Protein AF-C6SG41-F1 (afdb_monomer_lite)

Sequence (989 aa):
MRFTHTTPFCSVLSTLGLFAVSPAYSSIVRNDVDYQYFRDFAENKGAFTVGASNISIQDKQGKILGRVLNGIPMPDFRVSNRQTAIATLVHPQYVNSVKHNVGYGSIQFGNDTQNPEEQAYTYRLVSRNPHPDYDYHLPRLNKLVTEISPAALSSVPLLGNGQPKANAYLDTDRFPYFVRLGSGTQQVRKADGTRTRTAPAYQYLTGGTPLKVLGFQNHGLLVGGSLTDQPLNTYAIAGDSGSPLFAFDKHENRWVLAGVLSTYAGFDNFFNKYIVTQPEFIRSTIRQYETRLDVGLTTNELIWRDNGNGDSTLQGLNERITLPIANPSLAPQNDSRHMPSEDAGKTLILSSRFDNNTLMLADNINQGAGALQFDSNFTVVGKNHTWQGAGVIVADGKRVFWQVSNPKGDRLSKLGAGTLIANGQGINQGDISIGEGTVVLAQKAASDGSKQAFNQVGITSGRGTAVLADSQQIKPENLYFGFRGGRLDLNGNNLAFTHIRHADGGAQIVNHNPDQAATLTLTGNPVLSPEHVEWVQWGNRPQGNAAVYEYINPHRNRRTDYFILKPGGNPREFFPLNMENSTSWQFIGNNRQQAAEQVAQAENARPDLITFGGYLGENAQTGKAAPSYSKTNIEWVNSPNTPHKPSPYTNTPTRTGAGVPTITASKKAATPAPTSHGMPTAPKTGNFSDITGEAAIEKTRHIANAAVYGRPEYRYNGALNLHYRPKRTDSTLLLNGGMNLNGEVLIEGGNMIVSGRPVPHAYDHQAKREPVLENEWTDGSFKAARFTLRNHARLTAGRNTAHLDGDITAYDLSGIDLGFIQGKTPECYRSYHSGSTHCTPNAVLKAENYRALPATQVRGDITLNDRSELRLGKAHLYGSIRAGKDTAVRMEADSNWTLSQSSHTGALTLDGAQITLNPDFANNTHNNRFNTLTVNGTLDGFGTFRFLTGIVRKQNAPPSNWKGTAAAHSKSTSKTPDKNLKQPNRLHL

pLDDT: mean 84.1, std 22.3, range [21.75, 98.88]

Organism: NCBI:txid663926

InterPro domains:
  IPR000710 Peptidase S6, IgA endopeptidase [PR00921] (34-54)
  IPR000710 Peptidase S6, IgA endopeptidase [PR00921] (135-155)
  IPR000710 Peptidase S6, IgA endopeptidase [PR00921] (239-257)
  IPR009003 Peptidase S1, PA clan [SSF50494] (80-269)
  IPR011050 Pectin lyase fold/virulence factor [SSF51126] (386-949)
  IPR012332 Autotransporter, pectate lyase C-like domain superfamily [G3DSA:2.160.20.20] (297-985)
  IPR030396 Peptidase family S6 domain [PF02395] (27-279)
  IPR030396 Peptidase family S6 domain [PS51691] (27-284)
  IPR050909 Bacterial Autotransporter Virulence Factors [PTHR12338] (33-908)
  IPR057393 PIC/HAP1/IgA0-like, second beta-solenoid repeat region [PF24078] (718-891)

Secondary structure (DSSP, 8-state):
---------------------PPP---EEESSB-HHHHHHHHHT-GGG-TT---EEEEBTTS-EEEEESTTSPPP-GGGB-TTT-SSEEEETTEEEB-TT--S--EE--S-----GGG----EEEEE--B-SSSS-B-PEESS---SSPPPPBP-PPBPTTSPBGGGGGG-TTT---EEEEE-SS-EEE-TTS-EEE---TTS--EEEEESPEEEEETTEEEEE--TTSSTTEEB--TT-TT-EEEEEETTTTEEEEEEEEEEE--SSS-EEEEEEP-HHHHHHHHHHTEEEEETTSS-SEEEEEEEETTEEEEE-SS-EEEEE---TTSPPPSSTT--HHHHTPPEEEEE-SSS-EEEEESS-EE-TT--EEESS-EEEEEEEEEEESS-EEE-TT-EEEEEEE--TT-EEEEESSSEEEE--BSB--SEEEE-SEEEEE-PBP-TTS--BS-S-EEE-TTTEEEEESSTTSS-GGGEEE-TT-EEEE-TT--EEESS--BSSTTEEEE---SSS-EEEEE--SPPPPGGGSEEE-TTSPPSSSSEEEEEEETTTTTEEEEEEEPTT--TTSPPPSSS---SSEEEEES-HHHHHHHHHHHHHTS--EEEE-SEES--S--SSPPPPGGGSSS--------PPPP----------------------------------------------SHHHHHHHHHHHHHHHHTSGGG-----EEEEE--SSTT-EEEE-SEEE-SSEEEEESSEEEE--EEPP---BTTTTB----TT-EEPEEEEEEEEEEETT-EEEE-TTEEEEEEEEEE-TT-EEEESB-TTTS-EEEE-TTT--EEEETT----HHHHHHSPPEEEES-EEE-TT-EEEE-BEEEES-EEE-TT-EEEE-TT-EEE-SS-EEESEEEEEEEEEES-THHHHT---S----EEESS-EEEEEEEEEEEEE--SSS---EEEEEEEEEEE-----S--S---S---EE-

Foldseek 3Di:
DDDDDDDDDDDPPPDPPPPCPDAWAWKEAAPQFPQLVQQCLLQCFDQNPFQHAQQFTAGPVRHTLGTPRHVHTRHDNLQAFQQFLQWGFAAQFKIKFFQVPLPDFWGWGFHAFQAPLQVIDIWGFQDFAHDPPGRMTITTTQAGHQFADGFAADPFDADPLLFRPPQVCVPCVFFVFKKWKGFAFDWYAYPVGDIDTDGHGRRGMGMDGEADFDTDDDQWTKHFDDSSPDSRYIAGTGSQGSTWMWTQGPVVRGIHTQFTWHHDPDSVGGMTTGRGDDQVSNQVVLVVQEDEDAQEDAFLEWEWADPAQQWIWTDGPPDIDIFGAFGPVDDDDPDSRHNNRLSRAGAYEYHYPDERHEYEYAAAGHRRQYEYEYPAEYEYYYPAHAYHYNAYEYEPPYEYEYAHAHDAPGEHEYAYQAEYEQAHEADRNAHYEFRAHEYEQHYHYDPVRHEESYAAYEFHNQHYEYEYLEARHYDQVRYGQHRLRHEYACQQYEYEDCAHSYLAASHEYAHLNAPHEYEYEHAFDAQDDLVNAAEDEQQDDDPDQRYKYWDQQPVPVRQIWIWDFDVVAGSNDDDDRPQCADPGIDTDDRDSSSSSVVSSVVVLVDQREHEDAYEYFDDPDDPDRDDGSNRGHPPPDDDDDDDDDDDDDDDDDDDDDDDDDDDDDDDDDDDDDDDDDDDDDDDDDDDPDDDDDPVVVVSVVSSVVSSVCSRPVSPDRHAYEYEYHYNRLSYEYEHAHEYDHAYEYEFAHHEYEYEWAFGFTRQDPSVRGTDGDLQGTAAYEYEYQEYEYYDQYEYAYAFRPQEDEHAYEYADQHEYHAWHAAQAGWDWYADSRHRDIDIDGRHHGDPVSVVVTAAYEYEHEYEEYHQYEYEYHLHEAEEEYEYDQNYEYEYAQNYHYEYPAAYEYHEYEYHNYEYEQHPCQVVVDPPVDGYKYKYNHHYAAKYKYKGKDFDDPPDDDDTDIDIDMDIDHDDPDDDDDDPDDPDHDMDMD

Structure (mmCIF, N/CA/C/O backbone):
data_AF-C6SG41-F1
#
_entry.id   AF-C6SG41-F1
#
loop_
_atom_site.group_PDB
_atom_site.id
_atom_site.type_symbol
_atom_site.label_atom_id
_atom_site.label_alt_id
_atom_site.label_comp_id
_atom_site.label_asym_id
_atom_site.label_entity_id
_atom_site.label_seq_id
_atom_site.pdbx_PDB_ins_code
_atom_site.Cartn_x
_atom_site.Cartn_y
_atom_site.Cartn_z
_atom_site.occupancy
_atom_site.B_iso_or_equiv
_atom_site.auth_seq_id
_atom_site.auth_comp_id
_atom_site.auth_asym_id
_atom_site.auth_atom_id
_atom_site.pdbx_PDB_model_num
ATOM 1 N N . MET A 1 1 ? 29.160 64.951 -24.733 1.00 26.80 1 MET A N 1
ATOM 2 C CA . MET A 1 1 ? 30.357 65.137 -25.585 1.00 26.80 1 MET A CA 1
ATOM 3 C C . MET A 1 1 ? 31.003 63.779 -25.846 1.00 26.80 1 MET A C 1
ATOM 5 O O . MET A 1 1 ? 31.225 63.067 -24.882 1.00 26.80 1 MET A O 1
ATOM 9 N N . ARG A 1 2 ? 31.296 63.500 -27.129 1.00 21.92 2 ARG A N 1
ATOM 10 C CA . ARG A 1 2 ? 32.198 62.484 -27.736 1.00 21.92 2 ARG A CA 1
ATOM 11 C C . ARG A 1 2 ? 31.920 60.965 -27.572 1.00 21.92 2 ARG A C 1
ATOM 13 O O . ARG A 1 2 ? 32.256 60.361 -26.567 1.00 21.92 2 ARG A O 1
ATOM 20 N N . PHE A 1 3 ? 31.365 60.414 -28.666 1.00 22.98 3 PHE A N 1
ATOM 21 C CA . PHE A 1 3 ? 31.619 59.147 -29.399 1.00 22.98 3 PHE A CA 1
ATOM 22 C C . PHE A 1 3 ? 32.636 58.131 -28.817 1.00 22.98 3 PHE A C 1
ATOM 24 O O . PHE A 1 3 ? 33.733 58.513 -28.429 1.00 22.98 3 PHE A O 1
ATOM 31 N N . THR A 1 4 ? 32.388 56.810 -28.877 1.00 25.52 4 THR A N 1
ATOM 32 C CA . THR A 1 4 ? 32.601 55.996 -30.103 1.00 25.52 4 THR A CA 1
ATOM 33 C C . THR A 1 4 ? 31.986 54.574 -30.057 1.00 25.52 4 THR A C 1
ATOM 35 O O . THR A 1 4 ? 31.809 53.978 -29.001 1.00 25.52 4 THR A O 1
ATOM 38 N N . HIS A 1 5 ? 31.658 54.090 -31.264 1.00 26.03 5 HIS A N 1
ATOM 39 C CA . HIS A 1 5 ? 30.950 52.877 -31.727 1.00 26.03 5 HIS A CA 1
ATOM 40 C C . HIS A 1 5 ? 31.657 51.524 -31.435 1.00 26.03 5 HIS A C 1
ATOM 42 O O . HIS A 1 5 ? 32.870 51.489 -31.290 1.00 26.03 5 HIS A O 1
ATOM 48 N N . THR A 1 6 ? 30.998 50.352 -31.406 1.00 24.02 6 THR A N 1
ATOM 49 C CA . THR A 1 6 ? 30.421 49.648 -32.579 1.00 24.02 6 THR A CA 1
ATOM 50 C C . THR A 1 6 ? 29.603 48.400 -32.179 1.00 24.02 6 THR A C 1
ATOM 52 O O . THR A 1 6 ? 30.094 47.528 -31.476 1.00 24.02 6 THR A O 1
ATOM 55 N N . THR A 1 7 ? 28.381 48.266 -32.703 1.00 24.53 7 THR A N 1
ATOM 56 C CA . THR A 1 7 ? 27.742 46.984 -33.079 1.00 24.53 7 THR A CA 1
ATOM 57 C C . THR A 1 7 ? 26.806 47.269 -34.261 1.00 24.53 7 THR A C 1
ATOM 59 O O . THR A 1 7 ? 26.054 48.245 -34.199 1.00 24.53 7 THR A O 1
ATOM 62 N N . PRO A 1 8 ? 26.857 46.500 -35.365 1.00 26.78 8 PRO A N 1
ATOM 63 C CA . PRO A 1 8 ? 25.919 46.655 -36.462 1.00 26.78 8 PRO A CA 1
ATOM 64 C C . PRO A 1 8 ? 24.674 45.784 -36.266 1.00 26.78 8 PRO A C 1
ATOM 66 O O . PRO A 1 8 ? 24.712 44.686 -35.713 1.00 26.78 8 PRO A O 1
ATOM 69 N N . PHE A 1 9 ? 23.577 46.329 -36.777 1.00 24.27 9 PHE A N 1
ATOM 70 C CA . PHE A 1 9 ? 22.287 45.709 -37.034 1.00 24.27 9 PHE A CA 1
ATOM 71 C C . PHE A 1 9 ? 22.387 44.296 -37.634 1.00 24.27 9 PHE A C 1
ATOM 73 O O . PHE A 1 9 ? 23.039 44.089 -38.656 1.00 24.27 9 PHE A O 1
ATOM 80 N N . CYS A 1 10 ? 21.587 43.374 -37.097 1.00 22.61 10 CYS A N 1
ATOM 81 C CA . CYS A 1 10 ? 20.930 42.355 -37.906 1.00 22.61 10 CYS A CA 1
ATOM 82 C C . CYS A 1 10 ? 19.433 42.379 -37.592 1.00 22.61 10 CYS A C 1
ATOM 84 O O . CYS A 1 10 ? 18.990 42.115 -36.477 1.00 22.61 10 CYS A O 1
ATOM 86 N N . SER A 1 11 ? 18.692 42.781 -38.616 1.00 23.05 11 SER A N 1
ATOM 87 C CA . SER A 1 11 ? 17.259 42.643 -38.840 1.00 23.05 11 SER A CA 1
ATOM 88 C C . SER A 1 11 ? 16.601 41.493 -38.074 1.00 23.05 11 SER A C 1
ATOM 90 O O . SER A 1 11 ? 16.872 40.320 -38.327 1.00 23.05 11 SER A O 1
ATOM 92 N N . VAL A 1 12 ? 15.656 41.850 -37.201 1.00 26.86 12 VAL A N 1
ATOM 93 C CA . VAL A 1 12 ? 14.631 40.943 -36.679 1.00 26.86 12 VAL A CA 1
ATOM 94 C C . VAL A 1 12 ? 13.721 40.570 -37.850 1.00 26.86 12 VAL A C 1
ATOM 96 O O . VAL A 1 12 ? 12.734 41.246 -38.130 1.00 26.86 12 VAL A O 1
ATOM 99 N N . LEU A 1 13 ? 14.083 39.511 -38.576 1.00 24.27 13 LEU A N 1
ATOM 100 C CA . LEU A 1 13 ? 13.117 38.755 -39.360 1.00 24.27 13 LEU A CA 1
ATOM 101 C C . LEU A 1 13 ? 12.320 37.906 -38.371 1.00 24.27 13 LEU A C 1
ATOM 103 O O . LEU A 1 13 ? 12.816 36.923 -37.818 1.00 24.27 13 LEU A O 1
ATOM 107 N N . SER A 1 14 ? 11.073 38.305 -38.159 1.00 30.70 14 SER A N 1
ATOM 108 C CA . SER A 1 14 ? 10.005 37.491 -37.596 1.00 30.70 14 SER A CA 1
ATOM 109 C C . SER A 1 14 ? 9.805 36.231 -38.447 1.00 30.70 14 SER A C 1
ATOM 111 O O . SER A 1 14 ? 8.928 36.156 -39.303 1.00 30.70 14 SER A O 1
ATOM 113 N N . THR A 1 15 ? 10.625 35.209 -38.209 1.00 28.48 15 THR A N 1
ATOM 114 C CA . THR A 1 15 ? 10.320 33.847 -38.638 1.00 28.48 15 THR A CA 1
ATOM 115 C C . THR A 1 15 ? 9.354 33.257 -37.622 1.00 28.48 15 THR A C 1
ATOM 117 O O . THR A 1 15 ? 9.721 32.819 -36.534 1.00 28.48 15 THR A O 1
ATOM 120 N N . LEU A 1 16 ? 8.075 33.289 -37.997 1.00 31.02 16 LEU A N 1
ATOM 121 C CA . LEU A 1 16 ? 7.033 32.413 -37.480 1.00 31.02 16 LEU A CA 1
ATOM 122 C C . LEU A 1 16 ? 7.477 30.955 -37.724 1.00 31.02 16 LEU A C 1
ATOM 124 O O . LEU A 1 16 ? 7.111 30.319 -38.709 1.00 31.02 16 LEU A O 1
ATOM 128 N N . GLY A 1 17 ? 8.323 30.423 -36.846 1.00 26.61 17 GLY A N 1
ATOM 129 C CA . GLY A 1 17 ? 8.539 28.991 -36.736 1.00 26.61 17 GLY A CA 1
ATOM 130 C C . GLY A 1 17 ? 7.286 28.391 -36.119 1.00 26.61 17 GLY A C 1
ATOM 131 O O . GLY A 1 17 ? 7.127 28.422 -34.900 1.00 26.61 17 GLY A O 1
ATOM 132 N N . LEU A 1 18 ? 6.378 27.883 -36.956 1.00 27.62 18 LEU A N 1
ATOM 133 C CA . LEU A 1 18 ? 5.325 26.971 -36.522 1.00 27.62 18 LEU A CA 1
ATOM 134 C C . LEU A 1 18 ? 5.994 25.757 -35.855 1.00 27.62 18 LEU A C 1
ATOM 136 O O . LEU A 1 18 ? 6.291 24.753 -36.500 1.00 27.62 18 LEU A O 1
ATOM 140 N N . PHE A 1 19 ? 6.196 25.819 -34.541 1.00 26.61 19 PHE A N 1
ATOM 141 C CA . PHE A 1 19 ? 6.221 24.621 -33.720 1.00 26.61 19 PHE A CA 1
ATOM 142 C C . PHE A 1 19 ? 4.796 24.072 -33.741 1.00 26.61 19 PHE A C 1
ATOM 144 O O . PHE A 1 19 ? 3.953 24.445 -32.927 1.00 26.61 19 PHE A O 1
ATOM 151 N N . ALA A 1 20 ? 4.504 23.222 -34.724 1.00 24.17 20 ALA A N 1
ATOM 152 C CA . ALA A 1 20 ? 3.299 22.413 -34.735 1.00 24.17 20 ALA A CA 1
ATOM 153 C C . ALA A 1 20 ? 3.403 21.390 -33.594 1.00 24.17 20 ALA A C 1
ATOM 155 O O . ALA A 1 20 ? 3.760 20.229 -33.791 1.00 24.17 20 ALA A O 1
ATOM 156 N N . VAL A 1 21 ? 3.117 21.837 -32.370 1.00 27.34 21 VAL A N 1
ATOM 157 C CA . VAL A 1 21 ? 2.789 20.948 -31.261 1.00 27.34 21 VAL A CA 1
ATOM 158 C C . VAL A 1 21 ? 1.477 20.292 -31.665 1.00 27.34 21 VAL A C 1
ATOM 160 O O . VAL A 1 21 ? 0.405 20.888 -31.568 1.00 27.34 21 VAL A O 1
ATOM 163 N N . SER A 1 22 ? 1.580 19.096 -32.240 1.00 25.45 22 SER A N 1
ATOM 164 C CA . SER A 1 22 ? 0.414 18.320 -32.642 1.00 25.45 22 SER A CA 1
ATOM 165 C C . SER A 1 22 ? -0.486 18.153 -31.415 1.00 25.45 22 SER A C 1
ATOM 167 O O . SER A 1 22 ? 0.020 17.749 -30.362 1.00 25.45 22 SER A O 1
ATOM 169 N N . PRO A 1 23 ? -1.790 18.473 -31.493 1.00 25.42 23 PRO A N 1
ATOM 170 C CA . PRO A 1 23 ? -2.693 18.199 -30.391 1.00 25.42 23 PRO A CA 1
ATOM 171 C C . PRO A 1 23 ? -2.629 16.697 -30.090 1.00 25.42 23 PRO A C 1
ATOM 173 O O . PRO A 1 23 ? -2.858 15.859 -30.958 1.00 25.42 23 PRO A O 1
ATOM 176 N N . ALA A 1 24 ? -2.216 16.354 -28.872 1.00 24.06 24 ALA A N 1
ATOM 177 C CA . ALA A 1 24 ? -2.192 14.977 -28.393 1.00 24.06 24 ALA A CA 1
ATOM 178 C C . ALA A 1 24 ? -3.644 14.524 -28.140 1.00 24.06 24 ALA A C 1
ATOM 180 O O . ALA A 1 24 ? -4.438 15.336 -27.662 1.00 24.06 24 ALA A O 1
ATOM 181 N N . TYR A 1 25 ? -3.998 13.269 -28.452 1.00 31.12 25 TYR A N 1
ATOM 182 C CA . TYR A 1 25 ? -5.345 12.640 -28.446 1.00 31.12 25 TYR A CA 1
ATOM 183 C C . TYR A 1 25 ? -5.251 11.154 -27.945 1.00 31.12 25 TYR A C 1
ATOM 185 O O . TYR A 1 25 ? -4.573 10.422 -28.609 1.00 31.12 25 TYR A O 1
ATOM 193 N N . SER A 1 26 ? -5.898 10.669 -26.864 1.00 44.44 26 SER A N 1
ATOM 194 C CA . SER A 1 26 ? -6.057 9.286 -26.258 1.00 44.44 26 SER A CA 1
ATOM 195 C C . SER A 1 26 ? -7.369 8.633 -26.606 1.00 44.44 26 SER A C 1
ATOM 197 O O . SER A 1 26 ? -8.401 9.302 -26.602 1.00 44.44 26 SER A O 1
ATOM 199 N N . SER A 1 27 ? -7.280 7.297 -26.649 1.00 76.31 27 SER A N 1
ATOM 200 C CA . SER A 1 27 ? -8.314 6.344 -26.261 1.00 76.31 27 SER A CA 1
ATOM 201 C C . SER A 1 27 ? -9.723 6.872 -26.517 1.00 76.31 27 SER A C 1
ATOM 203 O O . SER A 1 27 ? -10.338 7.550 -25.690 1.00 76.31 27 SER A O 1
ATOM 205 N N . ILE A 1 28 ? -10.209 6.585 -27.723 1.00 90.50 28 ILE A N 1
ATOM 206 C CA . ILE A 1 28 ? -11.615 6.775 -28.050 1.00 90.50 28 ILE A CA 1
ATOM 207 C C . ILE A 1 28 ? -12.370 5.556 -27.525 1.00 90.50 28 ILE A C 1
ATOM 209 O O . ILE A 1 28 ? -12.065 4.426 -27.917 1.00 90.50 28 ILE A O 1
ATOM 213 N N . VAL A 1 29 ? -13.369 5.794 -26.678 1.00 94.12 29 VAL A N 1
ATOM 214 C CA . VAL A 1 29 ? -14.305 4.769 -26.194 1.00 94.12 29 VAL A CA 1
ATOM 215 C C . VAL A 1 29 ? -15.742 5.116 -26.580 1.00 94.12 29 VAL A C 1
ATOM 217 O O . VAL A 1 29 ? -16.052 6.260 -26.918 1.00 94.12 29 VAL A O 1
ATOM 220 N N . ARG A 1 30 ? -16.640 4.131 -26.552 1.00 93.12 30 ARG A N 1
ATOM 221 C CA . ARG A 1 30 ? -18.075 4.338 -26.809 1.00 93.12 30 ARG A CA 1
ATOM 222 C C . ARG A 1 30 ? -18.735 5.157 -25.690 1.00 93.12 30 ARG A C 1
ATOM 224 O O . ARG A 1 30 ? -18.337 5.067 -24.532 1.00 93.12 30 ARG A O 1
ATOM 231 N N . ASN A 1 31 ? -19.724 5.984 -26.025 1.00 93.31 31 ASN A N 1
ATOM 232 C CA . ASN A 1 31 ? -20.335 6.935 -25.082 1.00 93.31 31 ASN A CA 1
ATOM 233 C C . ASN A 1 31 ? -21.551 6.389 -24.305 1.00 93.31 31 ASN A C 1
ATOM 235 O O . ASN A 1 31 ? -22.039 7.062 -23.393 1.00 93.31 31 ASN A O 1
ATOM 239 N N . ASP A 1 32 ? -22.080 5.242 -24.711 1.00 94.69 32 ASP A N 1
ATOM 240 C CA . ASP A 1 32 ? -23.267 4.577 -24.166 1.00 94.69 32 ASP A CA 1
ATOM 241 C C . ASP A 1 32 ? -22.951 3.654 -22.979 1.00 94.69 32 ASP A C 1
ATOM 243 O O . ASP A 1 32 ? -23.860 3.291 -22.244 1.00 94.69 32 ASP A O 1
ATOM 247 N N . VAL A 1 33 ? -21.676 3.345 -22.731 1.00 95.62 33 VAL A N 1
ATOM 248 C CA . VAL A 1 33 ? -21.193 2.639 -21.530 1.00 95.62 33 VAL A CA 1
ATOM 249 C C . VAL A 1 33 ? -20.720 3.650 -20.485 1.00 95.62 33 VAL A C 1
ATOM 251 O O . VAL A 1 33 ? -20.229 4.729 -20.836 1.00 95.62 33 VAL A O 1
ATOM 254 N N . ASP A 1 34 ? -20.889 3.336 -19.196 1.00 94.12 34 ASP A N 1
ATOM 255 C CA . ASP A 1 34 ? -20.324 4.161 -18.124 1.00 94.12 34 ASP A CA 1
ATOM 256 C C . ASP A 1 34 ? -18.799 4.252 -18.278 1.00 94.12 34 ASP A C 1
ATOM 258 O O . ASP A 1 34 ? -18.090 3.251 -18.402 1.00 94.12 34 ASP A O 1
ATOM 262 N N . TYR A 1 35 ? -18.295 5.482 -18.272 1.00 95.06 35 TYR A N 1
ATOM 263 C CA . TYR A 1 35 ? -16.878 5.762 -18.414 1.00 95.06 35 TYR A CA 1
ATOM 264 C C . TYR A 1 35 ? -16.052 5.154 -17.271 1.00 95.06 35 TYR A C 1
ATOM 266 O O . TYR A 1 35 ? -14.890 4.790 -17.471 1.00 95.06 35 TYR A O 1
ATOM 274 N N . GLN A 1 36 ? -16.671 4.981 -16.098 1.00 94.81 36 GLN A N 1
ATOM 275 C CA . GLN A 1 36 ? -16.048 4.367 -14.935 1.00 94.81 36 GLN A CA 1
ATOM 276 C C . GLN A 1 36 ? -15.596 2.925 -15.210 1.00 94.81 36 GLN A C 1
ATOM 278 O O . GLN A 1 36 ? -14.544 2.535 -14.713 1.00 94.81 36 GLN A O 1
ATOM 283 N N . TYR A 1 37 ? -16.277 2.160 -16.077 1.00 96.69 37 TYR A N 1
ATOM 284 C CA . TYR A 1 37 ? -15.827 0.805 -16.429 1.00 96.69 37 TYR A CA 1
ATOM 285 C C . TYR A 1 37 ? -14.438 0.802 -17.082 1.00 96.69 37 TYR A C 1
ATOM 287 O O . TYR A 1 37 ? -13.598 -0.020 -16.728 1.00 96.69 37 TYR A O 1
ATOM 295 N N . PHE A 1 38 ? -14.160 1.735 -17.999 1.00 97.50 38 PHE A N 1
ATOM 296 C CA . PHE A 1 38 ? -12.856 1.831 -18.672 1.00 97.50 38 PHE A CA 1
ATOM 297 C C . PHE A 1 38 ? -11.742 2.281 -17.723 1.00 97.50 38 PHE A C 1
ATOM 299 O O . PHE A 1 38 ? -10.580 1.902 -17.894 1.00 97.50 38 PHE A O 1
ATOM 306 N N . ARG A 1 39 ? -12.096 3.101 -16.727 1.00 96.69 39 ARG A N 1
ATOM 307 C CA . ARG A 1 39 ? -11.194 3.575 -15.674 1.00 96.69 39 ARG A CA 1
ATOM 308 C C . ARG A 1 39 ? -10.865 2.471 -14.677 1.00 96.69 39 ARG A C 1
ATOM 310 O O . ARG A 1 39 ? -9.692 2.185 -14.448 1.00 96.69 39 ARG A O 1
ATOM 317 N N . ASP A 1 40 ? -11.890 1.815 -14.146 1.00 97.50 40 ASP A N 1
ATOM 318 C CA . ASP A 1 40 ? -11.756 0.711 -13.201 1.00 97.50 40 ASP A CA 1
ATOM 319 C C . ASP A 1 40 ? -11.016 -0.473 -13.831 1.00 97.50 40 ASP A C 1
ATOM 321 O O . ASP A 1 40 ? -10.133 -1.051 -13.196 1.00 97.50 40 ASP A O 1
ATOM 325 N N . PHE A 1 41 ? -11.290 -0.776 -15.106 1.00 98.12 41 PHE A N 1
ATOM 326 C CA . PHE A 1 41 ? -10.559 -1.788 -15.865 1.00 98.12 41 PHE A CA 1
ATOM 327 C C . PHE A 1 41 ? -9.060 -1.470 -15.928 1.00 98.12 41 PHE A C 1
ATOM 329 O O . PHE A 1 41 ? -8.237 -2.323 -15.607 1.00 98.12 41 PHE A O 1
ATOM 336 N N . ALA A 1 42 ? -8.685 -0.241 -16.297 1.00 97.62 42 ALA A N 1
ATOM 337 C CA . ALA A 1 42 ? -7.280 0.159 -16.421 1.00 97.62 42 ALA A CA 1
ATOM 338 C C . ALA A 1 42 ? -6.526 0.175 -15.083 1.00 97.62 42 ALA A C 1
ATOM 340 O O . ALA A 1 42 ? -5.307 0.014 -15.048 1.00 97.62 42 ALA A O 1
ATOM 341 N N . GLU A 1 43 ? -7.250 0.385 -13.985 1.00 96.62 43 GLU A N 1
ATOM 342 C CA . GLU A 1 43 ? -6.698 0.515 -12.641 1.00 96.62 43 GLU A CA 1
ATOM 343 C C . GLU A 1 43 ? -6.864 -0.744 -11.770 1.00 96.62 43 GLU A C 1
ATOM 345 O O . GLU A 1 43 ? -6.497 -0.729 -10.594 1.00 96.62 43 GLU A O 1
ATOM 350 N N . ASN A 1 44 ? -7.378 -1.845 -12.320 1.00 97.19 44 ASN A N 1
ATOM 351 C CA . ASN A 1 44 ? -7.709 -3.057 -11.562 1.00 97.19 44 ASN A CA 1
ATOM 352 C C . ASN A 1 44 ? -8.599 -2.793 -10.328 1.00 97.19 44 ASN A C 1
ATOM 354 O O . ASN A 1 44 ? -8.359 -3.327 -9.241 1.00 97.19 44 ASN A O 1
ATOM 358 N N . LYS A 1 45 ? -9.598 -1.927 -10.497 1.00 96.06 45 LYS A N 1
ATOM 359 C CA . LYS A 1 45 ? -10.522 -1.450 -9.461 1.00 96.06 45 LYS A CA 1
ATOM 360 C C . LYS A 1 45 ? -11.962 -1.870 -9.775 1.00 96.06 45 LYS A C 1
ATOM 362 O O . LYS A 1 45 ? -12.212 -2.495 -10.807 1.00 96.06 45 LYS A O 1
ATOM 367 N N . GLY A 1 46 ? -12.900 -1.572 -8.877 1.00 95.75 46 GLY A N 1
ATOM 368 C CA . GLY A 1 46 ? -14.297 -1.986 -8.998 1.00 95.75 46 GLY A CA 1
ATOM 369 C C . GLY A 1 46 ? -14.411 -3.501 -9.188 1.00 95.75 46 GLY A C 1
ATOM 370 O O . GLY A 1 46 ? -13.734 -4.284 -8.522 1.00 95.75 46 GLY A O 1
ATOM 371 N N . ALA A 1 47 ? -15.199 -3.921 -10.176 1.00 95.94 47 ALA A N 1
ATOM 372 C CA . ALA A 1 47 ? -15.346 -5.330 -10.543 1.00 95.94 47 ALA A CA 1
ATOM 373 C C . ALA A 1 47 ? -14.092 -5.960 -11.196 1.00 95.94 47 ALA A C 1
ATOM 375 O O . ALA A 1 47 ? -14.049 -7.176 -11.382 1.00 95.94 47 ALA A O 1
ATOM 376 N N . PHE A 1 48 ? -13.073 -5.169 -11.557 1.00 97.50 48 PHE A N 1
ATOM 377 C CA . PHE A 1 48 ? -11.898 -5.606 -12.323 1.00 97.50 48 PHE A CA 1
ATOM 378 C C . PHE A 1 48 ? -10.655 -5.836 -11.456 1.00 97.50 48 PHE A C 1
ATOM 380 O O . PHE A 1 48 ? -9.522 -5.612 -11.894 1.00 97.50 48 PHE A O 1
ATOM 387 N N . THR A 1 49 ? -10.834 -6.296 -10.220 1.00 95.56 49 THR A N 1
ATOM 388 C CA . THR A 1 49 ? -9.706 -6.740 -9.393 1.00 95.56 49 THR A CA 1
ATOM 389 C C . THR A 1 49 ? -8.930 -7.856 -10.096 1.00 95.56 49 THR A C 1
ATOM 391 O O . THR A 1 49 ? -9.523 -8.691 -10.782 1.00 95.56 49 THR A O 1
ATOM 394 N N . VAL A 1 50 ? -7.609 -7.905 -9.909 1.00 95.12 50 VAL A N 1
ATOM 395 C CA . VAL A 1 50 ? -6.746 -8.947 -10.496 1.00 95.12 50 VAL A CA 1
ATOM 396 C C . VAL A 1 50 ? -7.322 -10.343 -10.222 1.00 95.12 50 VAL A C 1
ATOM 398 O O . VAL A 1 50 ? -7.667 -10.666 -9.088 1.00 95.12 50 VAL A O 1
ATOM 401 N N . GLY A 1 51 ? -7.437 -11.171 -11.264 1.00 95.69 51 GLY A N 1
ATOM 402 C CA . GLY A 1 51 ? -8.017 -12.515 -11.180 1.00 95.69 51 GLY A CA 1
ATOM 403 C C . GLY A 1 51 ? -9.536 -12.607 -11.385 1.00 95.69 51 GLY A C 1
ATOM 404 O O . GLY A 1 51 ? -10.025 -13.709 -11.634 1.00 95.69 51 GLY A O 1
ATOM 405 N N . ALA A 1 52 ? -10.284 -11.498 -11.343 1.00 96.38 52 ALA A N 1
ATOM 406 C CA . ALA A 1 52 ? -11.723 -11.500 -11.628 1.00 96.38 52 ALA A CA 1
ATOM 407 C C . ALA A 1 52 ? -12.016 -11.979 -13.062 1.00 96.38 52 ALA A C 1
ATOM 409 O O . ALA A 1 52 ? -11.212 -11.780 -13.967 1.00 96.38 52 ALA A O 1
ATOM 410 N N . SER A 1 53 ? -13.163 -12.616 -13.289 1.00 96.69 53 SER A N 1
ATOM 411 C CA . SER A 1 53 ? -13.559 -13.131 -14.609 1.00 96.69 53 SER A CA 1
ATOM 412 C C . SER A 1 53 ? -15.072 -13.049 -14.790 1.00 96.69 53 SER A C 1
ATOM 414 O O . SER A 1 53 ? -15.806 -12.851 -13.822 1.00 96.69 53 SER A O 1
ATOM 416 N N . ASN A 1 54 ? -15.548 -13.222 -16.027 1.00 96.31 54 ASN A N 1
ATOM 417 C CA . ASN A 1 54 ? -16.978 -13.263 -16.366 1.00 96.31 54 ASN A CA 1
ATOM 418 C C . ASN A 1 54 ? -17.754 -11.985 -15.989 1.00 96.31 54 ASN A C 1
ATOM 420 O O . ASN A 1 54 ? -18.916 -12.046 -15.578 1.00 96.31 54 ASN A O 1
ATOM 424 N N . ILE A 1 55 ? -17.121 -10.823 -16.139 1.00 96.62 55 ILE A N 1
ATOM 425 C CA . ILE A 1 55 ? -17.665 -9.541 -15.683 1.00 96.62 55 ILE A CA 1
ATOM 426 C C . ILE A 1 55 ? -18.691 -9.045 -16.703 1.00 96.62 55 ILE A C 1
ATOM 428 O O . ILE A 1 55 ? -18.372 -8.862 -17.878 1.00 96.62 55 ILE A O 1
ATOM 432 N N . SER A 1 56 ? -19.933 -8.843 -16.263 1.00 96.56 56 SER A N 1
ATOM 433 C CA . SER A 1 56 ? -21.013 -8.350 -17.125 1.00 96.56 56 SER A CA 1
ATOM 434 C C . SER A 1 56 ? -20.947 -6.830 -17.243 1.00 96.56 56 SER A C 1
ATOM 436 O O . SER A 1 56 ? -20.854 -6.141 -16.232 1.00 96.56 56 SER A O 1
ATOM 438 N N . ILE A 1 57 ? -21.018 -6.321 -18.472 1.00 97.31 57 ILE A N 1
ATOM 439 C CA . ILE A 1 57 ? -20.989 -4.887 -18.771 1.00 97.31 57 ILE A CA 1
ATOM 440 C C . ILE A 1 57 ? -22.368 -4.451 -19.242 1.00 97.31 57 ILE A C 1
ATOM 442 O O . ILE A 1 57 ? -22.970 -5.092 -20.110 1.00 97.31 57 ILE A O 1
ATOM 446 N N . GLN A 1 58 ? -22.851 -3.358 -18.664 1.00 96.19 58 GLN A N 1
ATOM 447 C CA . GLN A 1 58 ? -24.141 -2.761 -18.985 1.00 96.19 58 GLN A CA 1
ATOM 448 C C . GLN A 1 58 ? -23.942 -1.400 -19.652 1.00 96.19 58 GLN A C 1
ATOM 450 O O . GLN A 1 58 ? -22.956 -0.705 -19.389 1.00 96.19 58 GLN A O 1
ATOM 455 N N . ASP A 1 59 ? -24.872 -1.030 -20.527 1.00 94.81 59 ASP A N 1
ATOM 456 C CA . ASP A 1 59 ? -24.988 0.352 -20.981 1.00 94.81 59 ASP A CA 1
ATOM 457 C C . ASP A 1 59 ? -25.603 1.245 -19.890 1.00 94.81 59 ASP A C 1
ATOM 459 O O . ASP A 1 59 ? -26.058 0.785 -18.840 1.00 94.81 59 ASP A O 1
ATOM 463 N N . LYS A 1 60 ? -25.626 2.554 -20.144 1.00 94.06 60 LYS A N 1
ATOM 464 C CA . LYS A 1 60 ? -26.196 3.564 -19.239 1.00 94.06 60 LYS A CA 1
ATOM 465 C C . LYS A 1 60 ? -27.706 3.412 -19.013 1.00 94.06 60 LYS A C 1
ATOM 467 O O . LYS A 1 60 ? -28.248 4.093 -18.148 1.00 94.06 60 LYS A O 1
ATOM 472 N N . GLN A 1 61 ? -28.386 2.562 -19.782 1.00 95.69 61 GLN A N 1
ATOM 473 C CA . GLN A 1 61 ? -29.804 2.234 -19.638 1.00 95.69 61 GLN A CA 1
ATOM 474 C C . GLN A 1 61 ? -30.019 0.914 -18.874 1.00 95.69 61 GLN A C 1
ATOM 476 O O . GLN A 1 61 ? -31.164 0.516 -18.663 1.00 95.69 61 GLN A O 1
ATOM 481 N N . GLY A 1 62 ? -28.945 0.244 -18.439 1.00 93.50 62 GLY A N 1
ATOM 482 C CA . GLY A 1 62 ? -28.990 -1.014 -17.692 1.00 93.50 62 GLY A CA 1
ATOM 483 C C . GLY A 1 62 ? -29.103 -2.267 -18.567 1.00 93.50 62 GLY A C 1
ATOM 484 O O . GLY A 1 62 ? -29.265 -3.373 -18.047 1.00 93.50 62 GLY A O 1
ATOM 485 N N . LYS A 1 63 ? -29.013 -2.150 -19.899 1.00 95.75 63 LYS A N 1
ATOM 486 C CA . LYS A 1 63 ? -29.015 -3.312 -20.794 1.00 95.75 63 LYS A CA 1
ATOM 487 C C . LYS A 1 63 ? -27.630 -3.954 -20.802 1.00 95.75 63 LYS A C 1
ATOM 489 O O . LYS A 1 63 ? -26.620 -3.300 -21.050 1.00 95.75 63 LYS A O 1
ATOM 494 N N . ILE A 1 64 ? -27.581 -5.269 -20.591 1.00 95.75 64 ILE A N 1
ATOM 495 C CA . ILE A 1 64 ? -26.339 -6.048 -20.674 1.00 95.75 64 ILE A CA 1
ATOM 496 C C . ILE A 1 64 ? -25.855 -6.078 -22.130 1.00 95.75 64 ILE A C 1
ATOM 498 O O . ILE A 1 64 ? -26.536 -6.609 -23.008 1.00 95.75 64 ILE A O 1
ATOM 502 N N . LEU A 1 65 ? -24.663 -5.533 -22.376 1.00 94.44 65 LEU A N 1
ATOM 503 C CA . LEU A 1 65 ? -24.013 -5.527 -23.690 1.00 94.44 65 LEU A CA 1
ATOM 504 C C . LEU A 1 65 ? -23.191 -6.796 -23.945 1.00 94.44 65 LEU A C 1
ATOM 506 O O . LEU A 1 65 ? -22.969 -7.170 -25.092 1.00 94.44 65 LEU A O 1
ATOM 510 N N . GLY A 1 66 ? -22.721 -7.449 -22.881 1.00 94.00 66 GLY A N 1
ATOM 511 C CA . GLY A 1 66 ? -21.933 -8.675 -22.957 1.00 94.00 66 GLY A CA 1
ATOM 512 C C . GLY A 1 66 ? -21.115 -8.920 -21.693 1.00 94.00 66 GLY A C 1
ATOM 513 O O . GLY A 1 66 ? -21.194 -8.162 -20.724 1.00 94.00 66 GLY A O 1
ATOM 514 N N . ARG A 1 67 ? -20.312 -9.988 -21.709 1.00 93.19 67 ARG A N 1
ATOM 515 C CA . ARG A 1 67 ? -19.343 -10.300 -20.652 1.00 93.19 67 ARG A CA 1
ATOM 516 C C . ARG A 1 67 ? -17.925 -10.140 -21.172 1.00 93.19 67 ARG A C 1
ATOM 518 O O . ARG A 1 67 ? -17.597 -10.686 -22.221 1.00 93.19 67 ARG A O 1
ATOM 525 N N . VAL A 1 68 ? -17.088 -9.445 -20.414 1.00 94.06 68 VAL A N 1
ATOM 526 C CA . VAL A 1 68 ? -15.644 -9.394 -20.657 1.00 94.06 68 VAL A CA 1
ATOM 527 C C . VAL A 1 68 ? -14.945 -10.484 -19.848 1.00 94.06 68 VAL A C 1
ATOM 529 O O . VAL A 1 68 ? -15.444 -10.900 -18.798 1.00 94.06 68 VAL A O 1
ATOM 532 N N . LEU A 1 69 ? -13.785 -10.943 -20.333 1.00 93.88 69 LEU A N 1
ATOM 533 C CA . LEU A 1 69 ? -12.943 -11.920 -19.628 1.00 93.88 69 LEU A CA 1
ATOM 534 C C . LEU A 1 69 ? -13.681 -13.241 -19.321 1.00 93.88 69 LEU A C 1
ATOM 536 O O . LEU A 1 69 ? -13.652 -13.758 -18.203 1.00 93.88 69 LEU A O 1
ATOM 540 N N . ASN A 1 70 ? -14.394 -13.780 -20.315 1.00 91.75 70 ASN A N 1
ATOM 541 C CA . ASN A 1 70 ? -15.178 -15.009 -20.172 1.00 91.75 70 ASN A CA 1
ATOM 542 C C . ASN A 1 70 ? -14.257 -16.228 -19.975 1.00 91.75 70 ASN A C 1
ATOM 544 O O . ASN A 1 70 ? -13.565 -16.639 -20.904 1.00 91.75 70 ASN A O 1
ATOM 548 N N . GLY A 1 71 ? -14.223 -16.779 -18.759 1.00 91.81 71 GLY A N 1
ATOM 549 C CA . GLY A 1 71 ? -13.321 -17.871 -18.374 1.00 91.81 71 GLY A CA 1
ATOM 550 C C . GLY A 1 71 ? -11.831 -17.502 -18.329 1.00 91.81 71 GLY A C 1
ATOM 551 O O . GLY A 1 71 ? -10.994 -18.395 -18.224 1.00 91.81 71 GLY A O 1
ATOM 552 N N . ILE A 1 72 ? -11.489 -16.212 -18.408 1.00 95.75 72 ILE A N 1
ATOM 553 C CA . ILE A 1 72 ? -10.109 -15.708 -18.411 1.00 95.75 72 ILE A CA 1
ATOM 554 C C . ILE A 1 72 ? -9.948 -14.760 -17.218 1.00 95.75 72 ILE A C 1
ATOM 556 O O . ILE A 1 72 ? -10.803 -13.902 -17.025 1.00 95.75 72 ILE A O 1
ATOM 560 N N . PRO A 1 73 ? -8.898 -14.882 -16.392 1.00 96.75 73 PRO A N 1
ATOM 561 C CA . PRO A 1 73 ? -8.704 -13.983 -15.256 1.00 96.75 73 PRO A CA 1
ATOM 562 C C . PRO A 1 73 ? -8.289 -12.580 -15.715 1.00 96.75 73 PRO A C 1
ATOM 564 O O . PRO A 1 73 ? -7.531 -12.442 -16.666 1.00 96.75 73 PRO A O 1
ATOM 567 N N . MET A 1 74 ? -8.705 -11.533 -15.009 1.00 97.81 74 MET A N 1
ATOM 568 C CA . MET A 1 74 ? -8.224 -10.162 -15.194 1.00 97.81 74 MET A CA 1
ATOM 569 C C . MET A 1 74 ? -6.706 -10.091 -14.931 1.00 97.81 74 MET A C 1
ATOM 571 O O . MET A 1 74 ? -6.265 -10.583 -13.885 1.00 97.81 74 MET A O 1
ATOM 575 N N . PRO A 1 75 ? -5.893 -9.500 -15.830 1.00 96.44 75 PRO A N 1
ATOM 576 C CA . PRO A 1 75 ? -4.457 -9.338 -15.610 1.00 96.44 75 PRO A CA 1
ATOM 577 C C . PRO A 1 75 ? -4.154 -8.306 -14.525 1.00 96.44 75 PRO A C 1
ATOM 579 O O . PRO A 1 75 ? -5.000 -7.499 -14.143 1.00 96.44 75 PRO A O 1
ATOM 582 N N . ASP A 1 76 ? -2.899 -8.286 -14.095 1.00 96.06 76 ASP A N 1
ATOM 583 C CA . ASP A 1 76 ? -2.344 -7.212 -13.282 1.00 96.06 76 ASP A CA 1
ATOM 584 C C . ASP A 1 76 ? -1.697 -6.140 -14.168 1.00 96.06 76 ASP A C 1
ATOM 586 O O . ASP A 1 76 ? -0.646 -6.372 -14.765 1.00 96.06 76 ASP A O 1
ATOM 590 N N . PHE A 1 77 ? -2.310 -4.960 -14.250 1.00 96.81 77 PHE A N 1
ATOM 591 C CA . PHE A 1 77 ? -1.812 -3.845 -15.058 1.00 96.81 77 PHE A CA 1
ATOM 592 C C . PHE A 1 77 ? -0.812 -2.953 -14.338 1.00 96.81 77 PHE A C 1
ATOM 594 O O . PHE A 1 77 ? -0.208 -2.075 -14.957 1.00 96.81 77 PHE A O 1
ATOM 601 N N . ARG A 1 78 ? -0.576 -3.179 -13.043 1.00 94.75 78 ARG A N 1
ATOM 602 C CA . ARG A 1 78 ? 0.357 -2.354 -12.263 1.00 94.75 78 ARG A CA 1
ATOM 603 C C . ARG A 1 78 ? 1.817 -2.568 -12.658 1.00 94.75 78 ARG A C 1
ATOM 605 O O . ARG A 1 78 ? 2.673 -1.821 -12.204 1.00 94.75 78 ARG A O 1
ATOM 612 N N . VAL A 1 79 ? 2.069 -3.511 -13.572 1.00 95.38 79 VAL A N 1
ATOM 613 C CA . VAL A 1 79 ? 3.327 -3.692 -14.312 1.00 95.38 79 VAL A CA 1
ATOM 614 C C . VAL A 1 79 ? 3.690 -2.513 -15.220 1.00 95.38 79 VAL A C 1
ATOM 616 O O . VAL A 1 79 ? 4.842 -2.391 -15.633 1.00 95.38 79 VAL A O 1
ATOM 619 N N . SER A 1 80 ? 2.734 -1.644 -15.543 1.00 96.62 80 SER A N 1
ATOM 620 C CA . SER A 1 80 ? 2.948 -0.450 -16.361 1.00 96.62 80 SER A CA 1
ATOM 621 C C . SER A 1 80 ? 3.143 0.799 -15.505 1.00 96.62 80 SER A C 1
ATOM 623 O O . SER A 1 80 ? 2.704 0.854 -14.357 1.00 96.62 80 SER A O 1
ATOM 625 N N . ASN A 1 81 ? 3.800 1.821 -16.066 1.00 96.25 81 ASN A N 1
ATOM 626 C CA . ASN A 1 81 ? 3.970 3.117 -15.408 1.00 96.25 81 ASN A CA 1
ATOM 627 C C . ASN A 1 81 ? 2.620 3.628 -14.873 1.00 96.25 81 ASN A C 1
ATOM 629 O O . ASN A 1 81 ? 1.672 3.769 -15.649 1.00 96.25 81 ASN A O 1
ATOM 633 N N . ARG A 1 82 ? 2.555 3.934 -13.571 1.00 94.00 82 ARG A N 1
ATOM 634 C CA . ARG A 1 82 ? 1.285 4.151 -12.855 1.00 94.00 82 ARG A CA 1
ATOM 635 C C . ARG A 1 82 ? 0.425 5.296 -13.404 1.00 94.00 82 ARG A C 1
ATOM 637 O O . ARG A 1 82 ? -0.792 5.219 -13.301 1.00 94.00 82 ARG A O 1
ATOM 644 N N . GLN A 1 83 ? 1.038 6.325 -13.995 1.00 89.88 83 GLN A N 1
ATOM 645 C CA . GLN A 1 83 ? 0.339 7.523 -14.494 1.00 89.88 83 GLN A CA 1
ATOM 646 C C . GLN A 1 83 ? 0.065 7.443 -15.998 1.00 89.88 83 GLN A C 1
ATOM 648 O O . GLN A 1 83 ? -1.000 7.811 -16.498 1.00 89.88 83 GLN A O 1
ATOM 653 N N . THR A 1 84 ? 1.069 6.980 -16.742 1.00 94.12 84 THR A N 1
ATOM 654 C CA . THR A 1 84 ? 1.114 7.153 -18.196 1.00 94.12 84 THR A CA 1
ATOM 655 C C . THR A 1 84 ? 0.908 5.854 -18.978 1.00 94.12 84 THR A C 1
ATOM 657 O O . THR A 1 84 ? 0.543 5.876 -20.150 1.00 94.12 84 THR A O 1
ATOM 660 N N . ALA A 1 85 ? 1.200 4.710 -18.351 1.00 96.50 85 ALA A N 1
ATOM 661 C CA . ALA A 1 85 ? 1.308 3.395 -18.982 1.00 96.50 85 ALA A CA 1
ATOM 662 C C . ALA A 1 85 ? 2.175 3.340 -20.259 1.00 96.50 85 ALA A C 1
ATOM 664 O O . ALA A 1 85 ? 2.166 2.326 -20.946 1.00 96.50 85 ALA A O 1
ATOM 665 N N . ILE A 1 86 ? 2.979 4.369 -20.563 1.00 96.00 86 ILE A N 1
ATOM 666 C CA . ILE A 1 86 ? 3.829 4.413 -21.767 1.00 96.00 86 ILE A CA 1
ATOM 667 C C . ILE A 1 86 ? 5.001 3.437 -21.697 1.00 96.00 86 ILE A C 1
ATOM 669 O O . ILE A 1 86 ? 5.686 3.256 -22.693 1.00 96.00 86 ILE A O 1
ATOM 673 N N . ALA A 1 87 ? 5.279 2.862 -20.528 1.00 97.00 87 ALA A N 1
ATOM 674 C CA . ALA A 1 87 ? 6.361 1.918 -20.311 1.00 97.00 87 ALA A CA 1
ATOM 675 C C . ALA A 1 87 ? 5.891 0.782 -19.399 1.00 97.00 87 ALA A C 1
ATOM 677 O O . ALA A 1 87 ? 5.146 1.028 -18.447 1.00 97.00 87 ALA A O 1
ATOM 678 N N . THR A 1 88 ? 6.334 -0.443 -19.679 1.00 98.25 88 THR A N 1
ATOM 679 C CA . THR A 1 88 ? 5.948 -1.649 -18.930 1.00 98.25 88 THR A CA 1
ATOM 680 C C . THR A 1 88 ? 7.177 -2.394 -18.429 1.00 98.25 88 THR A C 1
ATOM 682 O O . THR A 1 88 ? 8.136 -2.585 -19.171 1.00 98.25 88 THR A O 1
ATOM 685 N N . LEU A 1 89 ? 7.176 -2.799 -17.159 1.00 98.31 89 LEU A N 1
ATOM 686 C CA . LEU A 1 89 ? 8.266 -3.550 -16.543 1.00 98.31 89 LEU A CA 1
ATOM 687 C C . LEU A 1 89 ? 8.335 -4.958 -17.130 1.00 98.31 89 LEU A C 1
ATOM 689 O O . LEU A 1 89 ? 7.379 -5.719 -17.023 1.00 98.31 89 LEU A O 1
ATOM 693 N N . VAL A 1 90 ? 9.479 -5.311 -17.713 1.00 96.56 90 VAL A N 1
ATOM 694 C CA . VAL A 1 90 ? 9.726 -6.620 -18.355 1.00 96.56 90 VAL A CA 1
ATOM 695 C C . VAL A 1 90 ? 10.881 -7.393 -17.716 1.00 96.56 90 VAL A C 1
ATOM 697 O O . VAL A 1 90 ? 11.011 -8.599 -17.893 1.00 96.56 90 VAL A O 1
ATOM 700 N N . HIS A 1 91 ? 11.690 -6.700 -16.921 1.00 96.31 91 HIS A N 1
ATOM 701 C CA . HIS A 1 91 ? 12.721 -7.231 -16.036 1.00 96.31 91 HIS A CA 1
ATOM 702 C C . HIS A 1 91 ? 12.754 -6.332 -14.794 1.00 96.31 91 HIS A C 1
ATOM 704 O O . HIS A 1 91 ? 12.416 -5.157 -14.938 1.00 96.31 91 HIS A O 1
ATOM 710 N N . PRO A 1 92 ? 13.198 -6.767 -13.599 1.00 96.06 92 PRO A N 1
ATOM 711 C CA . PRO A 1 92 ? 13.173 -5.912 -12.408 1.00 96.06 92 PRO A CA 1
ATOM 712 C C . PRO A 1 92 ? 13.930 -4.591 -12.527 1.00 96.06 92 PRO A C 1
ATOM 714 O O . PRO A 1 92 ? 13.774 -3.727 -11.678 1.00 96.06 92 PRO A O 1
ATOM 717 N N . GLN A 1 93 ? 14.752 -4.428 -13.560 1.00 98.00 93 GLN A N 1
ATOM 718 C CA . GLN A 1 93 ? 15.504 -3.206 -13.821 1.00 98.00 93 GLN A CA 1
ATOM 719 C C . GLN A 1 93 ? 15.257 -2.605 -15.212 1.00 98.00 93 GLN A C 1
ATOM 721 O O . GLN A 1 93 ? 15.881 -1.607 -15.563 1.00 98.00 93 GLN A O 1
ATOM 726 N N . TYR A 1 94 ? 14.388 -3.204 -16.029 1.00 98.12 94 TYR A N 1
ATOM 727 C CA . TYR A 1 94 ? 14.179 -2.745 -17.401 1.00 98.12 94 TYR A CA 1
ATOM 728 C C . TYR A 1 94 ? 12.700 -2.673 -17.730 1.00 98.12 94 TYR A C 1
ATOM 730 O O . TYR A 1 94 ? 11.929 -3.605 -17.478 1.00 98.12 94 TYR A O 1
ATOM 738 N N . VAL A 1 95 ? 12.329 -1.560 -18.348 1.00 97.94 95 VAL A N 1
ATOM 739 C CA . VAL A 1 95 ? 11.014 -1.383 -18.952 1.00 97.94 95 VAL A CA 1
ATOM 740 C C . VAL A 1 95 ? 11.123 -1.449 -20.459 1.00 97.94 95 VAL A C 1
ATOM 742 O O . VAL A 1 95 ? 12.157 -1.097 -21.014 1.00 97.94 95 VAL A O 1
ATOM 745 N N . ASN A 1 96 ? 10.054 -1.853 -21.129 1.00 96.06 96 ASN A N 1
ATOM 746 C CA . ASN A 1 96 ? 9.922 -1.661 -22.561 1.00 96.06 96 ASN A CA 1
ATOM 747 C C . ASN A 1 96 ? 8.976 -0.505 -22.888 1.00 96.06 96 ASN A C 1
ATOM 749 O O . ASN A 1 96 ? 8.088 -0.165 -22.106 1.00 96.06 96 ASN A O 1
ATOM 753 N N . SER A 1 97 ? 9.202 0.107 -24.048 1.00 97.31 97 SER A N 1
ATOM 754 C CA . SER A 1 97 ? 8.370 1.155 -24.647 1.00 97.31 97 SER A CA 1
ATOM 755 C C . SER A 1 97 ? 8.819 1.357 -26.109 1.00 97.31 97 SER A C 1
ATOM 757 O O . SER A 1 97 ? 9.532 0.516 -26.668 1.00 97.31 97 SER A O 1
ATOM 759 N N . VAL A 1 98 ? 8.403 2.447 -26.746 1.00 96.31 98 VAL A N 1
ATOM 760 C CA . VAL A 1 98 ? 8.755 2.820 -28.124 1.00 96.31 98 VAL A CA 1
ATOM 761 C C . VAL A 1 98 ? 9.819 3.914 -28.151 1.00 96.31 98 VAL A C 1
ATOM 763 O O . VAL A 1 98 ? 9.807 4.834 -27.332 1.00 96.31 98 VAL A O 1
ATOM 766 N N . LYS A 1 99 ? 10.754 3.842 -29.105 1.00 94.88 99 LYS A N 1
ATOM 767 C CA . LYS A 1 99 ? 11.947 4.707 -29.097 1.00 94.88 99 LYS A CA 1
ATOM 768 C C . LYS A 1 99 ? 11.635 6.174 -29.376 1.00 94.88 99 LYS A C 1
ATOM 770 O O . LYS A 1 99 ? 12.375 7.036 -28.905 1.00 94.88 99 LYS A O 1
ATOM 775 N N . HIS A 1 100 ? 10.540 6.469 -30.080 1.00 94.19 100 HIS A N 1
ATOM 776 C CA . HIS A 1 100 ? 10.121 7.853 -30.311 1.00 94.19 100 HIS A CA 1
ATOM 777 C C . HIS A 1 100 ? 9.641 8.574 -29.034 1.00 94.19 100 HIS A C 1
ATOM 779 O O . HIS A 1 100 ? 9.570 9.804 -29.018 1.00 94.19 100 HIS A O 1
ATOM 785 N N . ASN A 1 101 ? 9.389 7.853 -27.932 1.00 92.81 101 ASN A N 1
ATOM 786 C CA . ASN A 1 101 ? 9.105 8.449 -26.625 1.00 92.81 101 ASN A CA 1
ATOM 787 C C . ASN A 1 101 ? 10.400 8.936 -25.940 1.00 92.81 101 ASN A C 1
ATOM 789 O O . ASN A 1 101 ? 10.911 8.350 -24.980 1.00 92.81 101 ASN A O 1
ATOM 793 N N . VAL A 1 102 ? 10.942 10.056 -26.417 1.00 88.38 102 VAL A N 1
ATOM 794 C CA . VAL A 1 102 ? 12.192 10.646 -25.895 1.00 88.38 102 VAL A CA 1
ATOM 795 C C . VAL A 1 102 ? 11.994 11.560 -24.677 1.00 88.38 102 VAL A C 1
ATOM 797 O O . VAL A 1 102 ? 12.960 11.929 -24.014 1.00 88.38 102 VAL A O 1
ATOM 800 N N . GLY A 1 103 ? 10.748 11.929 -24.359 1.00 87.19 103 GLY A N 1
ATOM 801 C CA . GLY A 1 103 ? 10.443 12.949 -23.349 1.00 87.19 103 GLY A CA 1
ATOM 802 C C . GLY A 1 103 ? 10.653 12.517 -21.894 1.00 87.19 103 GLY A C 1
ATOM 803 O O . GLY A 1 103 ? 11.163 13.300 -21.098 1.00 87.19 103 GLY A O 1
ATOM 804 N N . TYR A 1 104 ? 10.280 11.287 -21.531 1.00 91.50 104 TYR A N 1
ATOM 805 C CA . TYR A 1 104 ? 10.294 10.842 -20.133 1.00 91.50 104 TYR A CA 1
ATOM 806 C C . TYR A 1 104 ? 11.709 10.464 -19.658 1.00 91.50 104 TYR A C 1
ATOM 808 O O . TYR A 1 104 ? 12.472 9.831 -20.390 1.00 91.50 104 TYR A O 1
ATOM 816 N N . GLY A 1 105 ? 12.074 10.864 -18.439 1.00 91.75 105 GLY A N 1
ATOM 817 C CA . GLY A 1 105 ? 13.364 10.536 -17.804 1.00 91.75 105 GLY A CA 1
ATOM 818 C C . GLY A 1 105 ? 13.233 9.645 -16.566 1.00 91.75 105 GLY A C 1
ATOM 819 O O . GLY A 1 105 ? 14.228 9.157 -16.035 1.00 91.75 105 GLY A O 1
ATOM 820 N N . SER A 1 106 ? 12.008 9.412 -16.104 1.00 94.06 106 SER A N 1
ATOM 821 C CA . SER A 1 106 ? 11.717 8.605 -14.928 1.00 94.06 106 SER A CA 1
ATOM 822 C C . SER A 1 106 ? 10.348 7.946 -15.029 1.00 94.06 106 SER A C 1
ATOM 824 O O . SER A 1 106 ? 9.519 8.316 -15.863 1.00 94.06 106 SER A O 1
ATOM 826 N N . ILE A 1 107 ? 10.131 6.943 -14.183 1.00 95.50 107 ILE A N 1
ATOM 827 C CA . ILE A 1 107 ? 8.884 6.196 -14.076 1.00 95.50 107 ILE A CA 1
ATOM 828 C C . ILE A 1 107 ? 8.585 5.833 -12.618 1.00 95.50 107 ILE A C 1
ATOM 830 O O . ILE A 1 107 ? 9.484 5.762 -11.782 1.00 95.50 107 ILE A O 1
ATOM 834 N N . GLN A 1 108 ? 7.314 5.565 -12.333 1.00 97.06 108 GLN A N 1
ATOM 835 C CA . GLN A 1 108 ? 6.835 5.074 -11.042 1.00 97.06 108 GLN A CA 1
ATOM 836 C C . GLN A 1 108 ? 5.849 3.923 -11.266 1.00 97.06 108 GLN A C 1
ATOM 838 O O . GLN A 1 108 ? 5.207 3.845 -12.319 1.00 97.06 108 GLN A O 1
ATOM 843 N N . PHE A 1 109 ? 5.699 3.067 -10.258 1.00 97.19 109 PHE A N 1
ATOM 844 C CA . PHE A 1 109 ? 4.778 1.926 -10.247 1.00 97.19 109 PHE A CA 1
ATOM 845 C C . PHE A 1 109 ? 3.832 2.003 -9.041 1.00 97.19 109 PHE A C 1
ATOM 847 O O . PHE A 1 109 ? 4.029 2.828 -8.149 1.00 97.19 109 PHE A O 1
ATOM 854 N N . GLY A 1 110 ? 2.795 1.163 -9.033 1.00 94.56 110 GLY A N 1
ATOM 855 C CA . GLY A 1 110 ? 1.744 1.165 -8.009 1.00 94.56 110 GLY A CA 1
ATOM 856 C C . GLY A 1 110 ? 0.446 1.827 -8.473 1.00 94.56 110 GLY A C 1
ATOM 857 O O . GLY A 1 110 ? 0.146 1.840 -9.669 1.00 94.56 110 GLY A O 1
ATOM 858 N N . ASN A 1 111 ? -0.352 2.341 -7.537 1.00 91.00 111 ASN A N 1
ATOM 859 C CA . ASN A 1 111 ? -1.589 3.055 -7.862 1.00 91.00 111 ASN A CA 1
ATOM 860 C C . ASN A 1 111 ? -1.270 4.508 -8.192 1.00 91.00 111 ASN A C 1
ATOM 862 O O . ASN A 1 111 ? -0.244 4.986 -7.754 1.00 91.00 111 ASN A O 1
ATOM 866 N N . ASP A 1 112 ? -2.125 5.232 -8.922 1.00 90.44 112 ASP A N 1
ATOM 867 C CA . ASP A 1 112 ? -1.972 6.685 -9.052 1.00 90.44 112 ASP A CA 1
ATOM 868 C C . ASP A 1 112 ? -2.886 7.432 -8.076 1.00 90.44 112 ASP A C 1
ATOM 870 O O . ASP A 1 112 ? -4.072 7.641 -8.332 1.00 90.44 112 ASP A O 1
ATOM 874 N N . THR A 1 113 ? -2.345 7.757 -6.904 1.00 90.88 113 THR A N 1
ATOM 875 C CA . THR A 1 113 ? -3.079 8.379 -5.797 1.00 90.88 113 THR A CA 1
ATOM 876 C C . THR A 1 113 ? -2.366 9.620 -5.261 1.00 90.88 113 THR A C 1
ATOM 878 O O . THR A 1 113 ? -1.172 9.819 -5.494 1.00 90.88 113 THR A O 1
ATOM 881 N N . GLN A 1 114 ? -3.109 10.447 -4.527 1.00 91.25 114 GLN A N 1
ATOM 882 C CA . GLN A 1 114 ? -2.591 11.546 -3.711 1.00 91.25 114 GLN A CA 1
ATOM 883 C C . GLN A 1 114 ? -2.271 11.100 -2.273 1.00 91.25 114 GLN A C 1
ATOM 885 O O . GLN A 1 114 ? -2.054 11.949 -1.412 1.00 91.25 114 GLN A O 1
ATOM 890 N N . ASN A 1 115 ? -2.247 9.792 -1.992 1.00 92.44 115 ASN A N 1
ATOM 891 C CA . ASN A 1 115 ? -1.952 9.272 -0.668 1.00 92.44 115 ASN A CA 1
ATOM 892 C C . ASN A 1 115 ? -0.457 9.473 -0.356 1.00 92.44 115 ASN A C 1
ATOM 894 O O . ASN A 1 115 ? 0.386 8.812 -0.974 1.00 92.44 115 ASN A O 1
ATOM 898 N N . PRO A 1 116 ? -0.091 10.330 0.616 1.00 89.25 116 PRO A N 1
ATOM 899 C CA . PRO A 1 116 ? 1.311 10.571 0.949 1.00 89.25 116 PRO A CA 1
ATOM 900 C C . PRO A 1 116 ? 2.000 9.327 1.534 1.00 89.25 116 PRO A C 1
ATOM 902 O O . PRO A 1 116 ? 3.224 9.202 1.459 1.00 89.25 116 PRO A O 1
ATOM 905 N N . GLU A 1 117 ? 1.240 8.376 2.083 1.00 90.56 117 GLU A N 1
ATOM 906 C CA . GLU A 1 117 ? 1.772 7.120 2.621 1.00 90.56 117 GLU A CA 1
ATOM 907 C C . GLU A 1 117 ? 2.078 6.074 1.541 1.00 90.56 117 GLU A C 1
ATOM 909 O O . GLU A 1 117 ? 2.692 5.055 1.849 1.00 90.56 117 GLU A O 1
ATOM 914 N N . GLU A 1 118 ? 1.718 6.317 0.272 1.00 88.06 118 GLU A N 1
ATOM 915 C CA . GLU A 1 118 ? 2.079 5.409 -0.823 1.00 88.06 118 GLU A CA 1
ATOM 916 C C . GLU A 1 118 ? 3.599 5.350 -1.043 1.00 88.06 118 GLU A C 1
ATOM 918 O O . GLU A 1 118 ? 4.119 4.310 -1.450 1.00 88.06 118 GLU A O 1
ATOM 923 N N . GLN A 1 119 ? 4.309 6.445 -0.727 1.00 89.62 119 GLN A N 1
ATOM 924 C CA . GLN A 1 119 ? 5.775 6.541 -0.786 1.00 89.62 119 GLN A CA 1
ATOM 925 C C . GLN A 1 119 ? 6.343 6.058 -2.135 1.00 89.62 119 GLN A C 1
ATOM 927 O O . GLN A 1 119 ? 7.363 5.369 -2.200 1.00 89.62 119 GLN A O 1
ATOM 932 N N . ALA A 1 120 ? 5.658 6.407 -3.229 1.00 91.62 120 ALA A N 1
ATOM 933 C CA . ALA A 1 120 ? 5.970 5.913 -4.563 1.00 91.62 120 ALA A CA 1
ATOM 934 C C . ALA A 1 120 ? 7.378 6.319 -5.014 1.00 91.62 120 ALA A C 1
ATOM 936 O O . ALA A 1 120 ? 7.695 7.502 -5.177 1.00 91.62 120 ALA A O 1
ATOM 937 N N . TYR A 1 121 ? 8.224 5.323 -5.268 1.00 95.75 121 TYR A N 1
ATOM 938 C CA . TYR A 1 121 ? 9.606 5.564 -5.650 1.00 95.75 121 TYR A CA 1
ATOM 939 C C . TYR A 1 121 ? 9.733 5.946 -7.124 1.00 95.75 121 TYR A C 1
ATOM 941 O O . TYR A 1 121 ? 9.174 5.297 -8.008 1.00 95.75 121 TYR A O 1
ATOM 949 N N . THR A 1 122 ? 10.505 7.001 -7.387 1.00 96.38 122 THR A N 1
ATOM 950 C CA . THR A 1 122 ? 10.796 7.465 -8.747 1.00 96.38 122 THR A CA 1
ATOM 951 C C . THR A 1 122 ? 12.048 6.779 -9.276 1.00 96.38 122 THR A C 1
ATOM 953 O O . THR A 1 122 ? 13.168 7.113 -8.892 1.00 96.38 122 THR A O 1
ATOM 956 N N . TYR A 1 123 ? 11.854 5.842 -10.197 1.00 97.56 123 TYR A N 1
ATOM 957 C CA . TYR A 1 123 ? 12.929 5.163 -10.909 1.00 97.56 123 TYR A CA 1
ATOM 958 C C . TYR A 1 123 ? 13.402 6.029 -12.066 1.00 97.56 123 TYR A C 1
ATOM 960 O O . TYR A 1 123 ? 12.619 6.381 -12.947 1.00 97.56 123 TYR A O 1
ATOM 968 N N . ARG A 1 124 ? 14.686 6.375 -12.079 1.00 95.31 124 ARG A N 1
ATOM 969 C CA . ARG A 1 124 ? 15.287 7.172 -13.154 1.00 95.31 124 ARG A CA 1
ATOM 970 C C . ARG A 1 124 ? 15.809 6.250 -14.241 1.00 95.31 124 ARG A C 1
ATOM 972 O O . ARG A 1 124 ? 16.349 5.183 -13.944 1.00 95.31 124 ARG A O 1
ATOM 979 N N . LEU A 1 125 ? 15.674 6.678 -15.489 1.00 94.94 125 LEU A N 1
ATOM 980 C CA . LEU A 1 125 ? 16.315 6.012 -16.612 1.00 94.94 125 LEU A CA 1
ATOM 981 C C . LEU A 1 125 ? 17.804 6.362 -16.602 1.00 94.94 125 LEU A C 1
ATOM 983 O O . LEU A 1 125 ? 18.165 7.537 -16.581 1.00 94.94 125 LEU A O 1
ATOM 987 N N . VAL A 1 126 ? 18.660 5.343 -16.647 1.00 94.81 126 VAL A N 1
ATOM 988 C CA . VAL A 1 126 ? 20.108 5.530 -16.820 1.00 94.81 126 VAL A CA 1
ATOM 989 C C . VAL A 1 126 ? 20.516 5.370 -18.278 1.00 94.81 126 VAL A C 1
ATOM 991 O O . VAL A 1 126 ? 21.377 6.105 -18.743 1.00 94.81 126 VAL A O 1
ATOM 994 N N . SER A 1 127 ? 19.826 4.511 -19.033 1.00 93.81 127 SER A N 1
ATOM 995 C CA . SER A 1 127 ? 19.981 4.327 -20.481 1.00 93.81 127 SER A CA 1
ATOM 996 C C . SER A 1 127 ? 18.634 4.002 -21.124 1.00 93.81 127 SER A C 1
ATOM 998 O O . SER A 1 127 ? 17.745 3.465 -20.464 1.00 93.81 127 SER A O 1
ATOM 1000 N N . ARG A 1 128 ? 18.468 4.331 -22.412 1.00 93.75 128 ARG A N 1
ATOM 1001 C CA . ARG A 1 128 ? 17.256 4.022 -23.193 1.00 93.75 128 ARG A CA 1
ATOM 1002 C C . ARG A 1 128 ? 17.332 2.697 -23.943 1.00 93.75 128 ARG A C 1
ATOM 1004 O O . ARG A 1 128 ? 16.282 2.122 -24.197 1.00 93.75 128 ARG A O 1
ATOM 1011 N N . ASN A 1 129 ? 18.529 2.247 -24.322 1.00 95.75 129 ASN A N 1
ATOM 1012 C CA . ASN A 1 129 ? 18.763 1.073 -25.175 1.00 95.75 129 ASN A CA 1
ATOM 1013 C C . ASN A 1 129 ? 17.783 0.990 -26.367 1.00 95.75 129 ASN A C 1
ATOM 1015 O O . ASN A 1 129 ? 16.882 0.143 -26.371 1.00 95.75 129 ASN A O 1
ATOM 1019 N N . PRO A 1 130 ? 17.881 1.905 -27.351 1.00 95.94 130 PRO A N 1
ATOM 1020 C CA . PRO A 1 130 ? 17.021 1.872 -28.527 1.00 95.94 130 PRO A CA 1
ATOM 1021 C C . PRO A 1 130 ? 17.292 0.630 -29.376 1.00 95.94 130 PRO A C 1
ATOM 1023 O O . PRO A 1 130 ? 18.441 0.260 -29.606 1.00 95.94 130 PRO A O 1
ATOM 1026 N N . HIS A 1 131 ? 16.229 0.007 -29.878 1.00 94.88 131 HIS A N 1
ATOM 1027 C CA . HIS A 1 131 ? 16.348 -1.034 -30.887 1.00 94.88 131 HIS A CA 1
ATOM 1028 C C . HIS A 1 131 ? 16.861 -0.408 -32.199 1.00 94.88 131 HIS A C 1
ATOM 1030 O O . HIS A 1 131 ? 16.346 0.648 -32.598 1.00 94.88 131 HIS A O 1
ATOM 1036 N N . PRO A 1 132 ? 17.821 -1.044 -32.900 1.00 92.69 132 PRO A N 1
ATOM 1037 C CA . PRO A 1 132 ? 18.370 -0.514 -34.150 1.00 92.69 132 PRO A CA 1
ATOM 1038 C C . PRO A 1 132 ? 17.280 -0.326 -35.215 1.00 92.69 132 PRO A C 1
ATOM 1040 O O . PRO A 1 132 ? 17.052 0.788 -35.683 1.00 92.69 132 PRO A O 1
ATOM 1043 N N . ASP A 1 133 ? 16.519 -1.384 -35.501 1.00 90.44 133 ASP A N 1
ATOM 1044 C CA . ASP A 1 133 ? 15.585 -1.386 -36.637 1.00 90.44 133 ASP A CA 1
ATOM 1045 C C . ASP A 1 133 ? 14.169 -0.905 -36.286 1.00 90.44 133 ASP A C 1
ATOM 1047 O O . ASP A 1 133 ? 13.587 -0.075 -36.983 1.00 90.44 133 ASP A O 1
ATOM 1051 N N . TYR A 1 134 ? 13.598 -1.378 -35.177 1.00 91.00 134 TYR A N 1
ATOM 1052 C CA . TYR A 1 134 ? 12.196 -1.125 -34.840 1.00 91.00 134 TYR A CA 1
ATOM 1053 C C . TYR A 1 134 ? 12.001 0.095 -33.942 1.00 91.00 134 TYR A C 1
ATOM 1055 O O . TYR A 1 134 ? 12.914 0.536 -33.244 1.00 91.00 134 TYR A O 1
ATOM 1063 N N . ASP A 1 135 ? 10.788 0.651 -33.951 1.00 93.44 135 ASP A N 1
ATOM 1064 C CA . ASP A 1 135 ? 10.353 1.677 -33.001 1.00 93.44 135 ASP A CA 1
ATOM 1065 C C . ASP A 1 135 ? 10.101 1.056 -31.622 1.00 93.44 135 ASP A C 1
ATOM 1067 O O . ASP A 1 135 ? 8.974 0.844 -31.191 1.00 93.44 135 ASP A O 1
ATOM 1071 N N . TYR A 1 136 ? 11.190 0.677 -30.965 1.00 94.81 136 TYR A N 1
ATOM 1072 C CA . TYR A 1 136 ? 11.200 -0.081 -29.724 1.00 94.81 136 TYR A CA 1
ATOM 1073 C C . TYR A 1 136 ? 12.449 0.289 -28.935 1.00 94.81 136 TYR A C 1
ATOM 1075 O O . TYR A 1 136 ? 13.492 0.569 -29.526 1.00 94.81 136 TYR A O 1
ATOM 1083 N N . HIS A 1 137 ? 12.377 0.284 -27.611 1.00 96.88 137 HIS A N 1
ATOM 1084 C CA . HIS A 1 137 ? 13.564 0.423 -26.773 1.00 96.88 137 HIS A CA 1
ATOM 1085 C C . HIS A 1 137 ? 13.407 -0.311 -25.437 1.00 96.88 137 HIS A C 1
ATOM 1087 O O . HIS A 1 137 ? 12.298 -0.704 -25.059 1.00 96.88 137 HIS A O 1
ATOM 1093 N N . LEU A 1 138 ? 14.522 -0.506 -24.733 1.00 97.56 138 LEU A N 1
ATOM 1094 C CA . LEU A 1 138 ? 14.573 -1.191 -23.441 1.00 97.56 138 LEU A CA 1
ATOM 1095 C C . LEU A 1 138 ? 15.264 -0.339 -22.361 1.00 97.56 138 LEU A C 1
ATOM 1097 O O . LEU A 1 138 ? 16.399 -0.636 -21.967 1.00 97.56 138 LEU A O 1
ATOM 1101 N N . PRO A 1 139 ? 14.621 0.737 -21.879 1.00 97.38 139 PRO A N 1
ATOM 1102 C CA . PRO A 1 139 ? 15.234 1.577 -20.873 1.00 97.38 139 PRO A CA 1
ATOM 1103 C C . PRO A 1 139 ? 15.648 0.822 -19.608 1.00 97.38 139 PRO A C 1
ATOM 1105 O O . PRO A 1 139 ? 14.865 0.064 -19.031 1.00 97.38 139 PRO A O 1
ATOM 1108 N N . ARG A 1 140 ? 16.880 1.084 -19.165 1.00 97.88 140 ARG A N 1
ATOM 1109 C CA . ARG A 1 140 ? 17.462 0.588 -17.916 1.00 97.88 140 ARG A CA 1
ATOM 1110 C C . ARG A 1 140 ? 17.205 1.583 -16.793 1.00 97.88 140 ARG A C 1
ATOM 1112 O O . ARG A 1 140 ? 17.393 2.787 -16.972 1.00 97.88 140 ARG A O 1
ATOM 1119 N N . LEU A 1 141 ? 16.812 1.076 -15.632 1.00 98.06 141 LEU A N 1
ATOM 1120 C CA . LEU A 1 141 ? 16.521 1.863 -14.437 1.00 98.06 141 LEU A CA 1
ATOM 1121 C C . LEU A 1 141 ? 17.719 1.905 -13.483 1.00 98.06 141 LEU A C 1
ATOM 1123 O O . LEU A 1 141 ? 18.504 0.962 -13.409 1.00 98.06 141 LEU A O 1
ATOM 1127 N N . ASN A 1 142 ? 17.829 2.973 -12.698 1.00 97.25 142 ASN A N 1
ATOM 1128 C CA . ASN A 1 142 ? 18.887 3.128 -11.696 1.00 97.25 142 ASN A CA 1
ATOM 1129 C C . ASN A 1 142 ? 18.772 2.152 -10.507 1.00 97.25 142 ASN A C 1
ATOM 1131 O O . ASN A 1 142 ? 19.762 1.889 -9.833 1.00 97.25 142 ASN A O 1
ATOM 1135 N N . LYS A 1 143 ? 17.571 1.632 -10.229 1.00 98.56 143 LYS A N 1
ATOM 1136 C CA . LYS A 1 143 ? 17.272 0.728 -9.108 1.00 98.56 143 LYS A CA 1
ATOM 1137 C C . LYS A 1 143 ? 16.401 -0.443 -9.552 1.00 98.56 143 LYS A C 1
ATOM 1139 O O . LYS A 1 143 ? 15.666 -0.334 -10.533 1.00 98.56 143 LYS A O 1
ATOM 1144 N N . LEU A 1 144 ? 16.454 -1.535 -8.791 1.00 98.75 144 LEU A N 1
ATOM 1145 C CA . LEU A 1 144 ? 15.521 -2.651 -8.928 1.00 98.75 144 LEU A CA 1
ATOM 1146 C C . LEU A 1 144 ? 14.117 -2.239 -8.458 1.00 98.75 144 LEU A C 1
ATOM 1148 O O . LEU A 1 144 ? 13.952 -1.621 -7.403 1.00 98.75 144 LEU A O 1
ATOM 1152 N N . VAL A 1 145 ? 13.101 -2.597 -9.237 1.00 98.69 145 VAL A N 1
ATOM 1153 C CA . VAL A 1 145 ? 11.694 -2.318 -8.942 1.00 98.69 145 VAL A CA 1
ATOM 1154 C C . VAL A 1 145 ? 11.172 -3.275 -7.882 1.00 98.69 145 VAL A C 1
ATOM 1156 O O . VAL A 1 145 ? 11.238 -4.488 -8.069 1.00 98.69 145 VAL A O 1
ATOM 1159 N N . THR A 1 146 ? 10.663 -2.747 -6.768 1.00 98.06 146 THR A N 1
ATOM 1160 C CA . THR A 1 146 ? 10.273 -3.555 -5.600 1.00 98.06 146 THR A CA 1
ATOM 1161 C C . THR A 1 146 ? 8.765 -3.725 -5.475 1.00 98.06 146 THR A C 1
ATOM 1163 O O . THR A 1 146 ? 8.310 -4.753 -4.979 1.00 98.06 146 THR A O 1
ATOM 1166 N N . GLU A 1 147 ? 7.986 -2.781 -6.001 1.00 97.25 147 GLU A N 1
ATOM 1167 C CA . GLU A 1 147 ? 6.539 -2.688 -5.817 1.00 97.25 147 GLU A CA 1
ATOM 1168 C C . GLU A 1 147 ? 5.747 -3.735 -6.619 1.00 97.25 147 GLU A C 1
ATOM 1170 O O . GLU A 1 147 ? 4.609 -4.053 -6.272 1.00 97.25 147 GLU A O 1
ATOM 1175 N N . ILE A 1 148 ? 6.334 -4.304 -7.675 1.00 95.06 148 ILE A N 1
ATOM 1176 C CA . ILE A 1 148 ? 5.648 -5.179 -8.639 1.00 95.06 148 ILE A CA 1
ATOM 1177 C C . ILE A 1 148 ? 6.552 -6.307 -9.155 1.00 95.06 148 ILE A C 1
ATOM 1179 O O . ILE A 1 148 ? 7.773 -6.277 -8.997 1.00 95.06 148 ILE A O 1
ATOM 1183 N N . SER A 1 149 ? 5.946 -7.323 -9.778 1.00 91.94 149 SER A N 1
ATOM 1184 C CA . SER A 1 149 ? 6.671 -8.325 -10.571 1.00 91.94 149 SER A CA 1
ATOM 1185 C C . SER A 1 149 ? 6.644 -7.938 -12.055 1.00 91.94 149 SER A C 1
ATOM 1187 O O . SER A 1 149 ? 5.618 -7.423 -12.499 1.00 91.94 149 SER A O 1
ATOM 1189 N N . PRO A 1 150 ? 7.712 -8.169 -12.839 1.00 94.75 150 PRO A N 1
ATOM 1190 C CA . PRO A 1 150 ? 7.701 -7.875 -14.268 1.00 94.75 150 PRO A CA 1
ATOM 1191 C C . PRO A 1 150 ? 6.629 -8.652 -15.043 1.00 94.75 150 PRO A C 1
ATOM 1193 O O . PRO A 1 150 ? 6.311 -9.801 -14.725 1.00 94.75 150 PRO A O 1
ATOM 1196 N N . ALA A 1 151 ? 6.120 -8.043 -16.112 1.00 93.56 151 ALA A N 1
ATOM 1197 C CA . ALA A 1 151 ? 5.227 -8.691 -17.058 1.00 93.56 151 ALA A CA 1
ATOM 1198 C C . ALA A 1 151 ? 5.909 -9.891 -17.729 1.00 93.56 151 ALA A C 1
ATOM 1200 O O . ALA A 1 151 ? 7.083 -9.840 -18.102 1.00 93.56 151 ALA A O 1
ATOM 1201 N N . ALA A 1 152 ? 5.147 -10.966 -17.933 1.00 91.44 152 ALA A N 1
ATOM 1202 C CA . ALA A 1 152 ? 5.596 -12.083 -18.748 1.00 91.44 152 ALA A CA 1
ATOM 1203 C C . ALA A 1 152 ? 5.746 -11.673 -20.209 1.00 91.44 152 ALA A C 1
ATOM 1205 O O . ALA A 1 152 ? 4.892 -10.981 -20.756 1.00 91.44 152 ALA A O 1
ATOM 1206 N N . LEU A 1 153 ? 6.820 -12.124 -20.850 1.00 91.25 153 LEU A N 1
ATOM 1207 C CA . LEU A 1 153 ? 7.027 -11.939 -22.281 1.00 91.25 153 LEU A CA 1
ATOM 1208 C C . LEU A 1 153 ? 6.350 -13.072 -23.047 1.00 91.25 153 LEU A C 1
ATOM 1210 O O . LEU A 1 153 ? 6.366 -14.218 -22.601 1.00 91.25 153 LEU A O 1
ATOM 1214 N N . SER A 1 154 ? 5.792 -12.753 -24.211 1.00 88.88 154 SER A N 1
ATOM 1215 C CA . SER A 1 154 ? 5.290 -13.773 -25.129 1.00 88.88 154 SER A CA 1
ATOM 1216 C C . SER A 1 154 ? 6.428 -14.683 -25.600 1.00 88.88 154 SER A C 1
ATOM 1218 O O . SER A 1 154 ? 7.481 -14.195 -26.016 1.00 88.88 154 SER A O 1
ATOM 1220 N N . SER A 1 155 ? 6.212 -16.001 -25.563 1.00 84.50 155 SER A N 1
ATOM 1221 C CA . SER A 1 155 ? 7.165 -17.008 -26.059 1.00 84.50 155 SER A CA 1
ATOM 1222 C C . SER A 1 155 ? 7.118 -17.212 -27.573 1.00 84.50 155 SER A C 1
ATOM 1224 O O . SER A 1 155 ? 7.841 -18.055 -28.103 1.00 84.50 155 SER A O 1
ATOM 1226 N N . VAL A 1 156 ? 6.253 -16.483 -28.288 1.00 87.00 156 VAL A N 1
ATOM 1227 C CA . VAL A 1 156 ? 6.094 -16.623 -29.739 1.00 87.00 156 VAL A CA 1
ATOM 1228 C C . VAL A 1 156 ? 7.421 -16.313 -30.445 1.00 87.00 156 VAL A C 1
ATOM 1230 O O . VAL A 1 156 ? 7.893 -15.176 -30.370 1.00 87.00 156 VAL A O 1
ATOM 1233 N N . PRO A 1 157 ? 8.018 -17.282 -31.168 1.00 85.31 157 PRO A N 1
ATOM 1234 C CA . PRO A 1 157 ? 9.245 -17.038 -31.910 1.00 85.31 157 PRO A CA 1
ATOM 1235 C C . PRO A 1 157 ? 9.024 -16.005 -33.014 1.00 85.31 157 PRO A C 1
ATOM 1237 O O . PRO A 1 157 ? 7.996 -16.030 -33.699 1.00 85.31 157 PRO A O 1
ATOM 1240 N N . LEU A 1 158 ? 10.015 -15.141 -33.223 1.00 85.69 158 LEU A N 1
ATOM 1241 C CA . LEU A 1 158 ? 10.027 -14.187 -34.326 1.00 85.69 158 LEU A CA 1
ATOM 1242 C C . LEU A 1 158 ? 10.885 -14.715 -35.482 1.00 85.69 158 LEU A C 1
ATOM 1244 O O . LEU A 1 158 ? 11.918 -15.348 -35.272 1.00 85.69 158 LEU A O 1
ATOM 1248 N N . LEU A 1 159 ? 10.447 -14.458 -36.711 1.00 83.12 159 LEU A N 1
ATOM 1249 C CA . LEU A 1 159 ? 11.240 -14.619 -37.926 1.00 83.12 159 LEU A CA 1
ATOM 1250 C C . LEU A 1 159 ? 12.294 -13.500 -38.013 1.00 83.12 159 LEU A C 1
ATOM 1252 O O . LEU A 1 159 ? 12.174 -12.476 -37.342 1.00 83.12 159 LEU A O 1
ATOM 1256 N N . GLY A 1 160 ? 13.302 -13.647 -38.882 1.00 75.12 160 GLY A N 1
ATOM 1257 C CA . GLY A 1 160 ? 14.372 -12.645 -39.044 1.00 75.12 160 GLY A CA 1
ATOM 1258 C C . GLY A 1 160 ? 13.889 -11.244 -39.457 1.00 75.12 160 GLY A C 1
ATOM 1259 O O . GLY A 1 160 ? 14.579 -10.262 -39.225 1.00 75.12 160 GLY A O 1
ATOM 1260 N N . ASN A 1 161 ? 12.677 -11.135 -40.008 1.00 73.44 161 ASN A N 1
ATOM 1261 C CA . ASN A 1 161 ? 12.007 -9.873 -40.340 1.00 73.44 161 ASN A CA 1
ATOM 1262 C C . ASN A 1 161 ? 11.108 -9.333 -39.198 1.00 73.44 161 ASN A C 1
ATOM 1264 O O . ASN A 1 161 ? 10.278 -8.455 -39.434 1.00 73.44 161 ASN A O 1
ATOM 1268 N N . GLY A 1 162 ? 11.197 -9.896 -37.988 1.00 76.25 162 GLY A N 1
ATOM 1269 C CA . GLY A 1 162 ? 10.408 -9.500 -36.816 1.00 76.25 162 GLY A CA 1
ATOM 1270 C C . GLY A 1 162 ? 8.963 -10.017 -36.791 1.00 76.25 162 GLY A C 1
ATOM 1271 O O . GLY A 1 162 ? 8.219 -9.682 -35.871 1.00 76.25 162 GLY A O 1
ATOM 1272 N N . GLN A 1 163 ? 8.539 -10.823 -37.773 1.00 81.75 163 GLN A N 1
ATOM 1273 C CA . GLN A 1 163 ? 7.193 -11.406 -37.807 1.00 81.75 163 GLN A CA 1
ATOM 1274 C C . GLN A 1 163 ? 7.012 -12.536 -36.790 1.00 81.75 163 GLN A C 1
ATOM 1276 O O . GLN A 1 163 ? 7.860 -13.424 -36.733 1.00 81.75 163 GLN A O 1
ATOM 1281 N N . PRO A 1 164 ? 5.880 -12.595 -36.064 1.00 84.12 164 PRO A N 1
ATOM 1282 C CA . PRO A 1 164 ? 5.466 -13.784 -35.331 1.00 84.12 164 PRO A CA 1
ATOM 1283 C C . PRO A 1 164 ? 5.418 -15.002 -36.254 1.00 84.12 164 PRO A C 1
ATOM 1285 O O . PRO A 1 164 ? 4.732 -14.991 -37.280 1.00 84.12 164 PRO A O 1
ATOM 1288 N N . LYS A 1 165 ? 6.122 -16.074 -35.887 1.00 83.44 165 LYS A N 1
ATOM 1289 C CA . LYS A 1 165 ? 6.110 -17.321 -36.654 1.00 83.44 165 LYS A CA 1
ATOM 1290 C C . LYS A 1 165 ? 4.677 -17.858 -36.764 1.00 83.44 165 LYS A C 1
ATOM 1292 O O . LYS A 1 165 ? 3.942 -17.876 -35.779 1.00 83.44 165 LYS A O 1
ATOM 1297 N N . ALA A 1 166 ? 4.301 -18.298 -37.966 1.00 80.88 166 ALA A N 1
ATOM 1298 C CA . ALA A 1 166 ? 2.993 -18.888 -38.274 1.00 80.88 166 ALA A CA 1
ATOM 1299 C C . ALA A 1 166 ? 1.776 -18.008 -37.916 1.00 80.88 166 ALA A C 1
ATOM 1301 O O . ALA A 1 166 ? 0.697 -18.536 -37.675 1.00 80.88 166 ALA A O 1
ATOM 1302 N N . ASN A 1 167 ? 1.932 -16.677 -37.872 1.00 83.38 167 ASN A N 1
ATOM 1303 C CA . ASN A 1 167 ? 0.866 -15.752 -37.470 1.00 83.38 167 ASN A CA 1
ATOM 1304 C C . ASN A 1 167 ? 0.243 -16.101 -36.105 1.00 83.38 167 ASN A C 1
ATOM 1306 O O . ASN A 1 167 ? -0.960 -15.947 -35.931 1.00 83.38 167 AS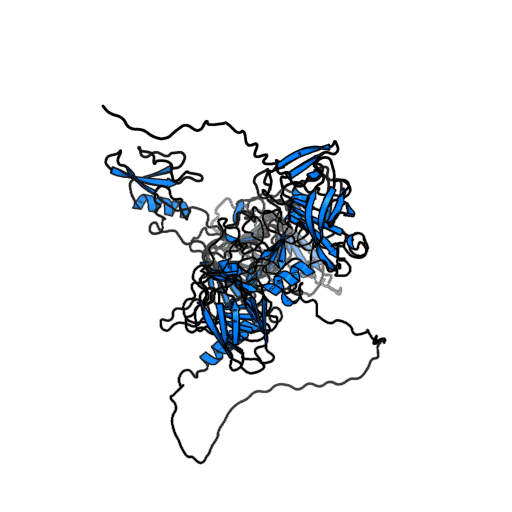N A O 1
ATOM 1310 N N . ALA A 1 168 ? 1.051 -16.552 -35.137 1.00 88.38 168 ALA A N 1
ATOM 1311 C CA . ALA A 1 168 ? 0.557 -17.133 -33.885 1.00 88.38 168 ALA A CA 1
ATOM 1312 C C . ALA A 1 168 ? -0.518 -16.297 -33.161 1.00 88.38 168 ALA A C 1
ATOM 1314 O O . ALA A 1 168 ? -1.443 -16.871 -32.616 1.00 88.38 168 ALA A O 1
ATOM 1315 N N . TYR A 1 169 ? -0.467 -14.959 -33.191 1.00 92.00 169 TYR A N 1
ATOM 1316 C CA . TYR A 1 169 ? -1.486 -14.103 -32.554 1.00 92.00 169 TYR A CA 1
ATOM 1317 C C . TYR A 1 169 ? -2.862 -14.080 -33.252 1.00 92.00 169 TYR A C 1
ATOM 1319 O O . TYR A 1 169 ? -3.781 -13.453 -32.732 1.00 92.00 169 TYR A O 1
ATOM 1327 N N . LEU A 1 170 ? -3.009 -14.713 -34.421 1.00 93.25 170 LEU A N 1
ATOM 1328 C CA . LEU A 1 170 ? -4.301 -14.951 -35.079 1.00 93.25 170 LEU A CA 1
ATOM 1329 C C . LEU A 1 170 ? -4.937 -16.286 -34.674 1.00 93.25 170 LEU A C 1
ATOM 1331 O O . LEU A 1 170 ? -6.116 -16.499 -34.948 1.00 93.25 170 LEU A O 1
ATOM 1335 N N . ASP A 1 171 ? -4.173 -17.176 -34.043 1.00 93.81 171 ASP A N 1
ATOM 1336 C CA . ASP A 1 171 ? -4.678 -18.440 -33.525 1.00 93.81 171 ASP A CA 1
ATOM 1337 C C . ASP A 1 171 ? -5.508 -18.176 -32.262 1.00 93.81 171 ASP A C 1
ATOM 1339 O O . ASP A 1 171 ? -4.968 -17.923 -31.183 1.00 93.81 171 ASP A O 1
ATOM 1343 N N . THR A 1 172 ? -6.833 -18.222 -32.398 1.00 93.06 172 THR A N 1
ATOM 1344 C CA . THR A 1 172 ? -7.771 -18.001 -31.290 1.00 93.06 172 THR A CA 1
ATOM 1345 C C . THR A 1 172 ? -7.811 -19.157 -30.291 1.00 93.06 172 THR A C 1
ATOM 1347 O O . THR A 1 172 ? -8.282 -18.961 -29.167 1.00 93.06 172 THR A O 1
ATOM 1350 N N . ASP A 1 173 ? -7.317 -20.343 -30.661 1.00 93.75 173 ASP A N 1
ATOM 1351 C CA . ASP A 1 173 ? -7.212 -21.472 -29.735 1.00 93.75 173 ASP A CA 1
ATOM 1352 C C . ASP A 1 173 ? -6.058 -21.262 -28.757 1.00 93.75 173 ASP A C 1
ATOM 1354 O O . ASP A 1 173 ? -6.188 -21.598 -27.576 1.00 93.75 173 ASP A O 1
ATOM 1358 N N . ARG A 1 174 ? -4.974 -20.617 -29.205 1.00 94.75 174 ARG A N 1
ATOM 1359 C CA . ARG A 1 174 ? -3.867 -20.201 -28.336 1.00 94.75 174 ARG A CA 1
ATOM 1360 C C . ARG A 1 174 ? -4.086 -18.836 -27.682 1.00 94.75 174 ARG A C 1
ATOM 1362 O O . ARG A 1 174 ? -3.918 -18.723 -26.470 1.00 94.75 174 ARG A O 1
ATOM 1369 N N . PHE A 1 175 ? -4.455 -17.808 -28.444 1.00 95.88 175 PHE A N 1
ATOM 1370 C CA . PHE A 1 175 ? -4.637 -16.430 -27.970 1.00 95.88 175 PHE A CA 1
ATOM 1371 C C . PHE A 1 175 ? -6.097 -15.976 -28.113 1.00 95.88 175 PHE A C 1
ATOM 1373 O O . PHE A 1 175 ? -6.429 -15.183 -28.996 1.00 95.88 175 PHE A O 1
ATOM 1380 N N . PRO A 1 176 ? -7.000 -16.444 -27.235 1.00 94.88 176 PRO A N 1
ATOM 1381 C CA . PRO A 1 176 ? -8.429 -16.151 -27.336 1.00 94.88 176 PRO A CA 1
ATOM 1382 C C . PRO A 1 176 ? -8.792 -14.705 -26.981 1.00 94.88 176 PRO A C 1
ATOM 1384 O O . PRO A 1 176 ? -9.923 -14.286 -27.224 1.00 94.88 176 PRO A O 1
ATOM 1387 N N . TYR A 1 177 ? -7.898 -13.956 -26.326 1.00 95.88 177 TYR A N 1
ATOM 1388 C CA . TYR A 1 177 ? -8.255 -12.666 -25.744 1.00 95.88 177 TYR A CA 1
ATOM 1389 C C . TYR A 1 177 ? -7.060 -11.728 -25.608 1.00 95.88 177 TYR A C 1
ATOM 1391 O O . TYR A 1 177 ? -5.962 -12.140 -25.225 1.00 95.88 177 TYR A O 1
ATOM 1399 N N . PHE A 1 178 ? -7.312 -10.447 -25.873 1.00 97.38 178 PHE A N 1
ATOM 1400 C CA . PHE A 1 178 ? -6.335 -9.370 -25.794 1.00 97.38 178 PHE A CA 1
ATOM 1401 C C . PHE A 1 178 ? -6.899 -8.210 -24.986 1.00 97.38 178 PHE A C 1
ATOM 1403 O O . PHE A 1 178 ? -8.100 -7.940 -25.019 1.00 97.38 178 PHE A O 1
ATOM 1410 N N . VAL A 1 179 ? -6.026 -7.502 -24.283 1.00 97.81 179 VAL A N 1
ATOM 1411 C CA . VAL A 1 179 ? -6.385 -6.333 -23.476 1.00 97.81 179 VAL A CA 1
ATOM 1412 C C . VAL A 1 179 ? -5.282 -5.293 -23.533 1.00 97.81 179 VAL A C 1
ATOM 1414 O O . VAL A 1 179 ? -4.114 -5.607 -23.772 1.00 97.81 179 VAL A O 1
ATOM 1417 N N . ARG A 1 180 ? -5.657 -4.040 -23.305 1.00 96.94 180 ARG A N 1
ATOM 1418 C CA . ARG A 1 180 ? -4.727 -2.920 -23.268 1.00 96.94 180 ARG A CA 1
ATOM 1419 C C . ARG A 1 180 ? -5.160 -1.859 -22.265 1.00 96.94 180 ARG A C 1
ATOM 1421 O O . ARG A 1 180 ? -6.316 -1.811 -21.846 1.00 96.94 180 ARG A O 1
ATOM 1428 N N . LEU A 1 181 ? -4.229 -0.967 -21.968 1.00 97.19 181 LEU A N 1
ATOM 1429 C CA . LEU A 1 181 ? -4.446 0.282 -21.247 1.00 97.19 181 LEU A CA 1
ATOM 1430 C C . LEU A 1 181 ? -3.537 1.367 -21.825 1.00 97.19 181 LEU A C 1
ATOM 1432 O O . LEU A 1 181 ? -2.584 1.036 -22.522 1.00 97.19 181 LEU A O 1
ATOM 1436 N N . GLY A 1 182 ? -3.818 2.635 -21.543 1.00 96.50 182 GLY A N 1
ATOM 1437 C CA . GLY A 1 182 ? -2.983 3.770 -21.936 1.00 96.50 182 GLY A CA 1
ATOM 1438 C C . GLY A 1 182 ? -3.535 5.097 -21.418 1.00 96.50 182 GLY A C 1
ATOM 1439 O O . GLY A 1 182 ? -4.618 5.139 -20.830 1.00 96.50 182 GLY A O 1
ATOM 1440 N N . SER A 1 183 ? -2.787 6.185 -21.610 1.00 95.56 183 SER A N 1
ATOM 1441 C CA . SER A 1 183 ? -3.242 7.527 -21.233 1.00 95.56 183 SER A CA 1
ATOM 1442 C C . SER A 1 183 ? -2.757 8.650 -22.145 1.00 95.56 183 SER A C 1
ATOM 1444 O O . SER A 1 183 ? -2.265 9.675 -21.689 1.00 95.56 183 SER A O 1
ATOM 1446 N N . GLY A 1 184 ? -2.969 8.554 -23.452 1.00 92.50 184 GLY A N 1
ATOM 1447 C CA . GLY A 1 184 ? -3.091 9.785 -24.253 1.00 92.50 184 GLY A CA 1
ATOM 1448 C C . GLY A 1 184 ? -4.229 10.734 -23.779 1.00 92.50 184 GLY A C 1
ATOM 1449 O O . GLY A 1 184 ? -4.777 10.614 -22.680 1.00 92.50 184 GLY A O 1
ATOM 1450 N N . THR A 1 185 ? -4.681 11.665 -24.634 1.00 92.31 185 THR A N 1
ATOM 1451 C CA . THR A 1 185 ? -5.880 12.575 -24.483 1.00 92.31 185 THR A CA 1
ATOM 1452 C C . THR A 1 185 ? -7.315 12.000 -24.662 1.00 92.31 185 THR A C 1
ATOM 1454 O O . THR A 1 185 ? -7.878 11.834 -25.735 1.00 92.31 185 THR A O 1
ATOM 1457 N N . GLN A 1 186 ? -7.994 11.756 -23.583 1.00 93.44 186 GLN A N 1
ATOM 1458 C CA . GLN A 1 186 ? -9.188 10.932 -23.508 1.00 93.44 186 GLN A CA 1
ATOM 1459 C C . GLN A 1 186 ? -10.382 11.442 -24.351 1.00 93.44 186 GLN A C 1
ATOM 1461 O O . GLN A 1 186 ? -10.657 12.650 -24.372 1.00 93.44 186 GLN A O 1
ATOM 1466 N N . GLN A 1 187 ? -11.093 10.544 -25.053 1.00 93.00 187 GLN A N 1
ATOM 1467 C CA . GLN A 1 187 ? -12.277 10.877 -25.862 1.00 93.00 187 GLN A CA 1
ATOM 1468 C C . GLN A 1 187 ? -13.408 9.848 -25.730 1.00 93.00 187 GLN A C 1
ATOM 1470 O O . GLN A 1 187 ? -13.182 8.647 -25.627 1.00 93.00 187 GLN A O 1
ATOM 1475 N N . VAL A 1 188 ? -14.648 10.321 -25.850 1.00 92.94 188 VAL A N 1
ATOM 1476 C CA . VAL A 1 188 ? -15.821 9.470 -26.089 1.00 92.94 188 VAL A CA 1
ATOM 1477 C C . VAL A 1 188 ? -16.358 9.690 -27.500 1.00 92.94 188 VAL A C 1
ATOM 1479 O O . VAL A 1 188 ? -16.317 10.810 -28.017 1.00 92.94 188 VAL A O 1
ATOM 1482 N N . ARG A 1 189 ? -16.880 8.634 -28.126 1.00 90.44 189 ARG A N 1
ATOM 1483 C CA . ARG A 1 189 ? -17.500 8.676 -29.455 1.00 90.44 189 ARG A CA 1
ATOM 1484 C C . ARG A 1 189 ? -18.922 8.134 -29.414 1.00 90.44 189 ARG A C 1
ATOM 1486 O O . ARG A 1 189 ? -19.173 7.062 -28.867 1.00 90.44 189 ARG A O 1
ATOM 1493 N N . LYS A 1 190 ? -19.838 8.899 -30.003 1.00 89.38 190 LYS A N 1
ATOM 1494 C CA . LYS A 1 190 ? -21.238 8.524 -30.208 1.00 89.38 190 LYS A CA 1
ATOM 1495 C C . LYS A 1 190 ? -21.396 7.573 -31.392 1.00 89.38 190 LYS A C 1
ATOM 1497 O O . LYS A 1 190 ? -20.544 7.537 -32.281 1.00 89.38 190 LYS A O 1
ATOM 1502 N N . ALA A 1 191 ? -22.520 6.855 -31.432 1.00 85.19 191 ALA A N 1
ATOM 1503 C CA . ALA A 1 191 ? -22.881 5.985 -32.555 1.00 85.19 191 ALA A CA 1
ATOM 1504 C C . ALA A 1 191 ? -22.952 6.739 -33.899 1.00 85.19 191 ALA A C 1
ATOM 1506 O O . ALA A 1 191 ? -22.579 6.186 -34.926 1.00 85.19 191 ALA A O 1
ATOM 1507 N N . ASP A 1 192 ? -23.344 8.018 -33.880 1.00 87.06 192 ASP A N 1
ATOM 1508 C CA . ASP A 1 192 ? -23.362 8.906 -35.055 1.00 87.06 192 ASP A CA 1
ATOM 1509 C C . ASP A 1 192 ? -21.962 9.370 -35.519 1.00 87.06 192 ASP A C 1
ATOM 1511 O O . ASP A 1 192 ? -21.834 10.080 -36.513 1.00 87.06 192 ASP A O 1
ATOM 1515 N N . GLY A 1 193 ? -20.896 8.981 -34.810 1.00 84.06 193 GLY A N 1
ATOM 1516 C CA . GLY A 1 193 ? -19.517 9.362 -35.109 1.00 84.06 193 GLY A CA 1
ATOM 1517 C C . GLY A 1 193 ? -19.007 10.603 -34.373 1.00 84.06 193 GLY A C 1
ATOM 1518 O O . GLY A 1 193 ? -17.798 10.845 -34.388 1.00 84.06 193 GLY A O 1
ATOM 1519 N N . THR A 1 194 ? -19.869 11.348 -33.679 1.00 89.75 194 THR A N 1
ATOM 1520 C CA . THR A 1 194 ? -19.492 12.558 -32.933 1.00 89.75 194 THR A CA 1
ATOM 1521 C C . THR A 1 194 ? -18.490 12.232 -31.832 1.00 89.75 194 THR A C 1
ATOM 1523 O O . THR A 1 194 ? -18.720 11.339 -31.014 1.00 89.75 194 THR A O 1
ATOM 1526 N N . ARG A 1 195 ? -17.394 12.995 -31.775 1.00 89.31 195 ARG A N 1
ATOM 1527 C CA . ARG A 1 195 ? -16.318 12.847 -30.787 1.00 89.31 195 ARG A CA 1
ATOM 1528 C C . ARG A 1 195 ? -16.363 13.969 -29.755 1.00 89.31 195 ARG A C 1
ATOM 1530 O O . ARG A 1 195 ? -16.546 15.134 -30.098 1.00 89.31 195 ARG A O 1
ATOM 1537 N N . THR A 1 196 ? -16.141 13.634 -28.490 1.00 91.81 196 THR A N 1
ATOM 1538 C CA . THR A 1 196 ? -16.023 14.609 -27.400 1.00 91.81 196 THR A CA 1
ATOM 1539 C C . THR A 1 196 ? -14.770 14.313 -26.590 1.00 91.81 196 THR A C 1
ATOM 1541 O O . THR A 1 196 ? -14.615 13.217 -26.057 1.00 91.81 196 THR A O 1
ATOM 1544 N N . ARG A 1 197 ? -13.870 15.297 -26.492 1.00 92.06 197 ARG A N 1
ATOM 1545 C CA . ARG A 1 197 ? -12.665 15.199 -25.661 1.00 92.06 197 ARG A CA 1
ATOM 1546 C C . ARG A 1 197 ? -13.029 15.353 -24.188 1.00 92.06 197 ARG A C 1
ATOM 1548 O O . ARG A 1 197 ? -13.658 16.341 -23.822 1.00 92.06 197 ARG A O 1
ATOM 1555 N N . THR A 1 198 ? -12.590 14.415 -23.357 1.00 91.31 198 THR A N 1
ATOM 1556 C CA . THR A 1 198 ? -12.851 14.390 -21.912 1.00 91.31 198 THR A CA 1
ATOM 1557 C C . THR A 1 198 ? -11.646 14.832 -21.082 1.00 91.31 198 THR A C 1
ATOM 1559 O O . THR A 1 198 ? -11.848 15.378 -20.002 1.00 91.31 198 THR A O 1
ATOM 1562 N N . ALA A 1 199 ? -10.410 14.647 -21.564 1.00 92.69 199 ALA A N 1
ATOM 1563 C CA . ALA A 1 199 ? -9.190 15.127 -20.900 1.00 92.69 199 ALA A CA 1
ATOM 1564 C C . ALA A 1 199 ? -7.999 15.204 -21.874 1.00 92.69 199 ALA A C 1
ATOM 1566 O O . ALA A 1 199 ? -8.013 14.497 -22.877 1.00 92.69 199 ALA A O 1
ATOM 1567 N N . PRO A 1 200 ? -6.966 16.032 -21.617 1.00 92.88 200 PRO A N 1
ATOM 1568 C CA . PRO A 1 200 ? -5.697 15.962 -22.342 1.00 92.88 200 PRO A CA 1
ATOM 1569 C C . PRO A 1 200 ? -4.899 14.699 -21.970 1.00 92.88 200 PRO A C 1
ATOM 1571 O O . PRO A 1 200 ? -5.351 13.871 -21.177 1.00 92.88 200 PRO A O 1
ATOM 1574 N N . ALA A 1 201 ? -3.723 14.535 -22.574 1.00 92.25 201 ALA A N 1
ATOM 1575 C CA . ALA A 1 201 ? -2.875 13.376 -22.370 1.00 92.25 201 ALA A CA 1
ATOM 1576 C C . ALA A 1 201 ? -2.249 13.330 -20.980 1.00 92.25 201 ALA A C 1
ATOM 1578 O O . ALA A 1 201 ? -2.079 14.355 -20.317 1.00 92.25 201 ALA A O 1
ATOM 1579 N N . TYR A 1 202 ? -1.920 12.111 -20.563 1.00 92.75 202 TYR A N 1
ATOM 1580 C CA . TYR A 1 202 ? -1.203 11.759 -19.342 1.00 92.75 202 TYR A CA 1
ATOM 1581 C C . TYR A 1 202 ? -1.907 12.187 -18.053 1.00 92.75 202 TYR A C 1
ATOM 1583 O O . TYR A 1 202 ? -1.270 12.335 -17.018 1.00 92.75 202 TYR A O 1
ATOM 1591 N N . GLN A 1 203 ? -3.224 12.401 -18.116 1.00 92.56 203 GLN A N 1
ATOM 1592 C CA . GLN A 1 203 ? -4.023 12.770 -16.947 1.00 92.56 203 GLN A CA 1
ATOM 1593 C C . GLN A 1 203 ? -4.483 11.557 -16.149 1.00 92.56 203 GLN A C 1
ATOM 1595 O O . GLN A 1 203 ? -4.638 11.657 -14.937 1.00 92.56 203 GLN A O 1
ATOM 1600 N N . TYR A 1 204 ? -4.773 10.450 -16.840 1.00 94.25 204 TYR A N 1
ATOM 1601 C CA . TYR A 1 204 ? -5.248 9.213 -16.238 1.00 94.25 204 TYR A CA 1
ATOM 1602 C C . TYR A 1 204 ? -5.342 8.060 -17.237 1.00 94.25 204 TYR A C 1
ATOM 1604 O O . TYR A 1 204 ? -5.460 8.288 -18.440 1.00 94.25 204 TYR A O 1
ATOM 1612 N N . LEU A 1 205 ? -5.373 6.829 -16.725 1.00 96.50 205 LEU A N 1
ATOM 1613 C CA . LEU A 1 205 ? -5.454 5.601 -17.515 1.00 96.50 205 LEU A CA 1
ATOM 1614 C C . LEU A 1 205 ? -6.888 5.267 -17.952 1.00 96.50 205 LEU A C 1
ATOM 1616 O O . LEU A 1 205 ? -7.814 5.325 -17.147 1.00 96.50 205 LEU A O 1
ATOM 1620 N N . THR A 1 206 ? -7.056 4.833 -19.201 1.00 96.69 206 THR A N 1
ATOM 1621 C CA . THR A 1 206 ? -8.233 4.084 -19.677 1.00 96.69 206 THR A CA 1
ATOM 1622 C C . THR A 1 206 ? -7.797 2.776 -20.323 1.00 96.69 206 THR A C 1
ATOM 1624 O O . THR A 1 206 ? -6.677 2.649 -20.821 1.00 96.69 206 THR A O 1
ATOM 1627 N N . GLY A 1 207 ? -8.667 1.770 -20.283 1.00 96.38 207 GLY A N 1
ATOM 1628 C CA . GLY A 1 207 ? -8.329 0.430 -20.736 1.00 96.38 207 GLY A CA 1
ATOM 1629 C C . GLY A 1 207 ? -9.552 -0.400 -21.077 1.00 96.38 207 GLY A C 1
ATOM 1630 O O . GLY A 1 207 ? -10.685 -0.035 -20.769 1.00 96.38 207 GLY A O 1
ATOM 1631 N N . GLY A 1 208 ? -9.295 -1.515 -21.746 1.00 96.25 208 GLY A N 1
ATOM 1632 C CA . GLY A 1 208 ? -10.315 -2.442 -22.207 1.00 96.25 208 GLY A CA 1
ATOM 1633 C C . GLY A 1 208 ? -9.738 -3.446 -23.197 1.00 96.25 208 GLY A C 1
ATOM 1634 O O . GLY A 1 208 ? -8.541 -3.752 -23.181 1.00 96.25 208 GLY A O 1
ATOM 1635 N N . THR A 1 209 ? -10.583 -3.951 -24.086 1.00 95.38 209 THR A N 1
ATOM 1636 C CA . THR A 1 209 ? -10.144 -4.758 -25.226 1.00 95.38 209 THR A CA 1
ATOM 1637 C C . THR A 1 209 ? -9.607 -3.844 -26.336 1.00 95.38 209 THR A C 1
ATOM 1639 O O . THR A 1 209 ? -10.095 -2.719 -26.511 1.00 95.38 209 THR A O 1
ATOM 1642 N N . PRO A 1 210 ? -8.571 -4.256 -27.085 1.00 94.38 210 PRO A N 1
ATOM 1643 C CA . PRO A 1 210 ? -8.218 -3.570 -28.319 1.00 94.38 210 PRO A CA 1
ATOM 1644 C C . PRO A 1 210 ? -9.301 -3.834 -29.374 1.00 94.38 210 PRO A C 1
ATOM 1646 O O . PRO A 1 210 ? -10.151 -4.709 -29.214 1.00 94.38 210 PRO A O 1
ATOM 1649 N N . LEU A 1 211 ? -9.224 -3.129 -30.500 1.00 92.75 211 LEU A N 1
ATOM 1650 C CA . LEU A 1 211 ? -9.946 -3.535 -31.706 1.00 92.75 211 LEU A CA 1
ATOM 1651 C C . LEU A 1 211 ? -9.479 -4.925 -32.193 1.00 92.75 211 LEU A C 1
ATOM 1653 O O . LEU A 1 211 ? -8.468 -5.456 -31.725 1.00 92.75 211 LEU A O 1
ATOM 1657 N N . LYS A 1 212 ? -10.207 -5.529 -33.141 1.00 92.12 212 LYS A N 1
ATOM 1658 C CA . LYS A 1 212 ? -9.940 -6.894 -33.623 1.00 92.12 212 LYS A CA 1
ATOM 1659 C C . LYS A 1 212 ? -8.519 -7.021 -34.184 1.00 92.12 212 LYS A C 1
ATOM 1661 O O . LYS A 1 212 ? -8.078 -6.190 -34.970 1.00 92.12 212 LYS A O 1
ATOM 1666 N N . VAL A 1 213 ? -7.811 -8.090 -33.822 1.00 92.12 213 VAL A N 1
ATOM 1667 C CA . VAL A 1 213 ? -6.499 -8.414 -34.401 1.00 92.12 213 VAL A CA 1
ATOM 1668 C C . VAL A 1 213 ? -6.683 -8.870 -35.850 1.00 92.12 213 VAL A C 1
ATOM 1670 O O . VAL A 1 213 ? -7.437 -9.804 -36.115 1.00 92.12 213 VAL A O 1
ATOM 1673 N N . LEU A 1 214 ? -6.024 -8.192 -36.794 1.00 91.00 214 LEU A N 1
ATOM 1674 C CA . LEU A 1 214 ? -6.185 -8.426 -38.237 1.00 91.00 214 LEU A CA 1
ATOM 1675 C C . LEU A 1 214 ? -5.016 -9.194 -38.855 1.00 91.00 214 LEU A C 1
ATOM 1677 O O . LEU A 1 214 ? -5.159 -9.783 -39.921 1.00 91.00 214 LEU A O 1
ATOM 1681 N N . GLY A 1 215 ? -3.864 -9.192 -38.189 1.00 87.31 215 GLY A N 1
ATOM 1682 C CA . GLY A 1 215 ? -2.671 -9.904 -38.625 1.00 87.31 215 GLY A CA 1
ATOM 1683 C C . GLY A 1 215 ? -1.437 -9.034 -38.497 1.00 87.31 215 GLY A C 1
ATOM 1684 O O . GLY A 1 215 ? -1.381 -8.129 -37.665 1.00 87.31 215 GLY A O 1
ATOM 1685 N N . PHE A 1 216 ? -0.431 -9.319 -39.314 1.00 84.44 216 PHE A N 1
ATOM 1686 C CA . PHE A 1 216 ? 0.849 -8.632 -39.250 1.00 84.44 216 PHE A CA 1
ATOM 1687 C C . PHE A 1 216 ? 1.118 -7.821 -40.515 1.00 84.44 216 PHE A C 1
ATOM 1689 O O . PHE A 1 216 ? 1.005 -8.332 -41.626 1.00 84.44 216 PHE A O 1
ATOM 1696 N N . GLN A 1 217 ? 1.541 -6.569 -40.344 1.00 80.88 217 GLN A N 1
ATOM 1697 C CA . GLN A 1 217 ? 1.879 -5.667 -41.441 1.00 80.88 217 GLN A CA 1
ATOM 1698 C C . GLN A 1 217 ? 3.066 -4.772 -41.060 1.00 80.88 217 GLN A C 1
ATOM 1700 O O . GLN A 1 217 ? 3.098 -4.195 -39.972 1.00 80.88 217 GLN A O 1
ATOM 1705 N N . ASN A 1 218 ? 4.036 -4.611 -41.968 1.00 72.12 218 ASN A N 1
ATOM 1706 C CA . ASN A 1 218 ? 5.173 -3.687 -41.827 1.00 72.12 218 ASN A CA 1
ATOM 1707 C C . ASN A 1 218 ? 5.888 -3.785 -40.464 1.00 72.12 218 ASN A C 1
ATOM 1709 O O . ASN A 1 218 ? 6.104 -2.768 -39.809 1.00 72.12 218 ASN A O 1
ATOM 1713 N N . HIS A 1 219 ? 6.231 -4.989 -40.010 1.00 73.44 219 HIS A N 1
ATOM 1714 C CA . HIS A 1 219 ? 6.925 -5.231 -38.732 1.00 73.44 219 HIS A CA 1
ATOM 1715 C C . HIS A 1 219 ? 6.086 -5.020 -37.448 1.00 73.44 219 HIS A C 1
ATOM 1717 O O . HIS A 1 219 ? 6.643 -4.975 -36.354 1.00 73.44 219 HIS A O 1
ATOM 1723 N N . GLY A 1 220 ? 4.753 -4.910 -37.544 1.00 84.00 220 GLY A N 1
ATOM 1724 C CA . GLY A 1 220 ? 3.874 -4.799 -36.375 1.00 84.00 220 GLY A CA 1
ATOM 1725 C C . GLY A 1 220 ? 2.563 -5.576 -36.492 1.00 84.00 220 GLY A C 1
ATOM 1726 O O . GLY A 1 220 ? 2.103 -5.899 -37.587 1.00 84.00 220 GLY A O 1
ATOM 1727 N N . LEU A 1 221 ? 1.955 -5.854 -35.340 1.00 90.25 221 LEU A N 1
ATOM 1728 C CA . LEU A 1 221 ? 0.616 -6.416 -35.227 1.00 90.25 221 LEU A CA 1
ATOM 1729 C C . LEU A 1 221 ? -0.413 -5.317 -35.515 1.00 90.25 221 LEU A C 1
ATOM 1731 O O . LEU A 1 221 ? -0.455 -4.300 -34.816 1.00 90.25 221 LEU A O 1
ATOM 1735 N N . LEU A 1 222 ? -1.218 -5.523 -36.552 1.00 92.00 222 LEU A N 1
ATOM 1736 C CA . LEU A 1 222 ? -2.292 -4.625 -36.946 1.00 92.00 222 LEU A CA 1
ATOM 1737 C C . LEU A 1 222 ? -3.580 -5.034 -36.233 1.00 92.00 222 LEU A C 1
ATOM 1739 O O . LEU A 1 222 ? -4.010 -6.188 -36.317 1.00 92.00 222 LEU A O 1
ATOM 1743 N N . VAL A 1 223 ? -4.219 -4.073 -35.575 1.00 92.19 223 VAL A N 1
ATOM 1744 C CA . VAL A 1 223 ? -5.558 -4.236 -35.007 1.00 92.19 223 VAL A CA 1
ATOM 1745 C C . VAL A 1 223 ? -6.494 -3.184 -35.587 1.00 92.19 223 VAL A C 1
ATOM 1747 O O . VAL A 1 223 ? -6.078 -2.044 -35.788 1.00 92.19 223 VAL A O 1
ATOM 1750 N N . GLY A 1 224 ? -7.747 -3.546 -35.850 1.00 91.25 224 GLY A N 1
ATOM 1751 C CA . GLY A 1 224 ? -8.772 -2.621 -36.316 1.00 91.25 224 GLY A CA 1
ATOM 1752 C C . GLY A 1 224 ? -10.183 -3.198 -36.301 1.00 91.25 224 GLY A C 1
ATOM 1753 O O . GLY A 1 224 ? -10.362 -4.378 -36.029 1.00 91.25 224 GLY A O 1
ATOM 1754 N N . GLY A 1 225 ? -11.201 -2.366 -36.518 1.00 88.62 225 GLY A N 1
ATOM 1755 C CA . GLY A 1 225 ? -12.612 -2.764 -36.390 1.00 88.62 225 GLY A CA 1
ATOM 1756 C C . GLY A 1 225 ? -13.476 -1.675 -35.753 1.00 88.62 225 GLY A C 1
ATOM 1757 O O . GLY A 1 225 ? -13.163 -0.494 -35.889 1.00 88.62 225 GLY A O 1
ATOM 1758 N N . SER A 1 226 ? -14.549 -2.056 -35.054 1.00 88.50 226 SER A N 1
ATOM 1759 C CA . SER A 1 226 ? -15.487 -1.116 -34.424 1.00 88.50 226 SER A CA 1
ATOM 1760 C C . SER A 1 226 ? -15.337 -1.043 -32.899 1.00 88.50 226 SER A C 1
ATOM 1762 O O . SER A 1 226 ? -15.038 -2.031 -32.225 1.00 88.50 226 SER A O 1
ATOM 1764 N N . LEU A 1 227 ? -15.652 0.123 -32.321 1.00 88.88 227 LEU A N 1
ATOM 1765 C CA . LEU A 1 227 ? -15.793 0.303 -30.866 1.00 88.88 227 LEU A CA 1
ATOM 1766 C C . LEU A 1 227 ? -16.971 -0.484 -30.271 1.00 88.88 227 LEU A C 1
ATOM 1768 O O . LEU A 1 227 ? -17.049 -0.640 -29.056 1.00 88.88 227 LEU A O 1
ATOM 1772 N N . THR A 1 228 ? -17.894 -0.967 -31.104 1.00 90.06 228 THR A N 1
ATOM 1773 C CA . THR A 1 228 ? -19.084 -1.699 -30.653 1.00 90.06 228 THR A CA 1
ATOM 1774 C C . THR A 1 228 ? -18.950 -3.218 -30.734 1.00 90.06 228 THR A C 1
ATOM 1776 O O . THR A 1 228 ? -19.851 -3.900 -30.255 1.00 90.06 228 THR A O 1
ATOM 1779 N N . ASP A 1 229 ? -17.856 -3.749 -31.297 1.00 90.00 229 ASP A N 1
ATOM 1780 C CA . ASP A 1 229 ? -17.658 -5.201 -31.473 1.00 90.00 229 ASP A CA 1
ATOM 1781 C C . ASP A 1 229 ? -17.500 -5.950 -30.138 1.00 90.00 229 ASP A C 1
ATOM 1783 O O . ASP A 1 229 ? -17.797 -7.139 -30.051 1.00 90.00 229 ASP A O 1
ATOM 1787 N N . GLN A 1 230 ? -17.030 -5.265 -29.091 1.00 91.38 230 GLN A N 1
ATOM 1788 C CA . GLN A 1 230 ? -16.987 -5.762 -27.713 1.00 91.38 230 GLN A CA 1
ATOM 1789 C C . GLN A 1 230 ? -17.441 -4.664 -26.741 1.00 91.38 230 GLN A C 1
ATOM 1791 O O . GLN A 1 230 ? -17.333 -3.477 -27.070 1.00 91.38 230 GLN A O 1
ATOM 1796 N N . PRO A 1 231 ? -17.909 -5.019 -25.526 1.00 94.31 231 PRO A N 1
ATOM 1797 C CA . PRO A 1 231 ? -18.427 -4.036 -24.575 1.00 94.31 231 PRO A CA 1
ATOM 1798 C C . PRO A 1 231 ? -17.422 -2.943 -24.192 1.00 94.31 231 PRO A C 1
ATOM 1800 O O . PRO A 1 231 ? -17.813 -1.788 -24.055 1.00 94.31 231 PRO A O 1
ATOM 1803 N N . LEU A 1 232 ? -16.136 -3.295 -24.061 1.00 96.06 232 LEU A N 1
ATOM 1804 C CA . LEU A 1 232 ? -15.064 -2.386 -23.635 1.00 96.06 232 LEU A CA 1
ATOM 1805 C C . LEU A 1 232 ? -13.977 -2.206 -24.705 1.00 96.06 232 LEU A C 1
ATOM 1807 O O . LEU A 1 232 ? -12.798 -2.106 -24.371 1.00 96.06 232 LEU A O 1
ATOM 1811 N N . ASN A 1 233 ? -14.343 -2.169 -25.989 1.00 94.12 233 ASN A N 1
ATOM 1812 C CA . ASN A 1 233 ? -13.366 -1.858 -27.032 1.00 94.12 233 ASN A CA 1
ATOM 1813 C C . ASN A 1 233 ? -12.818 -0.433 -26.884 1.00 94.12 233 ASN A C 1
ATOM 1815 O O . ASN A 1 233 ? -13.553 0.523 -26.635 1.00 94.12 233 ASN A O 1
ATOM 1819 N N . THR A 1 234 ? -11.512 -0.305 -27.099 1.00 94.00 234 THR A N 1
ATOM 1820 C CA . THR A 1 234 ? -10.774 0.959 -27.036 1.00 94.00 234 THR A CA 1
ATOM 1821 C C . THR A 1 234 ? -9.986 1.174 -28.325 1.00 94.00 234 THR A C 1
ATOM 1823 O O . THR A 1 234 ? -9.402 0.234 -28.870 1.00 94.00 234 THR A O 1
ATOM 1826 N N . TYR A 1 235 ? -9.936 2.419 -28.807 1.00 93.56 235 TYR A N 1
ATOM 1827 C CA . TYR A 1 235 ? -9.098 2.809 -29.944 1.00 93.56 235 TYR A CA 1
ATOM 1828 C C . TYR A 1 235 ? -7.983 3.759 -29.504 1.00 93.56 235 TYR A C 1
ATOM 1830 O O . TYR A 1 235 ? -8.257 4.873 -29.064 1.00 93.56 235 TYR A O 1
ATOM 1838 N N . ALA A 1 236 ? -6.729 3.319 -29.613 1.00 92.56 236 ALA A N 1
ATOM 1839 C CA . ALA A 1 236 ? -5.557 4.089 -29.201 1.00 92.56 236 ALA A CA 1
ATOM 1840 C C . ALA A 1 236 ? -5.268 5.254 -30.150 1.00 92.56 236 ALA A C 1
ATOM 1842 O O . ALA A 1 236 ? -5.389 5.102 -31.364 1.00 92.56 236 ALA A O 1
ATOM 1843 N N . ILE A 1 237 ? -4.808 6.384 -29.619 1.00 90.75 237 ILE A N 1
ATOM 1844 C CA . ILE A 1 237 ? -4.444 7.569 -30.413 1.00 90.75 237 ILE A CA 1
ATOM 1845 C C . ILE A 1 237 ? -3.240 8.295 -29.753 1.00 90.75 237 ILE A C 1
ATOM 1847 O O . ILE A 1 237 ? -2.694 7.832 -28.753 1.00 90.75 237 ILE A O 1
ATOM 1851 N N . ALA A 1 238 ? -2.755 9.399 -30.335 1.00 89.62 238 ALA A N 1
ATOM 1852 C CA . ALA A 1 238 ? -1.635 10.220 -29.833 1.00 89.62 238 ALA A CA 1
ATOM 1853 C C . ALA A 1 238 ? -1.491 10.386 -28.286 1.00 89.62 238 ALA A C 1
ATOM 1855 O O . ALA A 1 238 ? -2.240 11.087 -27.602 1.00 89.62 238 ALA A O 1
ATOM 1856 N N . GLY A 1 239 ? -0.402 9.836 -27.746 1.00 91.06 239 GLY A N 1
ATOM 1857 C CA . GLY A 1 239 ? -0.108 9.782 -26.307 1.00 91.06 239 GLY A CA 1
ATOM 1858 C C . GLY A 1 239 ? -0.314 8.389 -25.704 1.00 91.06 239 GLY A C 1
ATOM 1859 O O . GLY A 1 239 ? 0.227 8.097 -24.649 1.00 91.06 239 GLY A O 1
ATOM 1860 N N . ASP A 1 240 ? -0.997 7.483 -26.410 1.00 94.88 240 ASP A N 1
ATOM 1861 C CA . ASP A 1 240 ? -0.991 6.050 -26.097 1.00 94.88 240 ASP A CA 1
ATOM 1862 C C . ASP A 1 240 ? 0.302 5.342 -26.568 1.00 94.88 240 ASP A C 1
ATOM 1864 O O . ASP A 1 240 ? 0.476 4.147 -26.325 1.00 94.88 240 ASP A O 1
ATOM 1868 N N . SER A 1 241 ? 1.204 6.029 -27.277 1.00 96.25 241 SER A N 1
ATOM 1869 C CA . SER A 1 241 ? 2.472 5.464 -27.759 1.00 96.25 241 SER A CA 1
ATOM 1870 C C . SER A 1 241 ? 3.290 4.849 -26.621 1.00 96.25 241 SER A C 1
ATOM 1872 O O . SER A 1 241 ? 3.487 5.470 -25.579 1.00 96.25 241 SER A O 1
ATOM 1874 N N . GLY A 1 242 ? 3.790 3.630 -26.818 1.00 96.50 242 GLY A N 1
ATOM 1875 C CA . GLY A 1 242 ? 4.495 2.842 -25.805 1.00 96.50 242 GLY A CA 1
ATOM 1876 C C . GLY A 1 242 ? 3.581 2.007 -24.909 1.00 96.50 242 GLY A C 1
ATOM 1877 O O . GLY A 1 242 ? 4.066 1.103 -24.231 1.00 96.50 242 GLY A O 1
ATOM 1878 N N . SER A 1 243 ? 2.267 2.253 -24.937 1.00 97.88 243 SER A N 1
ATOM 1879 C CA . SER A 1 243 ? 1.321 1.525 -24.095 1.00 97.88 243 SER A CA 1
ATOM 1880 C C . SER A 1 243 ? 1.217 0.038 -24.453 1.00 97.88 243 SER A C 1
ATOM 1882 O O . SER A 1 243 ? 1.338 -0.327 -25.630 1.00 97.88 243 SER A O 1
ATOM 1884 N N . PRO A 1 244 ? 1.026 -0.845 -23.460 1.00 97.62 244 PRO A N 1
ATOM 1885 C CA . PRO A 1 244 ? 1.132 -2.280 -23.669 1.00 97.62 244 PRO A CA 1
ATOM 1886 C C . PRO A 1 244 ? -0.126 -2.886 -24.295 1.00 97.62 244 PRO A C 1
ATOM 1888 O O . PRO A 1 244 ? -1.259 -2.464 -24.046 1.00 97.62 244 PRO A O 1
ATOM 1891 N N . LEU A 1 245 ? 0.097 -3.956 -25.050 1.00 97.81 245 LEU A N 1
ATOM 1892 C CA . LEU A 1 245 ? -0.906 -4.922 -25.473 1.00 97.81 245 LEU A CA 1
ATOM 1893 C C . LEU A 1 245 ? -0.590 -6.268 -24.823 1.00 97.81 245 LEU A C 1
ATOM 1895 O O . LEU A 1 245 ? 0.459 -6.858 -25.090 1.00 97.81 245 LEU A O 1
ATOM 1899 N N . PHE A 1 246 ? -1.510 -6.767 -24.006 1.00 98.06 246 PHE A N 1
ATOM 1900 C CA . PHE A 1 246 ? -1.416 -8.086 -23.392 1.00 98.06 246 PHE A CA 1
ATOM 1901 C C . PHE A 1 246 ? -2.302 -9.085 -24.132 1.00 98.06 246 PHE A C 1
ATOM 1903 O O . PHE A 1 246 ? -3.398 -8.743 -24.576 1.00 98.06 246 PHE A O 1
ATOM 1910 N N . ALA A 1 247 ? -1.837 -10.325 -24.221 1.00 97.38 247 ALA A N 1
ATOM 1911 C CA . ALA A 1 247 ? -2.585 -11.463 -24.737 1.00 97.38 247 ALA A CA 1
ATOM 1912 C C . ALA A 1 247 ? -2.635 -12.558 -23.672 1.00 97.38 247 ALA A C 1
ATOM 1914 O O . ALA A 1 247 ? -1.649 -12.776 -22.965 1.00 97.38 247 ALA A O 1
ATOM 1915 N N . PHE A 1 248 ? -3.765 -13.244 -23.541 1.00 97.62 248 PHE A N 1
ATOM 1916 C CA . PHE A 1 248 ? -3.827 -14.444 -22.715 1.00 97.62 248 PHE A CA 1
ATOM 1917 C C . PHE A 1 248 ? -3.340 -15.629 -23.548 1.00 97.62 248 PHE A C 1
ATOM 1919 O O . PHE A 1 248 ? -3.971 -15.962 -24.547 1.00 97.62 248 PHE A O 1
ATOM 1926 N N . ASP A 1 249 ? -2.219 -16.240 -23.169 1.00 96.06 249 ASP A N 1
ATOM 1927 C CA . ASP A 1 249 ? -1.706 -17.440 -23.830 1.00 96.06 249 ASP A CA 1
ATOM 1928 C C . ASP A 1 249 ? -2.296 -18.675 -23.140 1.00 96.06 249 ASP A C 1
ATOM 1930 O O . ASP A 1 249 ? -1.954 -18.976 -21.995 1.00 96.06 249 ASP A O 1
ATOM 1934 N N . LYS A 1 250 ? -3.189 -19.398 -23.822 1.00 95.12 250 LYS A N 1
ATOM 1935 C CA . LYS A 1 250 ? -3.798 -20.631 -23.304 1.00 95.12 250 LYS A CA 1
ATOM 1936 C C . LYS A 1 250 ? -2.798 -21.768 -23.141 1.00 95.12 250 LYS A C 1
ATOM 1938 O O . LYS A 1 250 ? -3.001 -22.602 -22.263 1.00 95.12 250 LYS A O 1
ATOM 1943 N N . HIS A 1 251 ? -1.737 -21.813 -23.946 1.00 92.88 251 HIS A N 1
ATOM 1944 C CA . HIS A 1 251 ? -0.724 -22.861 -23.816 1.00 92.88 251 HIS A CA 1
ATOM 1945 C C . HIS A 1 251 ? 0.079 -22.673 -22.526 1.00 92.88 251 HIS A C 1
ATOM 1947 O O . HIS A 1 251 ? 0.418 -23.645 -21.859 1.00 92.88 251 HIS A O 1
ATOM 1953 N N . GLU A 1 252 ? 0.348 -21.420 -22.154 1.00 90.06 252 GLU A N 1
ATOM 1954 C CA . GLU A 1 252 ? 1.056 -21.079 -20.914 1.00 90.06 252 GLU A CA 1
ATOM 1955 C C . GLU A 1 252 ? 0.117 -20.810 -19.728 1.00 90.06 252 GLU A C 1
ATOM 1957 O O . GLU A 1 252 ? 0.577 -20.646 -18.597 1.00 90.06 252 GLU A O 1
ATOM 1962 N N . ASN A 1 253 ? -1.192 -20.748 -19.985 1.00 92.31 253 ASN A N 1
ATOM 1963 C CA . ASN A 1 253 ? -2.250 -20.412 -19.036 1.00 92.31 253 ASN A CA 1
ATOM 1964 C C . ASN A 1 253 ? -1.963 -19.126 -18.232 1.00 92.31 253 ASN A C 1
ATOM 1966 O O . ASN A 1 253 ? -2.138 -19.077 -17.011 1.00 92.31 253 ASN A O 1
ATOM 1970 N N . ARG A 1 254 ? -1.476 -18.080 -18.912 1.00 93.94 254 ARG A N 1
ATOM 1971 C CA . ARG A 1 254 ? -1.122 -16.793 -18.294 1.00 93.94 254 ARG A CA 1
ATOM 1972 C C . ARG A 1 254 ? -1.185 -15.634 -19.285 1.00 93.94 254 ARG A C 1
ATOM 1974 O O . ARG A 1 254 ? -1.127 -15.819 -20.497 1.00 93.94 254 ARG A O 1
ATOM 1981 N N . TRP A 1 255 ? -1.249 -14.420 -18.749 1.00 96.88 255 TRP A N 1
ATOM 1982 C CA . TRP A 1 255 ? -1.084 -13.200 -19.536 1.00 96.88 255 TRP A CA 1
ATOM 1983 C C . TRP A 1 255 ? 0.368 -12.993 -19.939 1.00 96.88 255 TRP A C 1
ATOM 1985 O O . TRP A 1 255 ? 1.257 -13.100 -19.098 1.00 96.88 255 TRP A O 1
ATOM 1995 N N . VAL A 1 256 ? 0.584 -12.631 -21.201 1.00 96.19 256 VAL A N 1
ATOM 1996 C CA . VAL A 1 256 ? 1.885 -12.269 -21.766 1.00 96.19 256 VAL A CA 1
ATOM 1997 C C . VAL A 1 256 ? 1.805 -10.923 -22.482 1.00 96.19 256 VAL A C 1
ATOM 1999 O O . VAL A 1 256 ? 0.775 -10.552 -23.044 1.00 96.19 256 VAL A O 1
ATOM 2002 N N . LEU A 1 257 ? 2.903 -10.177 -22.477 1.00 95.69 257 LEU A N 1
ATOM 2003 C CA . LEU A 1 257 ? 3.055 -8.939 -23.226 1.00 95.69 257 LEU A CA 1
ATOM 2004 C C . LEU A 1 257 ? 3.276 -9.276 -24.703 1.00 95.69 257 LEU A C 1
ATOM 2006 O O . LEU A 1 257 ? 4.330 -9.796 -25.084 1.00 95.69 257 LEU A O 1
ATOM 2010 N N . ALA A 1 258 ? 2.278 -8.981 -25.531 1.00 94.75 258 ALA A N 1
ATOM 2011 C CA . ALA A 1 258 ? 2.298 -9.252 -26.964 1.00 94.75 258 ALA A CA 1
ATOM 2012 C C . ALA A 1 258 ? 2.994 -8.137 -27.755 1.00 94.75 258 ALA A C 1
ATOM 2014 O O . ALA A 1 258 ? 3.671 -8.418 -28.744 1.00 94.75 258 ALA A O 1
ATOM 2015 N N . GLY A 1 259 ? 2.872 -6.881 -27.318 1.00 94.06 259 GLY A N 1
ATOM 2016 C CA . GLY A 1 259 ? 3.550 -5.760 -27.960 1.00 94.06 259 GLY A CA 1
ATOM 2017 C C . GLY A 1 259 ? 3.325 -4.418 -27.275 1.00 94.06 259 GLY A C 1
ATOM 2018 O O . GLY A 1 259 ? 2.654 -4.329 -26.248 1.00 94.06 259 GLY A O 1
ATOM 2019 N N . VAL A 1 260 ? 3.886 -3.371 -27.874 1.00 95.62 260 VAL A N 1
ATOM 2020 C CA . VAL A 1 260 ? 3.750 -1.971 -27.445 1.00 95.62 260 VAL A CA 1
ATOM 2021 C C . VAL A 1 260 ? 3.230 -1.122 -28.599 1.00 95.62 260 VAL A C 1
ATOM 2023 O O . VAL A 1 260 ? 3.601 -1.342 -29.754 1.00 95.62 260 VAL A O 1
ATOM 2026 N N . LEU A 1 261 ? 2.334 -0.179 -28.316 1.00 96.12 261 LEU A N 1
ATOM 2027 C CA . LEU A 1 261 ? 1.731 0.656 -29.352 1.00 96.12 261 LEU A CA 1
ATOM 2028 C C . LEU A 1 261 ? 2.786 1.575 -29.977 1.00 96.12 261 LEU A C 1
ATOM 2030 O O . LEU A 1 261 ? 3.410 2.351 -29.261 1.00 96.12 261 LEU A O 1
ATOM 2034 N N . SER A 1 262 ? 2.932 1.549 -31.301 1.00 93.06 262 SER A N 1
ATOM 2035 C CA . SER A 1 262 ? 3.841 2.454 -32.023 1.00 93.06 262 SER A CA 1
ATOM 2036 C C . SER A 1 262 ? 3.104 3.544 -32.787 1.00 93.06 262 SER A C 1
ATOM 2038 O O . SER A 1 262 ? 3.491 4.706 -32.712 1.00 93.06 262 SER A O 1
ATOM 2040 N N . THR A 1 263 ? 2.020 3.213 -33.495 1.00 89.38 263 THR A N 1
ATOM 2041 C CA . THR A 1 263 ? 1.297 4.210 -34.296 1.00 89.38 263 THR A CA 1
ATOM 2042 C C . THR A 1 263 ? -0.188 3.883 -34.462 1.00 89.38 263 THR A C 1
ATOM 2044 O O . THR A 1 263 ? -0.651 2.785 -34.138 1.00 89.38 263 THR A O 1
ATOM 2047 N N . TYR A 1 264 ? -0.938 4.857 -34.973 1.00 84.38 264 TYR A N 1
ATOM 2048 C CA . TYR A 1 264 ? -2.363 4.791 -35.279 1.00 84.38 264 TYR A CA 1
ATOM 2049 C C . TYR A 1 264 ? -2.634 5.413 -36.658 1.00 84.38 264 TYR A C 1
ATOM 2051 O O . TYR A 1 264 ? -1.861 6.246 -37.129 1.00 84.38 264 TYR A O 1
ATOM 2059 N N . ALA A 1 265 ? -3.728 5.028 -37.317 1.00 80.00 265 ALA A N 1
ATOM 2060 C CA . ALA A 1 265 ? -4.027 5.451 -38.691 1.00 80.00 265 ALA A CA 1
ATOM 2061 C C . ALA A 1 265 ? -4.818 6.774 -38.809 1.00 80.00 265 ALA A C 1
ATOM 2063 O O . ALA A 1 265 ? -5.410 7.040 -39.854 1.00 80.00 265 ALA A O 1
ATOM 2064 N N . GLY A 1 266 ? -4.850 7.608 -37.764 1.00 72.50 266 GLY A N 1
ATOM 2065 C CA . GLY A 1 266 ? -5.645 8.847 -37.719 1.00 72.50 266 GLY A CA 1
ATOM 2066 C C . GLY A 1 266 ? -6.982 8.696 -36.981 1.00 72.50 266 GLY A C 1
ATOM 2067 O O . GLY A 1 266 ? -7.316 7.621 -36.494 1.00 72.50 266 GLY A O 1
ATOM 2068 N N . PHE A 1 267 ? -7.750 9.780 -36.852 1.00 67.25 267 PHE A N 1
ATOM 2069 C CA . PHE A 1 267 ? -8.980 9.799 -36.036 1.00 67.25 267 PHE A CA 1
ATOM 2070 C C . PHE A 1 267 ? -10.203 9.154 -36.680 1.00 67.25 267 PHE A C 1
ATOM 2072 O O . PHE A 1 267 ? -11.098 8.692 -35.972 1.00 67.25 267 PHE A O 1
ATOM 2079 N N . ASP A 1 268 ? -10.250 9.177 -38.008 1.00 66.75 268 ASP A N 1
ATOM 2080 C CA . ASP A 1 268 ? -11.388 8.686 -38.786 1.00 66.75 268 ASP A CA 1
ATOM 2081 C C . ASP A 1 268 ? -11.155 7.256 -39.297 1.00 66.75 268 ASP A C 1
ATOM 2083 O O . ASP A 1 268 ? -12.075 6.611 -39.791 1.00 66.75 268 ASP A O 1
ATOM 2087 N N . ASN A 1 269 ? -9.943 6.733 -39.083 1.00 68.38 269 ASN A N 1
ATOM 2088 C CA . ASN A 1 269 ? -9.584 5.337 -39.281 1.00 68.38 269 ASN A CA 1
ATOM 2089 C C . ASN A 1 269 ? -9.530 4.616 -37.931 1.00 68.38 269 ASN A C 1
ATOM 2091 O O . ASN A 1 269 ? -9.256 5.225 -36.902 1.00 68.38 269 ASN A O 1
ATOM 2095 N N . PHE A 1 270 ? -9.742 3.304 -37.940 1.00 72.44 270 PHE A N 1
ATOM 2096 C CA . PHE A 1 270 ? -9.744 2.469 -36.740 1.00 72.44 270 PHE A CA 1
ATOM 2097 C C . PHE A 1 270 ? -8.624 1.438 -36.795 1.00 72.44 270 PHE A C 1
ATOM 2099 O O . PHE A 1 270 ? -8.884 0.247 -36.679 1.00 72.44 270 PHE A O 1
ATOM 2106 N N . PHE A 1 271 ? -7.384 1.874 -37.019 1.00 87.88 271 PHE A N 1
ATOM 2107 C CA . PHE A 1 271 ? -6.242 0.962 -37.015 1.00 87.88 271 PHE A CA 1
ATOM 2108 C C . PHE A 1 271 ? -5.187 1.397 -36.008 1.00 87.88 271 PHE A C 1
ATOM 2110 O O . PHE A 1 271 ? -4.716 2.537 -36.032 1.00 87.88 271 PHE A O 1
ATOM 2117 N N . ASN A 1 272 ? -4.785 0.469 -35.145 1.00 92.50 272 ASN A N 1
ATOM 2118 C CA . ASN A 1 272 ? -3.609 0.604 -34.301 1.00 92.50 272 ASN A CA 1
ATOM 2119 C C . ASN A 1 272 ? -2.556 -0.412 -34.724 1.00 92.50 272 ASN A C 1
ATOM 2121 O O . ASN A 1 272 ? -2.872 -1.530 -35.134 1.00 92.50 272 ASN A O 1
ATOM 2125 N N . LYS A 1 273 ? -1.291 -0.015 -34.609 1.00 93.19 273 LYS A N 1
ATOM 2126 C CA . LYS A 1 273 ? -0.156 -0.878 -34.901 1.00 93.19 273 LYS A CA 1
ATOM 2127 C C . LYS A 1 273 ? 0.728 -1.004 -33.671 1.00 93.19 273 LYS A C 1
ATOM 2129 O O . LYS A 1 273 ? 1.243 -0.009 -33.155 1.00 93.19 273 LYS A O 1
ATOM 2134 N N . TYR A 1 274 ? 0.930 -2.245 -33.251 1.00 94.44 274 TYR A N 1
ATOM 2135 C CA . TYR A 1 274 ? 1.788 -2.603 -32.131 1.00 94.44 274 TYR A CA 1
ATOM 2136 C C . TYR A 1 274 ? 3.083 -3.211 -32.648 1.00 94.44 274 TYR A C 1
ATOM 2138 O O . TYR A 1 274 ? 3.054 -4.117 -33.479 1.00 94.44 274 TYR A O 1
ATOM 2146 N N . ILE A 1 275 ? 4.225 -2.748 -32.150 1.00 93.31 275 ILE A N 1
ATOM 2147 C CA . ILE A 1 275 ? 5.477 -3.479 -32.338 1.00 93.31 275 ILE A CA 1
ATOM 2148 C C . ILE A 1 275 ? 5.431 -4.670 -31.394 1.00 93.31 275 ILE A C 1
ATOM 2150 O O . ILE A 1 275 ? 5.241 -4.509 -30.187 1.00 93.31 275 ILE A O 1
ATOM 2154 N N . VAL A 1 276 ? 5.550 -5.867 -31.962 1.00 92.31 276 VAL A N 1
ATOM 2155 C CA . VAL A 1 276 ? 5.545 -7.109 -31.189 1.00 92.31 276 VAL A CA 1
ATOM 2156 C C . VAL A 1 276 ? 6.733 -7.093 -30.232 1.00 92.31 276 VAL A C 1
ATOM 2158 O O . VAL A 1 276 ? 7.809 -6.604 -30.581 1.00 92.31 276 VAL A O 1
ATOM 2161 N N . THR A 1 277 ? 6.535 -7.613 -29.024 1.00 90.56 277 THR A N 1
ATOM 2162 C CA . THR A 1 277 ? 7.597 -7.784 -28.026 1.00 90.56 277 THR A CA 1
ATOM 2163 C C . THR A 1 277 ? 8.828 -8.444 -28.653 1.00 90.56 277 THR A C 1
ATOM 2165 O O . THR A 1 277 ? 8.684 -9.362 -29.455 1.00 90.56 277 THR A O 1
ATOM 2168 N N . GLN A 1 278 ? 10.033 -7.999 -28.279 1.00 90.75 278 GLN A N 1
ATOM 2169 C CA . GLN A 1 278 ? 11.307 -8.457 -28.857 1.00 90.75 278 GLN A CA 1
ATOM 2170 C C . GLN A 1 278 ? 12.155 -9.255 -27.834 1.00 90.75 278 GLN A C 1
ATOM 2172 O O . GLN A 1 278 ? 13.122 -8.706 -27.303 1.00 90.75 278 GLN A O 1
ATOM 2177 N N . PRO A 1 279 ? 11.834 -10.530 -27.507 1.00 88.62 279 PRO A N 1
ATOM 2178 C CA . PRO A 1 279 ? 12.524 -11.284 -26.451 1.00 88.62 279 PRO A CA 1
ATOM 2179 C C . PRO A 1 279 ? 14.042 -11.417 -26.633 1.00 88.62 279 PRO A C 1
ATOM 2181 O O . PRO A 1 279 ? 14.782 -11.303 -25.658 1.00 88.62 279 PRO A O 1
ATOM 2184 N N . GLU A 1 280 ? 14.520 -11.628 -27.866 1.00 87.62 280 GLU A N 1
ATOM 2185 C CA . GLU A 1 280 ? 15.955 -11.792 -28.143 1.00 87.62 280 GLU A CA 1
ATOM 2186 C C . GLU A 1 280 ? 16.741 -10.500 -27.901 1.00 87.62 280 GLU A C 1
ATOM 2188 O O . GLU A 1 280 ? 17.788 -10.508 -27.252 1.00 87.62 280 GLU A O 1
ATOM 2193 N N . PHE A 1 281 ? 16.200 -9.374 -28.373 1.00 92.06 281 PHE A N 1
ATOM 2194 C CA . PHE A 1 281 ? 16.747 -8.049 -28.102 1.00 92.06 281 PHE A CA 1
ATOM 2195 C C . PHE A 1 281 ? 16.773 -7.775 -26.595 1.00 92.06 281 PHE A C 1
ATOM 2197 O O . PHE A 1 281 ? 17.821 -7.448 -26.052 1.00 92.06 281 PHE A O 1
ATOM 2204 N N . ILE A 1 282 ? 15.653 -8.012 -25.897 1.00 93.50 282 ILE A N 1
ATOM 2205 C CA . ILE A 1 282 ? 15.567 -7.835 -24.440 1.00 93.50 282 ILE A CA 1
ATOM 2206 C C . ILE A 1 282 ? 16.671 -8.626 -23.730 1.00 93.50 282 ILE A C 1
ATOM 2208 O O . ILE A 1 282 ? 17.431 -8.074 -22.936 1.00 93.50 282 ILE A O 1
ATOM 2212 N N . ARG A 1 283 ? 16.788 -9.919 -24.044 1.00 91.56 283 ARG A N 1
ATOM 2213 C CA . ARG A 1 283 ? 17.754 -10.821 -23.415 1.00 91.56 283 ARG A CA 1
ATOM 2214 C C . ARG A 1 283 ? 19.199 -10.415 -23.698 1.00 91.56 283 ARG A C 1
ATOM 2216 O O . ARG A 1 283 ? 20.010 -10.387 -22.776 1.00 91.56 283 ARG A O 1
ATOM 2223 N N . SER A 1 284 ? 19.531 -10.143 -24.959 1.00 93.69 284 SER A N 1
ATOM 2224 C CA . SER A 1 284 ? 20.895 -9.787 -25.365 1.00 93.69 284 SER A CA 1
ATOM 2225 C C . SER A 1 284 ? 21.332 -8.447 -24.771 1.00 93.69 284 SER A C 1
ATOM 2227 O O . SER A 1 284 ? 22.439 -8.370 -24.242 1.00 93.69 284 SER A O 1
ATOM 2229 N N . THR A 1 285 ? 20.457 -7.435 -24.750 1.00 96.00 285 THR A N 1
ATOM 2230 C CA . THR A 1 285 ? 20.735 -6.148 -24.098 1.00 96.00 285 THR A CA 1
ATOM 2231 C C . THR A 1 285 ? 20.978 -6.313 -22.602 1.00 96.00 285 THR A C 1
ATOM 2233 O O . THR A 1 285 ? 21.968 -5.798 -22.096 1.00 96.00 285 THR A O 1
ATOM 2236 N N . ILE A 1 286 ? 20.133 -7.059 -21.882 1.00 95.81 286 ILE A N 1
ATOM 2237 C CA . ILE A 1 286 ? 20.324 -7.276 -20.437 1.00 95.81 286 ILE A CA 1
ATOM 2238 C C . ILE A 1 286 ? 21.660 -7.982 -20.167 1.00 95.81 286 ILE A C 1
ATOM 2240 O O . ILE A 1 286 ? 22.439 -7.520 -19.336 1.00 95.81 286 ILE A O 1
ATOM 2244 N N . ARG A 1 287 ? 21.986 -9.038 -20.927 1.00 95.06 287 ARG A N 1
ATOM 2245 C CA . ARG A 1 287 ? 23.241 -9.796 -20.762 1.00 95.06 287 ARG A CA 1
ATOM 2246 C C . ARG A 1 287 ? 24.505 -8.954 -20.937 1.00 95.06 287 ARG A C 1
ATOM 2248 O O . ARG A 1 287 ? 25.518 -9.276 -20.327 1.00 95.06 287 ARG A O 1
ATOM 2255 N N . GLN A 1 288 ? 24.474 -7.882 -21.731 1.00 95.25 288 GLN A N 1
ATOM 2256 C CA . GLN A 1 288 ? 25.627 -6.982 -21.891 1.00 95.25 288 GLN A CA 1
ATOM 2257 C C . GLN A 1 288 ? 25.998 -6.258 -20.586 1.00 95.25 288 GLN A C 1
ATOM 2259 O O . GLN A 1 288 ? 27.170 -5.921 -20.375 1.00 95.25 288 GLN A O 1
ATOM 2264 N N . TYR A 1 289 ? 25.020 -6.067 -19.699 1.00 96.25 289 TYR A N 1
ATOM 2265 C CA . TYR A 1 289 ? 25.176 -5.428 -18.395 1.00 96.25 289 TYR A CA 1
ATOM 2266 C C . TYR A 1 289 ? 25.472 -6.413 -17.259 1.00 96.25 289 TYR A C 1
ATOM 2268 O O . TYR A 1 289 ? 25.558 -5.991 -16.110 1.00 96.25 289 TYR A O 1
ATOM 2276 N N . GLU A 1 290 ? 25.640 -7.704 -17.545 1.00 95.75 290 GLU A N 1
ATOM 2277 C CA . GLU A 1 290 ? 25.861 -8.738 -16.534 1.00 95.75 290 GLU A CA 1
ATOM 2278 C C . GLU A 1 290 ? 27.288 -9.293 -16.587 1.00 95.75 290 GLU A C 1
ATOM 2280 O O . GLU A 1 290 ? 27.843 -9.549 -17.655 1.00 95.75 290 GLU A O 1
ATOM 2285 N N . THR A 1 291 ? 27.843 -9.564 -15.410 1.00 95.12 291 THR A N 1
ATOM 2286 C CA . THR A 1 291 ? 29.071 -10.330 -15.198 1.00 95.12 291 THR A CA 1
ATOM 2287 C C . THR A 1 291 ? 28.733 -11.501 -14.282 1.00 95.12 291 THR A C 1
ATOM 2289 O O . THR A 1 291 ? 28.193 -11.303 -13.195 1.00 95.12 291 THR A O 1
ATOM 2292 N N . ARG A 1 292 ? 29.022 -12.731 -14.717 1.00 92.81 292 ARG A N 1
ATOM 2293 C CA . ARG A 1 292 ? 28.783 -13.958 -13.939 1.00 92.81 292 ARG A CA 1
ATOM 2294 C C . ARG A 1 292 ? 30.097 -14.503 -13.403 1.00 92.81 292 ARG A C 1
ATOM 2296 O O . ARG A 1 292 ? 31.075 -14.549 -14.145 1.00 92.81 292 ARG A O 1
ATOM 2303 N N . LEU A 1 293 ? 30.086 -14.941 -12.150 1.00 89.50 293 LEU A N 1
ATOM 2304 C CA . LEU A 1 293 ? 31.238 -15.527 -11.479 1.00 89.50 293 LEU A CA 1
ATOM 2305 C C . LEU A 1 293 ? 30.813 -16.740 -10.635 1.00 89.50 293 LEU A C 1
ATOM 2307 O O . LEU A 1 293 ? 29.874 -16.655 -9.842 1.00 89.50 293 LEU A O 1
ATOM 2311 N N . ASP A 1 294 ? 31.498 -17.869 -10.826 1.00 87.06 294 ASP A N 1
ATOM 2312 C CA . ASP A 1 294 ? 31.370 -19.079 -10.001 1.00 87.06 294 ASP A CA 1
ATOM 2313 C C . ASP A 1 294 ? 32.524 -19.121 -8.991 1.00 87.06 294 ASP A C 1
ATOM 2315 O O . ASP A 1 294 ? 33.655 -19.472 -9.318 1.00 87.06 294 ASP A O 1
ATOM 2319 N N . VAL A 1 295 ? 32.232 -18.711 -7.760 1.00 78.06 295 VAL A N 1
ATOM 2320 C CA . VAL A 1 295 ? 33.176 -18.600 -6.647 1.00 78.06 295 VAL A CA 1
ATOM 2321 C C . VAL A 1 295 ? 33.312 -19.966 -5.997 1.00 78.06 295 VAL A C 1
ATOM 2323 O O . VAL A 1 295 ? 32.650 -20.256 -5.008 1.00 78.06 295 VAL A O 1
ATOM 2326 N N . GLY A 1 296 ? 34.095 -20.869 -6.576 1.00 64.06 296 GLY A N 1
ATOM 2327 C CA . GLY A 1 296 ? 34.148 -22.227 -6.028 1.00 64.06 296 GLY A CA 1
ATOM 2328 C C . GLY A 1 296 ? 35.320 -23.090 -6.448 1.00 64.06 296 GLY A C 1
ATOM 2329 O O . GLY A 1 296 ? 35.540 -24.126 -5.838 1.00 64.06 296 GLY A O 1
ATOM 2330 N N . LEU A 1 297 ? 36.106 -22.707 -7.450 1.00 57.38 297 LEU A N 1
ATOM 2331 C CA . LEU A 1 297 ? 37.151 -23.606 -7.943 1.00 57.38 297 LEU A CA 1
ATOM 2332 C C . LEU A 1 297 ? 38.474 -23.480 -7.170 1.00 57.38 297 LEU A C 1
ATOM 2334 O O . LEU A 1 297 ? 39.279 -24.407 -7.218 1.00 57.38 297 LEU A O 1
ATOM 2338 N N . THR A 1 298 ? 38.708 -22.374 -6.444 1.00 57.94 298 THR A N 1
ATOM 2339 C CA . THR A 1 298 ? 40.006 -22.113 -5.779 1.00 57.94 298 THR A CA 1
ATOM 2340 C C . THR A 1 298 ? 39.976 -21.258 -4.498 1.00 57.94 298 THR A C 1
ATOM 2342 O O . THR A 1 298 ? 40.963 -21.264 -3.768 1.00 57.94 298 THR A O 1
ATOM 2345 N N . THR A 1 299 ? 38.895 -20.524 -4.198 1.00 68.25 299 THR A N 1
ATOM 2346 C CA . THR A 1 299 ? 38.779 -19.638 -3.020 1.00 68.25 299 THR A CA 1
ATOM 2347 C C . THR A 1 299 ? 37.341 -19.595 -2.500 1.00 68.25 299 THR A C 1
ATOM 2349 O O . THR A 1 299 ? 36.400 -19.757 -3.274 1.00 68.25 299 THR A O 1
ATOM 2352 N N . ASN A 1 300 ? 37.172 -19.341 -1.203 1.00 80.56 300 ASN A N 1
ATOM 2353 C CA . ASN A 1 300 ? 35.896 -18.995 -0.570 1.00 80.56 300 ASN A CA 1
ATOM 2354 C C . ASN A 1 300 ? 35.804 -17.496 -0.224 1.00 80.56 300 ASN A C 1
ATOM 2356 O O . ASN A 1 300 ? 34.805 -17.0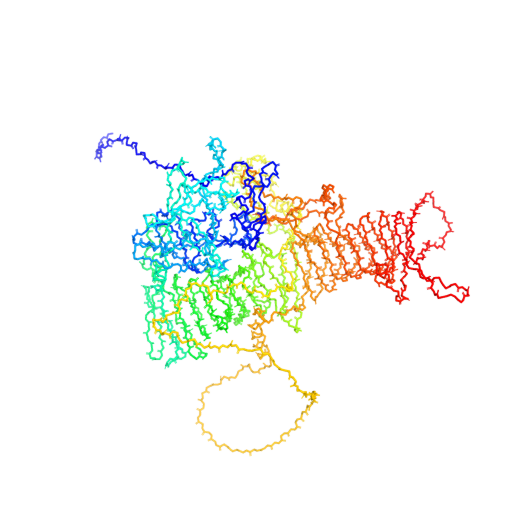62 0.342 1.00 80.56 300 ASN A O 1
ATOM 2360 N N . GLU A 1 301 ? 36.824 -16.702 -0.549 1.00 88.06 301 GLU A N 1
ATOM 2361 C CA . GLU A 1 301 ? 36.882 -15.263 -0.296 1.00 88.06 301 GLU A CA 1
ATOM 2362 C C . GLU A 1 301 ? 37.198 -14.491 -1.585 1.00 88.06 301 GLU A C 1
ATOM 2364 O O . GLU A 1 301 ? 38.114 -14.846 -2.334 1.00 88.06 301 GLU A O 1
ATOM 2369 N N . LEU A 1 302 ? 36.434 -13.423 -1.823 1.00 91.38 302 LEU A N 1
ATOM 2370 C CA . LEU A 1 302 ? 36.659 -12.428 -2.866 1.00 91.38 302 LEU A CA 1
ATOM 2371 C C . LEU A 1 302 ? 36.829 -11.048 -2.240 1.00 91.38 302 LEU A C 1
ATOM 2373 O O . LEU A 1 302 ? 35.951 -10.578 -1.520 1.00 91.38 302 LEU A O 1
ATOM 2377 N N . ILE A 1 303 ? 37.919 -10.370 -2.575 1.00 94.31 303 ILE A N 1
ATOM 2378 C CA . ILE A 1 303 ? 38.190 -8.991 -2.170 1.00 94.31 303 ILE A CA 1
ATOM 2379 C C . ILE A 1 303 ? 37.795 -8.059 -3.312 1.00 94.31 303 ILE A C 1
ATOM 2381 O O . ILE A 1 303 ? 38.308 -8.186 -4.422 1.00 94.31 303 ILE A O 1
ATOM 2385 N N . TRP A 1 304 ? 36.910 -7.106 -3.039 1.00 97.00 304 TRP A N 1
ATOM 2386 C CA . TRP A 1 304 ? 36.440 -6.114 -3.996 1.00 97.00 304 TRP A CA 1
ATOM 2387 C C . TRP A 1 304 ? 37.059 -4.747 -3.709 1.00 97.00 304 TRP A C 1
ATOM 2389 O O . TRP A 1 304 ? 36.852 -4.182 -2.634 1.00 97.00 304 TRP A O 1
ATOM 2399 N N . ARG A 1 305 ? 37.829 -4.236 -4.673 1.00 97.50 305 ARG A N 1
ATOM 2400 C CA . ARG A 1 305 ? 38.520 -2.940 -4.622 1.00 97.50 305 ARG A CA 1
ATOM 2401 C C . ARG A 1 305 ? 38.001 -1.999 -5.694 1.00 97.50 305 ARG A C 1
ATOM 2403 O O . ARG A 1 305 ? 37.840 -2.429 -6.837 1.00 97.50 305 ARG A O 1
ATOM 2410 N N . ASP A 1 306 ? 37.796 -0.739 -5.338 1.00 96.62 306 ASP A N 1
ATOM 2411 C CA . ASP A 1 306 ? 37.549 0.337 -6.303 1.00 96.62 306 ASP A CA 1
ATOM 2412 C C . ASP A 1 306 ? 38.902 0.815 -6.860 1.00 96.62 306 ASP A C 1
ATOM 2414 O O . ASP A 1 306 ? 39.802 1.160 -6.096 1.00 96.62 306 ASP A O 1
ATOM 2418 N N . ASN A 1 307 ? 39.076 0.800 -8.185 1.00 95.12 307 ASN A N 1
ATOM 2419 C CA . ASN A 1 307 ? 40.304 1.277 -8.832 1.00 95.12 307 ASN A CA 1
ATOM 2420 C C . ASN A 1 307 ? 40.184 2.743 -9.305 1.00 95.12 307 ASN A C 1
ATOM 2422 O O . ASN A 1 307 ? 41.149 3.291 -9.842 1.00 95.12 307 ASN A O 1
ATOM 2426 N N . GLY A 1 308 ? 39.020 3.375 -9.132 1.00 91.38 308 GLY A N 1
ATOM 2427 C CA . GLY A 1 308 ? 38.687 4.700 -9.641 1.00 91.38 308 GLY A CA 1
ATOM 2428 C C . GLY A 1 308 ? 38.236 4.704 -11.108 1.00 91.38 308 GLY A C 1
ATOM 2429 O O . GLY A 1 308 ? 38.384 3.732 -11.844 1.00 91.38 308 GLY A O 1
ATOM 2430 N N . ASN A 1 309 ? 37.673 5.838 -11.545 1.00 88.06 309 ASN A N 1
ATOM 2431 C CA . ASN A 1 309 ? 37.279 6.116 -12.938 1.00 88.06 309 ASN A CA 1
ATOM 2432 C C . ASN A 1 309 ? 36.379 5.051 -13.600 1.00 88.06 309 ASN A C 1
ATOM 2434 O O . ASN A 1 309 ? 36.441 4.851 -14.812 1.00 88.06 309 ASN A O 1
ATOM 2438 N N . GLY A 1 310 ? 35.508 4.400 -12.822 1.00 92.81 310 GLY A N 1
ATOM 2439 C CA . GLY A 1 310 ? 34.542 3.421 -13.328 1.00 92.81 310 GLY A CA 1
ATOM 2440 C C . GLY A 1 310 ? 35.017 1.971 -13.338 1.00 92.81 310 GLY A C 1
ATOM 2441 O O . GLY A 1 310 ? 34.238 1.108 -13.738 1.00 92.81 310 GLY A O 1
ATOM 2442 N N . ASP A 1 311 ? 36.230 1.682 -12.867 1.00 94.81 311 ASP A N 1
ATOM 2443 C CA . ASP A 1 311 ? 36.772 0.326 -12.817 1.00 94.81 311 ASP A CA 1
ATOM 2444 C C . ASP A 1 311 ? 36.931 -0.180 -11.381 1.00 94.81 311 ASP A C 1
ATOM 2446 O O . ASP A 1 311 ? 37.345 0.539 -10.477 1.00 94.81 311 ASP A O 1
ATOM 2450 N N . SER A 1 312 ? 36.661 -1.468 -11.173 1.00 97.50 312 SER A N 1
ATOM 2451 C CA . SER A 1 312 ? 36.893 -2.157 -9.901 1.00 97.50 312 SER A CA 1
ATOM 2452 C C . SER A 1 312 ? 37.484 -3.545 -10.129 1.00 97.50 312 SER A C 1
ATOM 2454 O O . SER A 1 312 ? 37.358 -4.111 -11.216 1.00 97.50 312 SER A O 1
ATOM 2456 N N . THR A 1 313 ? 38.130 -4.108 -9.110 1.00 96.69 313 THR A N 1
ATOM 2457 C CA . THR A 1 313 ? 38.714 -5.455 -9.158 1.00 96.69 313 THR A CA 1
ATOM 2458 C C . THR A 1 313 ? 38.054 -6.360 -8.125 1.00 96.69 313 THR A C 1
ATOM 2460 O O . THR A 1 313 ? 38.033 -6.022 -6.945 1.00 96.69 313 THR A O 1
ATOM 2463 N N . LEU A 1 314 ? 37.600 -7.539 -8.550 1.00 93.81 314 LEU A N 1
ATOM 2464 C CA . LEU A 1 314 ? 37.276 -8.678 -7.689 1.00 93.81 314 LEU A CA 1
ATOM 2465 C C . LEU A 1 314 ? 38.458 -9.648 -7.710 1.00 93.81 314 LEU A C 1
ATOM 2467 O O . LEU A 1 314 ? 38.811 -10.170 -8.769 1.00 93.81 314 LEU A O 1
ATOM 2471 N N . GLN A 1 315 ? 39.085 -9.862 -6.558 1.00 91.12 315 GLN A N 1
ATOM 2472 C CA . GLN A 1 315 ? 40.283 -10.684 -6.418 1.00 91.12 315 GLN A CA 1
ATOM 2473 C C . GLN A 1 315 ? 40.045 -11.840 -5.443 1.00 91.12 315 GLN A C 1
ATOM 2475 O O . GLN A 1 315 ? 39.803 -11.624 -4.258 1.00 91.12 315 GLN A O 1
ATOM 2480 N N . GLY A 1 316 ? 40.146 -13.060 -5.956 1.00 84.88 316 GLY A N 1
ATOM 2481 C CA . GLY A 1 316 ? 40.282 -14.299 -5.200 1.00 84.88 316 GLY A CA 1
ATOM 2482 C C . GLY A 1 316 ? 41.735 -14.784 -5.153 1.00 84.88 316 GLY A C 1
ATOM 2483 O O . GLY A 1 316 ? 42.643 -14.085 -5.601 1.00 84.88 316 GLY A O 1
ATOM 2484 N N . LEU A 1 317 ? 41.963 -16.006 -4.654 1.00 77.88 317 LEU A N 1
ATOM 2485 C CA . LEU A 1 317 ? 43.308 -16.605 -4.603 1.00 77.88 317 LEU A CA 1
ATOM 2486 C C . LEU A 1 317 ? 43.931 -16.785 -5.998 1.00 77.88 317 LEU A C 1
ATOM 2488 O O . LEU A 1 317 ? 45.075 -16.394 -6.202 1.00 77.88 317 LEU A O 1
ATOM 2492 N N . ASN A 1 318 ? 43.170 -17.327 -6.958 1.00 74.62 318 ASN A N 1
ATOM 2493 C CA . ASN A 1 318 ? 43.628 -17.572 -8.336 1.00 74.62 318 ASN A CA 1
ATOM 2494 C C . ASN A 1 318 ? 42.771 -16.863 -9.399 1.00 74.62 318 ASN A C 1
ATOM 2496 O O . ASN A 1 318 ? 42.971 -17.059 -10.596 1.00 74.62 318 ASN A O 1
ATOM 2500 N N . GLU A 1 319 ? 41.808 -16.046 -8.977 1.00 74.44 319 GLU A N 1
ATOM 2501 C CA . GLU A 1 319 ? 40.872 -15.351 -9.859 1.00 74.44 319 GLU A CA 1
ATOM 2502 C C . GLU A 1 319 ? 41.033 -13.843 -9.687 1.00 74.44 319 GLU A C 1
ATOM 2504 O O . GLU A 1 319 ? 41.059 -13.330 -8.569 1.00 74.44 319 GLU A O 1
ATOM 2509 N N . ARG A 1 320 ? 41.132 -13.114 -10.798 1.00 88.00 320 ARG A N 1
ATOM 2510 C CA . ARG A 1 320 ? 41.099 -11.652 -10.799 1.00 88.00 320 ARG A CA 1
ATOM 2511 C C . ARG A 1 320 ? 40.233 -11.187 -11.954 1.00 88.00 320 ARG A C 1
ATOM 2513 O O . ARG A 1 320 ? 40.557 -11.444 -13.109 1.00 88.00 320 ARG A O 1
ATOM 2520 N N . ILE A 1 321 ? 39.142 -10.506 -11.633 1.00 90.44 321 ILE A N 1
ATOM 2521 C CA . ILE A 1 321 ? 38.166 -10.036 -12.614 1.00 90.44 321 ILE A CA 1
ATOM 2522 C C . ILE A 1 321 ? 37.988 -8.537 -12.442 1.00 90.44 321 ILE A C 1
ATOM 2524 O O . ILE A 1 321 ? 37.788 -8.049 -11.330 1.00 90.44 321 ILE A O 1
ATOM 2528 N N . THR A 1 322 ? 38.041 -7.810 -13.552 1.00 94.19 322 THR A N 1
ATOM 2529 C CA . THR A 1 322 ? 37.638 -6.405 -13.581 1.00 94.19 322 THR A CA 1
ATOM 2530 C C . THR A 1 322 ? 36.125 -6.326 -13.724 1.00 94.19 322 THR A C 1
ATOM 2532 O O . THR A 1 322 ? 35.541 -6.972 -14.597 1.00 94.19 322 THR A O 1
ATOM 2535 N N . LEU A 1 323 ? 35.488 -5.522 -12.881 1.00 96.62 323 LEU A N 1
ATOM 2536 C CA . LEU A 1 323 ? 34.061 -5.246 -12.942 1.00 96.62 323 LEU A CA 1
ATOM 2537 C C . LEU A 1 323 ? 33.850 -3.735 -13.102 1.00 96.62 323 LEU A C 1
ATOM 2539 O O . LEU A 1 323 ? 34.247 -2.981 -12.212 1.00 96.62 323 LEU A O 1
ATOM 2543 N N . PRO A 1 324 ? 33.206 -3.282 -14.189 1.00 97.50 324 PRO A N 1
ATOM 2544 C CA . PRO A 1 324 ? 32.810 -1.887 -14.314 1.00 97.50 324 PRO A CA 1
ATOM 2545 C C . PRO A 1 324 ? 31.795 -1.490 -13.237 1.00 97.50 324 PRO A C 1
ATOM 2547 O O . PRO A 1 324 ? 30.812 -2.202 -12.994 1.00 97.50 324 PRO A O 1
ATOM 2550 N N . ILE A 1 325 ? 32.032 -0.341 -12.615 1.00 97.94 325 ILE A N 1
ATOM 2551 C CA . ILE A 1 325 ? 31.190 0.292 -11.591 1.00 97.94 325 ILE A CA 1
ATOM 2552 C C . ILE A 1 325 ? 30.824 1.720 -12.031 1.00 97.94 325 ILE A C 1
ATOM 2554 O O . ILE A 1 325 ? 31.021 2.075 -13.195 1.00 97.94 325 ILE A O 1
ATOM 2558 N N . ALA A 1 326 ? 30.235 2.539 -11.153 1.00 96.69 326 ALA A N 1
ATOM 2559 C CA . ALA A 1 326 ? 29.885 3.908 -11.522 1.00 96.69 326 ALA A CA 1
ATOM 2560 C C . ALA A 1 326 ? 31.131 4.696 -11.946 1.00 96.69 326 ALA A C 1
ATOM 2562 O O . ALA A 1 326 ? 32.140 4.695 -11.242 1.00 96.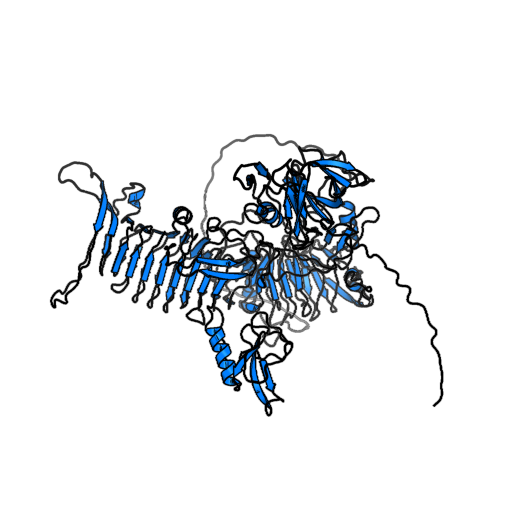69 326 ALA A O 1
ATOM 2563 N N . ASN A 1 327 ? 31.049 5.403 -13.074 1.00 95.69 327 ASN A N 1
ATOM 2564 C CA . ASN A 1 327 ? 32.157 6.204 -13.581 1.00 95.69 327 ASN A CA 1
ATOM 2565 C C . ASN A 1 327 ? 31.905 7.701 -13.331 1.00 95.69 327 ASN A C 1
ATOM 2567 O O . ASN A 1 327 ? 31.197 8.335 -14.119 1.00 95.69 327 ASN A O 1
ATOM 2571 N N . PRO A 1 328 ? 32.445 8.302 -12.256 1.00 91.19 328 PRO A N 1
ATOM 2572 C CA . PRO A 1 328 ? 32.200 9.709 -11.933 1.00 91.19 328 PRO A CA 1
ATOM 2573 C C . PRO A 1 328 ? 32.811 10.685 -12.951 1.00 91.19 328 PRO A C 1
ATOM 2575 O O . PRO A 1 328 ? 32.416 11.848 -12.982 1.00 91.19 328 PRO A O 1
ATOM 2578 N N . SER A 1 329 ? 33.739 10.236 -13.804 1.00 90.62 329 SER A N 1
ATOM 2579 C CA . SER A 1 329 ? 34.340 11.060 -14.860 1.00 90.62 329 SER A CA 1
ATOM 2580 C C . SER A 1 329 ? 33.405 11.278 -16.054 1.00 90.62 329 SER A C 1
ATOM 2582 O O . SER A 1 329 ? 33.647 12.173 -16.863 1.00 90.62 329 SER A O 1
ATOM 2584 N N . LEU A 1 330 ? 32.337 10.482 -16.186 1.00 89.62 330 LEU A N 1
ATOM 2585 C CA . LEU A 1 330 ? 31.345 10.653 -17.244 1.00 89.62 330 LEU A CA 1
ATOM 2586 C C . LEU A 1 330 ? 30.278 11.665 -16.811 1.00 89.62 330 LEU A C 1
ATOM 2588 O O . LEU A 1 330 ? 29.404 11.358 -15.998 1.00 89.62 330 LEU A O 1
ATOM 2592 N N . ALA A 1 331 ? 30.331 12.869 -17.382 1.00 80.81 331 ALA A N 1
ATOM 2593 C CA . ALA A 1 331 ? 29.324 13.893 -17.137 1.00 80.81 331 ALA A CA 1
ATOM 2594 C C . ALA A 1 331 ? 27.929 13.436 -17.620 1.00 80.81 331 ALA A C 1
ATOM 2596 O O . ALA A 1 331 ? 27.823 12.771 -18.660 1.00 80.81 331 ALA A O 1
ATOM 2597 N N . PRO A 1 332 ? 26.844 13.821 -16.920 1.00 73.56 332 PRO A N 1
ATOM 2598 C CA . PRO A 1 332 ? 25.504 13.750 -17.488 1.00 73.56 332 PRO A CA 1
ATOM 2599 C C . PRO A 1 332 ? 25.491 14.491 -18.827 1.00 73.56 332 PRO A C 1
ATOM 2601 O O . PRO A 1 332 ? 26.059 15.579 -18.942 1.00 73.56 332 PRO A O 1
ATOM 2604 N N . GLN A 1 333 ? 24.851 13.920 -19.846 1.00 67.75 333 GLN A N 1
ATOM 2605 C CA . GLN A 1 333 ? 24.598 14.683 -21.069 1.00 67.75 333 GLN A CA 1
ATOM 2606 C C . GLN A 1 333 ? 23.648 15.849 -20.734 1.00 67.75 333 GLN A C 1
ATOM 2608 O O . GLN A 1 333 ? 22.960 15.811 -19.716 1.00 67.75 333 GLN A O 1
ATOM 2613 N N . ASN A 1 334 ? 23.597 16.895 -21.568 1.00 57.41 334 ASN A N 1
ATOM 2614 C CA . ASN A 1 334 ? 22.801 18.120 -21.339 1.00 57.41 334 ASN A CA 1
ATOM 2615 C C . ASN A 1 334 ? 21.270 17.905 -21.236 1.00 57.41 334 ASN A C 1
ATOM 2617 O O . ASN A 1 334 ? 20.500 18.864 -21.269 1.00 57.41 334 ASN A O 1
ATOM 2621 N N . ASP A 1 335 ? 20.807 16.664 -21.099 1.00 60.12 335 ASP A N 1
ATOM 2622 C CA . ASP A 1 335 ? 19.481 16.344 -20.619 1.00 60.12 335 ASP A CA 1
ATOM 2623 C C . ASP A 1 335 ? 19.553 15.337 -19.461 1.00 60.12 335 ASP A C 1
ATOM 2625 O O . ASP A 1 335 ? 20.341 14.397 -19.448 1.00 60.12 335 ASP A O 1
ATOM 2629 N N . SER A 1 336 ? 18.715 15.517 -18.443 1.00 58.47 336 SER A N 1
ATOM 2630 C CA . SER A 1 336 ? 18.651 14.619 -17.282 1.00 58.47 336 SER A CA 1
ATOM 2631 C C . SER A 1 336 ? 18.034 13.244 -17.611 1.00 58.47 336 SER A C 1
ATOM 2633 O O . SER A 1 336 ? 17.444 12.615 -16.733 1.00 58.47 336 SER A O 1
ATOM 2635 N N . ARG A 1 337 ? 18.084 12.800 -18.877 1.00 69.56 337 ARG A N 1
ATOM 2636 C CA . ARG A 1 337 ? 17.376 11.622 -19.407 1.00 69.56 337 ARG A CA 1
ATOM 2637 C C . ARG A 1 337 ? 18.322 10.482 -19.800 1.00 69.56 337 ARG A C 1
ATOM 2639 O O . ARG A 1 337 ? 17.846 9.432 -20.240 1.00 69.56 337 ARG A O 1
ATOM 2646 N N . HIS A 1 338 ? 19.626 10.676 -19.619 1.00 82.56 338 HIS A N 1
ATOM 2647 C CA . HIS A 1 338 ? 20.668 9.658 -19.703 1.00 82.56 338 HIS A CA 1
ATOM 2648 C C . HIS A 1 338 ? 21.710 9.919 -18.606 1.00 82.56 338 HIS A C 1
ATOM 2650 O O . HIS A 1 338 ? 22.144 11.056 -18.424 1.00 82.56 338 HIS A O 1
ATOM 2656 N N . MET A 1 339 ? 22.111 8.875 -17.873 1.00 89.75 339 MET A N 1
ATOM 2657 C CA . MET A 1 339 ? 23.063 8.970 -16.757 1.00 89.75 339 MET A CA 1
ATOM 2658 C C . MET A 1 339 ? 24.264 8.049 -17.020 1.00 89.75 339 MET A C 1
ATOM 2660 O O . MET A 1 339 ? 24.321 6.957 -16.448 1.00 89.75 339 MET A O 1
ATOM 2664 N N . PRO A 1 340 ? 25.229 8.458 -17.872 1.00 91.69 340 PRO A N 1
ATOM 2665 C CA . PRO A 1 340 ? 26.345 7.602 -18.287 1.00 91.69 340 PRO A CA 1
ATOM 2666 C C . PRO A 1 340 ? 27.186 7.082 -17.116 1.00 91.69 340 PRO A C 1
ATOM 2668 O O . PRO A 1 340 ? 27.622 5.935 -17.128 1.00 91.69 340 PRO A O 1
ATOM 2671 N N . SER A 1 341 ? 27.371 7.915 -16.085 1.00 93.94 341 SER A N 1
ATOM 2672 C CA . SER A 1 341 ? 28.094 7.549 -14.865 1.00 93.94 341 SER A CA 1
ATOM 2673 C C . SER A 1 341 ? 27.485 6.327 -14.176 1.00 93.94 341 SER A C 1
ATOM 2675 O O . SER A 1 341 ? 28.199 5.379 -13.863 1.00 93.94 341 SER A O 1
ATOM 2677 N N . GLU A 1 342 ? 26.162 6.319 -13.985 1.00 94.88 342 GLU A N 1
ATOM 2678 C CA . GLU A 1 342 ? 25.449 5.206 -13.352 1.00 94.88 342 GLU A CA 1
ATOM 2679 C C . GLU A 1 342 ? 25.314 4.009 -14.309 1.00 94.88 342 GLU A C 1
ATOM 2681 O O . GLU A 1 342 ? 25.437 2.866 -13.870 1.00 94.88 342 GLU A O 1
ATOM 2686 N N . ASP A 1 343 ? 25.092 4.245 -15.609 1.00 95.62 343 ASP A N 1
ATOM 2687 C CA . ASP A 1 343 ? 24.910 3.176 -16.603 1.00 95.62 343 ASP A CA 1
ATOM 2688 C C . ASP A 1 343 ? 26.175 2.333 -16.839 1.00 95.62 343 ASP A C 1
ATOM 2690 O O . ASP A 1 343 ? 26.067 1.149 -17.157 1.00 95.62 343 ASP A O 1
ATOM 2694 N N . ALA A 1 344 ? 27.367 2.901 -16.631 1.00 95.62 344 ALA A N 1
ATOM 2695 C CA . ALA A 1 344 ? 28.634 2.178 -16.772 1.00 95.62 344 ALA A CA 1
ATOM 2696 C C . ALA A 1 344 ? 28.720 0.925 -15.878 1.00 95.62 344 ALA A C 1
ATOM 2698 O O . ALA A 1 344 ? 29.332 -0.075 -16.260 1.00 95.62 344 ALA A O 1
ATOM 2699 N N . GLY A 1 345 ? 28.073 0.958 -14.709 1.00 97.31 345 GLY A N 1
ATOM 2700 C CA . GLY A 1 345 ? 28.114 -0.132 -13.744 1.00 97.31 345 GLY A CA 1
ATOM 2701 C C . GLY A 1 345 ? 27.414 -1.401 -14.230 1.00 97.31 345 GLY A C 1
ATOM 2702 O O . GLY A 1 345 ? 26.301 -1.347 -14.765 1.00 97.31 345 GLY A O 1
ATOM 2703 N N . LYS A 1 346 ? 28.034 -2.564 -14.005 1.00 98.00 346 LYS A N 1
ATOM 2704 C CA . LYS A 1 346 ? 27.484 -3.881 -14.371 1.00 98.00 346 LYS A CA 1
ATOM 2705 C C . LYS A 1 346 ? 26.935 -4.644 -13.175 1.00 98.00 346 LYS A C 1
ATOM 2707 O O . LYS A 1 346 ? 27.451 -4.536 -12.067 1.00 98.00 346 LYS A O 1
ATOM 2712 N N . THR A 1 347 ? 25.902 -5.445 -13.409 1.00 98.25 347 THR A N 1
ATOM 2713 C CA . THR A 1 347 ? 25.357 -6.399 -12.440 1.00 98.25 347 THR A CA 1
ATOM 2714 C C . THR A 1 347 ? 26.303 -7.580 -12.275 1.00 98.25 347 THR A C 1
ATOM 2716 O O . THR A 1 347 ? 26.724 -8.177 -13.262 1.00 98.25 347 THR A O 1
ATOM 2719 N N . LEU A 1 348 ? 26.613 -7.937 -11.032 1.00 97.56 348 LEU A N 1
ATOM 2720 C CA . LEU A 1 348 ? 27.445 -9.084 -10.687 1.00 97.56 348 LEU A CA 1
ATOM 2721 C C . LEU A 1 348 ? 26.560 -10.214 -10.155 1.00 97.56 348 LEU A C 1
ATOM 2723 O O . LEU A 1 348 ? 25.837 -10.038 -9.174 1.00 97.56 348 LEU A O 1
ATOM 2727 N N . ILE A 1 349 ? 26.634 -11.369 -10.808 1.00 95.75 349 ILE A N 1
ATOM 2728 C CA . ILE A 1 349 ? 25.913 -12.588 -10.442 1.00 95.75 349 ILE A CA 1
ATOM 2729 C C . ILE A 1 349 ? 26.929 -13.577 -9.875 1.00 95.75 349 ILE A C 1
ATOM 2731 O O . ILE A 1 349 ? 27.841 -14.013 -10.582 1.00 95.75 349 ILE A O 1
ATOM 2735 N N . LEU A 1 350 ? 26.760 -13.913 -8.601 1.00 92.81 350 LEU A N 1
ATOM 2736 C CA . LEU A 1 350 ? 27.640 -14.781 -7.834 1.00 92.81 350 LEU A CA 1
ATOM 2737 C C . LEU A 1 350 ? 26.963 -16.128 -7.611 1.00 92.81 350 LEU A C 1
ATOM 2739 O O . LEU A 1 350 ? 25.890 -16.212 -7.014 1.00 92.81 350 LEU A O 1
ATOM 2743 N N . SER A 1 351 ? 27.628 -17.180 -8.060 1.00 90.44 351 SER A N 1
ATOM 2744 C CA . SER A 1 351 ? 27.247 -18.570 -7.821 1.00 90.44 351 SER A CA 1
ATOM 2745 C C . SER A 1 351 ? 28.406 -19.305 -7.156 1.00 90.44 351 SER A C 1
ATOM 2747 O O . SER A 1 351 ? 29.529 -18.812 -7.152 1.00 90.44 351 SER A O 1
ATOM 2749 N N . SER A 1 352 ? 28.129 -20.438 -6.521 1.00 86.38 352 SER A N 1
ATOM 2750 C CA . SER A 1 352 ? 29.155 -21.324 -5.970 1.00 86.38 352 SER A CA 1
ATOM 2751 C C . SER A 1 352 ? 28.568 -22.709 -5.752 1.00 86.38 352 SER A C 1
ATOM 2753 O O . SER A 1 352 ? 27.397 -22.840 -5.381 1.00 86.38 352 SER A O 1
ATOM 2755 N N . ARG A 1 353 ? 29.396 -23.740 -5.929 1.00 79.31 353 ARG A N 1
ATOM 2756 C CA . ARG A 1 353 ? 29.079 -25.113 -5.503 1.00 79.31 353 ARG A CA 1
ATOM 2757 C C . ARG A 1 353 ? 29.269 -25.340 -4.002 1.00 79.31 353 ARG A C 1
ATOM 2759 O O . ARG A 1 353 ? 28.801 -26.357 -3.497 1.00 79.31 353 ARG A O 1
ATOM 2766 N N . PHE A 1 354 ? 29.945 -24.428 -3.309 1.00 76.62 354 PHE A N 1
ATOM 2767 C CA . PHE A 1 354 ? 30.270 -24.530 -1.892 1.00 76.62 354 PHE A CA 1
ATOM 2768 C C . PHE A 1 354 ? 29.481 -23.505 -1.073 1.00 76.62 354 PHE A C 1
ATOM 2770 O O . PHE A 1 354 ? 29.096 -22.441 -1.563 1.00 76.62 354 PHE A O 1
ATOM 2777 N N . ASP A 1 355 ? 29.245 -23.833 0.193 1.00 72.19 355 ASP A N 1
ATOM 2778 C CA . ASP A 1 355 ? 28.702 -22.902 1.179 1.00 72.19 355 ASP A CA 1
ATOM 2779 C C . ASP A 1 355 ? 29.839 -22.127 1.875 1.00 72.19 355 ASP A C 1
ATOM 2781 O O . ASP A 1 355 ? 30.996 -22.541 1.842 1.00 72.19 355 ASP A O 1
ATOM 2785 N N . ASN A 1 356 ? 29.504 -21.016 2.543 1.00 74.19 356 ASN A N 1
ATOM 2786 C CA . ASN A 1 356 ? 30.432 -20.130 3.276 1.00 74.19 356 ASN A CA 1
ATOM 2787 C C . ASN A 1 356 ? 31.351 -19.247 2.410 1.00 74.19 356 ASN A C 1
ATOM 2789 O O . ASN A 1 356 ? 32.496 -18.985 2.779 1.00 74.19 356 ASN A O 1
ATOM 2793 N N . ASN A 1 357 ? 30.840 -18.734 1.290 1.00 89.25 357 ASN A N 1
ATOM 2794 C CA . ASN A 1 357 ? 31.557 -17.749 0.479 1.00 89.25 357 ASN A CA 1
ATOM 2795 C C . ASN A 1 357 ? 31.514 -16.354 1.120 1.00 89.25 357 ASN A C 1
ATOM 2797 O O . ASN A 1 357 ? 30.502 -15.965 1.709 1.00 89.25 357 ASN A O 1
ATOM 2801 N N . THR A 1 358 ? 32.584 -15.579 0.970 1.00 92.44 358 THR A N 1
ATOM 2802 C CA . THR A 1 358 ? 32.710 -14.218 1.496 1.00 92.44 358 THR A CA 1
ATOM 2803 C C . THR A 1 358 ? 33.055 -13.233 0.384 1.00 92.44 358 THR A C 1
ATOM 2805 O O . THR A 1 358 ? 33.981 -13.459 -0.387 1.00 92.44 358 THR A O 1
ATOM 2808 N N . LEU A 1 359 ? 32.328 -12.118 0.324 1.00 94.88 359 LEU A N 1
ATOM 2809 C CA . LEU A 1 359 ? 32.662 -10.943 -0.475 1.00 94.88 359 LEU A CA 1
ATOM 2810 C C . LEU A 1 359 ? 33.090 -9.821 0.477 1.00 94.88 359 LEU A C 1
ATOM 2812 O O . LEU A 1 359 ? 32.265 -9.279 1.213 1.00 94.88 359 LEU A O 1
ATOM 2816 N N . MET A 1 360 ? 34.374 -9.480 0.480 1.00 96.06 360 MET A N 1
ATOM 2817 C CA . MET A 1 360 ? 34.937 -8.410 1.295 1.00 96.06 360 MET A CA 1
ATOM 2818 C C . MET A 1 360 ? 35.109 -7.136 0.474 1.00 96.06 360 MET A C 1
ATOM 2820 O O . MET A 1 360 ? 35.875 -7.107 -0.481 1.00 96.06 360 MET A O 1
ATOM 2824 N N . LEU A 1 361 ? 34.459 -6.058 0.892 1.00 97.88 361 LEU A N 1
ATOM 2825 C CA . LEU A 1 361 ? 34.702 -4.716 0.382 1.00 97.88 361 LEU A CA 1
ATOM 2826 C C . LEU A 1 361 ? 35.965 -4.168 1.043 1.00 97.88 361 LEU A C 1
ATOM 2828 O O . LEU A 1 361 ? 36.034 -4.063 2.269 1.00 97.88 361 LEU A O 1
ATOM 2832 N N . ALA A 1 362 ? 36.960 -3.843 0.226 1.00 97.00 362 ALA A N 1
ATOM 2833 C CA . ALA A 1 362 ? 38.181 -3.172 0.658 1.00 97.00 362 ALA A CA 1
ATOM 2834 C C . ALA A 1 362 ? 38.103 -1.643 0.516 1.00 97.00 362 ALA A C 1
ATOM 2836 O O . ALA A 1 362 ? 38.955 -0.955 1.067 1.00 97.00 362 ALA A O 1
ATOM 2837 N N . ASP A 1 363 ? 37.086 -1.144 -0.191 1.00 97.19 363 ASP A N 1
ATOM 2838 C CA . ASP A 1 363 ? 36.800 0.270 -0.425 1.00 97.19 363 ASP A CA 1
ATOM 2839 C C . ASP A 1 363 ? 35.278 0.503 -0.395 1.00 97.19 363 ASP A C 1
ATOM 2841 O O . ASP A 1 363 ? 34.488 -0.446 -0.408 1.00 97.19 363 ASP A O 1
ATOM 2845 N N . ASN A 1 364 ? 34.846 1.769 -0.379 1.00 97.62 364 ASN A N 1
ATOM 2846 C CA . ASN A 1 364 ? 33.447 2.095 -0.670 1.00 97.62 364 ASN A CA 1
ATOM 2847 C C . ASN A 1 364 ? 33.148 1.752 -2.131 1.00 97.62 364 ASN A C 1
ATOM 2849 O O . ASN A 1 364 ? 33.870 2.195 -3.016 1.00 97.62 364 ASN A O 1
ATOM 2853 N N . ILE A 1 365 ? 32.064 1.024 -2.386 1.00 98.38 365 ILE A N 1
ATOM 2854 C CA . ILE A 1 365 ? 31.697 0.606 -3.740 1.00 98.38 365 ILE A CA 1
ATOM 2855 C C . ILE A 1 365 ? 30.416 1.314 -4.168 1.00 98.38 365 ILE A C 1
ATOM 2857 O O . ILE A 1 365 ? 29.340 1.044 -3.633 1.00 98.38 365 ILE A O 1
ATOM 2861 N N . ASN A 1 366 ? 30.518 2.176 -5.181 1.00 98.00 366 ASN A N 1
ATOM 2862 C CA . ASN A 1 366 ? 29.364 2.671 -5.926 1.00 98.00 366 ASN A CA 1
ATOM 2863 C C . ASN A 1 366 ? 29.273 1.943 -7.270 1.00 98.00 366 ASN A C 1
ATOM 2865 O O . ASN A 1 366 ? 29.925 2.305 -8.244 1.00 98.00 366 ASN A O 1
ATOM 2869 N N . GLN A 1 367 ? 28.432 0.918 -7.329 1.00 98.38 367 GLN A N 1
ATOM 2870 C CA . GLN A 1 367 ? 28.204 0.091 -8.509 1.00 98.38 367 GLN A CA 1
ATOM 2871 C C . GLN A 1 367 ? 27.290 0.765 -9.551 1.00 98.38 367 GLN A C 1
ATOM 2873 O O . GLN A 1 367 ? 26.974 0.153 -10.570 1.00 98.38 367 GLN A O 1
ATOM 2878 N N . GLY A 1 368 ? 26.831 2.000 -9.320 1.00 97.50 368 GLY A N 1
ATOM 2879 C CA . GLY A 1 368 ? 25.918 2.705 -10.221 1.00 97.50 368 GLY A CA 1
ATOM 2880 C C . GLY A 1 368 ? 24.601 1.947 -10.385 1.00 97.50 368 GLY A C 1
ATOM 2881 O O . GLY A 1 368 ? 23.960 1.565 -9.408 1.00 97.50 368 GLY A O 1
ATOM 2882 N N . ALA A 1 369 ? 24.210 1.683 -11.630 1.00 97.81 369 ALA A N 1
ATOM 2883 C CA . ALA A 1 369 ? 23.060 0.851 -11.960 1.00 97.81 369 ALA A CA 1
ATOM 2884 C C . ALA A 1 369 ? 23.386 -0.659 -11.972 1.00 97.81 369 ALA A C 1
ATOM 2886 O O . ALA A 1 369 ? 22.557 -1.463 -12.391 1.00 97.81 369 ALA A O 1
ATOM 2887 N N . GLY A 1 370 ? 24.569 -1.102 -11.547 1.00 98.50 370 GLY A N 1
ATOM 2888 C CA . GLY A 1 370 ? 24.844 -2.527 -11.347 1.00 98.50 370 GLY A CA 1
ATOM 2889 C C . GLY A 1 370 ? 24.167 -3.072 -10.085 1.00 98.50 370 GLY A C 1
ATOM 2890 O O . GLY A 1 370 ? 24.140 -2.402 -9.053 1.00 98.50 370 GLY A O 1
ATOM 2891 N N . ALA A 1 371 ? 23.600 -4.278 -10.160 1.00 98.50 371 ALA A N 1
ATOM 2892 C CA . ALA A 1 371 ? 23.050 -5.006 -9.011 1.00 98.50 371 ALA A CA 1
ATOM 2893 C C . ALA A 1 371 ? 24.001 -6.112 -8.510 1.00 98.50 371 ALA A C 1
ATOM 2895 O O . ALA A 1 371 ? 24.950 -6.499 -9.196 1.00 98.50 371 ALA A O 1
ATOM 2896 N N . LEU A 1 372 ? 23.705 -6.663 -7.332 1.00 98.69 372 LEU A N 1
ATOM 2897 C CA . LEU A 1 372 ? 24.274 -7.924 -6.853 1.00 98.69 372 LEU A CA 1
ATOM 2898 C C . LEU A 1 372 ? 23.201 -9.010 -6.873 1.00 98.69 372 LEU A C 1
ATOM 2900 O O . LEU A 1 372 ? 22.133 -8.832 -6.289 1.00 98.69 372 LEU A O 1
ATOM 2904 N N . GLN A 1 373 ? 23.492 -10.146 -7.498 1.00 97.88 373 GLN A N 1
ATOM 2905 C CA . GLN A 1 373 ? 22.660 -11.342 -7.424 1.00 97.88 373 GLN A CA 1
ATOM 2906 C C . GLN A 1 373 ? 23.454 -12.489 -6.806 1.00 97.88 373 GLN A C 1
ATOM 2908 O O . GLN A 1 373 ? 24.569 -12.779 -7.231 1.00 97.88 373 GLN A O 1
ATOM 2913 N N . PHE A 1 374 ? 22.857 -13.145 -5.816 1.00 95.44 374 PHE A N 1
ATOM 2914 C CA . PHE A 1 374 ? 23.437 -14.277 -5.108 1.00 95.44 374 PHE A CA 1
ATOM 2915 C C . PHE A 1 374 ? 22.623 -15.543 -5.384 1.00 95.44 374 PHE A C 1
ATOM 2917 O O . PHE A 1 374 ? 21.511 -15.700 -4.870 1.00 95.44 374 PHE A O 1
ATOM 2924 N N . ASP A 1 375 ? 23.212 -16.453 -6.157 1.00 92.94 375 ASP A N 1
ATOM 2925 C CA . ASP A 1 375 ? 22.671 -17.779 -6.480 1.00 92.94 375 ASP A CA 1
ATOM 2926 C C . ASP A 1 375 ? 23.229 -18.877 -5.545 1.00 92.94 375 ASP A C 1
ATOM 2928 O O . ASP A 1 375 ? 22.926 -20.064 -5.681 1.00 92.94 375 ASP A O 1
ATOM 2932 N N . SER A 1 376 ? 24.014 -18.487 -4.538 1.00 89.62 376 SER A N 1
ATOM 2933 C CA . SER A 1 376 ? 24.520 -19.334 -3.453 1.00 89.62 376 SER A CA 1
ATOM 2934 C C . SER A 1 376 ? 24.567 -18.564 -2.124 1.00 89.62 376 SER A C 1
ATOM 2936 O O . SER A 1 376 ? 24.236 -17.378 -2.060 1.00 89.62 376 SER A O 1
ATOM 2938 N N . ASN A 1 377 ? 24.917 -19.250 -1.032 1.00 90.38 377 ASN A N 1
ATOM 2939 C CA . ASN A 1 377 ? 25.037 -18.621 0.281 1.00 90.38 377 ASN A CA 1
ATOM 2940 C C . ASN A 1 377 ? 26.310 -17.767 0.365 1.00 90.38 377 ASN A C 1
ATOM 2942 O O . ASN A 1 377 ? 27.389 -18.223 -0.024 1.00 90.38 377 ASN A O 1
ATOM 2946 N N . PHE A 1 378 ? 26.183 -16.555 0.911 1.00 92.69 378 PHE A N 1
ATOM 2947 C CA . PHE A 1 378 ? 27.279 -15.586 0.993 1.00 92.69 378 PHE A CA 1
ATOM 2948 C C . PHE A 1 378 ? 27.289 -14.794 2.304 1.00 92.69 378 PHE A C 1
ATOM 2950 O O . PHE A 1 378 ? 26.256 -14.562 2.931 1.00 92.69 378 PHE A O 1
ATOM 2957 N N . THR A 1 379 ? 28.468 -14.307 2.674 1.00 95.12 379 THR A N 1
ATOM 2958 C CA . THR A 1 379 ? 28.653 -13.233 3.651 1.00 95.12 379 THR A CA 1
ATOM 2959 C C . THR A 1 379 ? 29.298 -12.042 2.955 1.00 95.12 379 THR A C 1
ATOM 2961 O O . THR A 1 379 ? 30.330 -12.184 2.313 1.00 95.12 379 THR A O 1
ATOM 2964 N N . VAL A 1 380 ? 28.711 -10.858 3.082 1.00 97.06 380 VAL A N 1
ATOM 2965 C CA . VAL A 1 380 ? 29.269 -9.606 2.568 1.00 97.06 380 VAL A CA 1
ATOM 2966 C C . VAL A 1 380 ? 29.782 -8.791 3.745 1.00 97.06 380 VAL A C 1
ATOM 2968 O O . VAL A 1 380 ? 29.009 -8.462 4.646 1.00 97.06 380 VAL A O 1
ATOM 2971 N N . VAL A 1 381 ? 31.075 -8.475 3.751 1.00 96.25 381 VAL A N 1
ATOM 2972 C CA . VAL A 1 381 ? 31.756 -7.739 4.829 1.00 96.25 381 VAL A CA 1
ATOM 2973 C C . VAL A 1 381 ? 32.448 -6.504 4.272 1.00 96.25 381 VAL A C 1
ATOM 2975 O O . VAL A 1 381 ? 32.849 -6.501 3.117 1.00 96.25 381 VAL A O 1
ATOM 2978 N N . GLY A 1 382 ? 32.616 -5.455 5.078 1.00 87.50 382 GLY A N 1
ATOM 2979 C CA . GLY A 1 382 ? 33.229 -4.222 4.573 1.00 87.50 382 GLY A CA 1
ATOM 2980 C C . GLY A 1 382 ? 33.974 -3.362 5.578 1.00 87.50 382 GLY A C 1
ATOM 2981 O O . GLY A 1 382 ? 34.344 -2.271 5.206 1.00 87.50 382 GLY A O 1
ATOM 2982 N N . LYS A 1 383 ? 34.206 -3.775 6.833 1.00 81.62 383 LYS A N 1
ATOM 2983 C CA . LYS A 1 383 ? 35.024 -3.009 7.812 1.00 81.62 383 LYS A CA 1
ATOM 2984 C C . LYS A 1 383 ? 34.783 -1.471 7.800 1.00 81.62 383 LYS A C 1
ATOM 2986 O O . LYS A 1 383 ? 35.738 -0.705 7.794 1.00 81.62 383 LYS A O 1
ATOM 2991 N N . ASN A 1 384 ? 33.516 -1.033 7.823 1.00 84.12 384 ASN A N 1
ATOM 2992 C CA . ASN A 1 384 ? 33.030 0.366 7.718 1.00 84.12 384 ASN A CA 1
ATOM 2993 C C . ASN A 1 384 ? 32.879 0.959 6.302 1.00 84.12 384 ASN A C 1
ATOM 2995 O O . ASN A 1 384 ? 32.459 2.107 6.168 1.00 84.12 384 ASN A O 1
ATOM 2999 N N . HIS A 1 385 ? 33.152 0.195 5.251 1.00 95.94 385 HIS A N 1
ATOM 3000 C CA . HIS A 1 385 ? 32.838 0.563 3.876 1.00 95.94 385 HIS A CA 1
ATOM 3001 C C . HIS A 1 385 ? 31.351 0.390 3.560 1.00 95.94 385 HIS A C 1
ATOM 3003 O O . HIS A 1 385 ? 30.640 -0.436 4.148 1.00 95.94 385 HIS A O 1
ATOM 3009 N N . THR A 1 386 ? 30.892 1.190 2.604 1.00 97.69 386 THR A N 1
ATOM 3010 C CA . THR A 1 386 ? 29.516 1.198 2.114 1.00 97.69 386 THR A CA 1
ATOM 3011 C C . THR A 1 386 ? 29.409 0.569 0.734 1.00 97.69 386 THR A C 1
ATOM 3013 O O . THR A 1 386 ? 30.345 0.623 -0.064 1.00 97.69 386 THR A O 1
ATOM 3016 N N . TRP A 1 387 ? 28.241 -0.002 0.450 1.00 98.69 387 TRP A N 1
ATOM 3017 C CA . TRP A 1 387 ? 27.865 -0.432 -0.891 1.00 98.69 387 TRP A CA 1
ATOM 3018 C C . TRP A 1 387 ? 26.639 0.346 -1.369 1.00 98.69 387 TRP A C 1
ATOM 3020 O O . TRP A 1 387 ? 25.655 0.488 -0.641 1.00 98.69 387 TRP A O 1
ATOM 3030 N N . GLN A 1 388 ? 26.691 0.810 -2.613 1.00 98.50 388 GLN A N 1
ATOM 3031 C CA . GLN A 1 388 ? 25.586 1.426 -3.332 1.00 98.50 388 GLN A CA 1
ATOM 3032 C C . GLN A 1 388 ? 25.473 0.788 -4.718 1.00 98.50 388 GLN A C 1
ATOM 3034 O O . GLN A 1 388 ? 26.467 0.638 -5.419 1.00 98.50 388 GLN A O 1
ATOM 3039 N N . GLY A 1 389 ? 24.257 0.457 -5.137 1.00 98.50 389 GLY A N 1
ATOM 3040 C CA . GLY A 1 389 ? 23.985 -0.084 -6.467 1.00 98.50 389 GLY A CA 1
ATOM 3041 C C . GLY A 1 389 ? 22.490 -0.173 -6.750 1.00 98.50 389 GLY A C 1
ATOM 3042 O O . GLY A 1 389 ? 21.667 0.307 -5.959 1.00 98.50 389 GLY A O 1
ATOM 3043 N N . ALA A 1 390 ? 22.111 -0.828 -7.846 1.00 98.69 390 ALA A N 1
ATOM 3044 C CA . ALA A 1 390 ? 20.711 -0.973 -8.238 1.00 98.69 390 ALA A CA 1
ATOM 3045 C C . ALA A 1 390 ? 19.880 -1.765 -7.214 1.00 98.69 390 ALA A C 1
ATOM 3047 O O . ALA A 1 390 ? 18.707 -1.456 -6.985 1.00 98.69 390 ALA A O 1
ATOM 3048 N N . GLY A 1 391 ? 20.484 -2.762 -6.570 1.00 98.62 391 GLY A N 1
ATOM 3049 C CA . GLY A 1 391 ? 19.866 -3.555 -5.512 1.00 98.62 391 GLY A CA 1
ATOM 3050 C C . GLY A 1 391 ? 20.510 -4.928 -5.342 1.00 98.62 391 GLY A C 1
ATOM 3051 O O . GLY A 1 391 ? 21.489 -5.253 -6.012 1.00 98.62 391 GLY A O 1
ATOM 3052 N N . VAL A 1 392 ? 19.942 -5.720 -4.437 1.00 98.81 392 VAL A N 1
ATOM 3053 C CA . VAL A 1 392 ? 20.388 -7.070 -4.085 1.00 98.81 392 VAL A CA 1
ATOM 3054 C C . VAL A 1 392 ? 19.274 -8.074 -4.379 1.00 98.81 392 VAL A C 1
ATOM 3056 O O . VAL A 1 392 ? 18.136 -7.913 -3.931 1.00 98.81 392 VAL A O 1
ATOM 3059 N N . ILE A 1 393 ? 19.614 -9.137 -5.099 1.00 98.62 393 ILE A N 1
ATOM 3060 C CA . ILE A 1 393 ? 18.742 -10.272 -5.397 1.00 98.62 393 ILE A CA 1
ATOM 3061 C C . ILE A 1 393 ? 19.309 -11.499 -4.687 1.00 98.62 393 ILE A C 1
ATOM 3063 O O . ILE A 1 393 ? 20.469 -11.849 -4.887 1.00 98.62 393 ILE A O 1
ATOM 3067 N N . VAL A 1 394 ? 18.499 -12.159 -3.860 1.00 96.12 394 VAL A N 1
ATOM 3068 C CA . VAL A 1 394 ? 18.889 -13.420 -3.207 1.00 96.12 394 VAL A CA 1
ATOM 3069 C C . VAL A 1 394 ? 17.993 -14.532 -3.728 1.00 96.12 394 VAL A C 1
ATOM 3071 O O . VAL A 1 394 ? 16.772 -14.472 -3.557 1.00 96.12 394 VAL A O 1
ATOM 3074 N N . ALA A 1 395 ? 18.594 -15.525 -4.381 1.00 91.44 395 ALA A N 1
ATOM 3075 C CA . ALA A 1 395 ? 17.868 -16.633 -4.983 1.00 91.44 395 ALA A CA 1
ATOM 3076 C C . ALA A 1 395 ? 17.117 -17.477 -3.942 1.00 91.44 395 ALA A C 1
ATOM 3078 O O . ALA A 1 395 ? 17.428 -17.472 -2.748 1.00 91.44 395 ALA A O 1
ATOM 3079 N N . ASP A 1 396 ? 16.111 -18.214 -4.411 1.00 87.00 396 ASP A N 1
ATOM 3080 C CA . ASP A 1 396 ? 15.277 -19.066 -3.566 1.00 87.00 396 ASP A CA 1
ATOM 3081 C C . ASP A 1 396 ? 16.116 -20.072 -2.757 1.00 87.00 396 ASP A C 1
ATOM 3083 O O . ASP A 1 396 ? 17.120 -20.617 -3.222 1.00 87.00 396 ASP A O 1
ATOM 3087 N N . GLY A 1 397 ? 15.734 -20.276 -1.499 1.00 83.75 397 GLY A N 1
ATOM 3088 C CA . GLY A 1 397 ? 16.456 -21.113 -0.545 1.00 83.75 397 GLY A CA 1
ATOM 3089 C C . GLY A 1 397 ? 17.796 -20.552 -0.045 1.00 83.75 397 GLY A C 1
ATOM 3090 O O . GLY A 1 397 ? 18.273 -21.032 0.987 1.00 83.75 397 GLY A O 1
ATOM 3091 N N . LYS A 1 398 ? 18.379 -19.532 -0.692 1.00 88.94 398 LYS A N 1
ATOM 3092 C CA . LYS A 1 398 ? 19.697 -18.975 -0.343 1.00 88.94 398 LYS A CA 1
ATOM 3093 C C . LYS A 1 398 ? 19.627 -17.924 0.762 1.00 88.94 398 LYS A C 1
ATOM 3095 O O . LYS A 1 398 ? 18.570 -17.354 1.054 1.00 88.94 398 LYS A O 1
ATOM 3100 N N . ARG A 1 399 ? 20.774 -17.692 1.403 1.00 91.62 399 ARG A N 1
ATOM 3101 C CA . ARG A 1 399 ? 20.954 -16.746 2.508 1.00 91.62 399 ARG A CA 1
ATOM 3102 C C . ARG A 1 399 ? 22.195 -15.890 2.295 1.00 91.62 399 ARG A C 1
ATOM 3104 O O . ARG A 1 399 ? 23.266 -16.410 1.989 1.00 91.62 399 ARG A O 1
ATOM 3111 N N . VAL A 1 400 ? 22.048 -14.589 2.522 1.00 94.56 400 VAL A N 1
ATOM 3112 C CA . VAL A 1 400 ? 23.157 -13.633 2.481 1.00 94.56 400 VAL A CA 1
ATOM 3113 C C . VAL A 1 400 ? 23.245 -12.896 3.806 1.00 94.56 400 VAL A C 1
ATOM 3115 O O . VAL A 1 400 ? 22.309 -12.191 4.179 1.00 94.56 400 VAL A O 1
ATOM 3118 N N . PHE A 1 401 ? 24.368 -13.034 4.506 1.00 95.62 401 PHE A N 1
ATOM 3119 C CA . PHE A 1 401 ? 24.702 -12.184 5.648 1.00 95.62 401 PHE A CA 1
ATOM 3120 C C . PHE A 1 401 ? 25.280 -10.871 5.132 1.00 95.62 401 PHE A C 1
ATOM 3122 O O . PHE A 1 401 ? 26.314 -10.862 4.473 1.00 95.62 401 PHE A O 1
ATOM 3129 N N . TRP A 1 402 ? 24.605 -9.766 5.410 1.00 97.44 402 TRP A N 1
ATOM 3130 C CA . TRP A 1 402 ? 24.917 -8.448 4.880 1.00 97.44 402 TRP A CA 1
ATOM 3131 C C . TRP A 1 402 ? 25.433 -7.551 6.003 1.00 97.44 402 TRP A C 1
ATOM 3133 O O . TRP A 1 402 ? 24.659 -7.049 6.820 1.00 97.44 402 TRP A O 1
ATOM 3143 N N . GLN A 1 403 ? 26.755 -7.376 6.055 1.00 96.44 403 GLN A N 1
ATOM 3144 C CA . GLN A 1 403 ? 27.459 -6.659 7.124 1.00 96.44 403 GLN A CA 1
ATOM 3145 C C . GLN A 1 403 ? 28.021 -5.307 6.669 1.00 96.44 403 GLN A C 1
ATOM 3147 O O . GLN A 1 403 ? 28.954 -4.785 7.280 1.00 96.44 403 GLN A O 1
ATOM 3152 N N . VAL A 1 404 ? 27.469 -4.744 5.595 1.00 97.19 404 VAL A N 1
ATOM 3153 C CA . VAL A 1 404 ? 27.848 -3.431 5.062 1.00 97.19 404 VAL A CA 1
ATOM 3154 C C . VAL A 1 404 ? 26.661 -2.475 5.112 1.00 97.19 404 VAL A C 1
ATOM 3156 O O . VAL A 1 404 ? 25.506 -2.890 5.000 1.00 97.19 404 VAL A O 1
ATOM 3159 N N . SER A 1 405 ? 26.948 -1.190 5.286 1.00 96.75 405 SER A N 1
ATOM 3160 C CA . SER A 1 405 ? 25.940 -0.127 5.240 1.00 96.75 405 SER A CA 1
ATOM 3161 C C . SER A 1 405 ? 25.771 0.389 3.808 1.00 96.75 405 SER A C 1
ATOM 3163 O O . SER A 1 405 ? 26.614 0.137 2.944 1.00 96.75 405 SER A O 1
ATOM 3165 N N . ASN A 1 406 ? 24.708 1.146 3.554 1.00 98.19 406 ASN A N 1
ATOM 3166 C CA . ASN A 1 406 ? 24.555 1.922 2.325 1.00 98.19 406 ASN A CA 1
ATOM 3167 C C . ASN A 1 406 ? 24.537 3.431 2.645 1.00 98.19 406 ASN A C 1
ATOM 3169 O O . ASN A 1 406 ? 24.234 3.807 3.781 1.00 98.19 406 ASN A O 1
ATOM 3173 N N . PRO A 1 407 ? 24.915 4.312 1.697 1.00 97.94 407 PRO A N 1
ATOM 3174 C CA . PRO A 1 407 ? 25.012 5.748 1.960 1.00 97.94 407 PRO A CA 1
ATOM 3175 C C . PRO A 1 407 ? 23.688 6.384 2.405 1.00 97.94 407 PRO A C 1
ATOM 3177 O O . PRO A 1 407 ? 22.602 5.943 2.030 1.00 97.94 407 PRO A O 1
ATOM 3180 N N . LYS A 1 408 ? 23.765 7.484 3.163 1.00 97.69 408 LYS A N 1
ATOM 3181 C CA . LYS A 1 408 ? 22.587 8.288 3.518 1.00 97.69 408 LYS A CA 1
ATOM 3182 C C . LYS A 1 408 ? 21.878 8.791 2.254 1.00 97.69 408 LYS A C 1
ATOM 3184 O O . LYS A 1 408 ? 22.516 9.372 1.380 1.00 97.69 408 LYS A O 1
ATOM 3189 N N . GLY A 1 409 ? 20.559 8.612 2.191 1.00 96.19 409 GLY A N 1
ATOM 3190 C CA . GLY A 1 409 ? 19.740 8.975 1.027 1.00 96.19 409 GLY A CA 1
ATOM 3191 C C . GLY A 1 409 ? 19.742 7.933 -0.098 1.00 96.19 409 GLY A C 1
ATOM 3192 O O . GLY A 1 409 ? 19.007 8.093 -1.072 1.00 96.19 409 GLY A O 1
ATOM 3193 N N . ASP A 1 410 ? 20.524 6.856 0.028 1.00 98.38 410 ASP A N 1
ATOM 3194 C CA . ASP A 1 410 ? 20.401 5.687 -0.835 1.00 98.38 410 ASP A CA 1
ATOM 3195 C C . ASP A 1 410 ? 19.310 4.735 -0.323 1.00 98.38 410 ASP A C 1
ATOM 3197 O O . ASP A 1 410 ? 19.183 4.506 0.879 1.00 98.38 410 ASP A O 1
ATOM 3201 N N . ARG A 1 411 ? 18.561 4.122 -1.248 1.00 98.31 411 ARG A N 1
ATOM 3202 C CA . ARG A 1 411 ? 17.578 3.069 -0.954 1.00 98.31 411 ARG A CA 1
ATOM 3203 C C . ARG A 1 411 ? 18.051 1.727 -1.511 1.00 98.31 411 ARG A C 1
ATOM 3205 O O . ARG A 1 411 ? 18.002 1.505 -2.728 1.00 98.31 411 ARG A O 1
ATOM 3212 N N . LEU A 1 412 ? 18.452 0.806 -0.640 1.00 98.81 412 LEU A N 1
ATOM 3213 C CA . LEU A 1 412 ? 18.761 -0.578 -0.992 1.00 98.81 412 LEU A CA 1
ATOM 3214 C C . LEU A 1 412 ? 17.480 -1.283 -1.459 1.00 98.81 412 LEU A C 1
ATOM 3216 O O . LEU A 1 412 ? 16.509 -1.371 -0.717 1.00 98.81 412 LEU A O 1
ATOM 3220 N N . SER A 1 413 ? 17.451 -1.788 -2.691 1.00 98.81 413 SER A N 1
ATOM 3221 C CA . SER A 1 413 ? 16.300 -2.546 -3.205 1.00 98.81 413 SER A CA 1
ATOM 3222 C C . SER A 1 413 ? 16.568 -4.042 -3.045 1.00 98.81 413 SER A C 1
ATOM 3224 O O . SER A 1 413 ? 17.574 -4.521 -3.563 1.00 98.81 413 SER A O 1
ATOM 3226 N N . LYS A 1 414 ? 15.706 -4.777 -2.333 1.00 98.56 414 LYS A N 1
ATOM 3227 C CA . LYS A 1 414 ? 15.845 -6.226 -2.100 1.00 98.56 414 LYS A CA 1
ATOM 3228 C C . LYS A 1 414 ? 14.760 -7.021 -2.830 1.00 98.56 414 LYS A C 1
ATOM 3230 O O . LYS A 1 414 ? 13.571 -6.827 -2.572 1.00 98.56 414 LYS A O 1
ATOM 3235 N N . LEU A 1 415 ? 15.189 -7.961 -3.677 1.00 98.00 415 LEU A N 1
ATOM 3236 C CA . LEU A 1 415 ? 14.347 -8.905 -4.429 1.00 98.00 415 LEU A CA 1
ATOM 3237 C C . LEU A 1 415 ? 14.815 -10.367 -4.288 1.00 98.00 415 LEU A C 1
ATOM 3239 O O . LEU A 1 415 ? 15.824 -10.651 -3.633 1.00 98.00 415 LEU A O 1
ATOM 3243 N N . GLY A 1 416 ? 14.078 -11.298 -4.902 1.00 93.75 416 GLY A N 1
ATOM 3244 C CA . GLY A 1 416 ? 14.323 -12.739 -4.848 1.00 93.75 416 GLY A CA 1
ATOM 3245 C C . GLY A 1 416 ? 13.790 -13.385 -3.567 1.00 93.75 416 GLY A C 1
ATOM 3246 O O . GLY A 1 416 ? 13.817 -12.777 -2.495 1.00 93.75 416 GLY A O 1
ATOM 3247 N N . ALA A 1 417 ? 13.298 -14.622 -3.679 1.00 88.94 417 ALA A N 1
ATOM 3248 C CA . ALA A 1 417 ? 12.640 -15.345 -2.587 1.00 88.94 417 ALA A CA 1
ATOM 3249 C C . ALA A 1 417 ? 13.559 -15.687 -1.398 1.00 88.94 417 ALA A C 1
ATOM 3251 O O . ALA A 1 417 ? 13.065 -15.998 -0.315 1.00 88.94 417 ALA A O 1
ATOM 3252 N N . GLY A 1 418 ? 14.881 -15.608 -1.570 1.00 89.06 418 GLY A N 1
ATOM 3253 C CA . GLY A 1 418 ? 15.845 -15.886 -0.513 1.00 89.06 418 GLY A CA 1
ATOM 3254 C C . GLY A 1 418 ? 15.918 -14.820 0.580 1.00 89.06 418 GLY A C 1
ATOM 3255 O O . GLY A 1 418 ? 15.255 -13.773 0.551 1.00 89.06 418 GLY A O 1
ATOM 3256 N N . THR A 1 419 ? 16.772 -15.093 1.563 1.00 94.88 419 THR A N 1
ATOM 3257 C CA . THR A 1 419 ? 16.878 -14.314 2.801 1.00 94.88 419 THR A CA 1
ATOM 3258 C C . THR A 1 419 ? 18.107 -13.404 2.795 1.00 94.88 419 THR A C 1
ATOM 3260 O O . THR A 1 419 ? 19.229 -13.878 2.631 1.00 94.88 419 THR A O 1
ATOM 3263 N N . LEU A 1 420 ? 17.913 -12.110 3.053 1.00 97.44 420 LEU A N 1
ATOM 3264 C CA . LEU A 1 420 ? 18.987 -11.173 3.393 1.00 97.44 420 LEU A CA 1
ATOM 3265 C C . LEU A 1 420 ? 18.994 -10.958 4.912 1.00 97.44 420 LEU A C 1
ATOM 3267 O O . LEU A 1 420 ? 17.973 -10.604 5.492 1.00 97.44 420 LEU A O 1
ATOM 3271 N N . ILE A 1 421 ? 20.125 -11.166 5.570 1.00 97.38 421 ILE A N 1
ATOM 3272 C CA . ILE A 1 421 ? 20.282 -10.983 7.014 1.00 97.38 421 ILE A CA 1
ATOM 3273 C C . ILE A 1 421 ? 21.138 -9.735 7.210 1.00 97.38 421 ILE A C 1
ATOM 3275 O O . ILE A 1 421 ? 22.352 -9.797 7.057 1.00 97.38 421 ILE A O 1
ATOM 3279 N N . ALA A 1 422 ? 20.511 -8.598 7.508 1.00 97.31 422 ALA A N 1
ATOM 3280 C CA . ALA A 1 422 ? 21.206 -7.336 7.744 1.00 97.31 422 ALA A CA 1
ATOM 3281 C C . ALA A 1 422 ? 21.810 -7.348 9.154 1.00 97.31 422 ALA A C 1
ATOM 3283 O O . ALA A 1 422 ? 21.116 -7.080 10.133 1.00 97.31 422 ALA A O 1
ATOM 3284 N N . ASN A 1 423 ? 23.087 -7.718 9.258 1.00 94.69 423 ASN A N 1
ATOM 3285 C CA . ASN A 1 423 ? 23.797 -7.926 10.520 1.00 94.69 423 ASN A CA 1
ATOM 3286 C C . ASN A 1 423 ? 25.134 -7.173 10.576 1.00 94.69 423 ASN A C 1
ATOM 3288 O O . ASN A 1 423 ? 26.137 -7.693 11.076 1.00 94.69 423 ASN A O 1
ATOM 3292 N N . GLY A 1 424 ? 25.146 -5.940 10.067 1.00 94.56 424 GLY A N 1
ATOM 3293 C CA . GLY A 1 424 ? 26.248 -4.995 10.231 1.00 94.56 424 GLY A CA 1
ATOM 3294 C C . GLY A 1 424 ? 26.393 -4.512 11.677 1.00 94.56 424 GLY A C 1
ATOM 3295 O O . GLY A 1 424 ? 25.901 -5.139 12.620 1.00 94.56 424 GLY A O 1
ATOM 3296 N N . GLN A 1 425 ? 27.095 -3.396 11.865 1.00 94.25 425 GLN A N 1
ATOM 3297 C CA . GLN A 1 425 ? 27.343 -2.807 13.180 1.00 94.25 425 GLN A CA 1
ATOM 3298 C C . GLN A 1 425 ? 27.011 -1.311 13.193 1.00 94.25 425 GLN A C 1
ATOM 3300 O O . GLN A 1 425 ? 27.271 -0.609 12.219 1.00 94.25 425 GLN A O 1
ATOM 3305 N N . GLY A 1 426 ? 26.464 -0.822 14.308 1.00 95.12 426 GLY A N 1
ATOM 3306 C CA . GLY A 1 426 ? 26.175 0.596 14.514 1.00 95.12 426 GLY A CA 1
ATOM 3307 C C . GLY A 1 426 ? 24.953 1.085 13.736 1.00 95.12 426 GLY A C 1
ATOM 3308 O O . GLY A 1 426 ? 24.027 0.321 13.447 1.00 95.12 426 GLY A O 1
ATOM 3309 N N . ILE A 1 427 ? 24.934 2.379 13.418 1.00 96.44 427 ILE A N 1
ATOM 3310 C CA . ILE A 1 427 ? 23.827 3.039 12.718 1.00 96.44 427 ILE A CA 1
ATOM 3311 C C . ILE A 1 427 ? 24.074 3.015 11.207 1.00 96.44 427 ILE A C 1
ATOM 3313 O O . ILE A 1 427 ? 24.973 3.692 10.710 1.00 96.44 427 ILE A O 1
ATOM 3317 N N . ASN A 1 428 ? 23.225 2.308 10.462 1.00 97.44 428 ASN A N 1
ATOM 3318 C CA . ASN A 1 428 ? 23.121 2.497 9.019 1.00 97.44 428 ASN A CA 1
ATOM 3319 C C . ASN A 1 428 ? 22.190 3.684 8.712 1.00 97.44 428 ASN A C 1
ATOM 3321 O O . ASN A 1 428 ? 21.039 3.719 9.159 1.00 97.44 428 ASN A O 1
ATOM 3325 N N . GLN A 1 429 ? 22.697 4.659 7.955 1.00 96.75 429 GLN A N 1
ATOM 3326 C CA . GLN A 1 429 ? 21.954 5.859 7.554 1.00 96.75 429 GLN A CA 1
ATOM 3327 C C . GLN A 1 429 ? 21.211 5.703 6.220 1.00 96.75 429 GLN A C 1
ATOM 3329 O O . GLN A 1 429 ? 20.450 6.599 5.857 1.00 96.75 429 GLN A O 1
ATOM 3334 N N . GLY A 1 430 ? 21.443 4.613 5.489 1.00 98.19 430 GLY A N 1
ATOM 3335 C CA . GLY A 1 430 ? 20.721 4.299 4.265 1.00 98.19 430 GLY A CA 1
ATOM 3336 C C . GLY A 1 430 ? 19.355 3.660 4.520 1.00 98.19 430 GLY A C 1
ATOM 3337 O O . GLY A 1 430 ? 19.070 3.148 5.607 1.00 98.19 430 GLY A O 1
ATOM 3338 N N . ASP A 1 431 ? 18.511 3.683 3.496 1.00 98.69 431 ASP A N 1
ATOM 3339 C CA . ASP A 1 431 ? 17.155 3.136 3.506 1.00 98.69 431 ASP A CA 1
ATOM 3340 C C . ASP A 1 431 ? 17.107 1.762 2.822 1.00 98.69 431 ASP A C 1
ATOM 3342 O O . ASP A 1 431 ? 18.015 1.395 2.070 1.00 98.69 431 ASP A O 1
ATOM 3346 N N . ILE A 1 432 ? 16.017 1.015 3.016 1.00 98.88 432 ILE A N 1
ATOM 3347 C CA . ILE A 1 432 ? 15.736 -0.239 2.302 1.00 98.88 432 ILE A CA 1
ATOM 3348 C C . ILE A 1 432 ? 14.290 -0.288 1.790 1.00 98.88 432 ILE A C 1
ATOM 3350 O O . ILE A 1 432 ? 13.357 0.161 2.455 1.00 98.88 432 ILE A O 1
ATOM 3354 N N . SER A 1 433 ? 14.094 -0.879 0.610 1.00 98.69 433 SER A N 1
ATOM 3355 C CA . SER A 1 433 ? 12.795 -1.333 0.108 1.00 98.69 433 SER A CA 1
ATOM 3356 C C . SER A 1 433 ? 12.824 -2.840 -0.132 1.00 98.69 433 SER A C 1
ATOM 3358 O O . SER A 1 433 ? 13.663 -3.357 -0.874 1.00 98.69 433 SER A O 1
ATOM 3360 N N . ILE A 1 434 ? 11.905 -3.546 0.520 1.00 98.69 434 ILE A N 1
ATOM 3361 C CA . ILE A 1 434 ? 11.781 -5.000 0.507 1.00 98.69 434 ILE A CA 1
ATOM 3362 C C . ILE A 1 434 ? 10.632 -5.351 -0.434 1.00 98.69 434 ILE A C 1
ATOM 3364 O O . ILE A 1 434 ? 9.459 -5.182 -0.091 1.00 98.69 434 ILE A O 1
ATOM 3368 N N . GLY A 1 435 ? 10.977 -5.803 -1.639 1.00 97.44 435 GLY A N 1
ATOM 3369 C CA . GLY A 1 435 ? 10.004 -6.207 -2.652 1.00 97.44 435 GLY A CA 1
ATOM 3370 C C . GLY A 1 435 ? 9.717 -7.704 -2.651 1.00 97.44 435 GLY A C 1
ATOM 3371 O O . GLY A 1 435 ? 8.624 -8.109 -3.013 1.00 97.44 435 GLY A O 1
ATOM 3372 N N . GLU A 1 436 ? 10.663 -8.554 -2.249 1.00 95.12 436 GLU A N 1
ATOM 3373 C CA . GLU A 1 436 ? 10.476 -10.010 -2.273 1.00 95.12 436 GLU A CA 1
ATOM 3374 C C . GLU A 1 436 ? 11.402 -10.731 -1.284 1.00 95.12 436 GLU A C 1
ATOM 3376 O O . GLU A 1 436 ? 12.518 -10.278 -0.989 1.00 95.12 436 GLU A O 1
ATOM 3381 N N . GLY A 1 437 ? 10.929 -11.882 -0.801 1.00 93.31 437 GLY A N 1
ATOM 3382 C CA . GLY A 1 437 ? 11.659 -12.749 0.113 1.00 93.31 437 GLY A CA 1
ATOM 3383 C C . GLY A 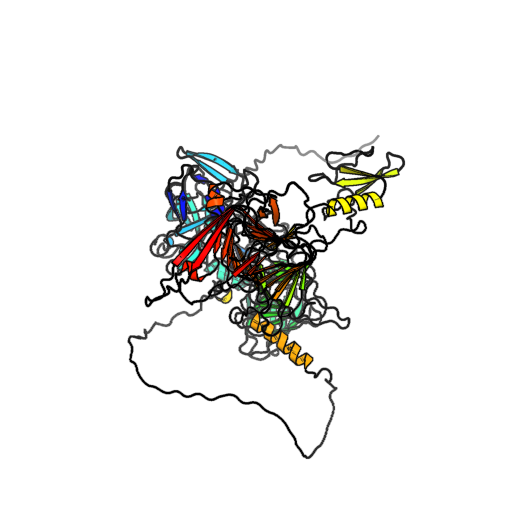1 437 ? 11.692 -12.181 1.524 1.00 93.31 437 GLY A C 1
ATOM 3384 O O . GLY A 1 437 ? 10.820 -11.409 1.928 1.00 93.31 437 GLY A O 1
ATOM 3385 N N . THR A 1 438 ? 12.711 -12.567 2.282 1.00 95.62 438 THR A N 1
ATOM 3386 C CA . THR A 1 438 ? 12.825 -12.209 3.700 1.00 95.62 438 THR A CA 1
ATOM 3387 C C . THR A 1 438 ? 14.018 -11.290 3.931 1.00 95.62 438 THR A C 1
ATOM 3389 O O . THR A 1 438 ? 15.112 -11.552 3.427 1.00 95.62 438 THR A O 1
ATOM 3392 N N . VAL A 1 439 ? 13.831 -10.250 4.743 1.00 98.31 439 VAL A N 1
ATOM 3393 C CA . VAL A 1 439 ? 14.927 -9.484 5.344 1.00 98.31 439 VAL A CA 1
ATOM 3394 C C . VAL A 1 439 ? 14.861 -9.610 6.855 1.00 98.31 439 VAL A C 1
ATOM 3396 O O . VAL A 1 439 ? 13.888 -9.184 7.469 1.00 98.31 439 VAL A O 1
ATOM 3399 N N . VAL A 1 440 ? 15.907 -10.171 7.454 1.00 97.88 440 VAL A N 1
ATOM 3400 C CA . VAL A 1 440 ? 16.068 -10.198 8.910 1.00 97.88 440 VAL A CA 1
ATOM 3401 C C . VAL A 1 440 ? 16.881 -8.975 9.318 1.00 97.88 440 VAL A C 1
ATOM 3403 O O . VAL A 1 440 ? 18.038 -8.838 8.919 1.00 97.88 440 VAL A O 1
ATOM 3406 N N . LEU A 1 441 ? 16.275 -8.079 10.094 1.00 98.25 441 LEU A N 1
ATOM 3407 C CA . LEU A 1 441 ? 16.915 -6.881 10.631 1.00 98.25 441 LEU A CA 1
ATOM 3408 C C . LEU A 1 441 ? 17.599 -7.261 11.949 1.00 98.25 441 LEU A C 1
ATOM 3410 O O . LEU A 1 441 ? 16.928 -7.446 12.962 1.00 98.25 441 LEU A O 1
ATOM 3414 N N . ALA A 1 442 ? 18.918 -7.457 11.909 1.00 96.31 442 ALA A N 1
ATOM 3415 C CA . ALA A 1 442 ? 19.727 -8.024 12.991 1.00 96.31 442 ALA A CA 1
ATOM 3416 C C . ALA A 1 442 ? 21.036 -7.245 13.220 1.00 96.31 442 ALA A C 1
ATOM 3418 O O . ALA A 1 442 ? 22.087 -7.828 13.504 1.00 96.31 442 ALA A O 1
ATOM 3419 N N . GLN A 1 443 ? 20.981 -5.921 13.087 1.00 96.06 443 GLN A N 1
ATOM 3420 C CA . GLN A 1 443 ? 22.112 -5.022 13.265 1.00 96.06 443 GLN A CA 1
ATOM 3421 C C . GLN A 1 443 ? 22.695 -5.157 14.675 1.00 96.06 443 GLN A C 1
ATOM 3423 O O . GLN A 1 443 ? 21.973 -5.137 15.680 1.00 96.06 443 GLN A O 1
ATOM 3428 N N . LYS A 1 444 ? 24.020 -5.284 14.753 1.00 94.38 444 LYS A N 1
ATOM 3429 C CA . LYS A 1 444 ? 24.767 -5.325 16.013 1.00 94.38 444 LYS A CA 1
ATOM 3430 C C . LYS A 1 444 ? 24.995 -3.907 16.532 1.00 94.38 444 LYS A C 1
ATOM 3432 O O . LYS A 1 444 ? 25.189 -2.975 15.755 1.00 94.38 444 LYS A O 1
ATOM 3437 N N . ALA A 1 445 ? 25.027 -3.757 17.852 1.00 94.62 445 ALA A N 1
ATOM 3438 C CA . ALA A 1 445 ? 25.402 -2.493 18.472 1.00 94.62 445 ALA A CA 1
ATOM 3439 C C . ALA A 1 445 ? 26.871 -2.140 18.215 1.00 94.62 445 ALA A C 1
ATOM 3441 O O . ALA A 1 445 ? 27.745 -3.013 18.187 1.00 94.62 445 ALA A O 1
ATOM 3442 N N . ALA A 1 446 ? 27.127 -0.849 18.018 1.00 92.38 446 ALA A N 1
ATOM 3443 C CA . ALA A 1 446 ? 28.456 -0.279 18.166 1.00 92.38 446 ALA A CA 1
ATOM 3444 C C . ALA A 1 446 ? 28.875 -0.280 19.650 1.00 92.38 446 ALA A C 1
ATOM 3446 O O . ALA A 1 446 ? 28.100 -0.647 20.537 1.00 92.38 446 ALA A O 1
ATOM 3447 N N . SER A 1 447 ? 30.117 0.115 19.925 1.00 92.06 447 SER A N 1
ATOM 3448 C CA . SER A 1 447 ? 30.668 0.161 21.287 1.00 92.06 447 SER A CA 1
ATOM 3449 C C . SER A 1 447 ? 29.924 1.122 22.222 1.00 92.06 447 SER A C 1
ATOM 3451 O O . SER A 1 447 ? 29.942 0.919 23.429 1.00 92.06 447 SER A O 1
ATOM 3453 N N . ASP A 1 448 ? 29.257 2.143 21.677 1.00 92.44 448 ASP A N 1
ATOM 3454 C CA . ASP A 1 448 ? 28.428 3.109 22.413 1.00 92.44 448 ASP A CA 1
ATOM 3455 C C . ASP A 1 448 ? 26.976 2.633 22.632 1.00 92.44 448 ASP A C 1
ATOM 3457 O O . ASP A 1 448 ? 26.148 3.367 23.167 1.00 92.44 448 ASP A O 1
ATOM 3461 N N . GLY A 1 449 ? 26.647 1.408 22.206 1.00 91.81 449 GLY A N 1
ATOM 3462 C CA . GLY A 1 449 ? 25.300 0.843 22.285 1.00 91.81 449 GLY A CA 1
ATOM 3463 C C . GLY A 1 449 ? 24.371 1.251 21.139 1.00 91.81 449 GLY A C 1
ATOM 3464 O O . GLY A 1 449 ? 23.278 0.692 21.024 1.00 91.81 449 GLY A O 1
ATOM 3465 N N . SER A 1 450 ? 24.784 2.168 20.257 1.00 92.56 450 SER A N 1
ATOM 3466 C CA . SER A 1 450 ? 23.962 2.598 19.128 1.00 92.56 450 SER A CA 1
ATOM 3467 C C . SER A 1 450 ? 23.799 1.478 18.095 1.00 92.56 450 SER A C 1
ATOM 3469 O O . SER A 1 450 ? 24.750 0.772 17.742 1.00 92.56 450 SER A O 1
ATOM 3471 N N . LYS A 1 451 ? 22.573 1.291 17.595 1.00 95.25 451 LYS A N 1
ATOM 3472 C CA . LYS A 1 451 ? 22.277 0.384 16.479 1.00 95.25 451 LYS A CA 1
ATOM 3473 C C . LYS A 1 451 ? 21.044 0.834 15.715 1.00 95.25 451 LYS A C 1
ATOM 3475 O O . LYS A 1 451 ? 20.092 1.329 16.308 1.00 95.25 451 LYS A O 1
ATOM 3480 N N . GLN A 1 452 ? 21.080 0.643 14.403 1.00 97.06 452 GLN A N 1
ATOM 3481 C CA . GLN A 1 452 ? 19.944 0.826 13.504 1.00 97.06 452 GLN A CA 1
ATOM 3482 C C . GLN A 1 452 ? 20.245 0.079 12.203 1.00 97.06 452 GLN A C 1
ATOM 3484 O O . GLN A 1 452 ? 21.276 0.342 11.581 1.00 97.06 452 GLN A O 1
ATOM 3489 N N . ALA A 1 453 ? 19.368 -0.836 11.787 1.00 97.88 453 ALA A N 1
ATOM 3490 C CA . ALA A 1 453 ? 19.577 -1.631 10.575 1.00 97.88 453 ALA A CA 1
ATOM 3491 C C . ALA A 1 453 ? 19.456 -0.787 9.300 1.00 97.88 453 ALA A C 1
ATOM 3493 O O . ALA A 1 453 ? 20.272 -0.928 8.391 1.00 97.88 453 ALA A O 1
ATOM 3494 N N . PHE A 1 454 ? 18.461 0.103 9.257 1.00 98.56 454 PHE A N 1
ATOM 3495 C CA . PHE A 1 454 ? 18.222 1.067 8.180 1.00 98.56 454 PHE A CA 1
ATOM 3496 C C . PHE A 1 454 ? 17.514 2.304 8.730 1.00 98.56 454 PHE A C 1
ATOM 3498 O O . PHE A 1 454 ? 16.783 2.222 9.720 1.00 98.56 454 PHE A O 1
ATOM 3505 N N . ASN A 1 455 ? 17.708 3.444 8.073 1.00 98.19 455 ASN A N 1
ATOM 3506 C CA . ASN A 1 455 ? 17.037 4.693 8.410 1.00 98.19 455 ASN A CA 1
ATOM 3507 C C . ASN A 1 455 ? 15.535 4.650 8.094 1.00 98.19 455 ASN A C 1
ATOM 3509 O O . ASN A 1 455 ? 14.739 5.016 8.958 1.00 98.19 455 ASN A O 1
ATOM 3513 N N . GLN A 1 456 ? 15.155 4.156 6.913 1.00 98.25 456 GLN A N 1
ATOM 3514 C CA . GLN A 1 456 ? 13.770 3.912 6.502 1.00 98.25 456 GLN A CA 1
ATOM 3515 C C . GLN A 1 456 ? 13.598 2.476 5.994 1.00 98.25 456 GLN A C 1
ATOM 3517 O O . GLN A 1 456 ? 14.452 1.955 5.274 1.00 98.25 456 GLN A O 1
ATOM 3522 N N . VAL A 1 457 ? 12.474 1.839 6.342 1.00 98.69 457 VAL A N 1
ATOM 3523 C CA . VAL A 1 457 ? 12.133 0.475 5.899 1.00 98.69 457 VAL A CA 1
ATOM 3524 C C . VAL A 1 457 ? 10.800 0.491 5.160 1.00 98.69 457 VAL A C 1
ATOM 3526 O O . VAL A 1 457 ? 9.747 0.686 5.766 1.00 98.69 457 VAL A O 1
ATOM 3529 N N . GLY A 1 458 ? 10.853 0.277 3.846 1.00 98.56 458 GLY A N 1
ATOM 3530 C CA . GLY A 1 458 ? 9.680 0.095 2.995 1.00 98.56 458 GLY A CA 1
ATOM 3531 C C . GLY A 1 458 ? 9.399 -1.376 2.722 1.00 98.56 458 GLY A C 1
ATOM 3532 O O . GLY A 1 458 ? 10.295 -2.101 2.295 1.00 98.56 458 GLY A O 1
ATOM 3533 N N . ILE A 1 459 ? 8.156 -1.814 2.907 1.00 98.62 459 ILE A N 1
ATOM 3534 C CA . ILE A 1 459 ? 7.704 -3.175 2.577 1.00 98.62 459 ILE A CA 1
ATOM 3535 C C . ILE A 1 459 ? 6.670 -3.074 1.455 1.00 98.62 459 ILE A C 1
ATOM 3537 O O . ILE A 1 459 ? 5.692 -2.338 1.589 1.00 98.62 459 ILE A O 1
ATOM 3541 N N . THR A 1 460 ? 6.909 -3.756 0.332 1.00 96.81 460 THR A N 1
ATOM 3542 C CA . THR A 1 460 ? 6.148 -3.542 -0.913 1.00 96.81 460 THR A CA 1
ATOM 3543 C C . THR A 1 460 ? 5.820 -4.841 -1.658 1.00 96.81 460 THR A C 1
ATOM 3545 O O . THR A 1 460 ? 6.416 -5.897 -1.422 1.00 96.81 460 THR A O 1
ATOM 3548 N N . SER A 1 461 ? 4.869 -4.744 -2.592 1.00 95.44 461 SER A N 1
ATOM 3549 C CA . SER A 1 461 ? 4.345 -5.787 -3.491 1.00 95.44 461 SER A CA 1
ATOM 3550 C C . SER A 1 461 ? 3.534 -6.921 -2.860 1.00 95.44 461 SER A C 1
ATOM 3552 O O . SER A 1 461 ? 2.962 -7.733 -3.589 1.00 95.44 461 SER A O 1
ATOM 3554 N N . GLY A 1 462 ? 3.490 -7.013 -1.532 1.00 94.12 462 GLY A N 1
ATOM 3555 C CA . GLY A 1 462 ? 2.852 -8.111 -0.803 1.00 94.12 462 GLY A CA 1
ATOM 3556 C C . GLY A 1 462 ? 3.705 -9.382 -0.700 1.00 94.12 462 GLY A C 1
ATOM 3557 O O . GLY A 1 462 ? 3.316 -10.321 -0.004 1.00 94.12 462 GLY A O 1
ATOM 3558 N N . ARG A 1 463 ? 4.870 -9.435 -1.366 1.00 92.56 463 ARG A N 1
ATOM 3559 C CA . ARG A 1 463 ? 5.759 -10.615 -1.399 1.00 92.56 463 ARG A CA 1
ATOM 3560 C C . ARG A 1 463 ? 6.887 -10.568 -0.365 1.00 92.56 463 ARG A C 1
ATOM 3562 O O . ARG A 1 463 ? 7.472 -11.608 -0.072 1.00 92.56 463 ARG A O 1
ATOM 3569 N N . GLY A 1 464 ? 7.219 -9.383 0.146 1.00 92.81 464 GLY A N 1
ATOM 3570 C CA . GLY A 1 464 ? 8.296 -9.181 1.114 1.00 92.81 464 GLY A CA 1
ATOM 3571 C C . GLY A 1 464 ? 7.878 -9.423 2.569 1.00 92.81 464 GLY A C 1
ATOM 3572 O O . GLY A 1 464 ? 6.759 -9.087 2.966 1.00 92.81 464 GLY A O 1
ATOM 3573 N N . THR A 1 465 ? 8.814 -9.937 3.370 1.00 96.44 465 THR A N 1
ATOM 3574 C CA . THR A 1 465 ? 8.720 -10.018 4.836 1.00 96.44 465 THR A CA 1
ATOM 3575 C C . THR A 1 465 ? 9.934 -9.339 5.476 1.00 96.44 465 THR A C 1
ATOM 3577 O O . THR A 1 465 ? 11.070 -9.718 5.191 1.00 96.44 465 THR A O 1
ATOM 3580 N N . ALA A 1 466 ? 9.710 -8.380 6.373 1.00 98.00 466 ALA A N 1
ATOM 3581 C CA . ALA A 1 466 ? 10.722 -7.866 7.295 1.00 98.00 466 ALA A CA 1
ATOM 3582 C C . ALA A 1 466 ? 10.573 -8.562 8.653 1.00 98.00 466 ALA A C 1
ATOM 3584 O O . ALA A 1 466 ? 9.465 -8.611 9.178 1.00 98.00 466 ALA A O 1
ATOM 3585 N N . VAL A 1 467 ? 11.662 -9.073 9.227 1.00 97.31 467 VAL A N 1
ATOM 3586 C CA . VAL A 1 467 ? 11.659 -9.759 10.529 1.00 97.31 467 VAL A CA 1
ATOM 3587 C C . VAL A 1 467 ? 12.560 -9.014 11.504 1.00 97.31 467 VAL A C 1
ATOM 3589 O O . VAL A 1 467 ? 13.726 -8.754 11.194 1.00 97.31 467 VAL A O 1
ATOM 3592 N N . LEU A 1 468 ? 12.039 -8.681 12.684 1.00 96.50 468 LEU A N 1
ATOM 3593 C CA . LEU A 1 468 ? 12.808 -8.011 13.732 1.00 96.50 468 LEU A CA 1
ATOM 3594 C C . LEU A 1 468 ? 13.583 -9.031 14.569 1.00 96.50 468 LEU A C 1
ATOM 3596 O O . LEU A 1 468 ? 13.003 -9.924 15.188 1.00 96.50 468 LEU A O 1
ATOM 3600 N N . ALA A 1 469 ? 14.910 -8.900 14.617 1.00 92.88 469 ALA A N 1
ATOM 3601 C CA . ALA A 1 469 ? 15.701 -9.675 15.570 1.00 92.88 469 ALA A CA 1
ATOM 3602 C C . ALA A 1 469 ? 15.532 -9.151 17.004 1.00 92.88 469 ALA A C 1
ATOM 3604 O O . ALA A 1 469 ? 15.589 -9.944 17.938 1.00 92.88 469 ALA A O 1
ATOM 3605 N N . ASP A 1 470 ? 15.325 -7.840 17.165 1.00 92.38 470 ASP A N 1
ATOM 3606 C CA . ASP A 1 470 ? 14.971 -7.183 18.424 1.00 92.38 470 ASP A CA 1
ATOM 3607 C C . ASP A 1 470 ? 14.201 -5.862 18.174 1.00 92.38 470 ASP A C 1
ATOM 3609 O O . ASP A 1 470 ? 14.072 -5.413 17.032 1.00 92.38 470 ASP A O 1
ATOM 3613 N N . SER A 1 471 ? 13.685 -5.222 19.229 1.00 92.25 471 SER A N 1
ATOM 3614 C CA . SER A 1 471 ? 12.841 -4.013 19.142 1.00 92.25 471 SER A CA 1
ATOM 3615 C C . SER A 1 471 ? 13.571 -2.709 18.781 1.00 92.25 471 SER A C 1
ATOM 3617 O O . SER A 1 471 ? 12.924 -1.685 18.583 1.00 92.25 471 SER A O 1
ATOM 3619 N N . GLN A 1 472 ? 14.903 -2.716 18.686 1.00 93.94 472 GLN A N 1
ATOM 3620 C CA . GLN A 1 472 ? 15.732 -1.518 18.475 1.00 93.94 472 GLN A CA 1
ATOM 3621 C C . GLN A 1 472 ? 16.331 -1.453 17.057 1.00 93.94 472 GLN A C 1
ATOM 3623 O O . GLN A 1 472 ? 17.245 -0.678 16.790 1.00 93.94 472 GLN A O 1
ATOM 3628 N N . GLN A 1 473 ? 15.855 -2.294 16.140 1.00 96.31 473 GLN A N 1
ATOM 3629 C CA . GLN A 1 473 ? 16.402 -2.405 14.784 1.00 96.31 473 GLN A CA 1
ATOM 3630 C C . GLN A 1 473 ? 15.991 -1.250 13.866 1.00 96.31 473 GLN A C 1
ATOM 3632 O O . GLN A 1 473 ? 16.716 -0.921 12.924 1.00 96.31 473 GLN A O 1
ATOM 3637 N N . ILE A 1 474 ? 14.831 -0.651 14.132 1.00 96.38 474 ILE A N 1
ATOM 3638 C CA . ILE A 1 474 ? 14.207 0.380 13.304 1.00 96.38 474 ILE A CA 1
ATOM 3639 C C . ILE A 1 474 ? 13.613 1.481 14.172 1.00 96.38 474 ILE A C 1
ATOM 3641 O O . ILE A 1 474 ? 13.291 1.270 15.340 1.00 96.38 474 ILE A O 1
ATOM 3645 N N . LYS A 1 475 ? 13.384 2.631 13.545 1.00 96.19 475 LYS A N 1
ATOM 3646 C CA . LYS A 1 475 ? 12.476 3.659 14.046 1.00 96.19 475 LYS A CA 1
ATOM 3647 C C . LYS A 1 475 ? 11.065 3.380 13.510 1.00 96.19 475 LYS A C 1
ATOM 3649 O O . LYS A 1 475 ? 10.909 3.376 12.284 1.00 96.19 475 LYS A O 1
ATOM 3654 N N . PRO A 1 476 ? 10.054 3.107 14.358 1.00 95.19 476 PRO A N 1
ATOM 3655 C CA . PRO A 1 476 ? 8.698 2.774 13.910 1.00 95.19 476 PRO A CA 1
ATOM 3656 C C . PRO A 1 476 ? 8.087 3.811 12.956 1.00 95.19 476 PRO A C 1
ATOM 3658 O O . PRO A 1 476 ? 7.486 3.448 11.947 1.00 95.19 476 PRO A O 1
ATOM 3661 N N . GLU A 1 477 ? 8.314 5.100 13.210 1.00 92.75 477 GLU A N 1
ATOM 3662 C CA . GLU A 1 477 ? 7.862 6.221 12.381 1.00 92.75 477 GLU A CA 1
ATOM 3663 C C . GLU A 1 477 ? 8.492 6.246 10.982 1.00 92.75 477 GLU A C 1
ATOM 3665 O O . GLU A 1 477 ? 7.940 6.857 10.069 1.00 92.75 477 GLU A O 1
ATOM 3670 N N . ASN A 1 478 ? 9.612 5.545 10.790 1.00 96.06 478 ASN A N 1
ATOM 3671 C CA . ASN A 1 478 ? 10.292 5.413 9.507 1.00 96.06 478 ASN A CA 1
ATOM 3672 C C . ASN A 1 478 ? 9.970 4.090 8.790 1.00 96.06 478 ASN A C 1
ATOM 3674 O O . ASN A 1 478 ? 10.451 3.857 7.680 1.00 96.06 478 ASN A O 1
ATOM 3678 N N . LEU A 1 479 ? 9.100 3.245 9.341 1.00 98.00 479 LEU A N 1
ATOM 3679 C CA . LEU A 1 479 ? 8.563 2.090 8.624 1.00 98.00 479 LEU A CA 1
ATOM 3680 C C . LEU A 1 479 ? 7.336 2.494 7.797 1.00 98.00 479 LEU A C 1
ATOM 3682 O O . LEU A 1 479 ? 6.556 3.355 8.208 1.00 98.00 479 LEU A O 1
ATOM 3686 N N . TYR A 1 480 ? 7.180 1.931 6.602 1.00 97.88 480 TYR A N 1
ATOM 3687 C CA . TYR A 1 480 ? 5.960 2.078 5.810 1.00 97.88 480 TYR A CA 1
ATOM 3688 C C . TYR A 1 480 ? 5.666 0.819 4.993 1.00 97.88 480 TYR A C 1
ATOM 3690 O O . TYR A 1 480 ? 6.570 0.132 4.511 1.00 97.88 480 TYR A O 1
ATOM 3698 N N . PHE A 1 481 ? 4.380 0.548 4.799 1.00 98.44 481 PHE A N 1
ATOM 3699 C CA . PHE A 1 481 ? 3.904 -0.430 3.829 1.00 98.44 481 PHE A CA 1
ATOM 3700 C C . PHE A 1 481 ? 3.507 0.310 2.553 1.00 98.44 481 PHE A C 1
ATOM 3702 O O . PHE A 1 481 ? 2.508 1.022 2.543 1.00 98.44 481 PHE A O 1
ATOM 3709 N N . GLY A 1 482 ? 4.300 0.178 1.490 1.00 96.94 482 GLY A N 1
ATOM 3710 C CA . GLY A 1 482 ? 3.997 0.801 0.200 1.00 96.94 482 GLY A CA 1
ATOM 3711 C C . GLY A 1 482 ? 2.924 0.028 -0.569 1.00 96.94 482 GLY A C 1
ATOM 3712 O O . GLY A 1 482 ? 2.154 -0.737 0.012 1.00 96.94 482 GLY A O 1
ATOM 3713 N N . PHE A 1 483 ? 2.890 0.198 -1.891 1.00 96.62 483 PHE A N 1
ATOM 3714 C CA . PHE A 1 483 ? 1.936 -0.490 -2.765 1.00 96.62 483 PHE A CA 1
ATOM 3715 C C . PHE A 1 483 ? 1.908 -2.011 -2.513 1.00 96.62 483 PHE A C 1
ATOM 3717 O O . PHE A 1 483 ? 2.948 -2.675 -2.573 1.00 96.62 483 PHE A O 1
ATOM 3724 N N . ARG A 1 484 ? 0.717 -2.549 -2.216 1.00 95.94 484 ARG A N 1
ATOM 3725 C CA . ARG A 1 484 ? 0.419 -3.936 -1.803 1.00 95.94 484 ARG A CA 1
ATOM 3726 C C . ARG A 1 484 ? 1.111 -4.425 -0.531 1.00 95.94 484 ARG A C 1
ATOM 3728 O O . ARG A 1 484 ? 0.990 -5.601 -0.196 1.00 95.94 484 ARG A O 1
ATOM 3735 N N . GLY A 1 485 ? 1.822 -3.555 0.180 1.00 96.31 485 GLY A N 1
ATOM 3736 C CA . GLY A 1 485 ? 2.447 -3.842 1.465 1.00 96.31 485 GLY A CA 1
ATOM 3737 C C . GLY A 1 485 ? 3.291 -5.118 1.481 1.00 96.31 485 GLY A C 1
ATOM 3738 O O . GLY A 1 485 ? 4.194 -5.300 0.672 1.00 96.31 485 GLY A O 1
ATOM 3739 N N . GLY A 1 486 ? 3.010 -5.996 2.438 1.00 96.19 486 GLY A N 1
ATOM 3740 C CA . GLY A 1 486 ? 3.793 -7.175 2.799 1.00 96.19 486 GLY A CA 1
ATOM 3741 C C . GLY A 1 486 ? 3.734 -7.380 4.309 1.00 96.19 486 GLY A C 1
ATOM 3742 O O . GLY A 1 486 ? 2.834 -6.858 4.965 1.00 96.19 486 GLY A O 1
ATOM 3743 N N . ARG A 1 487 ? 4.676 -8.136 4.875 1.00 97.38 487 ARG A N 1
ATOM 3744 C CA . ARG A 1 487 ? 4.654 -8.507 6.299 1.00 97.38 487 ARG A CA 1
ATOM 3745 C C . ARG A 1 487 ? 5.766 -7.840 7.097 1.00 97.38 487 ARG A C 1
ATOM 3747 O O . ARG A 1 487 ? 6.929 -7.919 6.710 1.00 97.38 487 ARG A O 1
ATOM 3754 N N . LEU A 1 488 ? 5.412 -7.273 8.243 1.00 98.25 488 LEU A N 1
ATOM 3755 C CA . LEU A 1 488 ? 6.326 -7.031 9.355 1.00 98.25 488 LEU A CA 1
ATOM 3756 C C . LEU A 1 488 ? 6.096 -8.120 10.406 1.00 98.25 488 LEU A C 1
ATOM 3758 O O . LEU A 1 488 ? 5.047 -8.148 11.047 1.00 98.25 488 LEU A O 1
ATOM 3762 N N . ASP A 1 489 ? 7.072 -9.000 10.578 1.00 97.44 489 ASP A N 1
ATOM 3763 C CA . ASP A 1 489 ? 7.093 -9.985 11.651 1.00 97.44 489 ASP A CA 1
ATOM 3764 C C . ASP A 1 489 ? 7.804 -9.405 12.878 1.00 97.44 489 ASP A C 1
ATOM 3766 O O . ASP A 1 489 ? 9.003 -9.097 12.851 1.00 97.44 489 ASP A O 1
ATOM 3770 N N . LEU A 1 490 ? 7.039 -9.247 13.959 1.00 97.06 490 LEU A N 1
ATOM 3771 C CA . LEU A 1 490 ? 7.545 -8.769 15.239 1.00 97.06 490 LEU A CA 1
ATOM 3772 C C . LEU A 1 490 ? 8.416 -9.814 15.933 1.00 97.06 490 LEU A C 1
ATOM 3774 O O . LEU A 1 490 ? 9.257 -9.435 16.746 1.00 97.06 490 LEU A O 1
ATOM 3778 N N . ASN A 1 491 ? 8.244 -11.101 15.614 1.00 94.06 491 ASN A N 1
ATOM 3779 C CA . ASN A 1 491 ? 9.081 -12.194 16.100 1.00 94.06 491 ASN A CA 1
ATOM 3780 C C . ASN A 1 491 ? 9.314 -12.136 17.629 1.00 94.06 491 ASN A C 1
ATOM 3782 O O . ASN A 1 491 ? 10.444 -12.112 18.112 1.00 94.06 491 ASN A O 1
ATOM 3786 N N . GLY A 1 492 ? 8.226 -12.035 18.396 1.00 94.62 492 GLY A N 1
ATOM 3787 C CA . GLY A 1 492 ? 8.235 -11.942 19.862 1.00 94.62 492 GLY A CA 1
ATOM 3788 C C . GLY A 1 492 ? 8.567 -10.559 20.442 1.00 94.62 492 GLY A C 1
ATOM 3789 O O . GLY A 1 492 ? 8.530 -10.384 21.659 1.00 94.62 492 GLY A O 1
ATOM 3790 N N . ASN A 1 493 ? 8.872 -9.556 19.614 1.00 96.31 493 ASN A N 1
ATOM 3791 C CA . ASN A 1 493 ? 9.216 -8.214 20.084 1.00 96.31 493 ASN A CA 1
ATOM 3792 C C . ASN A 1 493 ? 7.990 -7.324 20.287 1.00 96.31 493 ASN A C 1
ATOM 3794 O O . ASN A 1 493 ? 7.019 -7.371 19.535 1.00 96.31 493 ASN A O 1
ATOM 3798 N N . ASN A 1 494 ? 8.078 -6.432 21.272 1.00 97.81 494 ASN A N 1
ATOM 3799 C CA . ASN A 1 494 ? 7.097 -5.370 21.456 1.00 97.81 494 ASN A CA 1
ATOM 3800 C C . ASN A 1 494 ? 7.487 -4.147 20.624 1.00 97.81 494 ASN A C 1
ATOM 3802 O O . ASN A 1 494 ? 8.656 -3.756 20.609 1.00 97.81 494 ASN A O 1
ATOM 3806 N N . LEU A 1 495 ? 6.505 -3.526 19.972 1.00 97.38 495 LEU A N 1
ATOM 3807 C CA . LEU A 1 495 ? 6.716 -2.339 19.148 1.00 97.38 495 LEU A CA 1
ATOM 3808 C C . LEU A 1 495 ? 5.574 -1.342 19.344 1.00 97.38 495 LEU A C 1
ATOM 3810 O O . LEU A 1 495 ? 4.413 -1.734 19.463 1.00 97.38 495 LEU A O 1
ATOM 3814 N N . ALA A 1 496 ? 5.905 -0.053 19.379 1.00 96.94 496 ALA A N 1
ATOM 3815 C CA . ALA A 1 496 ? 4.938 1.025 19.539 1.00 96.94 496 ALA A CA 1
ATOM 3816 C C . ALA A 1 496 ? 4.964 1.964 18.328 1.00 96.94 496 ALA A C 1
ATOM 3818 O O . ALA A 1 496 ? 6.038 2.324 17.853 1.00 96.94 496 ALA A O 1
ATOM 3819 N N . PHE A 1 497 ? 3.788 2.379 17.861 1.00 96.56 497 PHE A N 1
ATOM 3820 C CA . PHE A 1 497 ? 3.606 3.351 16.785 1.00 96.56 497 PHE A CA 1
ATOM 3821 C C . PHE A 1 497 ? 2.641 4.452 17.225 1.00 96.56 497 PHE A C 1
ATOM 3823 O O . PHE A 1 497 ? 1.690 4.199 17.966 1.00 96.56 497 PHE A O 1
ATOM 3830 N N . THR A 1 498 ? 2.826 5.661 16.697 1.00 93.38 498 THR A N 1
ATOM 3831 C CA . THR A 1 498 ? 1.773 6.687 16.718 1.00 93.38 498 THR A CA 1
ATOM 3832 C C . THR A 1 498 ? 0.626 6.267 15.796 1.00 93.38 498 THR A C 1
ATOM 3834 O O . THR A 1 498 ? -0.514 6.133 16.234 1.00 93.38 498 THR A O 1
ATOM 3837 N N . HIS A 1 499 ? 0.962 5.946 14.547 1.00 93.25 499 HIS A N 1
ATOM 3838 C CA . HIS A 1 499 ? 0.121 5.269 13.563 1.00 93.25 499 HIS A CA 1
ATOM 3839 C C . HIS A 1 499 ? 0.998 4.405 12.642 1.00 93.25 499 HIS A C 1
ATOM 3841 O O . HIS A 1 499 ? 2.216 4.579 12.572 1.00 93.25 499 HIS A O 1
ATOM 3847 N N . ILE A 1 500 ? 0.380 3.466 11.927 1.00 96.31 500 ILE A N 1
ATOM 3848 C CA . ILE A 1 500 ? 1.075 2.604 10.967 1.00 96.31 500 ILE A CA 1
ATOM 3849 C C . ILE A 1 500 ? 0.898 3.193 9.568 1.00 96.31 500 ILE A C 1
ATOM 3851 O O . ILE A 1 500 ? -0.211 3.186 9.032 1.00 96.31 500 ILE A O 1
ATOM 3855 N N . ARG A 1 501 ? 1.988 3.658 8.953 1.00 96.44 501 ARG A N 1
ATOM 3856 C CA . ARG A 1 501 ? 1.965 4.178 7.578 1.00 96.44 501 ARG A CA 1
ATOM 3857 C C . ARG A 1 501 ? 1.761 3.045 6.581 1.00 96.44 501 ARG A C 1
ATOM 3859 O O . ARG A 1 501 ? 2.567 2.110 6.527 1.00 96.44 501 ARG A O 1
ATOM 3866 N N . HIS A 1 502 ? 0.700 3.121 5.789 1.00 96.25 502 HIS A N 1
ATOM 3867 C CA . HIS A 1 502 ? 0.348 2.088 4.824 1.00 96.25 502 HIS A CA 1
ATOM 3868 C C . HIS A 1 502 ? -0.377 2.666 3.602 1.00 96.25 502 HIS A C 1
ATOM 3870 O O . HIS A 1 502 ? -1.266 3.509 3.714 1.00 96.25 502 HIS A O 1
ATOM 3876 N N . ALA A 1 503 ? -0.046 2.170 2.414 1.00 94.75 503 ALA A N 1
ATOM 3877 C CA . ALA A 1 503 ? -0.692 2.579 1.172 1.00 94.75 503 ALA A CA 1
ATOM 3878 C C . ALA A 1 503 ? -2.090 1.960 1.019 1.00 94.75 503 ALA A C 1
ATOM 3880 O O . ALA A 1 503 ? -3.032 2.633 0.606 1.00 94.75 503 ALA A O 1
ATOM 3881 N N . ASP A 1 504 ? -2.219 0.672 1.353 1.00 93.31 504 ASP A N 1
ATOM 3882 C CA . ASP A 1 504 ? -3.414 -0.131 1.100 1.00 93.31 504 ASP A CA 1
ATOM 3883 C C . ASP A 1 504 ? -3.528 -1.339 2.054 1.00 93.31 504 ASP A C 1
ATOM 3885 O O . ASP A 1 504 ? -2.775 -1.486 3.021 1.00 93.31 504 ASP A O 1
ATOM 3889 N N . GLY A 1 505 ? -4.510 -2.207 1.789 1.00 93.00 505 GLY A N 1
ATOM 3890 C CA . GLY A 1 505 ? -4.820 -3.372 2.616 1.00 93.00 505 GLY A CA 1
ATOM 3891 C C . GLY A 1 505 ? -3.840 -4.543 2.542 1.00 93.00 505 GLY A C 1
ATOM 3892 O O . GLY A 1 505 ? -4.081 -5.551 3.202 1.00 93.00 505 GLY A O 1
ATOM 3893 N N . GLY A 1 506 ? -2.764 -4.443 1.759 1.00 94.69 506 GLY A N 1
ATOM 3894 C CA . GLY A 1 506 ? -1.706 -5.451 1.710 1.00 94.69 506 GLY A CA 1
ATOM 3895 C C . GLY A 1 506 ? -0.706 -5.368 2.870 1.00 94.69 506 GLY A C 1
ATOM 3896 O O . GLY A 1 506 ? 0.138 -6.251 3.018 1.00 94.69 506 GLY A O 1
ATOM 3897 N N . ALA A 1 507 ? -0.782 -4.331 3.709 1.00 97.50 507 ALA A N 1
ATOM 3898 C CA . ALA A 1 507 ? 0.018 -4.215 4.926 1.00 97.50 507 ALA A CA 1
ATOM 3899 C C . ALA A 1 507 ? -0.360 -5.290 5.956 1.00 97.50 507 ALA A C 1
ATOM 3901 O O . ALA A 1 507 ? -1.539 -5.463 6.263 1.00 97.50 507 ALA A O 1
ATOM 3902 N N . GLN A 1 508 ? 0.622 -5.990 6.522 1.00 97.69 508 GLN A N 1
ATOM 3903 C CA . GLN A 1 508 ? 0.389 -7.021 7.532 1.00 97.69 508 GLN A CA 1
ATOM 3904 C C . GLN A 1 508 ? 1.408 -6.936 8.667 1.00 97.69 508 GLN A C 1
ATOM 3906 O O . GLN A 1 508 ? 2.609 -6.836 8.419 1.00 97.69 508 GLN A O 1
ATOM 3911 N N . ILE A 1 509 ? 0.931 -7.012 9.910 1.00 98.38 509 ILE A N 1
ATOM 3912 C CA . ILE A 1 509 ? 1.783 -7.130 11.100 1.00 98.38 509 ILE A CA 1
ATOM 3913 C C . ILE A 1 509 ? 1.477 -8.459 11.772 1.00 98.38 509 ILE A C 1
ATOM 3915 O O . ILE A 1 509 ? 0.326 -8.745 12.105 1.00 98.38 509 ILE A O 1
ATOM 3919 N N . VAL A 1 510 ? 2.511 -9.270 11.955 1.00 97.06 510 VAL A N 1
ATOM 3920 C CA . VAL A 1 510 ? 2.405 -10.658 12.405 1.00 97.06 510 VAL A CA 1
ATOM 3921 C C . VAL A 1 510 ? 3.387 -10.929 13.537 1.00 97.06 510 VAL A C 1
ATOM 3923 O O . VAL A 1 510 ? 4.291 -10.139 13.808 1.00 97.06 510 VAL A O 1
ATOM 3926 N N . ASN A 1 511 ? 3.198 -12.061 14.203 1.00 95.12 511 ASN A N 1
ATOM 3927 C CA . ASN A 1 511 ? 4.210 -12.649 15.060 1.00 95.12 511 ASN A CA 1
ATOM 3928 C C . ASN A 1 511 ? 4.354 -14.115 14.670 1.00 95.12 511 ASN A C 1
ATOM 3930 O O . ASN A 1 511 ? 3.428 -14.889 14.900 1.00 95.12 511 ASN A O 1
ATOM 3934 N N . HIS A 1 512 ? 5.478 -14.497 14.074 1.00 91.81 512 HIS A N 1
ATOM 3935 C CA . HIS A 1 512 ? 5.741 -15.898 13.737 1.00 91.81 512 HIS A CA 1
ATOM 3936 C C . HIS A 1 512 ? 6.488 -16.654 14.832 1.00 91.81 512 HIS A C 1
ATOM 3938 O O . HIS A 1 512 ? 6.663 -17.864 14.714 1.00 91.81 512 HIS A O 1
ATOM 3944 N N . ASN A 1 513 ? 6.890 -15.980 15.913 1.00 88.56 513 ASN A N 1
ATOM 3945 C CA . ASN A 1 513 ? 7.524 -16.639 17.046 1.00 88.56 513 ASN A CA 1
ATOM 3946 C C . ASN A 1 513 ? 6.488 -17.509 17.794 1.00 88.56 513 ASN A C 1
ATOM 3948 O O . ASN A 1 513 ? 5.489 -16.972 18.288 1.00 88.56 513 ASN A O 1
ATOM 3952 N N . PRO A 1 514 ? 6.687 -18.840 17.875 1.00 85.38 514 PRO A N 1
ATOM 3953 C CA . PRO A 1 514 ? 5.733 -19.732 18.526 1.00 85.38 514 PRO A CA 1
ATOM 3954 C C . PRO A 1 514 ? 5.816 -19.699 20.054 1.00 85.38 514 PRO A C 1
ATOM 3956 O O . PRO A 1 514 ? 4.840 -20.038 20.721 1.00 85.38 514 PRO A O 1
ATOM 3959 N N . ASP A 1 515 ? 6.958 -19.274 20.594 1.00 87.81 515 ASP A N 1
ATOM 3960 C CA . ASP A 1 515 ? 7.298 -19.410 22.009 1.00 87.81 515 ASP A CA 1
ATOM 3961 C C . ASP A 1 515 ? 7.136 -18.093 22.780 1.00 87.81 515 ASP A C 1
ATOM 3963 O O . ASP A 1 515 ? 6.996 -18.095 24.003 1.00 87.81 515 ASP A O 1
ATOM 3967 N N . GLN A 1 516 ? 7.140 -16.958 22.076 1.00 92.25 516 GLN A N 1
ATOM 3968 C CA . GLN A 1 516 ? 7.087 -15.630 22.678 1.00 92.25 516 GLN A CA 1
ATOM 3969 C C . GLN A 1 516 ? 5.987 -14.772 22.057 1.00 92.25 516 GLN A C 1
ATOM 3971 O O . GLN A 1 516 ? 5.946 -14.546 20.846 1.00 92.25 516 GLN A O 1
ATOM 3976 N N . ALA A 1 517 ? 5.115 -14.242 22.915 1.00 95.56 517 ALA A N 1
ATOM 3977 C CA . ALA A 1 517 ? 4.099 -13.282 22.514 1.00 95.56 517 ALA A CA 1
ATOM 3978 C C . ALA A 1 517 ? 4.724 -11.924 22.161 1.00 95.56 517 ALA A C 1
ATOM 3980 O O . ALA A 1 517 ? 5.645 -11.461 22.831 1.00 95.56 517 ALA A O 1
ATOM 3981 N N . ALA A 1 518 ? 4.171 -11.267 21.145 1.00 97.88 518 ALA A N 1
ATOM 3982 C CA . ALA A 1 518 ? 4.511 -9.900 20.765 1.00 97.88 518 ALA A CA 1
ATOM 3983 C C . ALA A 1 518 ? 3.357 -8.950 21.109 1.00 97.88 518 ALA A C 1
ATOM 3985 O O . ALA A 1 518 ? 2.189 -9.337 21.076 1.00 97.88 518 ALA A O 1
ATOM 3986 N N . THR A 1 519 ? 3.670 -7.689 21.403 1.00 98.62 519 THR A N 1
ATOM 3987 C CA . THR A 1 519 ? 2.672 -6.641 21.653 1.00 98.62 519 THR A CA 1
ATOM 3988 C C . THR A 1 519 ? 2.887 -5.461 20.718 1.00 98.62 519 THR A C 1
ATOM 3990 O O . THR A 1 519 ? 3.915 -4.785 20.778 1.00 98.62 519 THR A O 1
ATOM 3993 N N . LEU A 1 520 ? 1.877 -5.173 19.900 1.00 98.62 520 LEU A N 1
ATOM 3994 C CA . LEU A 1 520 ? 1.780 -3.959 19.100 1.00 98.62 520 LEU A CA 1
ATOM 3995 C C . LEU A 1 520 ? 1.032 -2.887 19.898 1.00 98.62 520 LEU A C 1
ATOM 3997 O O . LEU A 1 520 ? -0.122 -3.087 20.262 1.00 98.62 520 LEU A O 1
ATOM 4001 N N . THR A 1 521 ? 1.664 -1.743 20.155 1.00 98.50 521 THR A N 1
ATOM 4002 C CA . THR A 1 521 ? 1.022 -0.603 20.830 1.00 98.50 521 THR A CA 1
ATOM 4003 C C . THR A 1 521 ? 0.771 0.544 19.851 1.00 98.50 521 THR A C 1
ATOM 4005 O O . THR A 1 521 ? 1.698 0.982 19.177 1.00 98.50 521 THR A O 1
ATOM 4008 N N . LEU A 1 522 ? -0.456 1.062 19.797 1.00 98.00 522 LEU A N 1
ATOM 4009 C CA . LEU A 1 522 ? -0.831 2.254 19.032 1.00 98.00 522 LEU A CA 1
ATOM 4010 C C . LEU A 1 522 ? -1.183 3.395 19.989 1.00 98.00 522 LEU A C 1
ATOM 4012 O O . LEU A 1 522 ? -2.024 3.221 20.871 1.00 98.00 522 LEU A O 1
ATOM 4016 N N . THR A 1 523 ? -0.539 4.551 19.828 1.00 95.06 523 THR A N 1
ATOM 4017 C CA . THR A 1 523 ? -0.677 5.683 20.764 1.00 95.06 523 THR A CA 1
ATOM 4018 C C . THR A 1 523 ? -1.461 6.871 20.217 1.00 95.06 523 THR A C 1
ATOM 4020 O O . THR A 1 523 ? -1.660 7.839 20.951 1.00 95.06 523 THR A O 1
ATOM 4023 N N . GLY A 1 524 ? -1.871 6.839 18.947 1.00 91.06 524 GLY A N 1
ATOM 4024 C CA . GLY A 1 524 ? -2.453 8.009 18.290 1.00 91.06 524 GLY A CA 1
ATOM 4025 C C . GLY A 1 524 ? -1.467 9.165 18.161 1.00 91.06 524 GLY A C 1
ATOM 4026 O O . GLY A 1 524 ? -0.273 9.029 18.471 1.00 91.06 524 GLY A O 1
ATOM 4027 N N . ASN A 1 525 ? -1.971 10.301 17.683 1.00 88.31 525 ASN A N 1
ATOM 4028 C CA . ASN A 1 525 ? -1.161 11.506 17.604 1.00 88.31 525 ASN A CA 1
ATOM 4029 C C . ASN A 1 525 ? -0.916 12.071 19.015 1.00 88.31 525 ASN A C 1
ATOM 4031 O O . ASN A 1 525 ? -1.808 12.041 19.871 1.00 88.31 525 ASN A O 1
ATOM 4035 N N . PRO A 1 526 ? 0.301 12.568 19.298 1.00 87.69 526 PRO A N 1
ATOM 4036 C CA . PRO A 1 526 ? 0.585 13.199 20.578 1.00 87.69 526 PRO A CA 1
ATOM 4037 C C . PRO A 1 526 ? -0.230 14.489 20.738 1.00 87.69 526 PRO A C 1
ATOM 4039 O O . PRO A 1 526 ? -0.616 15.128 19.761 1.00 87.69 526 PRO A O 1
ATOM 4042 N N . VAL A 1 527 ? -0.451 14.904 21.987 1.00 89.62 527 VAL A N 1
ATOM 4043 C CA . VAL A 1 527 ? -0.949 16.254 22.278 1.00 89.62 527 VAL A CA 1
ATOM 4044 C C . VAL A 1 527 ? 0.143 17.246 21.887 1.00 89.62 527 VAL A C 1
ATOM 4046 O O . VAL A 1 527 ? 1.252 17.186 22.421 1.00 89.62 527 VAL A O 1
ATOM 4049 N N . LEU A 1 528 ? -0.155 18.147 20.954 1.00 90.56 528 LEU A N 1
ATOM 4050 C CA . LEU A 1 528 ? 0.793 19.164 20.518 1.00 90.56 528 LEU A CA 1
ATOM 4051 C C . LEU A 1 528 ? 0.997 20.193 21.636 1.00 90.56 528 LEU A C 1
ATOM 4053 O O . LEU A 1 528 ? 0.028 20.814 22.074 1.00 90.56 528 LEU A O 1
ATOM 4057 N N . SER A 1 529 ? 2.234 20.395 22.096 1.00 92.19 529 SER A N 1
ATOM 4058 C CA . SER A 1 529 ? 2.544 21.503 23.008 1.00 92.19 529 SER A CA 1
ATOM 4059 C C . SER A 1 529 ? 2.902 22.775 22.221 1.00 92.19 529 SER A C 1
ATOM 4061 O O . SER A 1 529 ? 3.432 22.667 21.111 1.00 92.19 529 SER A O 1
ATOM 4063 N N . PRO A 1 530 ? 2.664 23.982 22.775 1.00 93.69 530 PRO A N 1
ATOM 4064 C CA . PRO A 1 530 ? 3.007 25.254 22.118 1.00 93.69 530 PRO A CA 1
ATOM 4065 C C . PRO A 1 530 ? 4.486 25.357 21.709 1.00 93.69 530 PRO A C 1
ATOM 4067 O O . PRO A 1 530 ? 4.842 26.023 20.743 1.00 93.69 530 PRO A O 1
ATOM 4070 N N . GLU A 1 531 ? 5.351 24.658 22.436 1.00 93.12 531 GLU A N 1
ATOM 4071 C CA . GLU A 1 531 ? 6.806 24.607 22.256 1.00 93.12 531 GLU A CA 1
ATOM 4072 C C . GLU A 1 531 ? 7.214 23.894 20.960 1.00 93.12 531 GLU A C 1
ATOM 4074 O O . GLU A 1 531 ? 8.270 24.175 20.399 1.00 93.12 531 GLU A O 1
ATOM 4079 N N . HIS A 1 532 ? 6.355 22.989 20.483 1.00 91.19 532 HIS A N 1
ATOM 4080 C CA . HIS A 1 532 ? 6.556 22.179 19.283 1.00 91.19 532 HIS A CA 1
ATOM 4081 C C . HIS A 1 532 ? 5.769 22.701 18.070 1.00 91.19 532 HIS A C 1
ATOM 4083 O O . HIS A 1 532 ? 5.717 22.029 17.041 1.00 91.19 532 HIS A O 1
ATOM 4089 N N . VAL A 1 533 ? 5.151 23.884 18.169 1.00 94.38 533 VAL A N 1
ATOM 4090 C CA . VAL A 1 533 ? 4.543 24.562 17.015 1.00 94.38 533 VAL A CA 1
ATOM 4091 C C . VAL A 1 533 ? 5.636 24.981 16.033 1.00 94.38 533 VAL A C 1
ATOM 4093 O O . VAL A 1 533 ? 6.680 25.510 16.423 1.00 94.38 533 VAL A O 1
ATOM 4096 N N . GLU A 1 534 ? 5.391 24.755 14.744 1.00 95.00 534 GLU A N 1
ATOM 4097 C CA . GLU A 1 534 ? 6.340 25.086 13.687 1.00 95.00 534 GLU A CA 1
ATOM 4098 C C . GLU A 1 534 ? 6.424 26.609 13.490 1.00 95.00 534 GLU A C 1
ATOM 4100 O O . GLU A 1 534 ? 5.412 27.281 13.298 1.00 95.00 534 GLU A O 1
ATOM 4105 N N . TRP A 1 535 ? 7.638 27.163 13.492 1.00 95.69 535 TRP A N 1
ATOM 4106 C CA . TRP A 1 535 ? 7.885 28.578 13.201 1.00 95.69 535 TRP A CA 1
ATOM 4107 C C . TRP A 1 535 ? 8.425 28.731 11.784 1.00 95.69 535 TRP A C 1
ATOM 4109 O O . TRP A 1 535 ? 9.549 28.322 11.490 1.00 95.69 535 TRP A O 1
ATOM 4119 N N . VAL A 1 536 ? 7.621 29.320 10.901 1.00 96.56 536 VAL A N 1
ATOM 4120 C CA . VAL A 1 536 ? 7.883 29.333 9.461 1.00 96.56 536 VAL A CA 1
ATOM 4121 C C . VAL A 1 536 ? 8.315 30.716 8.999 1.00 96.56 536 VAL A C 1
ATOM 4123 O O . VAL A 1 536 ? 7.746 31.743 9.368 1.00 96.56 536 VAL A O 1
ATOM 4126 N N . GLN A 1 537 ? 9.340 30.740 8.152 1.00 95.25 537 GLN A N 1
ATOM 4127 C CA . GLN A 1 537 ? 9.800 31.964 7.506 1.00 95.25 537 GLN A CA 1
ATOM 4128 C C . GLN A 1 537 ? 8.875 32.353 6.348 1.00 95.25 537 GLN A C 1
ATOM 4130 O O . GLN A 1 537 ? 8.405 31.498 5.593 1.00 95.25 537 GLN A O 1
ATOM 4135 N N . TRP A 1 538 ? 8.648 33.656 6.172 1.00 95.31 538 TRP A N 1
ATOM 4136 C CA . TRP A 1 538 ? 7.884 34.180 5.039 1.00 95.31 538 TRP A CA 1
ATOM 4137 C C . TRP A 1 538 ? 8.433 33.663 3.700 1.00 95.31 538 TRP A C 1
ATOM 4139 O O . TRP A 1 538 ? 9.642 33.542 3.507 1.00 95.31 538 TRP A O 1
ATOM 4149 N N . GLY A 1 539 ? 7.534 33.336 2.772 1.00 94.12 539 GLY A N 1
ATOM 4150 C CA . GLY A 1 539 ? 7.866 32.726 1.486 1.00 94.12 539 GLY A CA 1
ATOM 4151 C C . GLY A 1 539 ? 7.942 31.195 1.496 1.00 94.12 539 GLY A C 1
ATOM 4152 O O . GLY A 1 539 ? 7.791 30.592 0.428 1.00 94.12 539 GLY A O 1
ATOM 4153 N N . ASN A 1 540 ? 8.084 30.562 2.666 1.00 94.94 540 ASN A N 1
ATOM 4154 C CA . ASN A 1 540 ? 8.081 29.104 2.812 1.00 94.94 540 ASN A CA 1
ATOM 4155 C C . ASN A 1 540 ? 6.683 28.584 3.160 1.00 94.94 540 ASN A C 1
ATOM 4157 O O . ASN A 1 540 ? 5.889 29.287 3.781 1.00 94.94 540 ASN A O 1
ATOM 4161 N N . ARG A 1 541 ? 6.371 27.348 2.757 1.00 93.44 541 ARG A N 1
ATOM 4162 C CA . ARG A 1 541 ? 5.171 26.630 3.218 1.00 93.44 541 ARG A CA 1
ATOM 4163 C C . ARG A 1 541 ? 5.482 25.888 4.522 1.00 93.44 541 ARG A C 1
ATOM 4165 O O . ARG A 1 541 ? 6.624 25.452 4.667 1.00 93.44 541 ARG A O 1
ATOM 4172 N N . PRO A 1 542 ? 4.495 25.723 5.417 1.00 91.06 542 PRO A N 1
ATOM 4173 C CA . PRO A 1 542 ? 4.681 24.912 6.609 1.00 91.06 542 PRO A CA 1
ATOM 4174 C C . PRO A 1 542 ? 4.818 23.431 6.237 1.00 91.06 542 PRO A C 1
ATOM 4176 O O . PRO A 1 542 ? 4.273 22.988 5.219 1.00 91.06 542 PRO A O 1
ATOM 4179 N N . GLN A 1 543 ? 5.545 22.675 7.053 1.00 84.25 543 GLN A N 1
ATOM 4180 C CA . GLN A 1 543 ? 5.643 21.218 6.959 1.00 84.25 543 GLN A CA 1
ATOM 4181 C C . GLN A 1 543 ? 4.456 20.521 7.634 1.00 84.25 543 GLN A C 1
ATOM 4183 O O . GLN A 1 543 ? 4.066 19.433 7.209 1.00 84.25 543 GLN A O 1
ATOM 4188 N N . GLY A 1 544 ? 3.882 21.142 8.666 1.00 82.50 544 GLY A N 1
ATOM 4189 C CA . GLY A 1 544 ? 2.715 20.651 9.390 1.00 82.50 544 GLY A CA 1
ATOM 4190 C C . GLY A 1 544 ? 1.498 21.569 9.292 1.00 82.50 544 GLY A C 1
ATOM 4191 O O . GLY A 1 544 ? 1.520 22.651 8.709 1.00 82.50 544 GLY A O 1
ATOM 4192 N N . ASN A 1 545 ? 0.404 21.131 9.910 1.00 81.19 545 ASN A N 1
ATOM 4193 C CA . ASN A 1 545 ? -0.816 21.930 10.025 1.00 81.19 545 ASN A CA 1
ATOM 4194 C C . ASN A 1 545 ? -0.743 22.993 11.131 1.00 81.19 545 ASN A C 1
ATOM 4196 O O . ASN A 1 545 ? -1.507 23.957 11.110 1.00 81.19 545 ASN A O 1
ATOM 4200 N N . ALA A 1 546 ? 0.161 22.808 12.093 1.00 91.12 546 ALA A N 1
ATOM 4201 C CA . ALA A 1 546 ? 0.335 23.673 13.246 1.00 91.12 546 ALA A CA 1
ATOM 4202 C C . ALA A 1 546 ? 1.586 24.537 13.076 1.00 91.12 546 ALA A C 1
ATOM 4204 O O . ALA A 1 546 ? 2.666 24.205 13.569 1.00 91.12 546 ALA A O 1
ATOM 4205 N N . ALA A 1 547 ? 1.420 25.639 12.350 1.00 95.12 547 ALA A N 1
ATOM 4206 C CA . ALA A 1 547 ? 2.507 26.533 11.996 1.00 95.12 547 ALA A CA 1
ATOM 4207 C C . ALA A 1 547 ? 2.142 28.005 12.193 1.00 95.12 547 ALA A C 1
ATOM 4209 O O . ALA A 1 547 ? 1.013 28.424 11.924 1.00 95.12 547 ALA A O 1
ATOM 4210 N N . VAL A 1 548 ? 3.130 28.790 12.617 1.00 97.31 548 VAL A N 1
ATOM 4211 C CA . VAL A 1 548 ? 3.027 30.231 12.850 1.00 97.31 548 VAL A CA 1
ATOM 4212 C C . VAL A 1 548 ? 4.113 30.959 12.068 1.00 97.31 548 VAL A C 1
ATOM 4214 O O . VAL A 1 548 ? 5.263 30.527 12.002 1.00 97.31 548 VAL A O 1
ATOM 4217 N N . TYR A 1 549 ? 3.740 32.100 11.504 1.00 97.62 549 TYR A N 1
ATOM 4218 C CA . TYR A 1 549 ? 4.634 33.048 10.861 1.00 97.62 549 TYR A CA 1
ATOM 4219 C C . TYR A 1 549 ? 4.787 34.277 11.746 1.00 97.62 549 TYR A C 1
ATOM 4221 O O . TYR A 1 549 ? 3.803 34.808 12.262 1.00 97.62 549 TYR A O 1
ATOM 4229 N N . GLU A 1 550 ? 6.024 34.738 11.896 1.00 97.50 550 GLU A N 1
ATOM 4230 C CA . GLU A 1 550 ? 6.353 35.964 12.615 1.00 97.50 550 GLU A CA 1
ATOM 4231 C C . GLU A 1 550 ? 6.630 37.095 11.622 1.00 97.50 550 GLU A C 1
ATOM 4233 O O . GLU A 1 550 ? 7.443 36.953 10.705 1.00 97.50 550 GLU A O 1
ATOM 4238 N N . TYR A 1 551 ? 5.969 38.234 11.823 1.00 97.00 551 TYR A N 1
ATOM 4239 C CA . TYR A 1 551 ? 6.181 39.440 11.039 1.00 97.00 551 TYR A CA 1
ATOM 4240 C C . TYR A 1 551 ? 6.543 40.619 11.938 1.00 97.00 551 TYR A C 1
ATOM 4242 O O . TYR A 1 551 ? 5.700 41.184 12.631 1.00 97.00 551 TYR A O 1
ATOM 4250 N N . ILE A 1 552 ? 7.805 41.043 11.885 1.00 96.31 552 ILE A N 1
ATOM 4251 C CA . ILE A 1 552 ? 8.233 42.311 12.482 1.00 96.31 552 ILE A CA 1
ATOM 4252 C C . ILE A 1 552 ? 7.835 43.428 11.517 1.00 96.31 552 ILE A C 1
ATOM 4254 O O . ILE A 1 552 ? 8.522 43.656 10.524 1.00 96.31 552 ILE A O 1
ATOM 4258 N N . ASN A 1 553 ? 6.728 44.114 11.796 1.00 95.06 553 ASN A N 1
ATOM 4259 C CA . ASN A 1 553 ? 6.089 45.049 10.875 1.00 95.06 553 ASN A CA 1
ATOM 4260 C C . ASN A 1 553 ? 6.782 46.431 10.882 1.00 95.06 553 ASN A C 1
ATOM 4262 O O . ASN A 1 553 ? 6.552 47.235 11.797 1.00 95.06 553 ASN A O 1
ATOM 4266 N N . PRO A 1 554 ? 7.610 46.776 9.871 1.00 94.19 554 PRO A N 1
ATOM 4267 C CA . PRO A 1 554 ? 8.344 48.042 9.862 1.00 94.19 554 PRO A CA 1
ATOM 4268 C C . PRO A 1 554 ? 7.422 49.251 9.646 1.00 94.19 554 PRO A C 1
ATOM 4270 O O . PRO A 1 554 ? 7.794 50.368 9.994 1.00 94.19 554 PRO A O 1
ATOM 4273 N N . HIS A 1 555 ? 6.206 49.043 9.130 1.00 93.44 555 HIS A N 1
ATOM 4274 C CA . HIS A 1 555 ? 5.234 50.104 8.862 1.00 93.44 555 HIS A CA 1
ATOM 4275 C C . HIS A 1 555 ? 4.401 50.491 10.094 1.00 93.44 555 HIS A C 1
ATOM 4277 O O . HIS A 1 555 ? 3.606 51.431 10.025 1.00 93.44 555 HIS A O 1
ATOM 4283 N N . ARG A 1 556 ? 4.531 49.767 11.212 1.00 92.62 556 ARG A N 1
ATOM 4284 C CA . ARG A 1 556 ? 3.787 50.001 12.462 1.00 92.62 556 ARG A CA 1
ATOM 4285 C C . ARG A 1 556 ? 4.718 49.956 13.670 1.00 92.62 556 ARG A C 1
ATOM 4287 O O . ARG A 1 556 ? 4.575 49.098 14.532 1.00 92.62 556 ARG A O 1
ATOM 4294 N N . ASN A 1 557 ? 5.690 50.868 13.722 1.00 93.25 557 ASN A N 1
ATOM 4295 C CA . ASN A 1 557 ? 6.628 51.015 14.846 1.00 93.25 557 ASN A CA 1
ATOM 4296 C C . ASN A 1 557 ? 7.307 49.696 15.270 1.00 93.25 557 ASN A C 1
ATOM 4298 O O . ASN A 1 557 ? 7.546 49.475 16.453 1.00 93.25 557 ASN A O 1
ATOM 4302 N N . ARG A 1 558 ? 7.599 48.804 14.309 1.00 94.56 558 ARG A N 1
ATOM 4303 C CA . ARG A 1 558 ? 8.181 47.469 14.548 1.00 94.56 558 ARG A CA 1
ATOM 4304 C C . ARG A 1 558 ? 7.354 46.573 15.483 1.00 94.56 558 ARG A C 1
ATOM 4306 O O . ARG A 1 558 ? 7.912 45.678 16.117 1.00 94.56 558 ARG A O 1
ATOM 4313 N N . ARG A 1 559 ? 6.032 46.773 15.558 1.00 95.25 559 ARG A N 1
ATOM 4314 C CA . ARG A 1 559 ? 5.120 45.827 16.216 1.00 95.25 559 ARG A CA 1
ATOM 4315 C C . ARG A 1 559 ? 5.297 44.442 15.588 1.00 95.25 559 ARG A C 1
ATOM 4317 O O . ARG A 1 559 ? 5.389 44.328 14.367 1.00 95.25 559 ARG A O 1
ATOM 4324 N N . THR A 1 560 ? 5.359 43.406 16.416 1.00 97.00 560 THR A N 1
ATOM 4325 C CA . THR A 1 560 ? 5.431 42.024 15.930 1.00 97.00 560 THR A CA 1
ATOM 4326 C C . THR A 1 560 ? 4.018 41.468 15.793 1.00 97.00 560 THR A C 1
ATOM 4328 O O . THR A 1 560 ? 3.228 41.533 16.735 1.00 97.00 560 THR A O 1
ATOM 4331 N N . ASP A 1 561 ? 3.695 40.978 14.604 1.00 97.44 561 ASP A N 1
ATOM 4332 C CA . ASP A 1 561 ? 2.402 40.427 14.215 1.00 97.44 561 ASP A CA 1
ATOM 4333 C C . ASP A 1 561 ? 2.580 38.926 13.914 1.00 97.44 561 ASP A C 1
ATOM 4335 O O . ASP A 1 561 ? 3.537 38.537 13.240 1.00 97.44 561 ASP A O 1
ATOM 4339 N N . TYR A 1 562 ? 1.673 38.079 14.404 1.00 98.12 562 TYR A N 1
ATOM 4340 C CA . TYR A 1 562 ? 1.709 36.630 14.190 1.00 98.12 562 TYR A CA 1
ATOM 4341 C C . TYR A 1 562 ? 0.572 36.179 13.279 1.00 98.12 562 TYR A C 1
ATOM 4343 O O . TYR A 1 562 ? -0.575 36.610 13.439 1.00 98.12 562 TYR A O 1
ATOM 4351 N N . PHE A 1 563 ? 0.889 35.293 12.333 1.00 97.69 563 PHE A N 1
ATOM 4352 C CA . PHE A 1 563 ? -0.058 34.825 11.324 1.00 97.69 563 PHE A CA 1
ATOM 4353 C C . PHE A 1 563 ? -0.027 33.310 11.126 1.00 97.69 563 PHE A C 1
ATOM 4355 O O . PHE A 1 563 ? 1.004 32.665 11.299 1.00 97.69 563 PHE A O 1
ATOM 4362 N N . ILE A 1 564 ? -1.149 32.762 10.666 1.00 97.00 564 ILE A N 1
ATOM 4363 C CA . ILE A 1 564 ? -1.252 31.412 10.101 1.00 97.00 564 ILE A CA 1
ATOM 4364 C C . ILE A 1 564 ? -1.499 31.543 8.598 1.00 97.00 564 ILE A C 1
ATOM 4366 O O . ILE A 1 564 ? -2.269 32.404 8.157 1.00 97.00 564 ILE A O 1
ATOM 4370 N N . LEU A 1 565 ? -0.870 30.677 7.804 1.00 96.31 565 LEU A N 1
ATOM 4371 C CA . LEU A 1 565 ? -1.185 30.551 6.385 1.00 96.31 565 LEU A CA 1
ATOM 4372 C C . LEU A 1 565 ? -2.521 29.813 6.219 1.00 96.31 565 LEU A C 1
ATOM 4374 O O . LEU A 1 565 ? -2.666 28.665 6.638 1.00 96.31 565 LEU A O 1
ATOM 4378 N N . LYS A 1 566 ? -3.500 30.452 5.580 1.00 94.38 566 LYS A N 1
ATOM 4379 C CA . LYS A 1 566 ? -4.799 29.837 5.285 1.00 94.38 566 LYS A CA 1
ATOM 4380 C C . LYS A 1 566 ? -4.647 28.677 4.288 1.00 94.38 566 LYS A C 1
ATOM 4382 O O . LYS A 1 566 ? -3.743 28.710 3.447 1.00 94.38 566 LYS A O 1
ATOM 4387 N N . PRO A 1 567 ? -5.546 27.674 4.307 1.00 88.62 567 PRO A N 1
ATOM 4388 C CA . PRO A 1 567 ? -5.576 26.630 3.283 1.00 88.62 567 PRO A CA 1
ATOM 4389 C C . PRO A 1 567 ? -5.618 27.228 1.869 1.00 88.62 567 PRO A C 1
ATOM 4391 O O . PRO A 1 567 ? -6.445 28.087 1.579 1.00 88.62 567 PRO A O 1
ATOM 4394 N N . GLY A 1 568 ? -4.704 26.799 0.993 1.00 87.69 568 GLY A N 1
ATOM 4395 C CA . GLY A 1 568 ? -4.567 27.347 -0.365 1.00 87.69 568 GLY A CA 1
ATOM 4396 C C . GLY A 1 568 ? -3.880 28.718 -0.455 1.00 87.69 568 GLY A C 1
ATOM 4397 O O . GLY A 1 568 ? -3.635 29.195 -1.561 1.00 87.69 568 GLY A O 1
ATOM 4398 N N . GLY A 1 569 ? -3.508 29.323 0.677 1.00 92.38 569 GLY A N 1
ATOM 4399 C CA . GLY A 1 569 ? -2.812 30.603 0.733 1.00 92.38 569 GLY A CA 1
ATOM 4400 C C . GLY A 1 569 ? -1.453 30.585 0.026 1.00 92.38 569 GLY A C 1
ATOM 4401 O O . GLY A 1 569 ? -0.758 29.556 -0.049 1.00 92.38 569 GLY A O 1
ATOM 4402 N N . ASN A 1 570 ? -1.068 31.750 -0.493 1.00 95.62 570 ASN A N 1
ATOM 4403 C CA . ASN A 1 570 ? 0.236 32.012 -1.077 1.00 95.62 570 ASN A CA 1
ATOM 4404 C C . ASN A 1 570 ? 1.214 32.478 0.020 1.00 95.62 570 ASN A C 1
ATOM 4406 O O . ASN A 1 570 ? 1.094 33.606 0.494 1.00 95.62 570 ASN A O 1
ATOM 4410 N N . PRO A 1 571 ? 2.230 31.676 0.388 1.00 95.56 571 PRO A N 1
ATOM 4411 C CA . PRO A 1 571 ? 3.197 32.055 1.423 1.00 95.56 571 PRO A CA 1
ATOM 4412 C C . PRO A 1 571 ? 4.084 33.248 1.030 1.00 95.56 571 PRO A C 1
ATOM 4414 O O . PRO A 1 571 ? 4.799 33.775 1.877 1.00 95.56 571 PRO A O 1
ATOM 4417 N N . ARG A 1 572 ? 4.071 33.656 -0.248 1.00 96.44 572 ARG A N 1
ATOM 4418 C CA . ARG A 1 572 ? 4.774 34.840 -0.767 1.00 96.44 572 ARG A CA 1
ATOM 4419 C C . ARG A 1 572 ? 3.879 36.080 -0.863 1.00 96.44 572 ARG A C 1
ATOM 4421 O O . ARG A 1 572 ? 4.340 37.112 -1.335 1.00 96.44 572 ARG A O 1
ATOM 4428 N N . GLU A 1 573 ? 2.605 35.998 -0.474 1.00 96.56 573 GLU A N 1
ATOM 4429 C CA . GLU A 1 573 ? 1.764 37.192 -0.337 1.00 96.56 573 GLU A CA 1
ATOM 4430 C C . GLU A 1 573 ? 2.296 38.047 0.821 1.00 96.56 573 GLU A C 1
ATOM 4432 O O . GLU A 1 573 ? 2.703 37.512 1.856 1.00 96.56 573 GLU A O 1
ATOM 4437 N N . PHE A 1 574 ? 2.323 39.371 0.659 1.00 95.69 574 PHE A N 1
ATOM 4438 C CA . PHE A 1 574 ? 2.735 40.268 1.738 1.00 95.69 574 PHE A CA 1
ATOM 4439 C C . PHE A 1 574 ? 1.786 40.155 2.936 1.00 95.69 574 PHE A C 1
ATOM 4441 O O . PHE A 1 574 ? 0.577 39.990 2.770 1.00 95.69 574 PHE A O 1
ATOM 4448 N N . PHE A 1 575 ? 2.335 40.255 4.146 1.00 96.38 575 PHE A N 1
ATOM 4449 C CA . PHE A 1 575 ? 1.516 40.282 5.352 1.00 96.38 575 PHE A CA 1
ATOM 4450 C C . PHE A 1 575 ? 0.651 41.552 5.405 1.00 96.38 575 PHE A C 1
ATOM 4452 O O . PHE A 1 575 ? 1.124 42.632 5.032 1.00 96.38 575 PHE A O 1
ATOM 4459 N N . PRO A 1 576 ? -0.588 41.460 5.916 1.00 95.50 576 PRO A N 1
ATOM 4460 C CA . PRO A 1 576 ? -1.410 42.631 6.200 1.00 95.50 576 PRO A CA 1
ATOM 4461 C C . PRO A 1 576 ? -0.757 43.568 7.222 1.00 95.50 576 PRO A C 1
ATOM 4463 O O . PRO A 1 576 ? -0.058 43.129 8.134 1.00 95.50 576 PRO A O 1
ATOM 4466 N N . LEU A 1 577 ? -1.000 44.877 7.096 1.00 94.06 577 LEU A N 1
ATOM 4467 C CA . LEU A 1 577 ? -0.312 45.884 7.918 1.00 94.06 577 LEU A CA 1
ATOM 4468 C C . LEU A 1 577 ? -1.039 46.210 9.232 1.00 94.06 577 LEU A C 1
ATOM 4470 O O . LEU A 1 577 ? -0.409 46.685 10.181 1.00 94.06 577 LEU A O 1
ATOM 4474 N N . ASN A 1 578 ? -2.356 45.998 9.296 1.00 93.31 578 ASN A N 1
ATOM 4475 C CA . ASN A 1 578 ? -3.223 46.543 10.345 1.00 93.31 578 ASN A CA 1
ATOM 4476 C C . ASN A 1 578 ? -3.916 45.480 11.207 1.00 93.31 578 ASN A C 1
ATOM 4478 O O . ASN A 1 578 ? -5.042 45.704 11.635 1.00 93.31 578 ASN A O 1
ATOM 4482 N N . MET A 1 579 ? -3.240 44.363 11.512 1.00 92.56 579 MET A N 1
ATOM 4483 C CA . MET A 1 579 ? -3.789 43.307 12.390 1.00 92.56 579 MET A CA 1
ATOM 4484 C C . MET A 1 579 ? -5.082 42.690 11.825 1.00 92.56 579 MET A C 1
ATOM 4486 O O . MET A 1 579 ? -6.041 42.428 12.544 1.00 92.56 579 MET A O 1
ATOM 4490 N N . GLU A 1 580 ? -5.109 42.483 10.510 1.00 95.12 580 GLU A N 1
ATOM 4491 C CA . GLU A 1 580 ? -6.268 41.996 9.762 1.00 95.12 580 GLU A CA 1
ATOM 4492 C C . GLU A 1 580 ? -5.945 40.694 9.023 1.00 95.12 580 GLU A C 1
ATOM 4494 O O . GLU A 1 580 ? -4.785 40.329 8.823 1.00 95.12 580 GLU A O 1
ATOM 4499 N N . ASN A 1 581 ? -6.989 39.989 8.599 1.00 96.25 581 ASN A N 1
ATOM 4500 C CA . ASN A 1 581 ? -6.854 38.816 7.744 1.00 96.25 581 ASN A CA 1
ATOM 4501 C C . ASN A 1 581 ? -6.750 39.238 6.270 1.00 96.25 581 ASN A C 1
ATOM 4503 O O . ASN A 1 581 ? -7.374 40.212 5.862 1.00 96.25 581 ASN A O 1
ATOM 4507 N N . SER A 1 582 ? -6.070 38.441 5.445 1.00 95.50 582 SER A N 1
ATOM 4508 C CA . SER A 1 582 ? -6.133 38.532 3.979 1.00 95.50 582 SER A CA 1
ATOM 4509 C C . SER A 1 582 ? -6.622 37.228 3.355 1.00 95.50 582 SER A C 1
ATOM 4511 O O . SER A 1 582 ? -7.097 36.324 4.049 1.00 95.50 582 SER A O 1
ATOM 4513 N N . THR A 1 583 ? -6.514 37.116 2.033 1.00 95.19 583 THR A N 1
ATOM 4514 C CA . THR A 1 583 ? -6.761 35.870 1.304 1.00 95.19 583 THR A CA 1
ATOM 4515 C C . THR A 1 583 ? -5.812 34.760 1.757 1.00 95.19 583 THR A C 1
ATOM 4517 O O . THR A 1 583 ? -6.259 33.635 1.970 1.00 95.19 583 THR A O 1
ATOM 4520 N N . SER A 1 584 ? -4.528 35.074 1.967 1.00 96.62 584 SER A N 1
ATOM 4521 C CA . SER A 1 584 ? -3.523 34.084 2.377 1.00 96.62 584 SER A CA 1
ATOM 4522 C C . SER A 1 584 ? -3.284 34.026 3.881 1.00 96.62 584 SER A C 1
ATOM 4524 O O . SER A 1 584 ? -2.981 32.951 4.393 1.00 96.62 584 SER A O 1
ATOM 4526 N N . TRP A 1 585 ? -3.430 35.137 4.603 1.00 97.19 585 TRP A N 1
ATOM 4527 C CA . TRP A 1 585 ? -2.997 35.230 5.997 1.00 97.19 585 TRP A CA 1
ATOM 4528 C C . TRP A 1 585 ? -4.169 35.358 6.968 1.00 97.19 585 TRP A C 1
ATOM 4530 O O . TRP A 1 585 ? -5.119 36.108 6.737 1.00 97.19 585 TRP A O 1
ATOM 4540 N N . GLN A 1 586 ? -4.104 34.629 8.078 1.00 97.12 586 GLN A N 1
ATOM 4541 C CA . GLN A 1 586 ? -4.964 34.827 9.240 1.00 97.12 586 GLN A CA 1
ATOM 4542 C C . GLN A 1 586 ? -4.135 35.425 10.373 1.00 97.12 586 GLN A C 1
ATOM 4544 O O . GLN A 1 586 ? -3.184 34.791 10.816 1.00 97.12 586 GLN A O 1
ATOM 4549 N N . PHE A 1 587 ? -4.488 36.622 10.835 1.00 97.31 587 PHE A N 1
ATOM 4550 C CA . PHE A 1 587 ? -3.867 37.249 11.996 1.00 97.31 587 PHE A CA 1
ATOM 4551 C C . PHE A 1 587 ? -4.314 36.544 13.280 1.00 97.31 587 PHE A C 1
ATOM 4553 O O . PHE A 1 587 ? -5.504 36.274 13.460 1.00 97.31 587 PHE A O 1
ATOM 4560 N N . ILE A 1 588 ? -3.362 36.253 14.166 1.00 96.88 588 ILE A N 1
ATOM 4561 C CA . ILE A 1 588 ? -3.604 35.534 15.429 1.00 96.88 588 ILE A CA 1
ATOM 4562 C C . ILE A 1 588 ? -3.021 36.245 16.658 1.00 96.88 588 ILE A C 1
ATOM 4564 O O . ILE A 1 588 ? -2.988 35.682 17.745 1.00 96.88 588 ILE A O 1
ATOM 4568 N N . GLY A 1 589 ? -2.586 37.499 16.513 1.00 96.50 589 GLY A N 1
ATOM 4569 C CA . GLY A 1 589 ? -2.203 38.349 17.640 1.00 96.50 589 GLY A CA 1
ATOM 4570 C C . GLY A 1 589 ? -0.779 38.890 17.568 1.00 96.50 589 GLY A C 1
ATOM 4571 O O . GLY A 1 589 ? -0.085 38.792 16.557 1.00 96.50 589 GLY A O 1
ATOM 4572 N N . ASN A 1 590 ? -0.351 39.493 18.677 1.00 96.31 590 ASN A N 1
ATOM 4573 C CA . ASN A 1 590 ? 0.931 40.195 18.811 1.00 96.31 590 ASN A CA 1
ATOM 4574 C C . ASN A 1 590 ? 1.854 39.586 19.873 1.00 96.31 590 ASN A C 1
ATOM 4576 O O . ASN A 1 590 ? 2.903 40.146 20.182 1.00 96.31 590 ASN A O 1
ATOM 4580 N N . ASN A 1 591 ? 1.459 38.455 20.460 1.00 96.94 591 ASN A N 1
ATOM 4581 C CA . ASN A 1 591 ? 2.218 37.765 21.491 1.00 96.94 591 ASN A CA 1
ATOM 4582 C C . ASN A 1 591 ? 2.616 36.371 20.997 1.00 96.94 591 ASN A C 1
ATOM 4584 O O . ASN A 1 591 ? 1.763 35.570 20.619 1.00 96.94 591 ASN A O 1
ATOM 4588 N N . ARG A 1 592 ? 3.921 36.088 21.037 1.00 95.75 592 ARG A N 1
ATOM 4589 C CA . ARG A 1 592 ? 4.512 34.851 20.515 1.00 95.75 592 ARG A CA 1
ATOM 4590 C C . ARG A 1 592 ? 3.961 33.598 21.187 1.00 95.75 592 ARG A C 1
ATOM 4592 O O . ARG A 1 592 ? 3.648 32.619 20.516 1.00 95.75 592 ARG A O 1
ATOM 4599 N N . GLN A 1 593 ? 3.866 33.634 22.514 1.00 96.00 593 GLN A N 1
ATOM 4600 C CA . GLN A 1 593 ? 3.430 32.499 23.316 1.00 96.00 593 GLN A CA 1
ATOM 4601 C C . GLN A 1 593 ? 1.936 32.242 23.113 1.00 96.00 593 GLN A C 1
ATOM 4603 O O . GLN A 1 593 ? 1.555 31.111 22.840 1.00 96.00 593 GLN A O 1
ATOM 4608 N N . GLN A 1 594 ? 1.113 33.293 23.145 1.00 96.44 594 GLN A N 1
ATOM 4609 C CA . GLN A 1 594 ? -0.329 33.169 22.908 1.00 96.44 594 GLN A CA 1
ATOM 4610 C C . GLN A 1 594 ? -0.634 32.672 21.492 1.00 96.44 594 GLN A C 1
ATOM 4612 O O . GLN A 1 594 ? -1.524 31.846 21.317 1.00 96.44 594 GLN A O 1
ATOM 4617 N N . ALA A 1 595 ? 0.130 33.118 20.488 1.00 96.69 595 ALA A N 1
ATOM 4618 C CA . ALA A 1 595 ? 0.007 32.621 19.122 1.00 96.69 595 ALA A CA 1
ATOM 4619 C C . ALA A 1 595 ? 0.283 31.109 19.050 1.00 96.69 595 ALA A C 1
ATOM 4621 O O . ALA A 1 595 ? -0.525 30.357 18.508 1.00 96.69 595 ALA A O 1
ATOM 4622 N N . ALA A 1 596 ? 1.386 30.646 19.647 1.00 96.88 596 ALA A N 1
ATOM 4623 C CA . ALA A 1 596 ? 1.710 29.223 19.701 1.00 96.88 596 ALA A CA 1
ATOM 4624 C C . ALA A 1 596 ? 0.675 28.411 20.501 1.00 96.88 596 ALA A C 1
ATOM 4626 O O . ALA A 1 596 ? 0.271 27.336 20.064 1.00 96.88 596 ALA A O 1
ATOM 4627 N N . GLU A 1 597 ? 0.200 28.929 21.636 1.00 96.12 597 GLU A N 1
ATOM 4628 C CA . GLU A 1 597 ? -0.864 28.310 22.434 1.00 96.12 597 GLU A CA 1
ATOM 4629 C C . GLU A 1 597 ? -2.157 28.170 21.632 1.00 96.12 597 GLU A C 1
ATOM 4631 O O . GLU A 1 597 ? -2.739 27.087 21.602 1.00 96.12 597 GLU A O 1
ATOM 4636 N N . GLN A 1 598 ? -2.569 29.221 20.920 1.00 95.69 598 GLN A N 1
ATOM 4637 C CA . GLN A 1 598 ? -3.767 29.205 20.088 1.00 95.69 598 GLN A CA 1
ATOM 4638 C C . GLN A 1 598 ? -3.658 28.182 18.951 1.00 95.69 598 GLN A C 1
ATOM 4640 O O . GLN A 1 598 ? -4.611 27.443 18.705 1.00 95.69 598 GLN A O 1
ATOM 4645 N N . VAL A 1 599 ? -2.509 28.100 18.272 1.00 95.38 599 VAL A N 1
ATOM 4646 C CA . VAL A 1 599 ? -2.288 27.119 17.196 1.00 95.38 599 VAL A CA 1
ATOM 4647 C C . VAL A 1 599 ? -2.253 25.693 17.737 1.00 95.38 599 VAL A C 1
ATOM 4649 O O . VAL A 1 599 ? -2.908 24.815 17.175 1.00 95.38 599 VAL A O 1
ATOM 4652 N N . ALA A 1 600 ? -1.550 25.459 18.847 1.00 94.44 600 ALA A N 1
ATOM 4653 C CA . ALA A 1 600 ? -1.499 24.148 19.481 1.00 94.44 600 ALA A CA 1
ATOM 4654 C C . ALA A 1 600 ? -2.887 23.692 19.953 1.00 94.44 600 ALA A C 1
ATOM 4656 O O . ALA A 1 600 ? -3.275 22.552 19.708 1.00 94.44 600 ALA A O 1
ATOM 4657 N N . GLN A 1 601 ? -3.665 24.578 20.580 1.00 93.00 601 GLN A N 1
ATOM 4658 C CA . GLN A 1 601 ? -5.041 24.294 20.994 1.00 93.00 601 GLN A CA 1
ATOM 4659 C C . GLN A 1 601 ? -5.958 24.027 19.798 1.00 93.00 601 GLN A C 1
ATOM 4661 O O . GLN A 1 601 ? -6.741 23.083 19.843 1.00 93.00 601 GLN A O 1
ATOM 4666 N N . ALA A 1 602 ? -5.848 24.813 18.723 1.00 91.38 602 ALA A N 1
ATOM 4667 C CA . ALA A 1 602 ? -6.655 24.626 17.520 1.00 91.38 602 ALA A CA 1
ATOM 4668 C C . ALA A 1 602 ? -6.355 23.290 16.822 1.00 91.38 602 ALA A C 1
ATOM 4670 O O . ALA A 1 602 ? -7.288 22.596 16.420 1.00 91.38 602 ALA A O 1
ATOM 4671 N N . GLU A 1 603 ? -5.082 22.896 16.719 1.00 90.62 603 GLU A N 1
ATOM 4672 C CA . GLU A 1 603 ? -4.713 21.582 16.182 1.00 90.62 603 GLU A CA 1
ATOM 4673 C C . GLU A 1 603 ? -5.187 20.464 17.113 1.00 90.62 603 GLU A C 1
ATOM 4675 O O . GLU A 1 603 ? -5.806 19.504 16.663 1.00 90.62 603 GLU A O 1
ATOM 4680 N N . ASN A 1 604 ? -5.006 20.627 18.426 1.00 90.81 604 ASN A N 1
ATOM 4681 C CA . ASN A 1 604 ? -5.494 19.669 19.409 1.00 90.81 604 ASN A CA 1
ATOM 4682 C C . ASN A 1 604 ? -7.027 19.614 19.520 1.00 90.81 604 ASN A C 1
ATOM 4684 O O . ASN A 1 604 ? -7.533 18.707 20.171 1.00 90.81 604 ASN A O 1
ATOM 4688 N N . ALA A 1 605 ? -7.781 20.546 18.943 1.00 90.25 605 ALA A N 1
ATOM 4689 C CA . ALA A 1 605 ? -9.240 20.476 18.890 1.00 90.25 605 ALA A CA 1
ATOM 4690 C C . ALA A 1 605 ? -9.745 19.687 17.670 1.00 90.25 605 ALA A C 1
ATOM 4692 O O . ALA A 1 605 ? -10.935 19.378 17.584 1.00 90.25 605 ALA A O 1
ATOM 4693 N N . ARG A 1 606 ? -8.866 19.367 16.710 1.00 88.00 606 ARG A N 1
ATOM 4694 C CA . ARG A 1 606 ? -9.222 18.542 15.554 1.00 88.00 606 ARG A CA 1
ATOM 4695 C C . ARG A 1 606 ? -9.375 17.077 15.970 1.00 88.00 606 ARG A C 1
ATOM 4697 O O . ARG A 1 606 ? -8.595 16.613 16.800 1.00 88.00 606 ARG A O 1
ATOM 4704 N N . PRO A 1 607 ? -10.325 16.335 15.370 1.00 87.31 607 PRO A N 1
ATOM 4705 C CA . PRO A 1 607 ? -10.459 14.907 15.622 1.00 87.31 607 PRO A CA 1
ATOM 4706 C C . PRO A 1 607 ? -9.159 14.163 15.306 1.00 87.31 607 PRO A C 1
ATOM 4708 O O . PRO A 1 607 ? -8.659 14.229 14.181 1.00 87.31 607 PRO A O 1
ATOM 4711 N N . ASP A 1 608 ? -8.638 13.424 16.283 1.00 91.62 608 ASP A N 1
ATOM 4712 C CA . ASP A 1 608 ? -7.485 12.549 16.076 1.00 91.62 608 ASP A CA 1
ATOM 4713 C C . ASP A 1 608 ? -7.946 11.210 15.487 1.00 91.62 608 ASP A C 1
ATOM 4715 O O . ASP A 1 608 ? -8.346 10.299 16.209 1.00 91.62 608 ASP A O 1
ATOM 4719 N N . LEU A 1 609 ? -7.942 11.117 14.155 1.00 93.19 609 LEU A N 1
ATOM 4720 C CA . LEU A 1 609 ? -8.350 9.922 13.417 1.00 93.19 609 LEU A CA 1
ATOM 4721 C C . LEU A 1 609 ? -7.121 9.168 12.904 1.00 93.19 609 LEU A C 1
ATOM 4723 O O . LEU A 1 609 ? -6.517 9.566 11.905 1.00 93.19 609 LEU A O 1
ATOM 4727 N N . ILE A 1 610 ? -6.798 8.037 13.527 1.00 94.50 610 ILE A N 1
ATOM 4728 C CA . ILE A 1 610 ? -5.788 7.103 13.021 1.00 94.50 610 ILE A CA 1
ATOM 4729 C C . ILE A 1 610 ? -6.471 5.895 12.380 1.00 94.50 610 ILE A C 1
ATOM 4731 O O . ILE A 1 610 ? -7.474 5.393 12.882 1.00 94.50 610 ILE A O 1
ATOM 4735 N N . THR A 1 611 ? -5.922 5.399 11.273 1.00 95.88 611 THR A N 1
ATOM 4736 C CA . THR A 1 611 ? -6.474 4.230 10.576 1.00 95.88 611 THR A CA 1
ATOM 4737 C C . THR A 1 611 ? -5.396 3.198 10.299 1.00 95.88 611 THR A C 1
ATOM 4739 O O . THR A 1 611 ? -4.273 3.551 9.945 1.00 95.88 611 THR A O 1
ATOM 4742 N N . PHE A 1 612 ? -5.759 1.919 10.380 1.00 97.56 612 PHE A N 1
ATOM 4743 C CA . PHE A 1 612 ? -5.005 0.825 9.782 1.00 97.56 612 PHE A CA 1
ATOM 4744 C C . PHE A 1 612 ? -5.923 -0.054 8.921 1.00 97.56 612 PHE A C 1
ATOM 4746 O O . PHE A 1 612 ? -6.805 -0.747 9.428 1.00 97.56 612 PHE A O 1
ATOM 4753 N N . GLY A 1 613 ? -5.702 -0.028 7.605 1.00 95.56 613 GLY A N 1
ATOM 4754 C CA . GLY A 1 613 ? -6.467 -0.802 6.620 1.00 95.56 613 GLY A CA 1
ATOM 4755 C C . GLY A 1 613 ? -5.853 -2.134 6.217 1.00 95.56 613 GLY A C 1
ATOM 4756 O O . GLY A 1 613 ? -6.406 -2.822 5.355 1.00 95.56 613 GLY A O 1
ATOM 4757 N N . GLY A 1 614 ? -4.722 -2.487 6.828 1.00 96.00 614 GLY A N 1
ATOM 4758 C CA . GLY A 1 614 ? -4.059 -3.774 6.669 1.00 96.00 614 GLY A CA 1
ATOM 4759 C C . GLY A 1 614 ? -4.661 -4.884 7.535 1.00 96.00 614 GLY A C 1
ATOM 4760 O O . GLY A 1 614 ? -5.813 -4.823 7.965 1.00 96.00 614 GLY A O 1
ATOM 4761 N N . TYR A 1 615 ? -3.860 -5.915 7.791 1.00 97.19 615 TYR A N 1
ATOM 4762 C CA . TYR A 1 615 ? -4.254 -7.088 8.566 1.00 97.19 615 TYR A CA 1
ATOM 4763 C C . TYR A 1 615 ? -3.341 -7.295 9.782 1.00 97.19 615 TYR A C 1
ATOM 4765 O O . TYR A 1 615 ? -2.118 -7.198 9.671 1.00 97.19 615 TYR A O 1
ATOM 4773 N N . LEU A 1 616 ? -3.926 -7.584 10.946 1.00 98.12 616 LEU A N 1
ATOM 4774 C CA . LEU A 1 616 ? -3.186 -7.912 12.170 1.00 98.12 616 LEU A CA 1
ATOM 4775 C C . LEU A 1 616 ? -3.278 -9.419 12.462 1.00 98.12 616 LEU A C 1
ATOM 4777 O O . LEU A 1 616 ? -4.377 -9.964 12.565 1.00 98.12 616 LEU A O 1
ATOM 4781 N N . GLY A 1 617 ? -2.133 -10.086 12.611 1.00 95.62 617 GLY A N 1
ATOM 4782 C CA . GLY A 1 617 ? -2.022 -11.549 12.678 1.00 95.62 617 GLY A CA 1
ATOM 4783 C C . GLY A 1 617 ? -1.913 -12.207 11.296 1.00 95.62 617 GLY A C 1
ATOM 4784 O O . GLY A 1 617 ? -1.999 -11.541 10.266 1.00 95.62 617 GLY A O 1
ATOM 4785 N N . GLU A 1 618 ? -1.700 -13.522 11.247 1.00 90.88 618 GLU A N 1
ATOM 4786 C CA . GLU A 1 618 ? -1.690 -14.257 9.977 1.00 90.88 618 GLU A CA 1
ATOM 4787 C C . GLU A 1 618 ? -3.109 -14.525 9.466 1.00 90.88 618 GLU A C 1
ATOM 4789 O O . GLU A 1 618 ? -4.036 -14.850 10.220 1.00 90.88 618 GLU A O 1
ATOM 4794 N N . ASN A 1 619 ? -3.279 -14.420 8.149 1.00 79.56 619 ASN A N 1
AT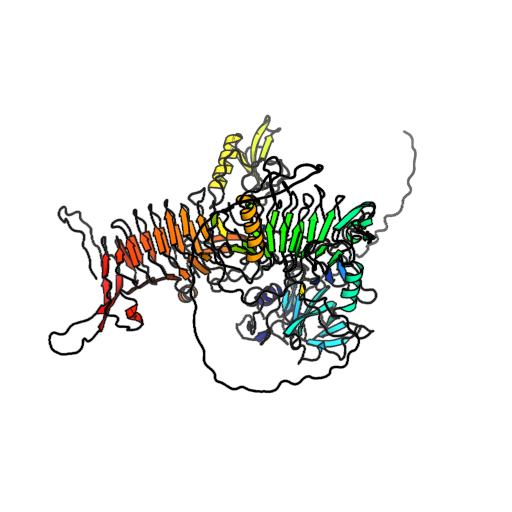OM 4795 C CA . ASN A 1 619 ? -4.517 -14.804 7.488 1.00 79.56 619 ASN A CA 1
ATOM 4796 C C . ASN A 1 619 ? -4.492 -16.312 7.181 1.00 79.56 619 ASN A C 1
ATOM 4798 O O . ASN A 1 619 ? -3.469 -16.866 6.795 1.00 79.56 619 ASN A O 1
ATOM 4802 N N . ALA A 1 620 ? -5.626 -17.007 7.314 1.00 53.38 620 ALA A N 1
ATOM 4803 C CA . ALA A 1 620 ? -5.735 -18.458 7.073 1.00 53.38 620 ALA A CA 1
ATOM 4804 C C . ALA A 1 620 ? -5.500 -18.884 5.599 1.00 53.38 620 ALA A C 1
ATOM 4806 O O . ALA A 1 620 ? -5.765 -20.022 5.221 1.00 53.38 620 ALA A O 1
ATOM 4807 N N . GLN A 1 621 ? -5.048 -17.967 4.741 1.00 43.03 621 GLN A N 1
ATOM 4808 C CA . GLN A 1 621 ? -5.016 -18.081 3.287 1.00 43.03 621 GLN A CA 1
ATOM 4809 C C . GLN A 1 621 ? -3.672 -17.583 2.747 1.00 43.03 621 GLN A C 1
ATOM 4811 O O . GLN A 1 621 ? -3.551 -16.424 2.369 1.00 43.03 621 GLN A O 1
ATOM 4816 N N . THR A 1 622 ? -2.676 -18.464 2.629 1.00 38.44 622 THR A N 1
ATOM 4817 C CA . THR A 1 622 ? -1.620 -18.313 1.607 1.00 38.44 622 THR A CA 1
ATOM 4818 C C . THR A 1 622 ? -1.201 -19.676 1.043 1.00 38.44 622 THR A C 1
ATOM 4820 O O . THR A 1 622 ? -0.070 -20.118 1.176 1.00 38.44 622 THR A O 1
ATOM 4823 N N . GLY A 1 623 ? -2.134 -20.355 0.365 1.00 30.44 623 GLY A N 1
ATOM 4824 C CA . GLY A 1 623 ? -1.854 -21.593 -0.378 1.00 30.44 623 GLY A CA 1
ATOM 4825 C C . GLY A 1 623 ? -1.233 -21.398 -1.770 1.00 30.44 623 GLY A C 1
ATOM 4826 O O . GLY A 1 623 ? -0.905 -22.381 -2.426 1.00 30.44 623 GLY A O 1
ATOM 4827 N N . LYS A 1 624 ? -1.060 -20.163 -2.260 1.00 31.89 624 LYS A N 1
ATOM 4828 C CA . LYS A 1 624 ? -0.326 -19.890 -3.508 1.00 31.89 624 LYS A CA 1
ATOM 4829 C C . LYS A 1 624 ? 0.472 -18.599 -3.374 1.00 31.89 624 LYS A C 1
ATOM 4831 O O . LYS A 1 624 ? -0.090 -17.510 -3.435 1.00 31.89 624 LYS A O 1
ATOM 4836 N N . ALA A 1 625 ? 1.783 -18.729 -3.176 1.00 37.62 625 ALA A N 1
ATOM 4837 C CA . ALA A 1 625 ? 2.704 -17.613 -3.343 1.00 37.62 625 ALA A CA 1
ATOM 4838 C C . ALA A 1 625 ? 2.566 -17.059 -4.772 1.00 37.62 625 ALA A C 1
ATOM 4840 O O . ALA A 1 625 ? 2.465 -17.832 -5.730 1.00 37.62 625 ALA A O 1
ATOM 4841 N N . ALA A 1 626 ? 2.553 -15.731 -4.918 1.00 37.84 626 ALA A N 1
ATOM 4842 C CA . ALA A 1 626 ? 2.727 -15.110 -6.227 1.00 37.84 626 ALA A CA 1
ATOM 4843 C C . ALA A 1 626 ? 4.037 -15.632 -6.858 1.00 37.84 626 ALA A C 1
ATOM 4845 O O . ALA A 1 626 ? 4.980 -15.919 -6.113 1.00 37.84 626 ALA A O 1
ATOM 4846 N N . PRO A 1 627 ? 4.118 -15.783 -8.193 1.00 36.94 627 PRO A N 1
ATOM 4847 C CA . PRO A 1 627 ? 5.320 -16.295 -8.844 1.00 36.94 627 PRO A CA 1
ATOM 4848 C C . PRO A 1 627 ? 6.559 -15.508 -8.397 1.00 36.94 627 PRO A C 1
ATOM 4850 O O . PRO A 1 627 ? 6.575 -14.277 -8.471 1.00 36.94 627 PRO A O 1
ATOM 4853 N N . SER A 1 628 ? 7.568 -16.224 -7.896 1.00 45.22 628 SER A N 1
ATOM 4854 C CA . SER A 1 628 ? 8.850 -15.629 -7.515 1.00 45.22 628 SER A CA 1
ATOM 4855 C C . SER A 1 628 ? 9.597 -15.122 -8.747 1.00 45.22 628 SER A C 1
ATOM 4857 O O . SER A 1 628 ? 9.491 -15.731 -9.815 1.00 45.22 628 SER A O 1
ATOM 4859 N N . TYR A 1 629 ? 10.406 -14.069 -8.581 1.00 41.44 629 TYR A N 1
ATOM 4860 C CA . TYR A 1 629 ? 11.327 -13.580 -9.611 1.00 41.44 629 TYR A CA 1
ATOM 4861 C C . TYR A 1 629 ? 12.173 -14.706 -10.228 1.00 41.44 629 TYR A C 1
ATOM 4863 O O . TYR A 1 629 ? 12.338 -14.735 -11.447 1.00 41.44 629 TYR A O 1
ATOM 4871 N N . SER A 1 630 ? 12.623 -15.681 -9.422 1.00 38.41 630 SER A N 1
ATOM 4872 C CA . SER A 1 630 ? 13.449 -16.802 -9.903 1.00 38.41 630 SER A CA 1
ATOM 4873 C C . SER A 1 630 ? 12.735 -17.720 -10.899 1.00 38.41 630 SER A C 1
ATOM 4875 O O . SER A 1 630 ? 13.385 -18.508 -11.573 1.00 38.41 630 SER A O 1
ATOM 4877 N N . LYS A 1 631 ? 11.403 -17.630 -11.019 1.00 38.53 631 LYS A N 1
ATOM 4878 C CA . LYS A 1 631 ? 10.600 -18.484 -11.907 1.00 38.53 631 LYS A CA 1
ATOM 4879 C C . LYS A 1 631 ? 9.996 -17.750 -13.102 1.00 38.53 631 LYS A C 1
ATOM 4881 O O . LYS A 1 631 ? 9.363 -18.395 -13.934 1.00 38.53 631 LYS A O 1
ATOM 4886 N N . THR A 1 632 ? 10.152 -16.430 -13.221 1.00 39.75 632 THR A N 1
ATOM 4887 C CA . THR A 1 632 ? 9.422 -15.649 -14.233 1.00 39.75 632 THR A CA 1
ATOM 4888 C C . THR A 1 632 ? 10.324 -14.803 -15.125 1.00 39.75 632 THR A C 1
ATOM 4890 O O . THR A 1 632 ? 10.445 -13.605 -14.926 1.00 39.75 632 THR A O 1
ATOM 4893 N N . ASN A 1 633 ? 10.794 -15.398 -16.227 1.00 44.91 633 ASN A N 1
ATOM 4894 C CA . ASN A 1 633 ? 10.818 -14.783 -17.574 1.00 44.91 633 ASN A CA 1
ATOM 4895 C C . ASN A 1 633 ? 12.171 -14.636 -18.298 1.00 44.91 633 ASN A C 1
ATOM 4897 O O . ASN A 1 633 ? 12.127 -14.319 -19.484 1.00 44.91 633 ASN A O 1
ATOM 4901 N N . ILE A 1 634 ? 13.342 -14.918 -17.706 1.00 43.38 634 ILE A N 1
ATOM 4902 C CA . ILE A 1 634 ? 14.619 -14.942 -18.470 1.00 43.38 634 ILE A CA 1
ATOM 4903 C C . ILE A 1 634 ? 15.528 -16.126 -18.082 1.00 43.38 634 ILE A C 1
ATOM 4905 O O . ILE A 1 634 ? 16.749 -16.032 -18.098 1.00 43.38 634 ILE A O 1
ATOM 4909 N N . GLU A 1 635 ? 14.944 -17.288 -17.799 1.00 37.69 635 GLU A N 1
ATOM 4910 C CA . GLU A 1 635 ? 15.663 -18.565 -17.875 1.00 37.69 635 GLU A CA 1
ATOM 4911 C C . GLU A 1 635 ? 15.082 -19.388 -19.024 1.00 37.69 635 GLU A C 1
ATOM 4913 O O . GLU A 1 635 ? 14.238 -20.258 -18.845 1.00 37.69 635 GLU A O 1
ATOM 4918 N N . TRP A 1 636 ? 15.532 -19.098 -20.245 1.00 32.06 636 TRP A N 1
ATOM 4919 C CA . TRP A 1 636 ? 15.499 -20.117 -21.288 1.00 32.06 636 TRP A CA 1
ATOM 4920 C C . TRP A 1 636 ? 16.780 -20.922 -21.129 1.00 32.06 636 TRP A C 1
ATOM 4922 O O . TRP A 1 636 ? 17.861 -20.458 -21.499 1.00 32.06 636 TRP A O 1
ATOM 4932 N N . VAL A 1 637 ? 16.647 -22.089 -20.502 1.00 25.58 637 VAL A N 1
ATOM 4933 C CA . VAL A 1 637 ? 17.685 -23.114 -20.409 1.00 25.58 637 VAL A CA 1
ATOM 4934 C C . VAL A 1 637 ? 18.297 -23.304 -21.797 1.00 25.58 637 VAL A C 1
ATOM 4936 O O . VAL A 1 637 ? 17.621 -23.699 -22.746 1.00 25.58 637 VAL A O 1
ATOM 4939 N N . ASN A 1 638 ? 19.584 -22.993 -21.928 1.00 24.56 638 ASN A N 1
ATOM 4940 C CA . ASN A 1 638 ? 20.366 -23.399 -23.083 1.00 24.56 638 ASN A CA 1
ATOM 4941 C C . ASN A 1 638 ? 20.397 -24.933 -23.134 1.00 24.56 638 ASN A C 1
ATOM 4943 O O . ASN A 1 638 ? 20.943 -25.564 -22.232 1.00 24.56 638 ASN A O 1
ATOM 4947 N N . SER A 1 639 ? 19.892 -25.526 -24.212 1.00 23.97 639 SER A N 1
ATOM 4948 C CA . SER A 1 639 ? 20.493 -26.718 -24.822 1.00 23.97 639 SER A CA 1
ATOM 4949 C C . SER A 1 639 ? 20.047 -26.831 -26.283 1.00 23.97 639 SER A C 1
ATOM 4951 O O . SER A 1 639 ? 18.854 -26.987 -26.539 1.00 23.97 639 SER A O 1
ATOM 4953 N N . PRO A 1 640 ? 20.968 -26.756 -27.261 1.00 29.84 640 PRO A N 1
ATOM 4954 C CA . PRO A 1 640 ? 20.705 -27.234 -28.606 1.00 29.84 640 PRO A CA 1
ATOM 4955 C C . PRO A 1 640 ? 20.807 -28.769 -28.628 1.00 29.84 640 PRO A C 1
ATOM 4957 O O . PRO A 1 640 ? 21.779 -29.333 -28.141 1.00 29.84 640 PRO A O 1
ATOM 4960 N N . ASN A 1 641 ? 19.816 -29.421 -29.239 1.00 29.81 641 ASN A N 1
ATOM 4961 C CA . ASN A 1 641 ? 19.809 -30.822 -29.681 1.00 29.81 641 ASN A CA 1
ATOM 4962 C C . ASN A 1 641 ? 20.029 -31.926 -28.625 1.00 29.81 641 ASN A C 1
ATOM 4964 O O . ASN A 1 641 ? 21.147 -32.350 -28.361 1.00 29.81 641 ASN A O 1
ATOM 4968 N N . THR A 1 642 ? 18.936 -32.558 -28.192 1.00 25.44 642 THR A N 1
ATOM 4969 C CA . THR A 1 642 ? 18.901 -34.016 -27.959 1.00 25.44 642 THR A CA 1
ATOM 4970 C C . THR A 1 642 ? 17.526 -34.563 -28.372 1.00 25.44 642 THR A C 1
ATOM 4972 O O . THR A 1 642 ? 16.513 -33.954 -28.028 1.00 25.44 642 THR A O 1
ATOM 4975 N N . PRO A 1 643 ? 17.433 -35.670 -29.138 1.00 28.19 643 PRO A N 1
ATOM 4976 C CA . PRO A 1 643 ? 16.145 -36.228 -29.542 1.00 28.19 643 PRO A CA 1
ATOM 4977 C C . PRO A 1 643 ? 15.425 -36.852 -28.343 1.00 28.19 643 PRO A C 1
ATOM 4979 O O . PRO A 1 643 ? 15.996 -37.670 -27.620 1.00 28.19 643 PRO A O 1
ATOM 4982 N N . HIS A 1 644 ? 14.153 -36.499 -28.163 1.00 26.28 644 HIS A N 1
ATOM 4983 C CA . HIS A 1 644 ? 13.255 -37.141 -27.209 1.00 26.28 644 HIS A CA 1
ATOM 4984 C C . HIS A 1 644 ? 13.150 -38.652 -27.477 1.00 26.28 644 HIS A C 1
ATOM 4986 O O . HIS A 1 644 ? 12.690 -39.070 -28.538 1.00 26.28 644 HIS A O 1
ATOM 4992 N N . LYS A 1 645 ? 13.490 -39.472 -26.477 1.00 25.34 645 LYS A N 1
ATOM 4993 C CA . LYS A 1 645 ? 12.900 -40.808 -26.311 1.00 25.34 645 LYS A CA 1
ATOM 4994 C C . LYS A 1 645 ? 11.706 -40.696 -25.354 1.00 25.34 645 LYS A C 1
ATOM 4996 O O . LYS A 1 645 ? 11.862 -40.079 -24.299 1.00 25.34 645 LYS A O 1
ATOM 5001 N N . PRO A 1 646 ? 10.540 -41.281 -25.672 1.00 27.75 646 PRO A N 1
ATOM 5002 C CA . PRO A 1 646 ? 9.410 -41.310 -24.754 1.00 27.75 646 PRO A CA 1
ATOM 5003 C C . PRO A 1 646 ? 9.601 -42.432 -23.723 1.00 27.75 646 PRO A C 1
ATOM 5005 O O . PRO A 1 646 ? 9.972 -43.549 -24.083 1.00 27.75 646 PRO A O 1
ATOM 5008 N N . SER A 1 647 ? 9.331 -42.144 -22.448 1.00 24.66 647 SER A N 1
ATOM 5009 C CA . SER A 1 647 ? 9.166 -43.170 -21.412 1.00 24.66 647 SER A CA 1
ATOM 5010 C C . SER A 1 647 ? 7.677 -43.297 -21.064 1.00 24.66 647 SER A C 1
ATOM 5012 O O . SER A 1 647 ? 7.041 -42.264 -20.831 1.00 24.66 647 SER A O 1
ATOM 5014 N N . PRO A 1 648 ? 7.099 -44.513 -21.053 1.00 29.05 648 PRO A N 1
ATOM 5015 C CA . PRO A 1 648 ? 5.687 -44.736 -20.787 1.00 29.05 648 PRO A CA 1
ATOM 5016 C C . PRO A 1 648 ? 5.457 -45.033 -19.301 1.00 29.05 648 PRO A C 1
ATOM 5018 O O . PRO A 1 648 ? 6.171 -45.836 -18.710 1.00 29.05 648 PRO A O 1
ATOM 5021 N N . TYR A 1 649 ? 4.408 -44.463 -18.712 1.00 25.33 649 TYR A N 1
ATOM 5022 C CA . TYR A 1 649 ? 3.829 -45.012 -17.486 1.00 25.33 649 TYR A CA 1
ATOM 5023 C C . TYR A 1 649 ? 2.307 -45.021 -17.585 1.00 25.33 649 TYR A C 1
ATOM 5025 O O . TYR A 1 649 ? 1.626 -44.026 -17.357 1.00 25.33 649 TYR A O 1
ATOM 5033 N N . THR A 1 650 ? 1.794 -46.200 -17.920 1.00 27.64 650 THR A N 1
ATOM 5034 C CA . THR A 1 650 ? 0.459 -46.684 -17.572 1.00 27.64 650 THR A CA 1
ATOM 5035 C C . THR A 1 650 ? 0.622 -47.713 -16.455 1.00 27.64 650 THR A C 1
ATOM 5037 O O . THR A 1 650 ? 1.386 -48.660 -16.640 1.00 27.64 650 THR A O 1
ATOM 5040 N N . ASN A 1 651 ? -0.078 -47.564 -15.327 1.00 27.56 651 ASN A N 1
ATOM 5041 C CA . ASN A 1 651 ? -1.064 -48.547 -14.848 1.00 27.56 651 ASN A CA 1
ATOM 5042 C C . ASN A 1 651 ? -1.534 -48.318 -13.401 1.00 27.56 651 ASN A C 1
ATOM 5044 O O . ASN A 1 651 ? -0.839 -47.791 -12.539 1.00 27.56 651 ASN A O 1
ATOM 5048 N N . THR A 1 652 ? -2.779 -48.744 -13.233 1.00 25.25 652 THR A N 1
ATOM 5049 C CA . THR A 1 652 ? -3.746 -48.743 -12.128 1.00 25.25 652 THR A CA 1
ATOM 5050 C C . THR A 1 652 ? -3.387 -49.723 -10.966 1.00 25.25 652 THR A C 1
ATOM 5052 O O . THR A 1 652 ? -2.325 -50.339 -11.010 1.00 25.25 652 THR A O 1
ATOM 5055 N N . PRO A 1 653 ? -4.215 -49.854 -9.894 1.00 44.50 653 PRO A N 1
ATOM 5056 C CA . PRO A 1 653 ? -3.783 -50.087 -8.509 1.00 44.50 653 PRO A CA 1
ATOM 5057 C C . PRO A 1 653 ? -3.977 -51.528 -7.999 1.00 44.50 653 PRO A C 1
ATOM 5059 O O . PRO A 1 653 ? -4.817 -52.257 -8.515 1.00 44.50 653 PRO A O 1
ATOM 5062 N N . THR A 1 654 ? -3.340 -51.871 -6.869 1.00 26.55 654 THR A N 1
ATOM 5063 C CA . THR A 1 654 ? -3.775 -52.979 -5.991 1.00 26.55 654 THR A CA 1
ATOM 5064 C C . THR A 1 654 ? -3.378 -52.774 -4.523 1.00 26.55 654 THR A C 1
ATOM 5066 O O . THR A 1 654 ? -2.450 -52.045 -4.191 1.00 26.55 654 THR A O 1
ATOM 5069 N N . ARG A 1 655 ? -4.168 -53.415 -3.659 1.00 28.19 655 ARG A N 1
ATOM 5070 C CA . ARG A 1 655 ? -4.387 -53.241 -2.215 1.00 28.19 655 ARG A CA 1
ATOM 5071 C C . ARG A 1 655 ? -3.622 -54.297 -1.387 1.00 28.19 655 ARG A C 1
ATOM 5073 O O . ARG A 1 655 ? -3.307 -55.358 -1.911 1.00 28.19 655 ARG A O 1
ATOM 5080 N N . THR A 1 656 ? -3.549 -54.052 -0.069 1.00 29.73 656 THR A N 1
ATOM 5081 C CA . THR A 1 656 ? -3.399 -54.975 1.095 1.00 29.73 656 THR A CA 1
ATOM 5082 C C . THR A 1 656 ? -2.028 -55.070 1.781 1.00 29.73 656 THR A C 1
ATOM 5084 O O . THR A 1 656 ? -1.001 -55.192 1.130 1.00 29.73 656 THR A O 1
ATOM 5087 N N . GLY A 1 657 ? -2.057 -55.072 3.125 1.00 26.77 657 GLY A N 1
ATOM 5088 C CA . GLY A 1 657 ? -0.970 -55.560 3.987 1.00 26.77 657 GLY A CA 1
ATOM 5089 C C . GLY A 1 657 ? -0.734 -54.724 5.250 1.00 26.77 657 GLY A C 1
ATOM 5090 O O . GLY A 1 657 ? -0.307 -53.587 5.152 1.00 26.77 657 GLY A O 1
ATOM 5091 N N . ALA A 1 658 ? -1.040 -55.280 6.422 1.00 28.88 658 ALA A N 1
ATOM 5092 C CA . ALA A 1 658 ? -1.086 -54.638 7.740 1.00 28.88 658 ALA A CA 1
ATOM 5093 C C . ALA A 1 658 ? 0.280 -54.470 8.450 1.00 28.88 658 ALA A C 1
ATOM 5095 O O . ALA A 1 658 ? 1.230 -55.176 8.131 1.00 28.88 658 ALA A O 1
ATOM 5096 N N . GLY A 1 659 ? 0.325 -53.622 9.493 1.00 25.97 659 GLY A N 1
ATOM 5097 C CA . GLY A 1 659 ? 1.359 -53.674 10.542 1.00 25.97 659 GLY A CA 1
ATOM 5098 C C . GLY A 1 659 ? 1.609 -52.362 11.306 1.00 25.97 659 GLY A C 1
ATOM 5099 O O . GLY A 1 659 ? 2.344 -51.503 10.841 1.00 25.97 659 GLY A O 1
ATOM 5100 N N . VAL A 1 660 ? 1.028 -52.239 12.503 1.00 28.95 660 VAL A N 1
ATOM 5101 C CA . VAL A 1 660 ? 1.331 -51.277 13.598 1.00 28.95 660 VAL A CA 1
ATOM 5102 C C . VAL A 1 660 ? 2.111 -52.101 14.657 1.00 28.95 660 VAL A C 1
ATOM 5104 O O . VAL A 1 660 ? 1.744 -53.275 14.781 1.00 28.95 660 VAL A O 1
ATOM 5107 N N . PRO A 1 661 ? 3.153 -51.616 15.396 1.00 37.44 661 PRO A N 1
ATOM 5108 C CA . PRO A 1 661 ? 2.961 -50.611 16.456 1.00 37.44 661 PRO A CA 1
ATOM 5109 C C . PRO A 1 661 ? 4.099 -49.631 16.858 1.00 37.44 661 PRO A C 1
ATOM 5111 O O . PRO A 1 661 ? 5.291 -49.882 16.737 1.00 37.44 661 PRO A O 1
ATOM 5114 N N . THR A 1 662 ? 3.606 -48.504 17.388 1.00 27.89 662 THR A N 1
ATOM 5115 C CA . THR A 1 662 ? 4.027 -47.576 18.467 1.00 27.89 662 THR A CA 1
ATOM 5116 C C . THR A 1 662 ? 5.299 -47.849 19.285 1.00 27.89 662 THR A C 1
ATOM 5118 O O . THR A 1 662 ? 5.391 -48.933 19.846 1.00 27.89 662 THR A O 1
ATOM 5121 N N . ILE A 1 663 ? 6.127 -46.810 19.554 1.00 26.83 663 ILE A N 1
ATOM 5122 C CA . ILE A 1 663 ? 6.899 -46.633 20.818 1.00 26.83 663 ILE A CA 1
ATOM 5123 C C . ILE A 1 663 ? 7.033 -45.140 21.223 1.00 26.83 663 ILE A C 1
ATOM 5125 O O . ILE A 1 663 ? 7.173 -44.241 20.398 1.00 26.83 663 ILE A O 1
ATOM 5129 N N . THR A 1 664 ? 6.953 -44.956 22.540 1.00 26.20 664 THR A N 1
ATOM 5130 C CA . THR A 1 664 ? 6.786 -43.801 23.436 1.00 26.20 664 THR A CA 1
ATOM 5131 C C . THR A 1 664 ? 8.093 -43.078 23.829 1.00 26.20 664 THR A C 1
ATOM 5133 O O . THR A 1 664 ? 9.186 -43.618 23.697 1.00 26.20 664 THR A O 1
ATOM 5136 N N . ALA A 1 665 ? 7.967 -41.867 24.389 1.00 29.70 665 ALA A N 1
ATOM 5137 C CA . ALA A 1 665 ? 9.038 -41.009 24.920 1.00 29.70 665 ALA A CA 1
ATOM 5138 C C . ALA A 1 665 ? 9.430 -41.292 26.393 1.00 29.70 665 ALA A C 1
ATOM 5140 O O . ALA A 1 665 ? 8.582 -41.706 27.182 1.00 29.70 665 ALA A O 1
ATOM 5141 N N . SER A 1 666 ? 10.660 -40.926 26.804 1.00 25.06 666 SER A N 1
ATOM 5142 C CA . SER A 1 666 ? 11.046 -40.752 28.225 1.00 25.06 666 SER A CA 1
ATOM 5143 C C . SER A 1 666 ? 12.297 -39.868 28.450 1.00 25.06 666 SER A C 1
ATOM 5145 O O . SER A 1 666 ? 13.274 -39.968 27.715 1.00 25.06 666 SER A O 1
ATOM 5147 N N . LYS A 1 667 ? 12.261 -39.031 29.507 1.00 31.47 667 LYS A N 1
ATOM 5148 C CA . LYS A 1 667 ? 13.318 -38.143 30.068 1.00 31.47 667 LYS A CA 1
ATOM 5149 C C . LYS A 1 667 ? 14.116 -38.822 31.210 1.00 31.47 667 LYS A C 1
ATOM 5151 O O . LYS A 1 667 ? 13.462 -39.485 32.006 1.00 31.47 667 LYS A O 1
ATOM 5156 N N . LYS A 1 668 ? 15.418 -38.492 31.405 1.00 28.88 668 LYS A N 1
ATOM 5157 C CA . LYS A 1 668 ? 16.071 -37.894 32.630 1.00 28.88 668 LYS A CA 1
ATOM 5158 C C . LYS A 1 668 ? 17.605 -38.154 32.781 1.00 28.88 668 LYS A C 1
ATOM 5160 O O . LYS A 1 668 ? 18.028 -39.295 32.790 1.00 28.88 668 LYS A O 1
ATOM 5165 N N . ALA A 1 669 ? 18.350 -37.052 32.999 1.00 28.00 669 ALA A N 1
ATOM 5166 C CA . ALA A 1 669 ? 19.380 -36.694 34.020 1.00 28.00 669 ALA A CA 1
ATOM 5167 C C . ALA A 1 669 ? 20.666 -37.520 34.389 1.00 28.00 669 ALA A C 1
ATOM 5169 O O . ALA A 1 669 ? 20.567 -38.609 34.934 1.00 28.00 669 ALA A O 1
ATOM 5170 N N . ALA A 1 670 ? 21.822 -36.813 34.282 1.00 28.42 670 ALA A N 1
ATOM 5171 C CA . ALA A 1 670 ? 22.933 -36.529 35.249 1.00 28.42 670 ALA A CA 1
ATOM 5172 C C . ALA A 1 670 ? 24.076 -37.537 35.648 1.00 28.42 670 ALA A C 1
ATOM 5174 O O . ALA A 1 670 ? 23.825 -38.445 36.424 1.00 28.42 670 ALA A O 1
ATOM 5175 N N . THR A 1 671 ? 25.331 -37.210 35.214 1.00 25.55 671 THR A N 1
ATOM 5176 C CA . THR A 1 671 ? 26.726 -37.190 35.836 1.00 25.55 671 THR A CA 1
ATOM 5177 C C . THR A 1 671 ? 27.262 -38.275 36.818 1.00 25.55 671 THR A C 1
ATOM 5179 O O . THR A 1 671 ? 26.428 -38.919 37.441 1.00 25.55 671 THR A O 1
ATOM 5182 N N . PRO A 1 672 ? 28.605 -38.414 37.118 1.00 42.94 672 PRO A N 1
ATOM 5183 C CA . PRO A 1 672 ? 29.850 -37.697 36.688 1.00 42.94 672 PRO A CA 1
ATOM 5184 C C . PRO A 1 672 ? 31.107 -38.583 36.309 1.00 42.94 672 PRO A C 1
ATOM 5186 O O . PRO A 1 672 ? 31.016 -39.801 36.241 1.00 42.94 672 PRO A O 1
ATOM 5189 N N . ALA A 1 673 ? 32.268 -37.931 36.043 1.00 27.44 673 ALA A N 1
ATOM 5190 C CA . ALA A 1 673 ? 33.619 -38.398 35.581 1.00 27.44 673 ALA A CA 1
ATOM 5191 C C . ALA A 1 673 ? 34.510 -39.100 36.676 1.00 27.44 673 ALA A C 1
ATOM 5193 O O . ALA A 1 673 ? 33.931 -39.276 37.750 1.00 27.44 673 ALA A O 1
ATOM 5194 N N . PRO A 1 674 ? 35.845 -39.468 36.546 1.00 44.50 674 PRO A N 1
ATOM 5195 C CA . PRO A 1 674 ? 36.999 -38.728 35.923 1.00 44.50 674 PRO A CA 1
ATOM 5196 C C . PRO A 1 674 ? 38.270 -39.513 35.377 1.00 44.50 674 PRO A C 1
ATOM 5198 O O . PRO A 1 674 ? 38.324 -40.737 35.395 1.00 44.50 674 PRO A O 1
ATOM 5201 N N . THR A 1 675 ? 39.327 -38.745 34.987 1.00 28.59 675 THR A N 1
ATOM 5202 C CA . THR A 1 675 ? 40.816 -39.008 34.848 1.00 28.59 675 THR A CA 1
ATOM 5203 C C . THR A 1 675 ? 41.400 -39.712 33.596 1.00 28.59 675 THR A C 1
ATOM 5205 O O . THR A 1 675 ? 40.776 -40.627 33.088 1.00 28.59 675 THR A O 1
ATOM 5208 N N . SER A 1 676 ? 42.619 -39.463 33.059 1.00 26.64 676 SER A N 1
ATOM 5209 C CA . SER A 1 676 ? 43.647 -38.378 33.003 1.00 26.64 676 SER A CA 1
ATOM 5210 C C . SER A 1 676 ? 44.879 -38.906 32.209 1.00 26.64 676 SER A C 1
ATOM 5212 O O . SER A 1 676 ? 45.186 -40.076 32.402 1.00 26.64 676 SER A O 1
ATOM 5214 N N . HIS A 1 677 ? 45.606 -38.093 31.407 1.00 29.30 677 HIS A N 1
ATOM 5215 C CA . HIS A 1 677 ? 47.101 -38.009 31.327 1.00 29.30 677 HIS A CA 1
ATOM 5216 C C . HIS A 1 677 ? 47.673 -37.325 30.049 1.00 29.30 677 HIS A C 1
ATOM 5218 O O . HIS A 1 677 ? 47.372 -37.745 28.939 1.00 29.30 677 HIS A O 1
ATOM 5224 N N . GLY A 1 678 ? 48.609 -36.370 30.242 1.00 26.39 678 GLY A N 1
ATOM 5225 C CA . GLY A 1 678 ? 49.937 -36.359 29.573 1.00 26.39 678 GLY A CA 1
ATOM 5226 C C . GLY A 1 678 ? 50.259 -35.358 28.434 1.00 26.39 678 GLY A C 1
ATOM 5227 O O . GLY A 1 678 ? 49.967 -35.639 27.286 1.00 26.39 678 GLY A O 1
ATOM 5228 N N . MET A 1 679 ? 50.953 -34.254 28.764 1.00 21.75 679 MET A N 1
ATOM 5229 C CA . MET A 1 679 ? 51.572 -33.152 27.951 1.00 21.75 679 MET A CA 1
ATOM 5230 C C . MET A 1 679 ? 52.887 -33.548 27.181 1.00 21.75 679 MET A C 1
ATOM 5232 O O . MET A 1 679 ? 53.246 -34.710 27.372 1.00 21.75 679 MET A O 1
ATOM 5236 N N . PRO A 1 680 ? 53.678 -32.695 26.416 1.00 35.31 680 PRO A N 1
ATOM 5237 C CA . PRO A 1 680 ? 53.831 -31.199 26.445 1.00 35.31 680 PRO A CA 1
ATOM 5238 C C . PRO A 1 680 ? 54.223 -30.341 25.165 1.00 35.31 680 PRO A C 1
ATOM 5240 O O . PRO A 1 680 ? 54.981 -30.777 24.310 1.00 35.31 680 PRO A O 1
ATOM 5243 N N . THR A 1 681 ? 53.756 -29.060 25.151 1.00 27.58 681 THR A N 1
ATOM 5244 C CA . THR A 1 681 ? 54.373 -27.706 24.824 1.00 27.58 681 THR A CA 1
ATOM 5245 C C . THR A 1 681 ? 55.187 -27.411 23.530 1.00 27.58 681 THR A C 1
ATOM 5247 O O . THR A 1 681 ? 56.029 -28.223 23.186 1.00 27.58 681 THR A O 1
ATOM 5250 N N . ALA A 1 682 ? 55.193 -26.245 22.826 1.00 25.34 682 ALA A N 1
ATOM 5251 C CA . ALA A 1 682 ? 54.679 -24.832 22.880 1.00 25.34 682 ALA A CA 1
ATOM 5252 C C . ALA A 1 682 ? 55.090 -24.097 21.535 1.00 25.34 682 ALA A C 1
ATOM 5254 O O . ALA A 1 682 ? 55.739 -24.780 20.743 1.00 25.34 682 ALA A O 1
ATOM 5255 N N . PRO A 1 683 ? 54.866 -22.776 21.219 1.00 30.84 683 PRO A N 1
ATOM 5256 C CA . PRO A 1 683 ? 54.184 -21.668 21.922 1.00 30.84 683 PRO A CA 1
ATOM 5257 C C . PRO A 1 683 ? 53.198 -20.765 21.097 1.00 30.84 683 PRO A C 1
ATOM 5259 O O . PRO A 1 683 ? 53.372 -20.493 19.917 1.00 30.84 683 PRO A O 1
ATOM 5262 N N . LYS A 1 684 ? 52.212 -20.212 21.825 1.00 28.91 684 LYS A N 1
ATOM 5263 C CA . LYS A 1 684 ? 51.583 -18.861 21.787 1.00 28.91 684 LYS A CA 1
ATOM 5264 C C . LYS A 1 684 ? 51.331 -18.117 20.449 1.00 28.91 684 LYS A C 1
ATOM 5266 O O . LYS A 1 684 ? 52.189 -17.386 19.967 1.00 28.91 684 LYS A O 1
ATOM 5271 N N . THR A 1 685 ? 50.052 -18.056 20.061 1.00 27.98 685 THR A N 1
ATOM 5272 C CA . THR A 1 685 ? 49.407 -16.878 19.435 1.00 27.98 685 THR A CA 1
ATOM 5273 C C . THR A 1 685 ? 48.171 -16.480 20.251 1.00 27.98 685 THR A C 1
ATOM 5275 O O . THR A 1 685 ? 47.506 -17.341 20.819 1.00 27.98 685 THR A O 1
ATOM 5278 N N . GLY A 1 686 ? 47.937 -15.171 20.374 1.00 25.05 686 GLY A N 1
ATOM 5279 C CA . GLY A 1 686 ? 47.105 -14.527 21.394 1.00 25.05 686 GLY A CA 1
ATOM 5280 C C . GLY A 1 686 ? 45.627 -14.930 21.470 1.00 25.05 686 GLY A C 1
ATOM 5281 O O . GLY A 1 686 ? 45.001 -15.325 20.491 1.00 25.05 686 GLY A O 1
ATOM 5282 N N . ASN A 1 687 ? 45.103 -14.781 22.687 1.00 24.39 687 ASN A N 1
ATOM 5283 C CA . ASN A 1 687 ? 43.748 -15.082 23.138 1.00 24.39 687 ASN A CA 1
ATOM 5284 C C . ASN A 1 687 ? 42.644 -14.461 22.259 1.00 24.39 687 ASN A C 1
ATOM 5286 O O . ASN A 1 687 ? 42.468 -13.245 22.245 1.00 24.39 687 ASN A O 1
ATOM 5290 N N . PHE A 1 688 ? 41.818 -15.315 21.652 1.00 28.61 688 PHE A N 1
ATOM 5291 C CA . PHE A 1 688 ? 40.384 -15.067 21.491 1.00 28.61 688 PHE A CA 1
ATOM 5292 C C . PHE A 1 688 ? 39.670 -15.781 22.641 1.00 28.61 688 PHE A C 1
ATOM 5294 O O . PHE A 1 688 ? 39.375 -16.970 22.564 1.00 28.61 688 PHE A O 1
ATOM 5301 N N . SER A 1 689 ? 39.420 -15.064 23.729 1.00 30.44 689 SER A N 1
ATOM 5302 C CA . SER A 1 689 ? 38.511 -15.515 24.777 1.00 30.44 689 SER A CA 1
ATOM 5303 C C . SER A 1 689 ? 37.854 -14.289 25.388 1.00 30.44 689 SER A C 1
ATOM 5305 O O . SER A 1 689 ? 38.444 -13.648 26.249 1.00 30.44 689 SER A O 1
ATOM 5307 N N . ASP A 1 690 ? 36.675 -13.939 24.880 1.00 29.38 690 ASP A N 1
ATOM 5308 C CA . ASP A 1 690 ? 35.534 -13.623 25.734 1.00 29.38 690 ASP A CA 1
ATOM 5309 C C . ASP A 1 690 ? 34.231 -13.621 24.922 1.00 29.38 690 ASP A C 1
ATOM 5311 O O . ASP A 1 690 ? 34.208 -13.297 23.736 1.00 29.38 690 ASP A O 1
ATOM 5315 N N . ILE A 1 691 ? 33.146 -13.990 25.611 1.00 31.36 691 ILE A N 1
ATOM 5316 C CA . ILE A 1 691 ? 31.775 -14.288 25.155 1.00 31.36 691 ILE A CA 1
ATOM 5317 C C . ILE A 1 691 ? 31.542 -15.746 24.691 1.00 31.36 691 ILE A C 1
ATOM 5319 O O . ILE A 1 691 ? 31.069 -16.019 23.589 1.00 31.36 691 ILE A O 1
ATOM 5323 N N . THR A 1 692 ? 31.768 -16.707 25.589 1.00 42.41 692 THR A N 1
ATOM 5324 C CA . THR A 1 692 ? 31.038 -17.989 25.586 1.00 42.41 692 THR A CA 1
ATOM 5325 C C . THR A 1 692 ? 30.011 -17.967 26.713 1.00 42.41 692 THR A C 1
ATOM 5327 O O . THR A 1 692 ? 30.360 -18.116 27.880 1.00 42.41 692 THR A O 1
ATOM 5330 N N . GLY A 1 693 ? 28.741 -17.757 26.376 1.00 33.81 693 GLY A N 1
ATOM 5331 C CA . GLY A 1 693 ? 27.635 -17.786 27.328 1.00 33.81 693 GLY A CA 1
ATOM 5332 C C . GLY A 1 693 ? 26.326 -18.007 26.584 1.00 33.81 693 GLY A C 1
ATOM 5333 O O . GLY A 1 693 ? 26.137 -17.479 25.492 1.00 33.81 693 GLY A O 1
ATOM 5334 N N . GLU A 1 694 ? 25.442 -18.808 27.159 1.00 31.84 694 GLU A N 1
ATOM 5335 C CA . GLU A 1 694 ? 24.138 -19.261 26.650 1.00 31.84 694 GLU A CA 1
ATOM 5336 C C . GLU A 1 694 ? 23.325 -18.182 25.897 1.00 31.84 694 GLU A C 1
ATOM 5338 O O . GLU A 1 694 ? 22.722 -18.467 24.865 1.00 31.84 694 GLU A O 1
ATOM 5343 N N . ALA A 1 695 ? 23.430 -16.913 26.306 1.00 30.91 695 ALA A N 1
ATOM 5344 C CA . ALA A 1 695 ? 22.814 -15.754 25.652 1.00 30.91 695 ALA A CA 1
ATOM 5345 C C . ALA A 1 695 ? 23.292 -15.491 24.205 1.00 30.91 695 ALA A C 1
ATOM 5347 O O . ALA A 1 695 ? 22.510 -15.052 23.361 1.00 30.91 695 ALA A O 1
ATOM 5348 N N . ALA A 1 696 ? 24.560 -15.756 23.876 1.00 33.84 696 ALA A N 1
ATOM 5349 C CA . ALA A 1 696 ? 25.073 -15.623 22.508 1.00 33.84 696 ALA A CA 1
ATOM 5350 C C . ALA A 1 696 ? 24.553 -16.753 21.600 1.00 33.84 696 ALA A C 1
ATOM 5352 O O . ALA A 1 696 ? 24.233 -16.519 20.431 1.00 33.84 696 ALA A O 1
ATOM 5353 N N . ILE A 1 697 ? 24.406 -17.960 22.158 1.00 35.25 697 ILE A N 1
ATOM 5354 C CA . ILE A 1 697 ? 23.808 -19.120 21.483 1.00 35.25 697 ILE A CA 1
ATOM 5355 C C . ILE A 1 697 ? 22.313 -18.870 21.259 1.00 35.25 697 ILE A C 1
ATOM 5357 O O . ILE A 1 697 ? 21.818 -19.071 20.153 1.00 35.25 697 ILE A O 1
ATOM 5361 N N . GLU A 1 698 ? 21.605 -18.350 22.260 1.00 44.81 698 GLU A N 1
ATOM 5362 C CA . GLU A 1 698 ? 20.185 -18.015 22.173 1.00 44.81 698 GLU A CA 1
ATOM 5363 C C . GLU A 1 698 ? 19.914 -16.877 21.181 1.00 44.81 698 GLU A C 1
ATOM 5365 O O . GLU A 1 698 ? 19.012 -16.989 20.352 1.00 44.81 698 GLU A O 1
ATOM 5370 N N . LYS A 1 699 ? 20.758 -15.838 21.159 1.00 51.56 699 LYS A N 1
ATOM 5371 C CA . LYS A 1 699 ? 20.688 -14.756 20.164 1.00 51.56 699 LYS A CA 1
ATOM 5372 C C . LYS A 1 699 ? 20.953 -15.257 18.740 1.00 51.56 699 LYS A C 1
ATOM 5374 O O . LYS A 1 699 ? 20.268 -14.847 17.804 1.00 51.56 699 LYS A O 1
ATOM 5379 N N . THR A 1 700 ? 21.901 -16.180 18.570 1.00 54.84 700 THR A N 1
ATOM 5380 C CA . THR A 1 700 ? 22.185 -16.817 17.271 1.00 54.84 700 THR A CA 1
ATOM 5381 C C . THR A 1 700 ? 21.030 -17.723 16.833 1.00 54.84 700 THR A C 1
ATOM 5383 O O . THR A 1 700 ? 20.630 -17.687 15.669 1.00 54.84 700 THR A O 1
ATOM 5386 N N . ARG A 1 701 ? 20.423 -18.465 17.769 1.00 57.62 701 ARG A N 1
ATOM 5387 C CA . ARG A 1 701 ? 19.214 -19.272 17.543 1.00 57.62 701 ARG A CA 1
ATOM 5388 C C . ARG A 1 701 ? 18.019 -18.400 17.157 1.00 57.62 701 ARG A C 1
ATOM 5390 O O . ARG A 1 701 ? 17.305 -18.744 16.226 1.00 57.62 701 ARG A O 1
ATOM 5397 N N . HIS A 1 702 ? 17.831 -17.254 17.808 1.00 60.47 702 HIS A N 1
ATOM 5398 C CA . HIS A 1 702 ? 16.744 -16.317 17.518 1.00 60.47 702 HIS A CA 1
ATOM 5399 C C . HIS A 1 702 ? 16.844 -15.732 16.100 1.00 60.47 702 HIS A C 1
ATOM 5401 O O . HIS A 1 702 ? 15.852 -15.681 15.379 1.00 60.47 702 HIS A O 1
ATOM 5407 N N . ILE A 1 703 ? 18.051 -15.360 15.656 1.00 59.56 703 ILE A N 1
ATOM 5408 C CA . ILE A 1 703 ? 18.299 -14.877 14.285 1.00 59.56 703 ILE A CA 1
ATOM 5409 C C . ILE A 1 703 ? 18.120 -16.007 13.259 1.00 59.56 703 ILE A C 1
ATOM 5411 O O . ILE A 1 703 ? 17.533 -15.795 12.196 1.00 59.56 703 ILE A O 1
ATOM 5415 N N . ALA A 1 704 ? 18.597 -17.216 13.566 1.00 60.66 704 ALA A N 1
ATOM 5416 C CA . ALA A 1 704 ? 18.412 -18.379 12.701 1.00 60.66 704 ALA A CA 1
ATOM 5417 C C . ALA A 1 704 ? 16.926 -18.747 12.552 1.00 60.66 704 ALA A C 1
ATOM 5419 O O . ALA A 1 704 ? 16.467 -18.990 11.437 1.00 60.66 704 ALA A O 1
ATOM 5420 N N . ASN A 1 705 ? 16.166 -18.708 13.648 1.00 65.56 705 ASN A N 1
ATOM 5421 C CA . ASN A 1 705 ? 14.722 -18.924 13.662 1.00 65.56 705 ASN A CA 1
ATOM 5422 C C . ASN A 1 705 ? 13.983 -17.826 12.887 1.00 65.56 705 ASN A C 1
ATOM 5424 O O . ASN A 1 705 ? 13.147 -18.145 12.051 1.00 65.56 705 ASN A O 1
ATOM 5428 N N . ALA A 1 706 ? 14.358 -16.554 13.055 1.00 62.19 706 ALA A N 1
ATOM 5429 C CA . ALA A 1 706 ? 13.817 -15.433 12.280 1.00 62.19 706 ALA A CA 1
ATOM 5430 C C . ALA A 1 706 ? 13.989 -15.627 10.758 1.00 62.19 706 ALA A C 1
ATOM 5432 O O . ALA A 1 706 ? 13.080 -15.359 9.973 1.00 62.19 706 ALA A O 1
ATOM 5433 N N . ALA A 1 707 ? 15.143 -16.151 10.330 1.00 59.62 707 ALA A N 1
ATOM 5434 C CA . ALA A 1 707 ? 15.414 -16.467 8.926 1.00 59.62 707 ALA A CA 1
ATOM 5435 C C . ALA A 1 707 ? 14.609 -17.670 8.392 1.00 59.62 707 ALA A C 1
ATOM 5437 O O . ALA A 1 707 ? 14.463 -17.819 7.176 1.00 59.62 707 ALA A O 1
ATOM 5438 N N . VAL A 1 708 ? 14.125 -18.545 9.278 1.00 63.44 708 VAL A N 1
ATOM 5439 C CA . VAL A 1 708 ? 13.266 -19.690 8.942 1.00 63.44 708 VAL A CA 1
ATOM 5440 C C . VAL A 1 708 ? 11.798 -19.263 8.919 1.00 63.44 708 VAL A C 1
ATOM 5442 O O . VAL A 1 708 ? 11.133 -19.466 7.908 1.00 63.44 708 VAL A O 1
ATOM 5445 N N . TYR A 1 709 ? 11.312 -18.614 9.977 1.00 60.22 709 TYR A N 1
ATOM 5446 C CA . TYR A 1 709 ? 9.907 -18.231 10.140 1.00 60.22 709 TYR A CA 1
ATOM 5447 C C . TYR A 1 709 ? 9.433 -17.170 9.148 1.00 60.22 709 TYR A C 1
ATOM 5449 O O . TYR A 1 709 ? 8.287 -17.208 8.710 1.00 60.22 709 TYR A O 1
ATOM 5457 N N . GLY A 1 710 ? 10.326 -16.294 8.677 1.00 56.00 710 GLY A N 1
ATOM 5458 C CA . GLY A 1 710 ? 9.978 -15.328 7.635 1.00 56.00 710 GLY A CA 1
ATOM 5459 C C . GLY A 1 710 ? 9.597 -15.950 6.279 1.00 56.00 710 GLY A C 1
ATOM 5460 O O . GLY A 1 710 ? 9.100 -15.225 5.404 1.00 56.00 710 GLY A O 1
ATOM 5461 N N . ARG A 1 711 ? 9.818 -17.262 6.085 1.00 62.66 711 ARG A N 1
ATOM 5462 C CA . ARG A 1 711 ? 9.497 -17.994 4.851 1.00 62.66 711 ARG A CA 1
ATOM 5463 C C . ARG A 1 711 ? 8.041 -18.478 4.833 1.00 62.66 711 ARG A C 1
ATOM 5465 O O . ARG A 1 711 ? 7.540 -18.900 5.872 1.00 62.66 711 ARG A O 1
ATOM 5472 N N . PRO A 1 712 ? 7.357 -18.455 3.670 1.00 64.75 712 PRO A N 1
ATOM 5473 C CA . PRO A 1 712 ? 5.948 -18.844 3.549 1.00 64.75 712 PRO A CA 1
ATOM 5474 C C . PRO A 1 712 ? 5.581 -20.192 4.180 1.00 64.75 712 PRO A C 1
ATOM 5476 O O . PRO A 1 712 ? 4.524 -20.300 4.793 1.00 64.75 712 PRO A O 1
ATOM 5479 N N . GLU A 1 713 ? 6.447 -21.196 4.062 1.00 62.69 713 GLU A N 1
ATOM 5480 C CA . GLU A 1 713 ? 6.205 -22.561 4.535 1.00 62.69 713 GLU A CA 1
ATOM 5481 C C . GLU A 1 713 ? 6.258 -22.737 6.067 1.00 62.69 713 GLU A C 1
ATOM 5483 O O . GLU A 1 713 ? 5.782 -23.752 6.571 1.00 62.69 713 GLU A O 1
ATOM 5488 N N . TYR A 1 714 ? 6.784 -21.756 6.813 1.00 63.53 714 TYR A N 1
ATOM 5489 C CA . TYR A 1 714 ? 6.942 -21.820 8.276 1.00 63.53 714 TYR A CA 1
ATOM 5490 C C . TYR A 1 714 ? 6.181 -20.712 9.021 1.00 63.53 714 TYR A C 1
ATOM 5492 O O . TYR A 1 714 ? 6.454 -20.456 10.194 1.00 63.53 714 TYR A O 1
ATOM 5500 N N . ARG A 1 715 ? 5.224 -20.048 8.360 1.00 77.50 715 ARG A N 1
ATOM 5501 C CA . ARG A 1 715 ? 4.443 -18.956 8.961 1.00 77.50 715 ARG A CA 1
ATOM 5502 C C . ARG A 1 715 ? 3.467 -19.496 10.003 1.00 77.50 715 ARG A C 1
ATOM 5504 O O . ARG A 1 715 ? 2.435 -20.075 9.668 1.00 77.50 715 ARG A O 1
ATOM 5511 N N . TYR A 1 716 ? 3.789 -19.276 11.271 1.00 84.00 716 TYR A N 1
ATOM 5512 C CA . TYR A 1 716 ? 2.931 -19.597 12.406 1.00 84.00 716 TYR A CA 1
ATOM 5513 C C . TYR A 1 716 ? 2.129 -18.367 12.845 1.00 84.00 716 TYR A C 1
ATOM 5515 O O . TYR A 1 716 ? 2.666 -17.266 12.871 1.00 84.00 716 TYR A O 1
ATOM 5523 N N . ASN A 1 717 ? 0.859 -18.524 13.233 1.00 91.25 717 ASN A N 1
ATOM 5524 C CA . ASN A 1 717 ? 0.111 -17.420 13.848 1.00 91.25 717 ASN A CA 1
ATOM 5525 C C . ASN A 1 717 ? 0.418 -17.361 15.353 1.00 91.25 717 ASN A C 1
ATOM 5527 O O . ASN A 1 717 ? -0.354 -17.864 16.170 1.00 91.25 717 ASN A O 1
ATOM 5531 N N . GLY A 1 718 ? 1.569 -16.805 15.722 1.00 91.56 718 GLY A N 1
ATOM 5532 C CA . GLY A 1 718 ? 1.988 -16.638 17.112 1.00 91.56 718 GLY A CA 1
ATOM 5533 C C . GLY A 1 718 ? 1.077 -15.705 17.909 1.00 91.56 718 GLY A C 1
ATOM 5534 O O . GLY A 1 718 ? 0.235 -14.987 17.364 1.00 91.56 718 GLY A O 1
ATOM 5535 N N . ALA A 1 719 ? 1.239 -15.714 19.232 1.00 96.06 719 ALA A N 1
ATOM 5536 C CA . ALA A 1 719 ? 0.490 -14.821 20.109 1.00 96.06 719 ALA A CA 1
ATOM 5537 C C . ALA A 1 719 ? 0.863 -13.358 19.811 1.00 96.06 719 ALA A C 1
ATOM 5539 O O . ALA A 1 719 ? 2.026 -12.967 19.923 1.00 96.06 719 ALA A O 1
ATOM 5540 N N . LEU A 1 720 ? -0.120 -12.551 19.418 1.00 98.31 720 LEU A N 1
ATOM 5541 C CA . LEU A 1 720 ? 0.048 -11.132 19.117 1.00 98.31 720 LEU A CA 1
ATOM 5542 C C . LEU A 1 720 ? -1.050 -10.346 19.828 1.00 98.31 720 LEU A C 1
ATOM 5544 O O . LEU A 1 720 ? -2.232 -10.587 19.590 1.00 98.31 720 LEU A O 1
ATOM 5548 N N . ASN A 1 721 ? -0.644 -9.410 20.680 1.00 98.75 721 ASN A N 1
ATOM 5549 C CA . ASN A 1 721 ? -1.537 -8.484 21.364 1.00 98.75 721 ASN A CA 1
ATOM 5550 C C . ASN A 1 721 ? -1.577 -7.141 20.628 1.00 98.75 721 ASN A C 1
ATOM 5552 O O . ASN A 1 721 ? -0.555 -6.680 20.109 1.00 98.75 721 ASN A O 1
ATOM 5556 N N . LEU A 1 722 ? -2.735 -6.486 20.644 1.00 98.75 722 LEU A N 1
ATOM 5557 C CA . LEU A 1 722 ? -2.917 -5.106 20.202 1.00 98.75 722 LEU A CA 1
ATOM 5558 C C . LEU A 1 722 ? -3.312 -4.242 21.399 1.00 98.75 722 LEU A C 1
ATOM 5560 O O . LEU A 1 722 ? -4.373 -4.433 21.981 1.00 98.75 722 LEU A O 1
ATOM 5564 N N . HIS A 1 723 ? -2.496 -3.251 21.739 1.00 98.69 723 HIS A N 1
ATOM 5565 C CA . HIS A 1 723 ? -2.810 -2.264 22.767 1.00 98.69 723 HIS A CA 1
ATOM 5566 C C . HIS A 1 723 ? -3.040 -0.898 22.126 1.00 98.69 723 HIS A C 1
ATOM 5568 O O . HIS A 1 723 ? -2.105 -0.283 21.621 1.00 98.69 723 HIS A O 1
ATOM 5574 N N . TYR A 1 724 ? -4.263 -0.387 22.183 1.00 98.44 724 TYR A N 1
ATOM 5575 C CA . TYR A 1 724 ? -4.568 0.991 21.827 1.00 98.44 724 TYR A CA 1
ATOM 5576 C C . TYR A 1 724 ? -4.612 1.844 23.096 1.00 98.44 724 TYR A C 1
ATOM 5578 O O . TYR A 1 724 ? -5.475 1.660 23.954 1.00 98.44 724 TYR A O 1
ATOM 5586 N N . ARG A 1 725 ? -3.627 2.738 23.225 1.00 97.00 725 ARG A N 1
ATOM 5587 C CA . ARG A 1 725 ? -3.427 3.625 24.381 1.00 97.00 725 ARG A CA 1
ATOM 5588 C C . ARG A 1 725 ? -3.236 5.060 23.902 1.00 97.00 725 ARG A C 1
ATOM 5590 O O . ARG A 1 725 ? -2.103 5.563 23.922 1.00 97.00 725 ARG A O 1
ATOM 5597 N N . PRO A 1 726 ? -4.297 5.694 23.384 1.00 96.00 726 PRO A N 1
ATOM 5598 C CA . PRO A 1 726 ? -4.170 7.007 22.797 1.00 96.00 726 PRO A CA 1
ATOM 5599 C C . PRO A 1 726 ? -3.727 8.046 23.827 1.00 96.00 726 PRO A C 1
ATOM 5601 O O . PRO A 1 726 ? -4.136 8.017 24.987 1.00 96.00 726 PRO A O 1
ATOM 5604 N N . LYS A 1 727 ? -2.896 9.000 23.401 1.00 90.94 727 LYS A N 1
ATOM 5605 C CA . LYS A 1 727 ? -2.519 10.148 24.245 1.00 90.94 727 LYS A CA 1
ATOM 5606 C C . LYS A 1 727 ? -3.649 11.165 24.402 1.00 90.94 727 LYS A C 1
ATOM 5608 O O . LYS A 1 727 ? -3.616 11.968 25.329 1.00 90.94 727 LYS A O 1
ATOM 5613 N N . ARG A 1 728 ? -4.632 11.119 23.505 1.00 88.88 728 ARG A N 1
ATOM 5614 C CA . ARG A 1 728 ? -5.801 11.993 23.466 1.00 88.88 728 ARG A CA 1
ATOM 5615 C C . ARG A 1 728 ? -7.068 11.166 23.669 1.00 88.88 728 ARG A C 1
ATOM 5617 O O . ARG A 1 728 ? -7.241 10.138 23.020 1.00 88.88 728 ARG A O 1
ATOM 5624 N N . THR A 1 729 ? -7.960 11.596 24.554 1.00 84.75 729 THR A N 1
ATOM 5625 C CA . THR A 1 729 ? -9.175 10.834 24.893 1.00 84.75 729 THR A CA 1
ATOM 5626 C C . THR A 1 729 ? -10.231 10.836 23.786 1.00 84.75 729 THR A C 1
ATOM 5628 O O . THR A 1 729 ? -11.078 9.950 23.764 1.00 84.75 729 THR A O 1
ATOM 5631 N N . ASP A 1 730 ? -10.176 11.792 22.856 1.00 89.00 730 ASP A N 1
ATOM 5632 C CA . ASP A 1 730 ? -11.035 11.884 21.668 1.00 89.00 730 ASP A CA 1
ATOM 5633 C C . ASP A 1 730 ? -10.485 11.106 20.458 1.00 89.00 730 ASP A C 1
ATOM 5635 O O . ASP A 1 730 ? -11.146 11.027 19.420 1.00 89.00 730 ASP A O 1
ATOM 5639 N N . SER A 1 731 ? -9.290 10.518 20.586 1.00 95.25 731 SER A N 1
ATOM 5640 C CA . SER A 1 731 ? -8.656 9.739 19.524 1.00 95.25 731 SER A CA 1
ATOM 5641 C C . SER A 1 731 ? -9.544 8.576 19.089 1.00 95.25 731 SER A C 1
ATOM 5643 O O . SER A 1 731 ? -10.194 7.914 19.907 1.00 95.25 731 SER A O 1
ATOM 5645 N N . THR A 1 732 ? -9.579 8.338 17.782 1.00 96.94 732 THR A N 1
ATOM 5646 C CA . THR A 1 732 ? -10.303 7.236 17.160 1.00 96.94 732 THR A CA 1
ATOM 5647 C C . THR A 1 732 ? -9.357 6.408 16.303 1.00 96.94 732 THR A C 1
ATOM 5649 O O . THR A 1 732 ? -8.763 6.918 15.353 1.00 96.94 732 THR A O 1
ATOM 5652 N N . LEU A 1 733 ? -9.270 5.114 16.603 1.00 98.19 733 LEU A N 1
ATOM 5653 C CA . LEU A 1 733 ? -8.613 4.108 15.780 1.00 98.19 733 LEU A CA 1
ATOM 5654 C C . LEU A 1 733 ? -9.638 3.386 14.905 1.00 98.19 733 LEU A C 1
ATOM 5656 O O . LEU A 1 733 ? -10.457 2.619 15.406 1.00 98.19 733 LEU A O 1
ATOM 5660 N N . LEU A 1 734 ? -9.555 3.581 13.592 1.00 98.38 734 LEU A N 1
ATOM 5661 C CA . LEU A 1 734 ? -10.295 2.799 12.606 1.00 98.38 734 LEU A CA 1
ATOM 5662 C C . LEU A 1 734 ? -9.462 1.596 12.142 1.00 98.38 734 LEU A C 1
ATOM 5664 O O . LEU A 1 734 ? -8.355 1.746 11.626 1.00 98.38 734 LEU A O 1
ATOM 5668 N N . LEU A 1 735 ? -10.025 0.397 12.256 1.00 98.25 735 LEU A N 1
ATOM 5669 C CA . LEU A 1 735 ? -9.525 -0.818 11.621 1.00 98.25 735 LEU A CA 1
ATOM 5670 C C . LEU A 1 735 ? -10.492 -1.201 10.497 1.00 98.25 735 LEU A C 1
ATOM 5672 O O . LEU A 1 735 ? -11.583 -1.706 10.755 1.00 98.25 735 LEU A O 1
ATOM 5676 N N . ASN A 1 736 ? -10.099 -0.945 9.247 1.00 93.50 736 ASN A N 1
ATOM 5677 C CA . ASN A 1 736 ? -10.926 -1.202 8.060 1.00 93.50 736 ASN A CA 1
ATOM 5678 C C . ASN A 1 736 ? -10.348 -2.286 7.131 1.00 93.50 736 ASN A C 1
ATOM 5680 O O . ASN A 1 736 ? -10.664 -2.326 5.945 1.00 93.50 736 ASN A O 1
ATOM 5684 N N . GLY A 1 737 ? -9.469 -3.143 7.657 1.00 92.44 737 GLY A N 1
ATOM 5685 C CA . GLY A 1 737 ? -8.951 -4.329 6.973 1.00 92.44 737 GLY A CA 1
ATOM 5686 C C . GLY A 1 737 ? -9.433 -5.617 7.639 1.00 92.44 737 GLY A C 1
ATOM 5687 O O . GLY A 1 737 ? -10.537 -6.081 7.366 1.00 92.44 737 GLY A O 1
ATOM 5688 N N . GLY A 1 738 ? -8.611 -6.206 8.508 1.00 95.50 738 GLY A N 1
ATOM 5689 C CA . GLY A 1 738 ? -9.005 -7.393 9.271 1.00 95.50 738 GLY A CA 1
ATOM 5690 C C . GLY A 1 738 ? -8.026 -7.772 10.375 1.00 95.50 738 GLY A C 1
ATOM 5691 O O . GLY A 1 738 ? -6.961 -7.171 10.528 1.00 95.50 738 GLY A O 1
ATOM 5692 N N . MET A 1 739 ? -8.404 -8.763 11.178 1.00 96.69 739 MET A N 1
ATOM 5693 C CA . MET A 1 739 ? -7.638 -9.154 12.358 1.00 96.69 739 MET A CA 1
ATOM 5694 C C . MET A 1 739 ? -7.864 -10.629 12.717 1.00 96.69 739 MET A C 1
ATOM 5696 O O . MET A 1 739 ? -8.999 -11.097 12.719 1.00 96.69 739 MET A O 1
ATOM 5700 N N . ASN A 1 740 ? -6.793 -11.360 13.037 1.00 96.75 740 ASN A N 1
ATOM 5701 C CA . ASN A 1 740 ? -6.824 -12.733 13.556 1.00 96.75 740 ASN A CA 1
ATOM 5702 C C . ASN A 1 740 ? -5.726 -12.930 14.609 1.00 96.75 740 ASN A C 1
ATOM 5704 O O . ASN A 1 740 ? -4.667 -13.502 14.340 1.00 96.75 740 ASN A O 1
ATOM 5708 N N . LEU A 1 741 ? -5.986 -12.433 15.814 1.00 97.25 741 LEU A N 1
ATOM 5709 C CA . LEU A 1 741 ? -5.041 -12.454 16.921 1.00 97.25 741 LEU A CA 1
ATOM 5710 C C . LEU A 1 741 ? -5.257 -13.667 17.821 1.00 97.25 741 LEU A C 1
ATOM 5712 O O . LEU A 1 741 ? -6.354 -13.906 18.321 1.00 97.25 741 LEU A O 1
ATOM 5716 N N . ASN A 1 742 ? -4.165 -14.370 18.110 1.00 95.38 742 ASN A N 1
ATOM 5717 C CA . ASN A 1 742 ? -4.084 -15.354 19.191 1.00 95.38 742 ASN A CA 1
ATOM 5718 C C . ASN A 1 742 ? -3.706 -14.688 20.533 1.00 95.38 742 ASN A C 1
ATOM 5720 O O . ASN A 1 742 ? -3.035 -15.288 21.368 1.00 95.38 742 ASN A O 1
ATOM 5724 N N . GLY A 1 743 ? -4.091 -13.423 20.711 1.00 96.19 743 GLY A N 1
ATOM 5725 C CA . GLY A 1 743 ? -3.788 -12.589 21.872 1.00 96.19 743 GLY A CA 1
ATOM 5726 C C . GLY A 1 743 ? -4.931 -11.624 22.182 1.00 96.19 743 GLY A C 1
ATOM 5727 O O . GLY A 1 743 ? -6.031 -11.751 21.633 1.00 96.19 743 GLY A O 1
ATOM 5728 N N . GLU A 1 744 ? -4.682 -10.681 23.087 1.00 97.56 744 GLU A N 1
ATOM 5729 C CA . GLU A 1 744 ? -5.680 -9.702 23.517 1.00 97.56 744 GLU A CA 1
ATOM 5730 C C . GLU A 1 744 ? -5.672 -8.414 22.692 1.00 97.56 744 GLU A C 1
ATOM 5732 O O . GLU A 1 744 ? -4.640 -7.969 22.187 1.00 97.56 744 GLU A O 1
ATOM 5737 N N . VAL A 1 745 ? -6.841 -7.783 22.613 1.00 98.81 745 VAL A N 1
ATOM 5738 C CA . VAL A 1 745 ? -7.006 -6.388 22.214 1.00 98.81 745 VAL A CA 1
ATOM 5739 C C . VAL A 1 745 ? -7.346 -5.583 23.462 1.00 98.81 745 VAL A C 1
ATOM 5741 O O . VAL A 1 745 ? -8.415 -5.758 24.043 1.00 98.81 745 VAL A O 1
ATOM 5744 N N . LEU A 1 746 ? -6.455 -4.689 23.875 1.00 98.81 746 LEU A N 1
ATOM 5745 C CA . LEU A 1 746 ? -6.691 -3.747 24.966 1.00 98.81 746 LEU A CA 1
ATOM 5746 C C . LEU A 1 746 ? -6.983 -2.359 24.396 1.00 98.81 746 LEU A C 1
ATOM 5748 O O . LEU A 1 746 ? -6.192 -1.829 23.617 1.00 98.81 746 LEU A O 1
ATOM 5752 N N . ILE A 1 747 ? -8.090 -1.764 24.827 1.00 98.56 747 ILE A N 1
ATOM 5753 C CA . ILE A 1 747 ? -8.526 -0.409 24.486 1.00 98.56 747 ILE A CA 1
ATOM 5754 C C . ILE A 1 747 ? -8.564 0.383 25.793 1.00 98.56 747 ILE A C 1
ATOM 5756 O O . ILE A 1 747 ? -9.404 0.133 26.660 1.00 98.56 747 ILE A O 1
ATOM 5760 N N . GLU A 1 748 ? -7.622 1.304 25.961 1.00 96.50 748 GLU A N 1
ATOM 5761 C CA . GLU A 1 748 ? -7.443 2.068 27.195 1.00 96.50 748 GLU A CA 1
ATOM 5762 C C . GLU A 1 748 ? -7.664 3.560 26.918 1.00 96.50 748 GLU A C 1
ATOM 5764 O O . GLU A 1 748 ? -6.728 4.295 26.604 1.00 96.50 748 GLU A O 1
ATOM 5769 N N . GLY A 1 749 ? -8.925 3.990 27.012 1.00 94.88 749 GLY A N 1
ATOM 5770 C CA . GLY A 1 749 ? -9.395 5.285 26.515 1.00 94.88 749 GLY A CA 1
ATOM 5771 C C . GLY A 1 749 ? -9.602 5.331 24.992 1.00 94.88 749 GLY A C 1
ATOM 5772 O O . GLY A 1 749 ? -9.248 4.404 24.263 1.00 94.88 749 GLY A O 1
ATOM 5773 N N . GLY A 1 750 ? -10.195 6.428 24.511 1.00 95.56 750 GLY A N 1
ATOM 5774 C CA . GLY A 1 750 ? -10.472 6.654 23.088 1.00 95.56 750 GLY A CA 1
ATOM 5775 C C . GLY A 1 750 ? -11.542 5.737 22.489 1.00 95.56 750 GLY A C 1
ATOM 5776 O O . GLY A 1 750 ? -12.260 5.017 23.187 1.00 95.56 750 GLY A O 1
ATOM 5777 N N . ASN A 1 751 ? -11.647 5.774 21.162 1.00 97.25 751 ASN A N 1
ATOM 5778 C CA . ASN A 1 751 ? -12.621 5.010 20.389 1.00 97.25 751 ASN A CA 1
ATOM 5779 C C . ASN A 1 751 ? -11.901 4.051 19.434 1.00 97.25 751 ASN A C 1
ATOM 5781 O O . ASN A 1 751 ? -11.016 4.458 18.690 1.00 97.25 751 ASN A O 1
ATOM 5785 N N . MET A 1 752 ? -12.299 2.784 19.398 1.00 98.31 752 MET A N 1
ATOM 5786 C CA . MET A 1 752 ? -11.889 1.834 18.367 1.00 98.31 752 MET A CA 1
ATOM 5787 C C . MET A 1 752 ? -13.100 1.475 17.511 1.00 98.31 752 MET A C 1
ATOM 5789 O O . MET A 1 752 ? -14.116 1.009 18.026 1.00 98.31 752 MET A O 1
ATOM 5793 N N . ILE A 1 753 ? -12.984 1.661 16.199 1.00 98.56 753 ILE A N 1
ATOM 5794 C CA . ILE A 1 753 ? -14.008 1.299 15.220 1.00 98.56 753 ILE A CA 1
ATOM 5795 C C . ILE A 1 753 ? -13.459 0.175 14.347 1.00 98.56 753 ILE A C 1
ATOM 5797 O O . ILE A 1 753 ? -12.432 0.339 13.695 1.00 98.56 753 ILE A O 1
ATOM 5801 N N . VAL A 1 754 ? -14.164 -0.952 14.297 1.00 98.62 754 VAL A N 1
ATOM 5802 C CA . VAL A 1 754 ? -13.932 -2.020 13.319 1.00 98.62 754 VAL A CA 1
ATOM 5803 C C . VAL A 1 754 ? -15.024 -1.953 12.256 1.00 98.62 754 VAL A C 1
ATOM 5805 O O . VAL A 1 754 ? -16.207 -1.855 12.584 1.00 98.62 754 VAL A O 1
ATOM 5808 N N . SER A 1 755 ? -14.648 -1.946 10.982 1.00 97.12 755 SER A N 1
ATOM 5809 C CA . SER A 1 755 ? -15.588 -1.768 9.868 1.00 97.12 755 SER A CA 1
ATOM 5810 C C . SER A 1 755 ? -15.110 -2.515 8.629 1.00 97.12 755 SER A C 1
ATOM 5812 O O . SER A 1 755 ? -13.915 -2.756 8.461 1.00 97.12 755 SER A O 1
ATOM 5814 N N . GLY A 1 756 ? -16.030 -2.825 7.718 1.00 95.94 756 GLY A N 1
ATOM 5815 C CA . GLY A 1 756 ? -15.656 -3.099 6.333 1.00 95.94 756 GLY A CA 1
ATOM 5816 C C . GLY A 1 756 ? -15.090 -1.849 5.646 1.00 95.94 756 GLY A C 1
ATOM 5817 O O . GLY A 1 756 ? -14.943 -0.784 6.258 1.00 95.94 756 GLY A O 1
ATOM 5818 N N . ARG A 1 757 ? -14.800 -1.957 4.349 1.00 95.06 757 ARG A N 1
ATOM 5819 C CA . ARG A 1 757 ? -14.272 -0.843 3.540 1.00 95.06 757 ARG A CA 1
ATOM 5820 C C . ARG A 1 757 ? -14.956 -0.746 2.177 1.00 95.06 757 ARG A C 1
ATOM 5822 O O . ARG A 1 757 ? -15.295 -1.794 1.621 1.00 95.06 757 ARG A O 1
ATOM 5829 N N . PRO A 1 758 ? -15.094 0.463 1.606 1.00 95.75 758 PRO A N 1
ATOM 5830 C CA . PRO A 1 758 ? -15.593 0.630 0.247 1.00 95.75 758 PRO A CA 1
ATOM 5831 C C . PRO A 1 758 ? -14.770 -0.169 -0.766 1.00 95.75 758 PRO A C 1
ATOM 5833 O O . PRO A 1 758 ? -13.547 -0.303 -0.622 1.00 95.75 758 PRO A O 1
ATOM 5836 N N . VAL A 1 759 ? -15.436 -0.671 -1.805 1.00 95.94 759 VAL A N 1
ATOM 5837 C CA . VAL A 1 759 ? -14.753 -1.169 -3.002 1.00 95.94 759 VAL A CA 1
ATOM 5838 C C . VAL A 1 759 ? -14.019 0.016 -3.647 1.00 95.94 759 VAL A C 1
ATOM 5840 O O . VAL A 1 759 ? -14.631 1.060 -3.876 1.00 95.94 759 VAL A O 1
ATOM 5843 N N . PRO A 1 760 ? -12.703 -0.083 -3.913 1.00 94.56 760 PRO A N 1
ATOM 5844 C CA . PRO A 1 760 ? -11.981 1.010 -4.545 1.00 94.56 760 PRO A CA 1
ATOM 5845 C C . PRO A 1 760 ? -12.430 1.172 -5.996 1.00 94.56 760 PRO A C 1
ATOM 5847 O O . PRO A 1 760 ? -12.371 0.208 -6.758 1.00 94.56 760 PRO A O 1
ATOM 5850 N N . HIS A 1 761 ? -12.755 2.399 -6.397 1.00 96.00 761 HIS A N 1
ATOM 5851 C CA . HIS A 1 761 ? -12.952 2.791 -7.794 1.00 96.00 761 HIS A CA 1
ATOM 5852 C C . HIS A 1 761 ? -11.853 3.754 -8.248 1.00 96.00 761 HIS A C 1
ATOM 5854 O O . HIS A 1 761 ? -11.172 4.409 -7.448 1.00 96.00 761 HIS A O 1
ATOM 5860 N N . ALA A 1 762 ? -11.598 3.793 -9.550 1.00 95.62 762 ALA A N 1
ATOM 5861 C CA . ALA A 1 762 ? -10.708 4.776 -10.143 1.00 95.62 762 ALA A CA 1
ATOM 5862 C C . ALA A 1 762 ? -11.247 6.189 -9.880 1.00 95.62 762 ALA A C 1
ATOM 5864 O O . ALA A 1 762 ? -12.455 6.419 -9.901 1.00 95.62 762 ALA A O 1
ATOM 5865 N N . TYR A 1 763 ? -10.342 7.128 -9.603 1.00 95.12 763 TYR A N 1
ATOM 5866 C CA . TYR A 1 763 ? -10.719 8.495 -9.252 1.00 95.12 763 TYR A CA 1
ATOM 5867 C C . TYR A 1 763 ? -11.495 9.145 -10.403 1.00 95.12 763 TYR A C 1
ATOM 5869 O O . TYR A 1 763 ? -11.094 9.036 -11.564 1.00 95.12 763 TYR A O 1
ATOM 5877 N N . ASP A 1 764 ? -12.581 9.850 -10.096 1.00 92.75 764 ASP A N 1
ATOM 5878 C CA . ASP A 1 764 ? -13.334 10.595 -11.096 1.00 92.75 764 ASP A CA 1
ATOM 5879 C C . ASP A 1 764 ? -12.675 11.967 -11.286 1.00 92.75 764 ASP A C 1
ATOM 5881 O O . ASP A 1 764 ? -12.867 12.898 -10.501 1.00 92.75 764 ASP A O 1
ATOM 5885 N N . HIS A 1 765 ? -11.876 12.103 -12.347 1.00 89.19 765 HIS A N 1
ATOM 5886 C CA . HIS A 1 765 ? -11.182 13.359 -12.658 1.00 89.19 765 HIS A CA 1
ATOM 5887 C C . HIS A 1 765 ? -12.128 14.457 -13.159 1.00 89.19 765 HIS A C 1
ATOM 5889 O O . HIS A 1 765 ? -11.740 15.626 -13.147 1.00 89.19 765 HIS A O 1
ATOM 5895 N N . GLN A 1 766 ? -13.342 14.112 -13.603 1.00 85.81 766 GLN A N 1
ATOM 5896 C CA . GLN A 1 766 ? -14.335 15.093 -14.038 1.00 85.81 766 GLN A CA 1
ATOM 5897 C C . GLN A 1 766 ? -15.060 15.683 -12.829 1.00 85.81 766 GLN A C 1
ATOM 5899 O O . GLN A 1 766 ? -15.102 16.904 -12.681 1.00 85.81 766 GLN A O 1
ATOM 5904 N N . ALA A 1 767 ? -15.556 14.830 -11.929 1.00 89.25 767 ALA A N 1
ATOM 5905 C CA . ALA A 1 767 ? -16.198 15.263 -10.687 1.00 89.25 767 ALA A CA 1
ATOM 5906 C C . ALA A 1 767 ? -15.201 15.647 -9.578 1.00 89.25 767 ALA A C 1
ATOM 5908 O O . ALA A 1 767 ? -15.614 16.177 -8.549 1.00 89.25 767 ALA A O 1
ATOM 5909 N N . LYS A 1 768 ? -13.901 15.389 -9.782 1.00 91.25 768 LYS A N 1
ATOM 5910 C CA . LYS A 1 768 ? -12.809 15.624 -8.824 1.00 91.25 768 LYS A CA 1
ATOM 5911 C C . LYS A 1 768 ? -13.096 15.001 -7.456 1.00 91.25 768 LYS A C 1
ATOM 5913 O O . LYS A 1 768 ? -12.993 15.663 -6.425 1.00 91.25 768 LYS A O 1
ATOM 5918 N N . ARG A 1 769 ? -13.474 13.723 -7.465 1.00 92.88 769 ARG A N 1
ATOM 5919 C CA . ARG A 1 769 ? -13.759 12.958 -6.248 1.00 92.88 769 ARG A CA 1
ATOM 5920 C C . ARG A 1 769 ? -13.431 11.483 -6.420 1.00 92.88 769 ARG A C 1
ATOM 5922 O O . ARG A 1 769 ? -13.491 10.943 -7.522 1.00 92.88 769 ARG A O 1
ATOM 5929 N N . GLU A 1 770 ? -13.143 10.824 -5.308 1.00 93.50 770 GLU A N 1
ATOM 5930 C CA . GLU A 1 770 ? -13.141 9.366 -5.242 1.00 93.50 770 GLU A CA 1
ATOM 5931 C C . GLU A 1 770 ? -14.595 8.865 -5.207 1.00 93.50 770 GLU A C 1
ATOM 5933 O O . GLU A 1 770 ? -15.363 9.309 -4.346 1.00 93.50 770 GLU A O 1
ATOM 5938 N N . PRO A 1 771 ? -15.010 7.978 -6.128 1.00 95.06 771 PRO A N 1
ATOM 5939 C CA . PRO A 1 771 ? -16.321 7.350 -6.039 1.00 95.06 771 PRO A CA 1
ATOM 5940 C C . PRO A 1 771 ? -16.381 6.408 -4.832 1.00 95.06 771 PRO A C 1
ATOM 5942 O O . PRO A 1 771 ? -15.576 5.488 -4.711 1.00 95.06 771 PRO A O 1
ATOM 5945 N N . VAL A 1 772 ? -17.359 6.631 -3.954 1.00 95.19 772 VAL A N 1
ATOM 5946 C CA . VAL A 1 772 ? -17.686 5.751 -2.826 1.00 95.19 772 VAL A CA 1
ATOM 5947 C C . VAL A 1 772 ? -19.154 5.379 -2.957 1.00 95.19 772 VAL A C 1
ATOM 5949 O O . VAL A 1 772 ? -20.034 6.226 -2.792 1.00 95.19 772 VAL A O 1
ATOM 5952 N N . LEU A 1 773 ? -19.413 4.128 -3.330 1.00 94.56 773 LEU A N 1
ATOM 5953 C CA . LEU A 1 773 ? -20.758 3.634 -3.597 1.00 94.56 773 LEU A CA 1
ATOM 5954 C C . LEU A 1 773 ? -21.316 2.951 -2.347 1.00 94.56 773 LEU A C 1
ATOM 5956 O O . LEU A 1 773 ? -20.709 2.046 -1.781 1.00 94.56 773 LEU A O 1
ATOM 5960 N N . GLU A 1 774 ? -22.493 3.390 -1.902 1.00 94.69 774 GLU A N 1
ATOM 5961 C CA . GLU A 1 774 ? -23.104 2.920 -0.652 1.00 94.69 774 GLU A CA 1
ATOM 5962 C C . GLU A 1 774 ? -23.416 1.413 -0.669 1.00 94.69 774 GLU A C 1
ATOM 5964 O O . GLU A 1 774 ? -23.446 0.784 0.383 1.00 94.69 774 GLU A O 1
ATOM 5969 N N . ASN A 1 775 ? -23.625 0.820 -1.843 1.00 94.06 775 ASN A N 1
ATOM 5970 C CA . ASN A 1 775 ? -23.915 -0.601 -2.036 1.00 94.06 775 ASN A CA 1
ATOM 5971 C C . ASN A 1 775 ? -22.670 -1.459 -2.338 1.00 94.06 775 ASN A C 1
ATOM 5973 O O . ASN A 1 775 ? -22.797 -2.680 -2.393 1.00 94.06 775 ASN A O 1
ATOM 5977 N N . GLU A 1 776 ? -21.486 -0.864 -2.521 1.00 95.00 776 GLU A N 1
ATOM 5978 C CA . GLU A 1 776 ? -20.256 -1.594 -2.869 1.00 95.00 776 GLU A CA 1
ATOM 5979 C C . GLU A 1 776 ? -19.221 -1.497 -1.749 1.00 95.00 776 GLU A C 1
ATOM 5981 O O . GLU A 1 776 ? -18.333 -0.643 -1.728 1.00 95.00 776 GLU A O 1
ATOM 5986 N N . TRP A 1 777 ? -19.356 -2.401 -0.783 1.00 94.94 777 TRP A N 1
ATOM 5987 C CA . TRP A 1 777 ? -18.461 -2.522 0.360 1.00 94.94 777 TRP A CA 1
ATOM 5988 C C . TRP A 1 777 ? -17.962 -3.956 0.484 1.00 94.94 777 TRP A C 1
ATOM 5990 O O . TRP A 1 777 ? -18.672 -4.914 0.188 1.00 94.94 777 TRP A O 1
ATOM 6000 N N . THR A 1 778 ? -16.724 -4.090 0.940 1.00 93.81 778 THR A N 1
ATOM 6001 C CA . THR A 1 778 ? -16.115 -5.371 1.292 1.00 93.81 778 THR A CA 1
ATOM 6002 C C . THR A 1 778 ? -16.179 -5.573 2.794 1.00 93.81 778 THR A C 1
ATOM 6004 O O . THR A 1 778 ? -15.935 -4.638 3.566 1.00 93.81 778 THR A O 1
ATOM 6007 N N . ASP A 1 779 ? -16.504 -6.796 3.196 1.00 94.88 779 ASP A N 1
ATOM 6008 C CA . ASP A 1 779 ? -16.660 -7.136 4.600 1.00 94.88 779 ASP A CA 1
ATOM 6009 C C . ASP A 1 779 ? -15.310 -7.289 5.317 1.00 94.88 779 ASP A C 1
ATOM 6011 O O . ASP A 1 779 ? -14.355 -7.855 4.779 1.00 94.88 779 ASP A O 1
ATOM 6015 N N . GLY A 1 780 ? -15.253 -6.802 6.556 1.00 94.44 780 GLY A N 1
ATOM 6016 C CA . GLY A 1 780 ? -14.148 -6.999 7.491 1.00 94.44 780 GLY A CA 1
ATOM 6017 C C . GLY A 1 780 ? -14.442 -8.118 8.493 1.00 94.44 780 GLY A C 1
ATOM 6018 O O . GLY A 1 780 ? -15.582 -8.302 8.928 1.00 94.44 780 GLY A O 1
ATOM 6019 N N . SER A 1 781 ? -13.402 -8.855 8.885 1.00 96.12 781 SER A N 1
ATOM 6020 C CA . SER A 1 781 ? -13.466 -9.904 9.910 1.00 96.12 781 SER A CA 1
ATOM 6021 C C . SER A 1 781 ? -12.414 -9.645 10.979 1.00 96.12 781 SER A C 1
ATOM 6023 O O . SER A 1 781 ? -11.231 -9.480 10.665 1.00 96.12 781 SER A O 1
ATOM 6025 N N . PHE A 1 782 ? -12.842 -9.638 12.239 1.00 98.00 782 PHE A N 1
ATOM 6026 C CA . PHE A 1 782 ? -12.020 -9.232 13.371 1.00 98.00 782 PHE A CA 1
ATOM 6027 C C . PHE A 1 782 ? -12.091 -10.281 14.470 1.00 98.00 782 PHE A C 1
ATOM 6029 O O . PHE A 1 782 ? -13.123 -10.461 15.104 1.00 98.00 782 PHE A O 1
ATOM 6036 N N . LYS A 1 783 ? -10.982 -10.976 14.696 1.00 97.94 783 LYS A N 1
ATOM 6037 C CA . LYS A 1 783 ? -10.868 -12.018 15.707 1.00 97.94 783 LYS A CA 1
ATOM 6038 C C . LYS A 1 783 ? -9.723 -11.716 16.663 1.00 97.94 783 LYS A C 1
ATOM 6040 O O . LYS A 1 783 ? -8.611 -11.425 16.222 1.00 97.94 783 LYS A O 1
ATOM 6045 N N . ALA A 1 784 ? -9.991 -11.856 17.953 1.00 98.12 784 ALA A N 1
ATOM 6046 C CA . ALA A 1 784 ? -9.001 -11.868 19.021 1.00 98.12 784 ALA A CA 1
ATOM 6047 C C . ALA A 1 784 ? -9.376 -12.926 20.066 1.00 98.12 784 ALA A C 1
ATOM 6049 O O . ALA A 1 784 ? -10.507 -13.408 20.088 1.00 98.12 784 ALA A O 1
ATOM 6050 N N . ALA A 1 785 ? -8.448 -13.290 20.952 1.00 95.94 785 ALA A N 1
ATOM 6051 C CA . ALA A 1 785 ? -8.795 -14.142 22.089 1.00 95.94 785 ALA A CA 1
ATOM 6052 C C . ALA A 1 785 ? -9.742 -13.403 23.048 1.00 95.94 785 ALA A C 1
ATOM 6054 O O . ALA A 1 785 ? -10.701 -13.981 23.554 1.00 95.94 785 ALA A O 1
ATOM 6055 N N . ARG A 1 786 ? -9.480 -12.109 23.265 1.00 97.94 786 ARG A N 1
ATOM 6056 C CA . ARG A 1 786 ? -10.318 -11.224 24.075 1.00 97.94 786 ARG A CA 1
ATOM 6057 C C . ARG A 1 786 ? -10.185 -9.762 23.658 1.00 97.94 786 ARG A C 1
ATOM 6059 O O . ARG A 1 786 ? -9.129 -9.351 23.181 1.00 97.94 786 ARG A O 1
ATOM 6066 N N . PHE A 1 787 ? -11.210 -8.978 23.956 1.00 98.81 787 PHE A N 1
ATOM 6067 C CA . PHE A 1 787 ? -11.229 -7.523 23.937 1.00 98.81 787 PHE A CA 1
ATOM 6068 C C . PHE A 1 787 ? -11.415 -7.010 25.367 1.00 98.81 787 PHE A C 1
ATOM 6070 O O . PHE A 1 787 ? -12.322 -7.447 26.076 1.00 98.81 787 PHE A O 1
ATOM 6077 N N . THR A 1 788 ? -10.579 -6.071 25.793 1.00 98.81 788 THR A N 1
ATOM 6078 C CA . THR A 1 788 ? -10.644 -5.454 27.121 1.00 98.81 788 THR A CA 1
ATOM 6079 C C . THR A 1 788 ? -10.750 -3.942 26.963 1.00 98.81 788 THR A C 1
ATOM 6081 O O . THR A 1 788 ? -9.877 -3.331 26.353 1.00 98.81 788 THR A O 1
ATOM 6084 N N . LEU A 1 789 ? -11.804 -3.336 27.511 1.00 98.75 789 LEU A N 1
ATOM 6085 C CA . LEU A 1 789 ? -12.053 -1.894 27.473 1.00 98.75 789 LEU A CA 1
ATOM 6086 C C . LEU A 1 789 ? -11.926 -1.295 28.877 1.00 98.75 789 LEU A C 1
ATOM 6088 O O . LEU A 1 789 ? -12.517 -1.819 29.825 1.00 98.75 789 LEU A O 1
ATOM 6092 N N . ARG A 1 790 ? -11.178 -0.195 29.001 1.00 97.88 790 ARG A N 1
ATOM 6093 C CA . ARG A 1 790 ? -10.975 0.561 30.249 1.00 97.88 790 ARG A CA 1
ATOM 6094 C C . ARG A 1 790 ? -10.977 2.063 30.000 1.00 97.88 790 ARG A C 1
ATOM 6096 O O . ARG A 1 790 ? -10.776 2.505 28.870 1.00 97.88 790 ARG A O 1
ATOM 6103 N N . ASN A 1 791 ? -11.108 2.841 31.072 1.00 96.12 791 ASN A N 1
ATOM 6104 C CA . ASN A 1 791 ? -10.982 4.301 31.056 1.00 96.12 791 ASN A CA 1
ATOM 6105 C C . ASN A 1 791 ? -11.923 4.993 30.049 1.00 96.12 791 ASN A C 1
ATOM 6107 O O . ASN A 1 791 ? -11.466 5.784 29.225 1.00 96.12 791 ASN A O 1
ATOM 6111 N N . HIS A 1 792 ? -13.234 4.730 30.125 1.00 96.88 792 HIS A N 1
ATOM 6112 C CA . HIS A 1 792 ? -14.246 5.307 29.224 1.00 96.88 792 HIS A CA 1
ATOM 6113 C C . HIS A 1 792 ? -14.009 4.991 27.735 1.00 96.88 792 HIS A C 1
ATOM 6115 O O . HIS A 1 792 ? -14.418 5.751 26.857 1.00 96.88 792 HIS A O 1
ATOM 6121 N N . ALA A 1 793 ? -13.334 3.878 27.440 1.00 98.00 793 ALA A N 1
ATOM 6122 C CA . ALA A 1 793 ? -13.101 3.430 26.076 1.00 98.00 793 ALA A CA 1
ATOM 6123 C C . ALA A 1 793 ? -14.411 3.069 25.366 1.00 98.00 793 ALA A C 1
ATOM 6125 O O . ALA A 1 793 ? -15.394 2.658 25.990 1.00 98.00 793 ALA A O 1
ATOM 6126 N N . ARG A 1 794 ? -14.402 3.138 24.034 1.00 98.19 794 ARG A N 1
ATOM 6127 C CA . ARG A 1 794 ? -15.508 2.646 23.210 1.00 98.19 794 ARG A CA 1
ATOM 6128 C C . ARG A 1 794 ? -15.032 1.706 22.112 1.00 98.19 794 ARG A C 1
ATOM 6130 O O . ARG A 1 794 ? -14.103 2.035 21.384 1.00 98.19 794 ARG A O 1
ATOM 6137 N N . LEU A 1 795 ? -15.701 0.562 21.963 1.00 98.75 795 LEU A N 1
ATOM 6138 C CA . LEU A 1 795 ? -15.550 -0.344 20.818 1.00 98.75 795 LEU A CA 1
ATOM 6139 C C . LEU A 1 795 ? -16.815 -0.286 19.963 1.00 98.75 795 LEU A C 1
ATOM 6141 O O . LEU A 1 795 ? -17.913 -0.478 20.477 1.00 98.75 795 LEU A O 1
ATOM 6145 N N . THR A 1 796 ? -16.672 -0.039 18.664 1.00 98.69 796 THR A N 1
ATOM 6146 C CA . THR A 1 796 ? -17.787 0.031 17.711 1.00 98.69 796 THR A CA 1
ATOM 6147 C C . THR A 1 796 ? -17.560 -0.909 16.533 1.00 98.69 796 THR A C 1
ATOM 6149 O O . THR A 1 796 ? -16.558 -0.790 15.834 1.00 98.69 796 THR A O 1
ATOM 6152 N N . ALA A 1 797 ? -18.510 -1.803 16.263 1.00 98.25 797 ALA A N 1
ATOM 6153 C CA . ALA A 1 797 ? -18.592 -2.539 15.007 1.00 98.25 797 ALA A CA 1
ATOM 6154 C C . ALA A 1 797 ? -19.511 -1.793 14.026 1.00 98.25 797 ALA A C 1
ATOM 6156 O O . ALA A 1 797 ? -20.726 -1.729 14.218 1.00 98.25 797 ALA A O 1
ATOM 6157 N N . GLY A 1 798 ? -18.903 -1.207 12.995 1.00 96.69 798 GLY A N 1
ATOM 6158 C CA . GLY A 1 798 ? -19.566 -0.443 11.942 1.00 96.69 798 GLY A CA 1
ATOM 6159 C C . GLY A 1 798 ? -20.263 -1.307 10.888 1.00 96.69 798 GLY A C 1
ATOM 6160 O O . GLY A 1 798 ? -20.544 -2.491 11.082 1.00 96.69 798 GLY A O 1
ATOM 6161 N N . ARG A 1 799 ? -20.560 -0.692 9.739 1.00 96.25 799 ARG A N 1
ATOM 6162 C CA . ARG A 1 799 ? -21.139 -1.399 8.590 1.00 96.25 799 ARG A CA 1
ATOM 6163 C C . ARG A 1 799 ? -20.137 -2.391 7.997 1.00 96.25 799 ARG A C 1
ATOM 6165 O O . ARG A 1 799 ? -18.929 -2.172 8.048 1.00 96.25 799 ARG A O 1
ATOM 6172 N N . ASN A 1 800 ? -20.646 -3.468 7.402 1.00 97.31 800 ASN A N 1
ATOM 6173 C CA . ASN A 1 800 ? -19.831 -4.481 6.727 1.00 97.31 800 ASN A CA 1
ATOM 6174 C C . ASN A 1 800 ? -18.767 -5.112 7.650 1.00 97.31 800 ASN A C 1
ATOM 6176 O O . ASN A 1 800 ? -17.754 -5.629 7.196 1.00 97.31 800 ASN A O 1
ATOM 6180 N N . THR A 1 801 ? -18.994 -5.103 8.963 1.00 97.62 801 THR A N 1
ATOM 6181 C CA . THR A 1 801 ? -18.280 -5.980 9.892 1.00 97.62 801 THR A CA 1
ATOM 6182 C C . THR A 1 801 ? -18.994 -7.323 9.875 1.00 97.62 801 THR A C 1
ATOM 6184 O O . THR A 1 801 ? -20.042 -7.466 10.504 1.00 97.62 801 THR A O 1
ATOM 6187 N N . ALA A 1 802 ? -18.468 -8.293 9.125 1.00 96.31 802 ALA A N 1
ATOM 6188 C CA . ALA A 1 802 ? -19.079 -9.616 9.022 1.00 96.31 802 ALA A CA 1
ATOM 6189 C C . ALA A 1 802 ? -18.926 -10.404 10.326 1.00 96.31 802 ALA A C 1
ATOM 6191 O O . ALA A 1 802 ? -19.898 -10.991 10.799 1.00 96.31 802 ALA A O 1
ATOM 6192 N N . HIS A 1 803 ? -17.729 -10.372 10.920 1.00 97.38 803 HIS A N 1
ATOM 6193 C CA . HIS A 1 803 ? -17.402 -11.118 12.134 1.00 97.38 803 HIS A CA 1
ATOM 6194 C C . HIS A 1 803 ? -16.655 -10.257 13.154 1.00 97.38 803 HIS A C 1
ATOM 6196 O O . HIS A 1 803 ? -15.698 -9.563 12.798 1.00 97.38 803 HIS A O 1
ATOM 6202 N N . LEU A 1 804 ? -17.069 -10.362 14.417 1.00 98.25 804 LEU A N 1
ATOM 6203 C CA . LEU A 1 804 ? -16.326 -9.906 15.587 1.00 98.25 804 LEU A CA 1
ATOM 6204 C C . LEU A 1 804 ? -16.269 -11.048 16.611 1.00 98.25 804 LEU A C 1
ATOM 6206 O O . LEU A 1 804 ? -17.224 -11.282 17.351 1.00 98.25 804 LEU A O 1
ATOM 6210 N N . ASP A 1 805 ? -15.151 -11.764 16.629 1.00 98.12 805 ASP A N 1
ATOM 6211 C CA . ASP A 1 805 ? -14.974 -12.982 17.417 1.00 98.12 805 ASP A CA 1
ATOM 6212 C C . ASP A 1 805 ? -13.982 -12.745 18.568 1.00 98.12 805 ASP A C 1
ATOM 6214 O O . ASP A 1 805 ? -12.856 -12.292 18.343 1.00 98.12 805 ASP A O 1
ATOM 6218 N N . GLY A 1 806 ? -14.385 -13.079 19.792 1.00 98.00 806 GLY A N 1
ATOM 6219 C CA . GLY A 1 806 ? -13.585 -12.957 21.012 1.00 98.00 806 GLY A CA 1
ATOM 6220 C C . GLY A 1 806 ? -14.420 -12.508 22.210 1.00 98.00 806 GLY A C 1
ATOM 6221 O O . GLY A 1 806 ? -15.410 -11.793 22.056 1.00 98.00 806 GLY A O 1
ATOM 6222 N N . ASP A 1 807 ? -14.009 -12.905 23.414 1.00 98.62 807 ASP A N 1
ATOM 6223 C CA . ASP A 1 807 ? -14.688 -12.477 24.642 1.00 98.62 807 ASP A CA 1
ATOM 6224 C C . ASP A 1 807 ? -14.471 -10.978 24.874 1.00 98.62 807 ASP A C 1
ATOM 6226 O O . ASP A 1 807 ? -13.353 -10.487 24.736 1.00 98.62 807 ASP A O 1
ATOM 6230 N N . ILE A 1 808 ? -15.507 -10.233 25.261 1.00 98.81 808 ILE A N 1
ATOM 6231 C CA . ILE A 1 808 ? -15.428 -8.778 25.464 1.00 98.81 808 ILE A CA 1
ATOM 6232 C C . ILE A 1 808 ? -15.637 -8.456 26.941 1.00 98.81 808 ILE A C 1
ATOM 6234 O O . ILE A 1 808 ? -16.646 -8.820 27.536 1.00 98.81 808 ILE A O 1
ATOM 6238 N N . THR A 1 809 ? -14.694 -7.748 27.556 1.00 98.75 809 THR A N 1
ATOM 6239 C CA . THR A 1 809 ? -14.792 -7.279 28.944 1.00 98.75 809 THR A CA 1
ATOM 6240 C C . THR A 1 809 ? -14.697 -5.757 28.991 1.00 98.75 809 THR A C 1
ATOM 6242 O O . THR A 1 809 ? -13.717 -5.197 28.503 1.00 98.75 809 THR A O 1
ATOM 6245 N N . ALA A 1 810 ? -15.672 -5.088 29.606 1.00 98.69 810 ALA A N 1
ATOM 6246 C CA . ALA A 1 810 ? -15.682 -3.634 29.778 1.00 98.69 810 ALA A CA 1
ATOM 6247 C C . ALA A 1 810 ? -15.708 -3.216 31.257 1.00 98.69 810 ALA A C 1
ATOM 6249 O O . ALA A 1 810 ? -16.371 -3.852 32.084 1.00 98.69 810 ALA A O 1
ATOM 6250 N N . TYR A 1 811 ? -14.974 -2.141 31.550 1.00 97.94 811 TYR A N 1
ATOM 6251 C CA . TYR A 1 811 ? -14.851 -1.482 32.853 1.00 97.94 811 TYR A CA 1
ATOM 6252 C C . TYR A 1 811 ? -15.015 0.038 32.710 1.00 97.94 811 TYR A C 1
ATOM 6254 O O . TYR A 1 811 ? -15.039 0.565 31.597 1.00 97.94 811 TYR A O 1
ATOM 6262 N N . ASP A 1 812 ? -15.055 0.756 33.829 1.00 95.88 812 ASP A N 1
ATOM 6263 C CA . ASP A 1 812 ? -14.889 2.213 33.915 1.00 95.88 812 ASP A CA 1
ATOM 6264 C C . ASP A 1 812 ? -15.755 3.017 32.930 1.00 95.88 812 ASP A C 1
ATOM 6266 O O . ASP A 1 812 ? -15.223 3.772 32.112 1.00 95.88 812 ASP A O 1
ATOM 6270 N N . LEU A 1 813 ? -17.084 2.841 32.961 1.00 97.06 813 LEU A N 1
ATOM 6271 C CA . LEU A 1 813 ? -18.019 3.555 32.072 1.00 97.06 813 LEU A CA 1
ATOM 6272 C C . LEU A 1 813 ? -17.748 3.342 30.564 1.00 97.06 813 LEU A C 1
ATOM 6274 O O . LEU A 1 813 ? -18.204 4.125 29.730 1.00 97.06 813 LEU A O 1
ATOM 6278 N N . SER A 1 814 ? -17.008 2.292 30.190 1.00 98.31 814 SER A N 1
ATOM 6279 C CA . SER A 1 814 ? -16.729 1.982 28.782 1.00 98.31 814 SER A CA 1
ATOM 6280 C C . SER A 1 814 ? -17.985 1.522 28.035 1.00 98.31 814 SER A C 1
ATOM 6282 O O . SER A 1 814 ? -18.866 0.883 28.616 1.00 98.31 814 SER A O 1
ATOM 6284 N N . GLY A 1 815 ? -18.049 1.815 26.736 1.00 98.31 815 GLY A N 1
ATOM 6285 C CA . GLY A 1 815 ? -19.183 1.487 25.868 1.00 98.31 815 GLY A CA 1
ATOM 6286 C C . GLY A 1 815 ? -18.845 0.467 24.780 1.00 98.31 815 GLY A C 1
ATOM 6287 O O . GLY A 1 815 ? -17.757 0.483 24.206 1.00 98.31 815 GLY A O 1
ATOM 6288 N N . ILE A 1 816 ? -19.803 -0.396 24.454 1.00 98.69 816 ILE A N 1
ATOM 6289 C CA . ILE A 1 816 ? -19.699 -1.378 23.373 1.00 98.69 816 ILE A CA 1
ATOM 6290 C C . ILE A 1 816 ? -20.897 -1.200 22.432 1.00 98.69 816 ILE A C 1
ATOM 6292 O O . ILE A 1 816 ? -22.041 -1.337 22.854 1.00 98.69 816 ILE A O 1
ATOM 6296 N N . ASP A 1 817 ? -20.635 -0.942 21.153 1.00 98.44 817 ASP A N 1
ATOM 6297 C CA . ASP A 1 817 ? -21.634 -0.785 20.093 1.00 98.44 817 ASP A CA 1
ATOM 6298 C C . ASP A 1 817 ? -21.428 -1.870 19.027 1.00 98.44 817 ASP A C 1
ATOM 6300 O O . ASP A 1 817 ? -20.480 -1.791 18.247 1.00 98.44 817 ASP A O 1
ATOM 6304 N N . LEU A 1 818 ? -22.282 -2.897 18.975 1.00 98.44 818 LEU A N 1
ATOM 6305 C CA . LEU A 1 818 ? -22.106 -4.025 18.049 1.00 98.44 818 LEU A CA 1
ATOM 6306 C C . LEU A 1 818 ? -23.172 -4.039 16.954 1.00 98.44 818 LEU A C 1
ATOM 6308 O O . LEU A 1 818 ? -24.351 -4.271 17.223 1.00 98.44 818 LEU A O 1
ATOM 6312 N N . GLY A 1 819 ? -22.732 -3.864 15.709 1.00 97.75 819 GLY A N 1
ATOM 6313 C CA . GLY A 1 819 ? -23.586 -3.818 14.528 1.00 97.75 819 GLY A CA 1
ATOM 6314 C C . GLY A 1 819 ? -24.096 -2.413 14.228 1.00 97.75 819 GLY A C 1
ATOM 6315 O O . GLY A 1 819 ? -24.248 -1.566 15.108 1.00 97.75 819 GLY A O 1
ATOM 6316 N N . PHE A 1 820 ? -24.384 -2.167 12.952 1.00 97.81 820 PHE A N 1
ATOM 6317 C CA . PHE A 1 820 ? -24.789 -0.848 12.478 1.00 97.81 820 PHE A CA 1
ATOM 6318 C C . PHE A 1 820 ? -26.193 -0.458 12.970 1.00 97.81 820 PHE A C 1
ATOM 6320 O O . PHE A 1 820 ? -27.139 -1.246 12.882 1.00 97.81 820 PHE A O 1
ATOM 6327 N N . ILE A 1 821 ? -26.333 0.780 13.449 1.00 96.50 821 ILE A N 1
ATOM 6328 C CA . ILE A 1 821 ? -27.578 1.382 13.934 1.00 96.50 821 ILE A CA 1
ATOM 6329 C C . ILE A 1 821 ? -27.818 2.680 13.167 1.00 96.50 821 ILE A C 1
ATOM 6331 O O . ILE A 1 821 ? -27.015 3.615 13.243 1.00 96.50 821 ILE A O 1
ATOM 6335 N N . GLN A 1 822 ? -28.951 2.744 12.467 1.00 95.19 822 GLN A N 1
ATOM 6336 C CA . GLN A 1 822 ? -29.359 3.917 11.694 1.00 95.19 822 GLN A CA 1
ATOM 6337 C C . GLN A 1 822 ? -29.380 5.180 12.567 1.00 95.19 822 GLN A C 1
ATOM 6339 O O . GLN A 1 822 ? -29.987 5.194 13.640 1.00 95.19 822 GLN A O 1
ATOM 6344 N N . GLY A 1 823 ? -28.705 6.237 12.111 1.00 95.75 823 GLY A N 1
ATOM 6345 C CA . GLY A 1 823 ? -28.663 7.534 12.788 1.00 95.75 823 GLY A CA 1
ATOM 6346 C C . GLY A 1 823 ? -27.856 7.558 14.090 1.00 95.75 823 GLY A C 1
ATOM 6347 O O . GLY A 1 823 ? -27.946 8.538 14.826 1.00 95.75 823 GLY A O 1
ATOM 6348 N N . LYS A 1 824 ? -27.090 6.501 14.409 1.00 95.19 824 LYS A N 1
ATOM 6349 C CA . LYS A 1 824 ? -26.259 6.440 15.628 1.00 95.19 824 LYS A CA 1
ATOM 6350 C C . LYS A 1 824 ? -24.837 5.947 15.364 1.00 95.19 824 LYS A C 1
ATOM 6352 O O . LYS A 1 824 ? -23.893 6.500 15.920 1.00 95.19 824 LYS A O 1
ATOM 6357 N N . THR A 1 825 ? -24.667 4.902 14.554 1.00 97.19 825 THR A N 1
ATOM 6358 C CA . THR A 1 825 ? -23.337 4.351 14.259 1.00 97.19 825 THR A CA 1
ATOM 6359 C C . THR A 1 825 ? -22.604 5.264 13.268 1.00 97.19 825 THR A C 1
ATOM 6361 O O . THR A 1 825 ? -23.195 5.654 12.259 1.00 97.19 825 THR A O 1
ATOM 6364 N N . PRO A 1 826 ? -21.336 5.634 13.522 1.00 96.25 826 PRO A N 1
ATOM 6365 C CA . PRO A 1 826 ? -20.542 6.363 12.542 1.00 96.25 826 PRO A CA 1
ATOM 6366 C C . PRO A 1 826 ? -20.205 5.473 11.337 1.00 96.25 826 PRO A C 1
ATOM 6368 O O . PRO A 1 826 ? -19.869 4.298 11.490 1.00 96.25 826 PRO A O 1
ATOM 6371 N N . GLU A 1 827 ? -20.256 6.041 10.135 1.00 96.62 827 GLU A N 1
ATOM 6372 C CA . GLU A 1 827 ? -19.734 5.404 8.924 1.00 96.62 827 GLU A CA 1
ATOM 6373 C C . GLU A 1 827 ? -18.347 5.969 8.638 1.00 96.62 827 GLU A C 1
ATOM 6375 O O . GLU A 1 827 ? -18.215 7.123 8.229 1.00 96.62 827 GLU A O 1
ATOM 6380 N N . CYS A 1 828 ? -17.319 5.160 8.891 1.00 96.25 828 CYS A N 1
ATOM 6381 C CA . CYS A 1 828 ? -15.929 5.553 8.723 1.00 96.25 828 CYS A CA 1
ATOM 6382 C C . CYS A 1 828 ? -15.227 4.702 7.664 1.00 96.25 828 CYS A C 1
ATOM 6384 O O . CYS A 1 828 ? -15.359 3.479 7.648 1.00 96.25 828 CYS A O 1
ATOM 6386 N N . TYR A 1 829 ? -14.429 5.338 6.814 1.00 95.56 829 TYR A N 1
ATOM 6387 C CA . TYR A 1 829 ? -13.538 4.665 5.875 1.00 95.56 829 TYR A CA 1
ATOM 6388 C C . TYR A 1 829 ? -12.287 5.506 5.631 1.00 95.56 829 TYR A C 1
ATOM 6390 O O . TYR A 1 829 ? -12.264 6.711 5.869 1.00 95.56 829 TYR A O 1
ATOM 6398 N N . ARG A 1 830 ? -11.239 4.871 5.114 1.00 95.31 830 ARG A N 1
ATOM 6399 C CA . ARG A 1 830 ? -10.056 5.570 4.616 1.00 95.31 830 ARG A CA 1
ATOM 6400 C C . ARG A 1 830 ? -10.113 5.663 3.103 1.00 95.31 830 ARG A C 1
ATOM 6402 O O . ARG A 1 830 ? -10.316 4.647 2.443 1.00 95.31 830 ARG A O 1
ATOM 6409 N N . SER A 1 831 ? -9.934 6.871 2.580 1.00 94.44 831 SER A N 1
ATOM 6410 C CA . SER A 1 831 ? -9.824 7.124 1.145 1.00 94.44 831 SER A CA 1
ATOM 6411 C C . SER A 1 831 ? -8.616 6.384 0.572 1.00 94.44 831 SER A C 1
ATOM 6413 O O . SER A 1 831 ? -7.504 6.532 1.087 1.00 94.44 831 SER A O 1
ATOM 6415 N N . TYR A 1 832 ? -8.805 5.628 -0.514 1.00 91.12 832 TYR A N 1
ATOM 6416 C CA . TYR A 1 832 ? -7.674 5.051 -1.244 1.00 91.12 832 TYR A CA 1
ATOM 6417 C C . TYR A 1 832 ? -6.917 6.124 -2.026 1.00 91.12 832 TYR A C 1
ATOM 6419 O O . TYR A 1 832 ? -5.732 5.955 -2.304 1.00 91.12 832 TYR A O 1
ATOM 6427 N N . HIS A 1 833 ? -7.591 7.217 -2.399 1.00 92.56 833 HIS A N 1
ATOM 6428 C CA . HIS A 1 833 ? -6.984 8.285 -3.180 1.00 92.56 833 HIS A CA 1
ATOM 6429 C C . HIS A 1 833 ? -6.141 9.251 -2.340 1.00 92.56 833 HIS A C 1
ATOM 6431 O O . HIS A 1 833 ? -5.029 9.555 -2.748 1.00 92.56 833 HIS A O 1
ATOM 6437 N N . SER A 1 834 ? -6.633 9.757 -1.208 1.00 93.19 834 SER A N 1
ATOM 6438 C CA . SER A 1 834 ? -5.908 10.748 -0.389 1.00 93.19 834 SER A CA 1
ATOM 6439 C C . SER A 1 834 ? -5.198 10.142 0.822 1.00 93.19 834 SER A C 1
ATOM 6441 O O . SER A 1 834 ? -4.360 10.803 1.429 1.00 93.19 834 SER A O 1
ATOM 6443 N N . GLY A 1 835 ? -5.551 8.916 1.222 1.00 92.69 835 GLY A N 1
ATOM 6444 C CA . GLY A 1 835 ? -5.092 8.317 2.475 1.00 92.69 835 GLY A CA 1
ATOM 6445 C C . GLY A 1 835 ? -5.746 8.900 3.736 1.00 92.69 835 GLY A C 1
ATOM 6446 O O . GLY A 1 835 ? -5.413 8.459 4.837 1.00 92.69 835 GLY A O 1
ATOM 6447 N N . SER A 1 836 ? -6.679 9.853 3.612 1.00 92.44 836 SER A N 1
ATOM 6448 C CA . SER A 1 836 ? -7.381 10.450 4.755 1.00 92.44 836 SER A CA 1
ATOM 6449 C C . SER A 1 836 ? -8.545 9.591 5.243 1.00 92.44 836 SER A C 1
ATOM 6451 O O . SER A 1 836 ? -9.233 8.931 4.461 1.00 92.44 836 SER A O 1
ATOM 6453 N N . THR A 1 837 ? -8.795 9.639 6.548 1.00 94.75 837 THR A N 1
ATOM 6454 C CA . THR A 1 837 ? -9.952 9.000 7.181 1.00 94.75 837 THR A CA 1
ATOM 6455 C C . THR A 1 837 ? -11.164 9.923 7.099 1.00 94.75 837 THR A C 1
ATOM 6457 O O . THR A 1 837 ? -11.103 11.074 7.526 1.00 94.75 837 THR A O 1
ATOM 6460 N N . HIS A 1 838 ? -12.273 9.412 6.577 1.00 94.31 838 HIS A N 1
ATOM 6461 C CA . HIS A 1 838 ? -13.568 10.077 6.546 1.00 94.31 838 HIS A CA 1
ATOM 6462 C C . HIS A 1 838 ? -14.508 9.367 7.505 1.00 94.31 838 HIS A C 1
ATOM 6464 O O . HIS A 1 838 ? -14.599 8.145 7.469 1.00 94.31 838 HIS A O 1
ATOM 6470 N N . CYS A 1 839 ? -15.211 10.134 8.333 1.00 94.88 839 CYS A N 1
ATOM 6471 C CA . CYS A 1 839 ? -16.222 9.627 9.248 1.00 94.88 839 CYS A CA 1
ATOM 6472 C C . CYS A 1 839 ? -17.468 10.503 9.158 1.00 94.88 839 CYS A C 1
ATOM 6474 O O . CYS A 1 839 ? -17.412 11.694 9.463 1.00 94.88 839 CYS A O 1
ATOM 6476 N N . THR A 1 840 ? -18.591 9.903 8.779 1.00 95.69 840 THR A N 1
ATOM 6477 C CA . THR A 1 840 ? -19.908 10.531 8.880 1.00 95.69 840 THR A CA 1
ATOM 6478 C C . THR A 1 840 ? -20.510 10.136 10.228 1.00 95.69 840 THR A C 1
ATOM 6480 O O . THR A 1 840 ? -20.872 8.967 10.404 1.00 95.69 840 THR A O 1
ATOM 6483 N N . PRO A 1 841 ? -20.597 11.053 11.209 1.00 92.81 841 PRO A N 1
ATOM 6484 C CA . PRO A 1 841 ? -21.253 10.748 12.474 1.00 92.81 841 PRO A CA 1
ATOM 6485 C C . PRO A 1 841 ? -22.748 10.506 12.236 1.00 92.81 841 PRO A C 1
ATOM 6487 O O . PRO A 1 841 ? -23.352 11.172 11.397 1.00 92.81 841 PRO A O 1
ATOM 6490 N N . ASN A 1 842 ? -23.355 9.589 12.997 1.00 94.88 842 ASN A N 1
ATOM 6491 C CA . ASN A 1 842 ? -24.795 9.299 12.931 1.00 94.88 842 ASN A CA 1
ATOM 6492 C C . ASN A 1 842 ? -25.284 8.957 11.509 1.00 94.88 842 ASN A C 1
ATOM 6494 O O . ASN A 1 842 ? -26.273 9.513 11.030 1.00 94.88 842 ASN A O 1
ATOM 6498 N N . ALA A 1 843 ? -24.574 8.062 10.820 1.00 96.06 843 ALA A N 1
ATOM 6499 C CA . ALA A 1 843 ? -24.847 7.752 9.423 1.00 96.06 843 ALA A CA 1
ATOM 6500 C C . ALA A 1 843 ? -26.233 7.114 9.223 1.00 96.06 843 ALA A C 1
ATOM 6502 O O . ALA A 1 843 ? -26.707 6.329 10.052 1.00 96.06 843 ALA A O 1
ATOM 6503 N N . VAL A 1 844 ? -26.873 7.446 8.098 1.00 96.94 844 VAL A N 1
ATOM 6504 C CA . VAL A 1 844 ? -28.154 6.870 7.677 1.00 96.94 844 VAL A CA 1
ATOM 6505 C C . VAL A 1 844 ? -27.999 6.277 6.282 1.00 96.94 844 VAL A C 1
ATOM 6507 O O . VAL A 1 844 ? -27.781 7.006 5.318 1.00 96.94 844 VAL A O 1
ATOM 6510 N N . LEU A 1 845 ? -28.130 4.955 6.179 1.00 96.44 845 LEU A N 1
ATOM 6511 C CA . LEU A 1 845 ? -28.097 4.237 4.905 1.00 96.44 845 LEU A CA 1
ATOM 6512 C C . LEU A 1 845 ? -29.482 4.233 4.258 1.00 96.44 845 LEU A C 1
ATOM 6514 O O . LEU A 1 845 ? -30.502 4.152 4.954 1.00 96.44 845 LEU A O 1
ATOM 6518 N N . LYS A 1 846 ? -29.526 4.227 2.923 1.00 97.25 846 LYS A N 1
ATOM 6519 C CA . LYS A 1 846 ? -30.758 4.007 2.158 1.00 97.25 846 LYS A CA 1
ATOM 6520 C C . LYS A 1 846 ? -31.404 2.692 2.577 1.00 97.25 846 LYS A C 1
ATOM 6522 O O . LYS A 1 846 ? -30.723 1.708 2.861 1.00 97.25 846 LYS A O 1
ATOM 6527 N N . ALA A 1 847 ? -32.735 2.654 2.570 1.00 96.00 847 ALA A N 1
ATOM 6528 C CA . ALA A 1 847 ? -33.497 1.512 3.076 1.00 96.00 847 ALA A CA 1
ATOM 6529 C C . ALA A 1 847 ? -33.116 0.179 2.404 1.00 96.00 847 ALA A C 1
ATOM 6531 O O . ALA A 1 847 ? -33.017 -0.841 3.079 1.00 96.00 847 ALA A O 1
ATOM 6532 N N . GLU A 1 848 ? -32.875 0.181 1.092 1.00 95.94 848 GLU A N 1
ATOM 6533 C CA . GLU A 1 848 ? -32.434 -1.002 0.339 1.00 95.94 848 GLU A CA 1
ATOM 6534 C C . GLU A 1 848 ? -31.043 -1.494 0.764 1.00 95.94 848 GLU A C 1
ATOM 6536 O O . GLU A 1 848 ? -30.875 -2.681 1.044 1.00 95.94 848 GLU A O 1
ATOM 6541 N N . ASN A 1 849 ? -30.085 -0.580 0.927 1.00 95.88 849 ASN A N 1
ATOM 6542 C CA . ASN A 1 849 ? -28.721 -0.901 1.344 1.00 95.88 849 ASN A CA 1
ATOM 6543 C C . ASN A 1 849 ? -28.678 -1.345 2.803 1.00 95.88 849 ASN A C 1
ATOM 6545 O O . ASN A 1 849 ? -28.001 -2.312 3.134 1.00 95.88 849 ASN A O 1
ATOM 6549 N N . TYR A 1 850 ? -29.461 -0.704 3.674 1.00 96.25 850 TYR A N 1
ATOM 6550 C CA . TYR A 1 850 ? -29.600 -1.143 5.057 1.00 96.25 850 TYR A CA 1
ATOM 6551 C C . TYR A 1 850 ? -30.204 -2.541 5.153 1.00 96.25 850 TYR A C 1
ATOM 6553 O O . TYR A 1 850 ? -29.734 -3.343 5.952 1.00 96.25 850 TYR A O 1
ATOM 6561 N N . ARG A 1 851 ? -31.216 -2.878 4.339 1.00 94.06 851 ARG A N 1
ATOM 6562 C CA . ARG A 1 851 ? -31.777 -4.240 4.297 1.00 94.06 851 ARG A CA 1
ATOM 6563 C C . ARG A 1 851 ? -30.743 -5.257 3.816 1.00 94.06 851 ARG A C 1
ATOM 6565 O O . ARG A 1 851 ? -30.635 -6.310 4.439 1.00 94.06 851 ARG A O 1
ATOM 6572 N N . ALA A 1 852 ? -29.978 -4.918 2.777 1.00 94.25 852 ALA A N 1
ATOM 6573 C CA . ALA A 1 852 ? -28.928 -5.765 2.212 1.00 94.25 852 ALA A CA 1
ATOM 6574 C C . ALA A 1 852 ? -27.686 -5.901 3.111 1.00 94.25 852 ALA A C 1
ATOM 6576 O O . ALA A 1 852 ? -26.961 -6.885 2.992 1.00 94.25 852 ALA A O 1
ATOM 6577 N N . LEU A 1 853 ? -27.449 -4.950 4.022 1.00 95.31 853 LEU A N 1
ATOM 6578 C CA . LEU A 1 853 ? -26.336 -4.990 4.967 1.00 95.31 853 LEU A CA 1
ATOM 6579 C C . LEU A 1 853 ? -26.420 -6.266 5.827 1.00 95.31 853 LEU A C 1
ATOM 6581 O O . LEU A 1 853 ? -27.410 -6.426 6.549 1.00 95.31 853 LEU A O 1
ATOM 6585 N N . PRO A 1 854 ? -25.429 -7.171 5.797 1.00 92.38 854 PRO A N 1
ATOM 6586 C CA . PRO A 1 854 ? -25.456 -8.358 6.642 1.00 92.38 854 PRO A CA 1
ATOM 6587 C C . PRO A 1 854 ? -25.394 -7.972 8.124 1.00 92.38 854 PRO A C 1
ATOM 6589 O O . PRO A 1 854 ? -24.759 -6.987 8.502 1.00 92.38 854 PRO A O 1
ATOM 6592 N N . ALA A 1 855 ? -26.059 -8.756 8.973 1.00 96.44 855 ALA A N 1
ATOM 6593 C CA . ALA A 1 855 ? -25.943 -8.589 10.416 1.00 96.44 855 ALA A CA 1
ATOM 6594 C C . ALA A 1 855 ? -24.558 -9.048 10.886 1.00 96.44 855 ALA A C 1
ATOM 6596 O O . ALA A 1 855 ? -24.140 -10.166 10.568 1.00 96.44 855 ALA A O 1
ATOM 6597 N N . THR A 1 856 ? -23.882 -8.215 11.678 1.00 98.50 856 THR A N 1
ATOM 6598 C CA . THR A 1 856 ? -22.581 -8.556 12.264 1.00 98.50 856 THR A CA 1
ATOM 6599 C C . THR A 1 856 ? -22.701 -9.795 13.138 1.00 98.50 856 THR A C 1
ATOM 6601 O O . THR A 1 856 ? -23.481 -9.811 14.088 1.00 98.50 856 THR A O 1
ATOM 6604 N N . GLN A 1 857 ? -21.928 -10.832 12.832 1.00 98.50 857 GLN A N 1
ATOM 6605 C CA . GLN A 1 857 ? -21.863 -12.042 13.640 1.00 98.50 857 GLN A CA 1
ATOM 6606 C C . GLN A 1 857 ? -20.866 -11.821 14.775 1.00 98.50 857 GLN A C 1
ATOM 6608 O O . GLN A 1 857 ? -19.678 -11.629 14.526 1.00 98.50 857 GLN A O 1
ATOM 6613 N N . VAL A 1 858 ? -21.343 -11.845 16.015 1.00 98.50 858 VAL A N 1
ATOM 6614 C CA . VAL A 1 858 ? -20.505 -11.687 17.206 1.00 98.50 858 VAL A CA 1
ATOM 6615 C C . VAL A 1 858 ? -20.446 -13.017 17.938 1.00 98.50 858 VAL A C 1
ATOM 6617 O O . VAL A 1 858 ? -21.489 -13.552 18.315 1.00 98.50 858 VAL A O 1
ATOM 6620 N N . ARG A 1 859 ? -19.246 -13.558 18.155 1.00 98.31 859 ARG A N 1
ATOM 6621 C CA . ARG A 1 859 ? -19.052 -14.823 18.880 1.00 98.31 859 ARG A CA 1
ATOM 6622 C C . ARG A 1 859 ? -18.114 -14.619 20.057 1.00 98.31 859 ARG A C 1
ATOM 6624 O O . ARG A 1 859 ? -16.931 -14.363 19.862 1.00 98.31 859 ARG A O 1
ATOM 6631 N N . GLY A 1 860 ? -18.636 -14.783 21.264 1.00 97.56 860 GLY A N 1
ATOM 6632 C CA . GLY A 1 860 ? -17.873 -14.591 22.494 1.00 97.56 860 GLY A CA 1
ATOM 6633 C C . GLY A 1 860 ? -18.768 -14.173 23.647 1.00 97.56 860 GLY A C 1
ATOM 6634 O O . GLY A 1 860 ? -19.882 -13.684 23.442 1.00 97.56 860 GLY A O 1
ATOM 6635 N N . ASP A 1 861 ? -18.286 -14.382 24.864 1.00 98.56 861 ASP A N 1
ATOM 6636 C CA . ASP A 1 861 ? -18.981 -13.945 26.067 1.00 98.56 861 ASP A CA 1
ATOM 6637 C C . ASP A 1 861 ? -18.709 -12.455 26.338 1.00 98.56 861 ASP A C 1
ATOM 6639 O O . ASP A 1 861 ? -17.608 -11.951 26.113 1.00 98.56 861 ASP A O 1
ATOM 6643 N N . ILE A 1 862 ? -19.711 -11.733 26.849 1.00 98.81 862 ILE A N 1
ATOM 6644 C CA . ILE A 1 862 ? -19.599 -10.314 27.208 1.00 98.81 862 ILE A CA 1
ATOM 6645 C C . ILE A 1 862 ? -19.688 -10.154 28.725 1.00 98.81 862 ILE A C 1
ATOM 6647 O O . ILE A 1 862 ? -20.638 -10.608 29.360 1.00 98.81 862 ILE A O 1
ATOM 6651 N N . THR A 1 863 ? -18.722 -9.450 29.309 1.00 98.75 863 THR A N 1
ATOM 6652 C CA . THR A 1 863 ? -18.710 -9.073 30.725 1.00 98.75 863 THR A CA 1
ATOM 6653 C C . THR A 1 863 ? -18.735 -7.552 30.872 1.00 98.75 863 THR A C 1
ATOM 6655 O O . THR A 1 863 ? -17.877 -6.867 30.316 1.00 98.75 863 THR A O 1
ATOM 6658 N N . LEU A 1 864 ? -19.695 -7.021 31.637 1.00 98.62 864 LEU A N 1
ATOM 6659 C CA . LEU A 1 864 ? -19.856 -5.580 31.880 1.00 98.62 864 LEU A CA 1
ATOM 6660 C C . LEU A 1 864 ? -19.714 -5.265 33.373 1.00 98.62 864 LEU A C 1
ATOM 6662 O O . LEU A 1 864 ? -20.439 -5.827 34.201 1.00 98.62 864 LEU A O 1
ATOM 6666 N N . ASN A 1 865 ? -18.835 -4.319 33.698 1.00 97.69 865 ASN A N 1
ATOM 6667 C CA . ASN A 1 865 ? -18.588 -3.826 35.055 1.00 97.69 865 ASN A CA 1
ATOM 6668 C C . ASN A 1 865 ? -18.763 -2.298 35.115 1.00 97.69 865 ASN A C 1
ATOM 6670 O O . ASN A 1 865 ? -18.925 -1.658 34.086 1.00 97.69 865 ASN A O 1
ATOM 6674 N N . ASP A 1 866 ? -18.765 -1.711 36.315 1.00 95.38 866 ASP A N 1
ATOM 6675 C CA . ASP A 1 866 ? -18.556 -0.266 36.540 1.00 95.38 866 ASP A CA 1
ATOM 6676 C C . ASP A 1 866 ? -19.370 0.689 35.648 1.00 95.38 866 ASP A C 1
ATOM 6678 O O . ASP A 1 866 ? -18.840 1.644 35.075 1.00 95.38 866 ASP A O 1
ATOM 6682 N N . ARG A 1 867 ? -20.685 0.443 35.546 1.00 96.81 867 ARG A N 1
ATOM 6683 C CA . ARG A 1 867 ? -21.627 1.224 34.719 1.00 96.81 867 ARG A CA 1
ATOM 6684 C C . ARG A 1 867 ? -21.295 1.236 33.217 1.00 96.81 867 ARG A C 1
ATOM 6686 O O . ARG A 1 867 ? -21.712 2.144 32.508 1.00 96.81 867 ARG A O 1
ATOM 6693 N N . SER A 1 868 ? -20.565 0.238 32.722 1.00 98.19 868 SER A N 1
ATOM 6694 C CA . SER A 1 868 ? -20.386 0.016 31.287 1.00 98.19 868 SER A CA 1
ATOM 6695 C C . SER A 1 868 ? -21.698 -0.335 30.587 1.00 98.19 868 SER A C 1
ATOM 6697 O O . SER A 1 868 ? -22.628 -0.886 31.188 1.00 98.19 868 SER A O 1
ATOM 6699 N N . GLU A 1 869 ? -21.741 -0.049 29.287 1.00 98.31 869 GLU A N 1
ATOM 6700 C CA . GLU A 1 869 ? -22.936 -0.201 28.458 1.00 98.31 869 GLU A CA 1
ATOM 6701 C C . GLU A 1 869 ? -22.663 -1.064 27.221 1.00 98.31 869 GLU A C 1
ATOM 6703 O O . GLU A 1 869 ? -21.616 -0.948 26.581 1.00 98.31 869 GLU A O 1
ATOM 6708 N N . LEU A 1 870 ? -23.636 -1.901 26.859 1.00 98.69 870 LEU A N 1
ATOM 6709 C CA . LEU A 1 870 ? -23.679 -2.638 25.597 1.00 98.69 870 LEU A CA 1
ATOM 6710 C C . LEU A 1 870 ? -24.902 -2.205 24.791 1.00 98.69 870 LEU A C 1
ATOM 6712 O O . LEU A 1 870 ? -26.027 -2.267 25.285 1.00 98.69 870 LEU A O 1
ATOM 6716 N N . ARG A 1 871 ? -24.700 -1.867 23.519 1.00 98.56 871 ARG A N 1
ATOM 6717 C CA . ARG A 1 871 ? -25.762 -1.644 22.542 1.00 98.56 871 ARG A CA 1
ATOM 6718 C C . ARG A 1 871 ? -25.595 -2.587 21.354 1.00 98.56 871 ARG A C 1
ATOM 6720 O O . ARG A 1 871 ? -24.567 -2.574 20.682 1.00 98.56 871 ARG A O 1
ATOM 6727 N N . LEU A 1 872 ? -26.615 -3.397 21.090 1.00 98.38 872 LEU A N 1
ATOM 6728 C CA . LEU A 1 872 ? -26.708 -4.243 19.902 1.00 98.38 872 LEU A CA 1
ATOM 6729 C C . LEU A 1 872 ? -27.556 -3.534 18.840 1.00 98.38 872 LEU A C 1
ATOM 6731 O O . LEU A 1 872 ? -28.639 -3.038 19.145 1.00 98.38 872 LEU A O 1
ATOM 6735 N N . GLY A 1 873 ? -27.025 -3.452 17.621 1.00 97.94 873 GLY A N 1
ATOM 6736 C CA . GLY A 1 873 ? -27.685 -2.935 16.426 1.00 97.94 873 GLY A CA 1
ATOM 6737 C C . GLY A 1 873 ? -28.075 -4.052 15.467 1.00 97.94 873 GLY A C 1
ATOM 6738 O O . GLY A 1 873 ? -28.571 -5.092 15.886 1.00 97.94 873 GLY A O 1
ATOM 6739 N N . LYS A 1 874 ? -27.802 -3.880 14.167 1.00 98.00 874 LYS A N 1
ATOM 6740 C CA . LYS A 1 874 ? -27.941 -4.967 13.187 1.00 98.00 874 LYS A CA 1
ATOM 6741 C C . LYS A 1 874 ? -26.833 -6.015 13.373 1.00 98.00 874 LYS A C 1
ATOM 6743 O O . LYS A 1 874 ? -25.848 -6.044 12.634 1.00 98.00 874 LYS A O 1
ATOM 6748 N N . ALA A 1 875 ? -26.980 -6.848 14.397 1.00 98.38 875 ALA A N 1
ATOM 6749 C CA . ALA A 1 875 ? -26.005 -7.846 14.820 1.00 98.38 875 ALA A CA 1
ATOM 6750 C C . ALA A 1 875 ? -26.679 -9.101 15.380 1.00 98.38 875 ALA A C 1
ATOM 6752 O O . ALA A 1 875 ? -27.802 -9.067 15.886 1.00 98.38 875 ALA A O 1
ATOM 6753 N N . HIS A 1 876 ? -25.950 -10.213 15.333 1.00 98.50 876 HIS A N 1
ATOM 6754 C CA . HIS A 1 876 ? -26.282 -11.446 16.028 1.00 98.50 876 HIS A CA 1
ATOM 6755 C C . HIS A 1 876 ? -25.174 -11.788 17.022 1.00 98.50 876 HIS A C 1
ATOM 6757 O O . HIS A 1 876 ? -24.091 -12.215 16.631 1.00 98.50 876 HIS A O 1
ATOM 6763 N N . LEU A 1 877 ? -25.459 -11.618 18.312 1.00 98.62 877 LEU A N 1
ATOM 6764 C CA . LEU A 1 877 ? -24.610 -12.084 19.403 1.00 98.62 877 LEU A CA 1
ATOM 6765 C C . LEU A 1 877 ? -24.869 -13.563 19.696 1.00 98.62 877 LEU A C 1
ATOM 6767 O O . LEU A 1 877 ? -25.977 -13.938 20.078 1.00 98.62 877 LEU A O 1
ATOM 6771 N N . TYR A 1 878 ? -23.836 -14.387 19.579 1.00 97.94 878 TYR A N 1
ATOM 6772 C CA . TYR A 1 878 ? -23.793 -15.760 20.065 1.00 97.94 878 TYR A CA 1
ATOM 6773 C C . TYR A 1 878 ? -22.829 -15.838 21.252 1.00 97.94 878 TYR A C 1
ATOM 6775 O O . TYR A 1 878 ? -21.609 -15.841 21.080 1.00 97.94 878 TYR A O 1
ATOM 6783 N N . GLY A 1 879 ? -23.380 -15.880 22.463 1.00 97.44 879 GLY A N 1
ATOM 6784 C CA . GLY A 1 879 ? -22.596 -15.760 23.688 1.00 97.44 879 GLY A CA 1
ATOM 6785 C C . GLY A 1 879 ? -23.458 -15.501 24.914 1.00 97.44 879 GLY A C 1
ATOM 6786 O O . GLY A 1 879 ? -24.670 -15.294 24.808 1.00 97.44 879 GLY A O 1
ATOM 6787 N N . SER A 1 880 ? -22.845 -15.516 26.088 1.00 97.88 880 SER A N 1
ATOM 6788 C CA . SER A 1 880 ? -23.491 -15.120 27.338 1.00 97.88 880 SER A CA 1
ATOM 6789 C C . SER A 1 880 ? -23.144 -13.695 27.723 1.00 97.88 880 SER A C 1
ATOM 6791 O O . SER A 1 880 ? -22.115 -13.160 27.317 1.00 97.88 880 SER A O 1
ATOM 6793 N N . ILE A 1 881 ? -24.011 -13.084 28.525 1.00 98.56 881 ILE A N 1
ATOM 6794 C CA . ILE A 1 881 ? -23.763 -11.769 29.113 1.00 98.56 881 ILE A CA 1
ATOM 6795 C C . ILE A 1 881 ? -23.683 -11.927 30.629 1.00 98.56 881 ILE A C 1
ATOM 6797 O O . ILE A 1 881 ? -24.581 -12.501 31.249 1.00 98.56 881 ILE A O 1
ATOM 6801 N N . ARG A 1 882 ? -22.608 -11.403 31.221 1.00 98.06 882 ARG A N 1
ATOM 6802 C CA . ARG A 1 882 ? -22.394 -11.299 32.667 1.00 98.06 882 ARG A CA 1
ATOM 6803 C C . ARG A 1 882 ? -22.223 -9.835 33.036 1.00 98.06 882 ARG A C 1
ATOM 6805 O O . ARG A 1 882 ? -21.141 -9.270 32.911 1.00 98.06 882 ARG A O 1
ATOM 6812 N N . ALA A 1 883 ? -23.305 -9.208 33.471 1.00 96.19 883 ALA A N 1
ATOM 6813 C CA . ALA A 1 883 ? -23.328 -7.779 33.746 1.00 96.19 883 ALA A CA 1
ATOM 6814 C C . ALA A 1 883 ? -23.628 -7.480 35.222 1.00 96.19 883 ALA A C 1
ATOM 6816 O O . ALA A 1 883 ? -24.519 -8.097 35.822 1.00 96.19 883 ALA A O 1
ATOM 6817 N N . GLY A 1 884 ? -22.898 -6.519 35.797 1.00 92.25 884 GLY A N 1
ATOM 6818 C CA . GLY A 1 884 ? -23.180 -5.969 37.125 1.00 92.25 884 GLY A CA 1
ATOM 6819 C C . GLY A 1 884 ? -24.517 -5.215 37.178 1.00 92.25 884 GLY A C 1
ATOM 6820 O O . GLY A 1 884 ? -25.033 -4.768 36.156 1.00 92.25 884 GLY A O 1
ATOM 6821 N N . LYS A 1 885 ? -25.089 -5.040 38.375 1.00 91.38 885 LYS A N 1
ATOM 6822 C CA . LYS A 1 885 ? -26.426 -4.432 38.561 1.00 91.38 885 LYS A CA 1
ATOM 6823 C C . LYS A 1 885 ? -26.581 -3.021 37.963 1.00 91.38 885 LYS A C 1
ATOM 6825 O O . LYS A 1 885 ? -27.666 -2.695 37.498 1.00 91.38 885 LYS A O 1
ATOM 6830 N N . ASP A 1 886 ? -25.507 -2.229 37.943 1.00 93.94 886 ASP A N 1
ATOM 6831 C CA . ASP A 1 886 ? -25.517 -0.817 37.528 1.00 93.94 886 ASP A CA 1
ATOM 6832 C C . ASP A 1 886 ? -25.133 -0.630 36.043 1.00 93.94 886 ASP A C 1
ATOM 6834 O O . ASP A 1 886 ? -24.855 0.481 35.606 1.00 93.94 886 ASP A O 1
ATOM 6838 N N . THR A 1 887 ? -25.070 -1.719 35.272 1.00 97.81 887 THR A N 1
ATOM 6839 C CA . THR A 1 887 ? -24.754 -1.716 33.830 1.00 97.81 887 THR A CA 1
ATOM 6840 C C . THR A 1 887 ? -26.023 -1.685 32.980 1.00 97.81 887 THR A C 1
ATOM 6842 O O . THR A 1 887 ? -27.111 -1.996 33.476 1.00 97.81 887 THR A O 1
ATOM 6845 N N . ALA A 1 888 ? -25.893 -1.358 31.693 1.00 97.88 888 ALA A N 1
ATOM 6846 C CA . ALA A 1 888 ? -27.021 -1.336 30.763 1.00 97.88 888 ALA A CA 1
ATOM 6847 C C . ALA A 1 888 ? -26.754 -2.160 29.497 1.00 97.88 888 ALA A C 1
ATOM 6849 O O . ALA A 1 888 ? -25.681 -2.090 28.899 1.00 97.88 888 ALA A O 1
ATOM 6850 N N . VAL A 1 889 ? -27.764 -2.917 29.071 1.00 98.50 889 VAL A N 1
ATOM 6851 C CA . VAL A 1 889 ? -27.813 -3.620 27.788 1.00 98.50 889 VAL A CA 1
ATOM 6852 C C . VAL A 1 889 ? -29.007 -3.093 27.000 1.00 98.50 889 VAL A C 1
ATOM 6854 O O . VAL A 1 889 ? -30.143 -3.154 27.466 1.00 98.50 889 VAL A O 1
ATOM 6857 N N . ARG A 1 890 ? -28.768 -2.598 25.788 1.00 98.12 890 ARG A N 1
ATOM 6858 C CA . ARG A 1 890 ? -29.802 -2.121 24.866 1.00 98.12 890 ARG A CA 1
ATOM 6859 C C . ARG A 1 890 ? -29.751 -2.915 23.570 1.00 98.12 890 ARG A C 1
ATOM 6861 O O . ARG A 1 890 ? -28.684 -3.084 22.992 1.00 98.12 890 ARG A O 1
ATOM 6868 N N . MET A 1 891 ? -30.901 -3.370 23.091 1.00 98.19 891 MET A N 1
ATOM 6869 C CA . MET A 1 891 ? -31.019 -4.090 21.825 1.00 98.19 891 MET A CA 1
ATOM 6870 C C . MET A 1 891 ? -32.013 -3.373 20.910 1.00 98.19 891 MET A C 1
ATOM 6872 O O . MET A 1 891 ? -33.177 -3.215 21.273 1.00 98.19 891 MET A O 1
ATOM 6876 N N . GLU A 1 892 ? -31.549 -2.930 19.741 1.00 96.94 892 GLU A N 1
ATOM 6877 C CA . GLU A 1 892 ? -32.373 -2.296 18.699 1.00 96.94 892 GLU A CA 1
ATOM 6878 C C . GLU A 1 892 ? -33.111 -3.357 17.843 1.00 96.94 892 GLU A C 1
ATOM 6880 O O . GLU A 1 892 ? -32.844 -4.554 17.972 1.00 96.94 892 GLU A O 1
ATOM 6885 N N . ALA A 1 893 ? -33.996 -2.938 16.933 1.00 93.62 893 ALA A N 1
ATOM 6886 C CA . ALA A 1 893 ? -34.946 -3.826 16.238 1.00 93.62 893 ALA A CA 1
ATOM 6887 C C . ALA A 1 893 ? -34.327 -5.005 15.479 1.00 93.62 893 ALA A C 1
ATOM 6889 O O . ALA A 1 893 ? -34.845 -6.116 15.545 1.00 93.62 893 ALA A O 1
ATOM 6890 N N . ASP A 1 894 ? -33.191 -4.798 14.814 1.00 94.75 894 ASP A N 1
ATOM 6891 C CA . ASP A 1 894 ? -32.513 -5.848 14.045 1.00 94.75 894 ASP A CA 1
ATOM 6892 C C . ASP A 1 894 ? -31.481 -6.646 14.869 1.00 94.75 894 ASP A C 1
ATOM 6894 O O . ASP A 1 894 ? -30.628 -7.349 14.314 1.00 94.75 894 ASP A O 1
ATOM 6898 N N . SER A 1 895 ? -31.554 -6.552 16.200 1.00 97.69 895 SER A N 1
ATOM 6899 C CA . SER A 1 895 ? -30.660 -7.269 17.112 1.00 97.69 895 SER A CA 1
ATOM 6900 C C . SER A 1 895 ? -31.148 -8.682 17.388 1.00 97.69 895 SER A C 1
ATOM 6902 O O . SER A 1 895 ? -32.291 -8.902 17.797 1.00 97.69 895 SER A O 1
ATOM 6904 N N . ASN A 1 896 ? -30.227 -9.637 17.297 1.00 98.06 896 ASN A N 1
ATOM 6905 C CA . ASN A 1 896 ? -30.425 -11.009 17.739 1.00 98.06 896 ASN A CA 1
ATOM 6906 C C . ASN A 1 896 ? -29.407 -11.378 18.819 1.00 98.06 896 ASN A C 1
ATOM 6908 O O . ASN A 1 896 ? -28.213 -11.133 18.668 1.00 98.06 896 ASN A O 1
ATOM 6912 N N . TRP A 1 897 ? -29.856 -12.035 19.884 1.00 98.31 897 TRP A N 1
ATOM 6913 C CA . TRP A 1 897 ? -28.976 -12.625 20.892 1.00 98.31 897 TRP A CA 1
ATOM 6914 C C . TRP A 1 897 ? -29.335 -14.093 21.105 1.00 98.31 897 TRP A C 1
ATOM 6916 O O . TRP A 1 897 ? -30.490 -14.425 21.343 1.00 98.31 897 TRP A O 1
ATOM 6926 N N . THR A 1 898 ? -28.364 -14.994 20.995 1.00 97.31 898 THR A N 1
ATOM 6927 C CA . THR A 1 898 ? -28.483 -16.410 21.351 1.00 97.31 898 THR A CA 1
ATOM 6928 C C . THR A 1 898 ? -27.566 -16.716 22.525 1.00 97.31 898 THR A C 1
ATOM 6930 O O . THR A 1 898 ? -26.347 -16.597 22.408 1.00 97.31 898 THR A O 1
ATOM 6933 N N . LEU A 1 899 ? -28.161 -17.115 23.649 1.00 96.50 899 LEU A N 1
ATOM 6934 C CA . LEU A 1 899 ? -27.439 -17.417 24.880 1.00 96.50 899 LEU A CA 1
ATOM 6935 C C . LEU A 1 899 ? -26.674 -18.729 24.723 1.00 96.50 899 LEU A C 1
ATOM 6937 O O . LEU A 1 899 ? -27.291 -19.786 24.621 1.00 96.50 899 LEU A O 1
ATOM 6941 N N . SER A 1 900 ? -25.343 -18.677 24.763 1.00 93.62 900 SER A N 1
ATOM 6942 C CA . SER A 1 900 ? -24.493 -19.879 24.808 1.00 93.62 900 SER A CA 1
ATOM 6943 C C . SER A 1 900 ? -24.614 -20.631 26.144 1.00 93.62 900 SER A C 1
ATOM 6945 O O . SER A 1 900 ? -24.484 -21.852 26.184 1.00 93.62 900 SER A O 1
ATOM 6947 N N . GLN A 1 901 ? -24.895 -19.898 27.223 1.00 93.88 901 GLN A N 1
ATOM 6948 C CA . GLN A 1 901 ? -25.090 -20.366 28.596 1.00 93.88 901 GLN A CA 1
ATOM 6949 C C . GLN A 1 901 ? -25.996 -19.380 29.359 1.00 93.88 901 GLN A C 1
ATOM 6951 O O . GLN A 1 901 ? -26.308 -18.292 28.858 1.00 93.88 901 GLN A O 1
ATOM 6956 N N . SER A 1 902 ? -26.412 -19.736 30.579 1.00 95.31 902 SER A N 1
ATOM 6957 C CA . SER A 1 902 ? -27.162 -18.832 31.465 1.00 95.31 902 SER A CA 1
ATOM 6958 C C . SER A 1 902 ? -26.471 -17.474 31.614 1.00 95.31 902 SER A C 1
ATOM 6960 O O . SER A 1 902 ? -25.249 -17.393 31.735 1.00 95.31 902 SER A O 1
ATOM 6962 N N . SER A 1 903 ? -27.264 -16.406 31.589 1.00 97.38 903 SER A N 1
ATOM 6963 C CA . SER A 1 903 ? -26.793 -15.022 31.507 1.00 97.38 903 SER A CA 1
ATOM 6964 C C . SER A 1 903 ? -27.479 -14.137 32.545 1.00 97.38 903 SER A C 1
ATOM 6966 O O . SER A 1 903 ? -28.618 -14.391 32.943 1.00 97.38 903 SER A O 1
ATOM 6968 N N . HIS A 1 904 ? -26.800 -13.069 32.964 1.00 95.62 904 HIS A N 1
ATOM 6969 C CA . HIS A 1 904 ? -27.388 -12.034 33.806 1.00 95.62 904 HIS A CA 1
ATOM 6970 C C . HIS A 1 904 ? -27.034 -10.629 33.319 1.00 95.62 904 HIS A C 1
ATOM 6972 O O . HIS A 1 904 ? -25.888 -10.344 32.973 1.00 95.62 904 HIS A O 1
ATOM 6978 N N . THR A 1 905 ? -28.016 -9.731 33.335 1.00 96.75 905 THR A N 1
ATOM 6979 C CA . THR A 1 905 ? -27.865 -8.331 32.911 1.00 96.75 905 THR A CA 1
ATOM 6980 C C . THR A 1 905 ? -28.141 -7.367 34.068 1.00 96.75 905 THR A C 1
ATOM 6982 O O . THR A 1 905 ? -28.802 -7.734 35.042 1.00 96.75 905 THR A O 1
ATOM 6985 N N . GLY A 1 906 ? -27.660 -6.123 33.960 1.00 94.62 906 GLY A N 1
ATOM 6986 C CA . GLY A 1 906 ? -28.147 -4.992 34.753 1.00 94.62 906 GLY A CA 1
ATOM 6987 C C . GLY A 1 906 ? -29.519 -4.549 34.240 1.00 94.62 906 GLY A C 1
ATOM 6988 O O . GLY A 1 906 ? -30.462 -5.345 34.239 1.00 94.62 906 GLY A O 1
ATOM 6989 N N . ALA A 1 907 ? -29.636 -3.312 33.761 1.00 95.62 907 ALA A N 1
ATOM 6990 C CA . ALA A 1 907 ? -30.791 -2.881 32.975 1.00 95.62 907 ALA A CA 1
ATOM 6991 C C . ALA A 1 907 ? -30.781 -3.534 31.578 1.00 95.62 907 ALA A C 1
ATOM 6993 O O . ALA A 1 907 ? -29.724 -3.658 30.959 1.00 95.62 907 ALA A O 1
ATOM 6994 N N . LEU A 1 908 ? -31.951 -3.941 31.083 1.00 96.75 908 LEU A N 1
ATOM 6995 C CA . LEU A 1 908 ? -32.151 -4.500 29.746 1.00 96.75 908 LEU A CA 1
ATOM 6996 C C . LEU A 1 908 ? -33.279 -3.744 29.032 1.00 96.75 908 LEU A C 1
ATOM 6998 O O . LEU A 1 908 ? -34.425 -3.767 29.476 1.00 96.75 908 LEU A O 1
ATOM 7002 N N . THR A 1 909 ? -32.969 -3.099 27.911 1.00 97.00 909 THR A N 1
ATOM 7003 C CA . THR A 1 909 ? -33.947 -2.383 27.078 1.00 97.00 909 THR A CA 1
ATOM 7004 C C . THR A 1 909 ? -34.052 -3.036 25.707 1.00 97.00 909 THR A C 1
ATOM 7006 O O . THR A 1 909 ? -33.037 -3.218 25.030 1.00 97.00 909 THR A O 1
ATOM 7009 N N . LEU A 1 910 ? -35.275 -3.356 25.284 1.00 96.56 910 LEU A N 1
ATOM 7010 C CA . LEU A 1 910 ? -35.567 -3.986 23.996 1.00 96.56 910 LEU A CA 1
ATOM 7011 C C . LEU A 1 910 ? -36.401 -3.050 23.113 1.00 96.56 910 LEU A C 1
ATOM 7013 O O . LEU A 1 910 ? -37.404 -2.501 23.562 1.00 96.56 910 LEU A O 1
ATOM 7017 N N . ASP A 1 911 ? -36.011 -2.894 21.853 1.00 95.19 911 ASP A N 1
ATOM 7018 C CA . ASP A 1 911 ? -36.752 -2.122 20.850 1.00 95.19 911 ASP A CA 1
ATOM 7019 C C . ASP A 1 911 ? -36.993 -2.988 19.612 1.00 95.19 911 ASP A C 1
ATOM 7021 O O . ASP A 1 911 ? -36.319 -2.834 18.607 1.00 95.19 911 ASP A O 1
ATOM 7025 N N . GLY A 1 912 ? -37.872 -3.988 19.711 1.00 91.31 912 GLY A N 1
ATOM 7026 C CA . GLY A 1 912 ? -38.171 -4.943 18.633 1.00 91.31 912 GLY A CA 1
ATOM 7027 C C . GLY A 1 912 ? -37.188 -6.108 18.502 1.00 91.31 912 GLY A C 1
ATOM 7028 O O . GLY A 1 912 ? -37.346 -6.941 17.614 1.00 91.31 912 GLY A O 1
ATOM 7029 N N . ALA A 1 913 ? -36.210 -6.196 19.401 1.00 95.31 913 ALA A N 1
ATOM 7030 C CA . ALA A 1 913 ? -35.148 -7.194 19.375 1.00 95.31 913 ALA A CA 1
ATOM 7031 C C . ALA A 1 913 ? -35.615 -8.629 19.689 1.00 95.31 913 ALA A C 1
ATOM 7033 O O . ALA A 1 913 ? -36.661 -8.855 20.310 1.00 95.31 913 ALA A O 1
ATOM 7034 N N . GLN A 1 914 ? -34.778 -9.611 19.337 1.00 96.69 914 GLN A N 1
ATOM 7035 C CA . GLN A 1 914 ? -35.019 -11.027 19.615 1.00 96.69 914 GLN A CA 1
ATOM 7036 C C . GLN A 1 914 ? -33.924 -11.652 20.490 1.00 96.69 914 GLN A C 1
ATOM 7038 O O . GLN A 1 914 ? -32.735 -11.616 20.168 1.00 96.69 914 GLN A O 1
ATOM 7043 N N . ILE A 1 915 ? -34.343 -12.333 21.556 1.00 96.88 915 ILE A N 1
ATOM 7044 C CA . ILE A 1 915 ? -33.486 -13.121 22.442 1.00 96.88 915 ILE A CA 1
ATOM 7045 C C . ILE A 1 915 ? -33.877 -14.596 22.328 1.00 96.88 915 ILE A C 1
ATOM 7047 O O . ILE A 1 915 ? -35.032 -14.973 22.495 1.00 96.88 915 ILE A O 1
ATOM 7051 N N . THR A 1 916 ? -32.905 -15.453 22.048 1.00 95.00 916 THR A N 1
ATOM 7052 C CA . THR A 1 916 ? -33.039 -16.909 22.015 1.00 95.00 916 THR A CA 1
ATOM 7053 C C . THR A 1 916 ? -32.280 -17.485 23.197 1.00 95.00 916 THR A C 1
ATOM 7055 O O . THR A 1 916 ? -31.053 -17.432 23.238 1.00 95.00 916 THR A O 1
ATOM 7058 N N . LEU A 1 917 ? -33.004 -18.045 24.165 1.00 92.56 917 LEU A N 1
ATOM 7059 C CA . LEU A 1 917 ? -32.416 -18.531 25.413 1.00 92.56 917 LEU A CA 1
ATOM 7060 C C . LEU A 1 917 ? -31.506 -19.746 25.205 1.00 92.56 917 LEU A C 1
ATOM 7062 O O . LEU A 1 917 ? -30.719 -20.066 26.084 1.00 92.56 917 LEU A O 1
ATOM 7066 N N . ASN A 1 918 ? -31.579 -20.438 24.066 1.00 87.81 918 ASN A N 1
ATOM 7067 C CA . ASN A 1 918 ? -30.800 -21.653 23.861 1.00 87.81 918 ASN A CA 1
ATOM 7068 C C . ASN A 1 918 ? -30.397 -21.870 22.391 1.00 87.81 918 ASN A C 1
ATOM 7070 O O . ASN A 1 918 ? -31.277 -21.791 21.528 1.00 87.81 918 ASN A O 1
ATOM 7074 N N . PRO A 1 919 ? -29.124 -22.197 22.081 1.00 87.75 919 PRO A N 1
ATOM 7075 C CA . PRO A 1 919 ? -28.683 -22.503 20.717 1.00 87.75 919 PRO A CA 1
ATOM 7076 C C . PRO A 1 919 ? -29.441 -23.677 20.088 1.00 87.75 919 PRO A C 1
ATOM 7078 O O . PRO A 1 919 ? -29.699 -23.674 18.884 1.00 87.75 919 PRO A O 1
ATOM 7081 N N . ASP A 1 920 ? -29.878 -24.635 20.907 1.00 84.88 920 ASP A N 1
ATOM 7082 C CA . ASP A 1 920 ? -30.643 -25.807 20.477 1.00 84.88 920 ASP A CA 1
ATOM 7083 C C . ASP A 1 920 ? -32.005 -25.441 19.845 1.00 84.88 920 ASP A C 1
ATOM 7085 O O . ASP A 1 920 ? -32.611 -26.243 19.126 1.00 84.88 920 ASP A O 1
ATOM 7089 N N . PHE A 1 921 ? -32.486 -24.205 20.038 1.00 82.50 921 PHE A N 1
ATOM 7090 C CA . PHE A 1 921 ? -33.727 -23.722 19.434 1.00 82.50 921 PHE A CA 1
ATOM 7091 C C . PHE A 1 921 ? -33.697 -23.761 17.900 1.00 82.50 921 PHE A C 1
ATOM 7093 O O . PHE A 1 921 ? -34.716 -24.083 17.282 1.00 82.50 921 PHE A O 1
ATOM 7100 N N . ALA A 1 922 ? -32.557 -23.447 17.272 1.00 76.38 922 ALA A N 1
ATOM 7101 C CA . ALA A 1 922 ? -32.450 -23.380 15.812 1.00 76.38 922 ALA A CA 1
ATOM 7102 C C . ALA A 1 922 ? -32.561 -24.771 15.168 1.00 76.38 922 ALA A C 1
ATOM 7104 O O . ALA A 1 922 ? -33.375 -24.973 14.268 1.00 76.38 922 ALA A O 1
ATOM 7105 N N . ASN A 1 923 ? -31.815 -25.744 15.696 1.00 69.81 923 ASN A N 1
ATOM 7106 C CA . ASN A 1 923 ? -31.679 -27.074 15.093 1.00 69.81 923 ASN A CA 1
ATOM 7107 C C . ASN A 1 923 ? -32.657 -28.114 15.647 1.00 69.81 923 ASN A C 1
ATOM 7109 O O . ASN A 1 923 ? -32.659 -29.252 15.186 1.00 69.81 923 ASN A O 1
ATOM 7113 N N . ASN A 1 924 ? -33.488 -27.742 16.628 1.00 66.81 924 ASN A N 1
ATOM 7114 C CA . ASN A 1 924 ? -34.354 -28.682 17.341 1.00 66.81 924 ASN A CA 1
ATOM 7115 C C . ASN A 1 924 ? -33.566 -29.864 17.945 1.00 66.81 924 ASN A C 1
ATOM 7117 O O . ASN A 1 924 ? -34.059 -30.987 18.028 1.00 66.81 924 ASN A O 1
ATOM 7121 N N . THR A 1 925 ? -32.312 -29.612 18.322 1.00 65.50 925 THR A N 1
ATOM 7122 C CA . THR A 1 925 ? -31.439 -30.571 18.994 1.00 65.50 925 THR A CA 1
ATOM 7123 C C . THR A 1 925 ? -31.807 -30.580 20.471 1.00 65.50 925 THR A C 1
ATOM 7125 O O . THR A 1 925 ? -31.874 -29.539 21.100 1.00 65.50 925 THR A O 1
ATOM 7128 N N . HIS A 1 926 ? -32.143 -31.734 21.043 1.00 63.62 926 HIS A N 1
ATOM 7129 C CA . HIS A 1 926 ? -32.732 -31.800 22.385 1.00 63.62 926 HIS A CA 1
ATOM 7130 C C . HIS A 1 926 ? -31.745 -32.390 23.393 1.00 63.62 926 HIS A C 1
ATOM 7132 O O . HIS A 1 926 ? -31.891 -33.531 23.821 1.00 63.62 926 HIS A O 1
ATOM 7138 N N . ASN A 1 927 ? -30.741 -31.604 23.794 1.00 68.62 927 ASN A N 1
ATOM 7139 C CA . ASN A 1 927 ? -29.684 -32.069 24.702 1.00 68.62 927 ASN A CA 1
ATOM 7140 C C . ASN A 1 927 ? -30.048 -31.971 26.199 1.00 68.62 927 ASN A C 1
ATOM 7142 O O . ASN A 1 927 ? -29.169 -32.121 27.047 1.00 68.62 927 ASN A O 1
ATOM 7146 N N . ASN A 1 928 ? -31.314 -31.682 26.541 1.00 71.00 928 ASN A N 1
ATOM 7147 C CA . ASN A 1 928 ? -31.798 -31.434 27.913 1.00 71.00 928 ASN A CA 1
ATOM 7148 C C . ASN A 1 928 ? -30.979 -30.393 28.703 1.00 71.00 928 ASN A C 1
ATOM 7150 O O . ASN A 1 928 ? -30.925 -30.429 29.932 1.00 71.00 928 ASN A O 1
ATOM 7154 N N . ARG A 1 929 ? -30.344 -29.445 28.009 1.00 76.19 929 ARG A N 1
ATOM 7155 C CA . ARG A 1 929 ? -29.671 -28.297 28.622 1.00 76.19 929 ARG A CA 1
ATOM 7156 C C . ARG A 1 929 ? -30.571 -27.083 28.483 1.00 76.19 929 ARG A C 1
ATOM 7158 O O . ARG A 1 929 ? -31.036 -26.804 27.384 1.00 76.19 929 ARG A O 1
ATOM 7165 N N . PHE A 1 930 ? -30.797 -26.369 29.578 1.00 83.50 930 PHE A N 1
ATOM 7166 C CA . PHE A 1 930 ? -31.574 -25.132 29.607 1.00 83.50 930 PHE A CA 1
ATOM 7167 C C . PHE A 1 930 ? -30.703 -24.011 30.163 1.00 83.50 930 PHE A C 1
ATOM 7169 O O . PHE A 1 930 ? -29.920 -24.237 31.084 1.00 83.50 930 PHE A O 1
ATOM 7176 N N . ASN A 1 931 ? -30.860 -22.816 29.604 1.00 88.88 931 ASN A N 1
ATOM 7177 C CA . ASN A 1 931 ? -30.214 -21.608 30.097 1.00 88.88 931 ASN A CA 1
ATOM 7178 C C . ASN A 1 931 ? -31.278 -20.690 30.693 1.00 88.88 931 ASN A C 1
ATOM 7180 O O . ASN A 1 931 ? -32.424 -20.695 30.243 1.00 88.88 931 ASN A O 1
ATOM 7184 N N . THR A 1 932 ? -30.868 -19.869 31.651 1.00 92.19 932 THR A N 1
ATOM 7185 C CA . THR A 1 932 ? -31.713 -18.865 32.307 1.00 92.19 932 THR A CA 1
ATOM 7186 C C . THR A 1 932 ? -31.203 -17.470 31.981 1.00 92.19 932 THR A C 1
ATOM 7188 O O . THR A 1 932 ? -29.988 -17.245 31.983 1.00 92.19 932 THR A O 1
ATOM 7191 N N . LEU A 1 933 ? -32.116 -16.522 31.761 1.00 94.94 933 LEU A N 1
ATOM 7192 C CA . LEU A 1 933 ? -31.789 -15.097 31.710 1.00 94.94 933 LEU A CA 1
ATOM 7193 C C . LEU A 1 933 ? -32.296 -14.405 32.978 1.00 94.94 933 LEU A C 1
ATOM 7195 O O . LEU A 1 933 ? -33.493 -14.394 33.253 1.00 94.94 933 LEU A O 1
ATOM 7199 N N . THR A 1 934 ? -31.384 -13.802 33.741 1.00 94.50 934 THR A N 1
ATOM 7200 C CA . THR A 1 934 ? -31.727 -13.000 34.927 1.00 94.50 934 THR A CA 1
ATOM 7201 C C . THR A 1 934 ? -31.485 -11.517 34.666 1.00 94.50 934 THR A C 1
ATOM 7203 O O . THR A 1 934 ? -30.352 -11.106 34.428 1.00 94.50 934 THR A O 1
ATOM 7206 N N . VAL A 1 935 ? -32.528 -10.693 34.765 1.00 93.88 935 VAL A N 1
ATOM 7207 C CA . VAL A 1 935 ? -32.400 -9.229 34.690 1.00 93.88 935 VAL A CA 1
ATOM 7208 C C . VAL A 1 935 ? -32.381 -8.673 36.113 1.00 93.88 935 VAL A C 1
ATOM 7210 O O . VAL A 1 935 ? -33.378 -8.756 36.828 1.00 93.88 935 VAL A O 1
ATOM 7213 N N . ASN A 1 936 ? -31.231 -8.154 36.552 1.00 88.12 936 ASN A N 1
ATOM 7214 C CA . ASN A 1 936 ? -31.060 -7.628 37.911 1.00 88.12 936 ASN A CA 1
ATOM 7215 C C . ASN A 1 936 ? -31.564 -6.183 38.066 1.00 88.12 936 ASN A C 1
ATOM 7217 O O . ASN A 1 936 ? -31.844 -5.764 39.190 1.00 88.12 936 ASN A O 1
ATOM 7221 N N . GLY A 1 937 ? -31.623 -5.427 36.966 1.00 87.12 937 GLY A N 1
ATOM 7222 C CA . GLY A 1 937 ? -32.145 -4.062 36.899 1.00 87.12 937 GLY A CA 1
ATOM 7223 C C . GLY A 1 937 ? -33.534 -3.997 36.259 1.00 87.12 937 GLY A C 1
ATOM 7224 O O . GLY A 1 937 ? -34.351 -4.902 36.406 1.00 87.12 937 GLY A O 1
ATOM 7225 N N . THR A 1 938 ? -33.816 -2.912 35.540 1.00 88.75 938 THR A N 1
ATOM 7226 C CA . THR A 1 938 ? -35.090 -2.724 34.831 1.00 88.75 938 THR A CA 1
ATOM 7227 C C . THR A 1 938 ? -35.107 -3.480 33.504 1.00 88.75 938 THR A C 1
ATOM 7229 O O . THR A 1 938 ? -34.176 -3.331 32.715 1.00 88.75 938 THR A O 1
ATOM 7232 N N . LEU A 1 939 ? -36.186 -4.215 33.224 1.00 90.94 939 LEU A N 1
ATOM 7233 C CA . LEU A 1 939 ? -36.532 -4.662 31.871 1.00 90.94 939 LEU A CA 1
ATOM 7234 C C . LEU A 1 939 ? -37.531 -3.670 31.261 1.00 90.94 939 LEU A C 1
ATOM 7236 O O . LEU A 1 939 ? -38.610 -3.498 31.826 1.00 90.94 939 LEU A O 1
ATOM 7240 N N . ASP A 1 940 ? -37.212 -3.045 30.129 1.00 90.69 940 ASP A N 1
ATOM 7241 C CA . ASP A 1 940 ? -38.074 -2.042 29.480 1.00 90.69 940 ASP A CA 1
ATOM 7242 C C . ASP A 1 940 ? -38.189 -2.249 27.960 1.00 90.69 940 ASP A C 1
ATOM 7244 O O . ASP A 1 940 ? -37.307 -2.842 27.331 1.00 90.69 940 ASP A O 1
ATOM 7248 N N . GLY A 1 941 ? -39.276 -1.746 27.372 1.00 91.50 941 GLY A N 1
ATOM 7249 C CA . GLY A 1 941 ? -39.528 -1.782 25.931 1.00 91.50 941 GLY A CA 1
ATOM 7250 C C . GLY A 1 941 ? -40.258 -3.039 25.438 1.00 91.50 941 GLY A C 1
ATOM 7251 O O . GLY A 1 941 ? -41.077 -3.623 26.153 1.00 91.50 941 GLY A O 1
ATOM 7252 N N . PHE A 1 942 ? -40.021 -3.434 24.185 1.00 91.19 942 PHE A N 1
ATOM 7253 C CA . PHE A 1 942 ? -40.701 -4.561 23.538 1.00 91.19 942 PHE A CA 1
ATOM 7254 C C . PHE A 1 942 ? -39.731 -5.469 22.777 1.00 91.19 942 PHE A C 1
ATOM 7256 O O . PHE A 1 942 ? -38.784 -4.999 22.153 1.00 91.19 942 PHE A O 1
ATOM 7263 N N . GLY A 1 943 ? -39.966 -6.780 22.802 1.00 92.81 943 GLY A N 1
ATOM 7264 C CA . GLY A 1 943 ? -39.115 -7.753 22.114 1.00 92.81 943 GLY A CA 1
ATOM 7265 C C . GLY A 1 943 ? -39.659 -9.178 22.175 1.00 92.81 943 GLY A C 1
ATOM 7266 O O . GLY A 1 943 ? -40.714 -9.435 22.758 1.00 92.81 943 GLY A O 1
ATOM 7267 N N . THR A 1 944 ? -38.932 -10.113 21.563 1.00 93.56 944 THR A N 1
ATOM 7268 C CA . THR A 1 944 ? -39.331 -11.525 21.461 1.00 93.56 944 THR A CA 1
ATOM 7269 C C . THR A 1 944 ? -38.343 -12.443 22.173 1.00 93.56 944 THR A C 1
ATOM 7271 O O . THR A 1 944 ? -37.149 -12.411 21.885 1.00 93.56 944 THR A O 1
ATOM 7274 N N . PHE A 1 945 ? -38.849 -13.330 23.031 1.00 91.75 945 PHE A N 1
ATOM 7275 C CA . PHE A 1 945 ? -38.086 -14.402 23.669 1.00 91.75 945 PHE A CA 1
ATOM 7276 C C . PHE A 1 945 ? -38.421 -15.756 23.039 1.00 91.75 945 PHE A C 1
ATOM 7278 O O . PHE A 1 945 ? -39.583 -16.161 22.977 1.00 91.75 945 PHE A O 1
ATOM 7285 N N . ARG A 1 946 ? -37.392 -16.477 22.594 1.00 89.00 946 ARG A N 1
ATOM 7286 C CA . ARG A 1 946 ? -37.472 -17.848 22.080 1.00 89.00 946 ARG A CA 1
ATOM 7287 C C . ARG A 1 946 ? -36.870 -18.806 23.094 1.00 89.00 946 ARG A C 1
ATOM 7289 O O . ARG A 1 946 ? -35.723 -18.631 23.507 1.00 89.00 946 ARG A O 1
ATOM 7296 N N . PHE A 1 947 ? -37.630 -19.824 23.477 1.00 84.25 947 PHE A N 1
ATOM 7297 C CA . PHE A 1 947 ? -37.244 -20.755 24.532 1.00 84.25 947 PHE A CA 1
ATOM 7298 C C . PHE A 1 947 ? -37.661 -22.190 24.207 1.00 84.25 947 PHE A C 1
ATOM 7300 O O . PHE A 1 947 ? -38.557 -22.449 23.399 1.00 84.25 947 PHE A O 1
ATOM 7307 N N . LEU A 1 948 ? -36.966 -23.132 24.837 1.00 78.25 948 LEU A N 1
ATOM 7308 C CA . LEU A 1 948 ? -37.297 -24.551 24.809 1.00 78.25 948 LEU A CA 1
ATOM 7309 C C . LEU A 1 948 ? -38.027 -24.907 26.101 1.00 78.25 948 LEU A C 1
ATOM 7311 O O . LEU A 1 948 ? -37.647 -24.435 27.169 1.00 78.25 948 LEU A O 1
ATOM 7315 N N . THR A 1 949 ? -39.040 -25.764 26.011 1.00 71.06 949 THR A N 1
ATOM 7316 C CA . THR A 1 949 ? -39.739 -26.303 27.183 1.00 71.06 949 THR A CA 1
ATOM 7317 C C . THR A 1 949 ? -39.707 -27.826 27.171 1.00 71.06 949 THR A C 1
ATOM 7319 O O . THR A 1 949 ? -39.889 -28.453 26.125 1.00 71.06 949 THR A O 1
ATOM 7322 N N . GLY A 1 950 ? -39.498 -28.421 28.345 1.00 61.84 950 GLY A N 1
ATOM 7323 C CA . GLY A 1 950 ? -39.721 -29.842 28.597 1.00 61.84 950 GLY A CA 1
ATOM 7324 C C . GLY A 1 950 ? -40.857 -29.996 29.600 1.00 61.84 950 GLY A C 1
ATOM 7325 O O . GLY A 1 950 ? -40.629 -29.909 30.804 1.00 61.84 950 GLY A O 1
ATOM 7326 N N . ILE A 1 951 ? -42.092 -30.185 29.128 1.00 52.81 951 ILE A N 1
ATOM 7327 C CA . ILE A 1 951 ? -43.223 -30.469 30.021 1.00 52.81 951 ILE A CA 1
ATOM 7328 C C . ILE A 1 951 ? -43.215 -31.970 30.313 1.00 52.81 951 ILE A C 1
ATOM 7330 O O . ILE A 1 951 ? -43.573 -32.780 29.457 1.00 52.81 951 ILE A O 1
ATOM 7334 N N . VAL A 1 952 ? -42.842 -32.352 31.536 1.00 45.12 952 VAL A N 1
ATOM 7335 C CA . VAL A 1 952 ? -43.095 -33.708 32.038 1.00 45.12 952 VAL A CA 1
ATOM 7336 C C . VAL A 1 952 ? -44.595 -33.812 32.321 1.00 45.12 952 VAL A C 1
ATOM 7338 O O . VAL A 1 952 ? -45.084 -33.283 33.320 1.00 45.12 952 VAL A O 1
ATOM 7341 N N . ARG A 1 953 ? -45.359 -34.469 31.437 1.00 40.75 953 ARG A N 1
ATOM 7342 C CA . ARG A 1 953 ? -46.745 -34.841 31.754 1.00 40.75 953 ARG A CA 1
ATOM 7343 C C . ARG A 1 953 ? -46.710 -35.839 32.914 1.00 40.75 953 ARG A C 1
ATOM 7345 O O . ARG A 1 953 ? -46.080 -36.888 32.809 1.00 40.75 953 ARG A O 1
ATOM 7352 N N . LYS A 1 954 ? -47.402 -35.540 34.019 1.00 39.53 954 LYS A N 1
ATOM 7353 C CA . LYS A 1 954 ? -47.767 -36.584 34.987 1.00 39.53 954 LYS A CA 1
ATOM 7354 C C . LYS A 1 954 ? -48.630 -37.606 34.233 1.00 39.53 954 LYS A C 1
ATOM 7356 O O . LYS A 1 954 ? -49.680 -37.226 33.733 1.00 39.53 954 LYS A O 1
ATOM 7361 N N . GLN A 1 955 ? -48.165 -38.859 34.203 1.00 42.12 955 GLN A N 1
ATOM 7362 C CA . GLN A 1 955 ? -48.700 -40.068 33.541 1.00 42.12 955 GLN A CA 1
ATOM 7363 C C . GLN A 1 955 ? -48.088 -40.419 32.168 1.00 42.12 955 GLN A C 1
ATOM 7365 O O . GLN A 1 955 ? -48.450 -39.855 31.141 1.00 42.12 955 GLN A O 1
ATOM 7370 N N . ASN A 1 956 ? -47.185 -41.412 32.199 1.00 44.34 956 ASN A N 1
ATOM 7371 C CA . ASN A 1 956 ? -46.888 -42.460 31.202 1.00 44.34 956 ASN A CA 1
ATOM 7372 C C . ASN A 1 956 ? -46.914 -42.123 29.694 1.00 44.34 956 ASN A C 1
ATOM 7374 O O . ASN A 1 956 ? -47.184 -43.003 28.880 1.00 44.34 956 ASN A O 1
ATOM 7378 N N . ALA A 1 957 ? -46.567 -40.902 29.297 1.00 45.22 957 ALA A N 1
ATOM 7379 C CA . ALA A 1 957 ? -46.250 -40.563 27.911 1.00 45.22 957 ALA A CA 1
ATOM 7380 C C . ALA A 1 957 ? -44.780 -40.114 27.808 1.00 45.22 957 ALA A C 1
ATOM 7382 O O . ALA A 1 957 ? -44.291 -39.457 28.734 1.00 45.22 957 ALA A O 1
ATOM 7383 N N . PRO A 1 958 ? -44.061 -40.439 26.714 1.00 43.66 958 PRO A N 1
ATOM 7384 C CA . PRO A 1 958 ? -42.713 -39.920 26.494 1.00 43.66 958 PRO A CA 1
ATOM 7385 C C . PRO A 1 958 ? -42.732 -38.379 26.516 1.00 43.66 958 PRO A C 1
ATOM 7387 O O . PRO A 1 958 ? -43.731 -37.780 26.105 1.00 43.66 958 PRO A O 1
ATOM 7390 N N . PRO A 1 959 ? -41.668 -37.716 27.009 1.00 47.19 959 PRO A N 1
ATOM 7391 C CA . PRO A 1 959 ? -41.625 -36.260 27.097 1.00 47.19 959 PRO A CA 1
ATOM 7392 C C . PRO A 1 959 ? -41.876 -35.630 25.721 1.00 47.19 959 PRO A C 1
ATOM 7394 O O . PRO A 1 959 ? -41.117 -35.837 24.777 1.00 47.19 959 PRO A O 1
ATOM 7397 N N . SER A 1 960 ? -42.962 -34.862 25.601 1.00 46.12 960 SER A N 1
ATOM 7398 C CA . SER A 1 960 ? -43.220 -34.023 24.432 1.00 46.12 960 SER A CA 1
ATOM 7399 C C . SER A 1 960 ? -42.510 -32.685 24.641 1.00 46.12 960 SER A C 1
ATOM 7401 O O . SER A 1 960 ? -42.912 -31.909 25.513 1.00 46.12 960 SER A O 1
ATOM 7403 N N . ASN A 1 961 ? -41.451 -32.437 23.874 1.00 51.88 961 ASN A N 1
ATOM 7404 C CA . ASN A 1 961 ? -40.672 -31.201 23.924 1.00 51.88 961 ASN A CA 1
ATOM 7405 C C . ASN A 1 961 ? -41.298 -30.159 22.988 1.00 51.88 961 ASN A C 1
ATOM 7407 O O . ASN A 1 961 ? -41.511 -30.444 21.810 1.00 51.88 961 ASN A O 1
ATOM 7411 N N . TRP A 1 962 ? -41.579 -28.954 23.492 1.00 53.09 962 TRP A N 1
ATOM 7412 C CA . TRP A 1 962 ? -42.247 -27.892 22.726 1.00 53.09 962 TRP A CA 1
ATOM 7413 C C . TRP A 1 962 ? -41.355 -26.649 22.613 1.00 53.09 962 TRP A C 1
ATOM 7415 O O . TRP A 1 962 ? -40.704 -26.249 23.586 1.00 53.09 962 TRP A O 1
ATOM 7425 N N . LYS A 1 963 ? -41.344 -26.012 21.432 1.00 57.50 963 LYS A N 1
ATOM 7426 C CA . LYS A 1 963 ? -40.777 -24.666 21.236 1.00 57.50 963 LYS A CA 1
ATOM 7427 C C . LYS A 1 963 ? -41.800 -23.621 21.674 1.00 57.50 963 LYS A C 1
ATOM 7429 O O . LYS A 1 963 ? -42.961 -23.700 21.282 1.00 57.50 963 LYS A O 1
ATOM 7434 N N . GLY A 1 964 ? -41.352 -22.636 22.444 1.00 56.09 964 GLY A N 1
ATOM 7435 C CA . GLY A 1 964 ? -42.148 -21.477 22.833 1.00 56.09 964 GLY A CA 1
ATOM 7436 C C . GLY A 1 964 ? -41.582 -20.193 22.235 1.00 56.09 964 GLY A C 1
ATOM 7437 O O . GLY A 1 964 ? -40.367 -20.027 22.115 1.00 56.09 964 GLY A O 1
ATOM 7438 N N . THR A 1 965 ? -42.470 -19.285 21.842 1.00 54.16 965 THR A N 1
ATOM 7439 C CA . THR A 1 965 ? -42.132 -17.894 21.519 1.00 54.16 965 THR A CA 1
ATOM 7440 C C . THR A 1 965 ? -43.049 -17.002 22.342 1.00 54.16 965 THR A C 1
ATOM 7442 O O . THR A 1 965 ? -44.262 -17.194 22.310 1.00 54.16 965 THR A O 1
ATOM 7445 N N . ALA A 1 966 ? -42.484 -16.056 23.088 1.00 64.06 966 ALA A N 1
ATOM 7446 C CA . ALA A 1 966 ? -43.238 -15.078 23.865 1.00 64.06 966 ALA A CA 1
ATOM 7447 C C . ALA A 1 966 ? -42.851 -13.660 23.438 1.00 64.06 966 AL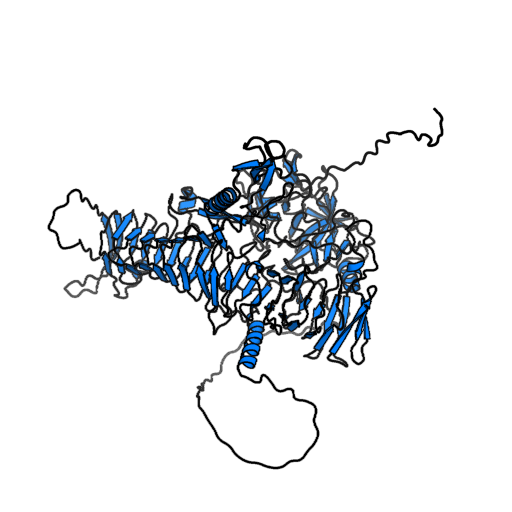A A C 1
ATOM 7449 O O . ALA A 1 966 ? -41.666 -13.333 23.365 1.00 64.06 966 ALA A O 1
ATOM 7450 N N . ALA A 1 967 ? -43.851 -12.820 23.176 1.00 57.12 967 ALA A N 1
ATOM 7451 C CA . ALA A 1 967 ? -43.660 -11.381 23.054 1.00 57.12 967 ALA A CA 1
ATOM 7452 C C . ALA A 1 967 ? -43.719 -10.762 24.456 1.00 57.12 967 ALA A C 1
ATOM 7454 O O . ALA A 1 967 ? -44.655 -11.028 25.211 1.00 57.12 967 ALA A O 1
ATOM 7455 N N . ALA A 1 968 ? -42.725 -9.952 24.810 1.00 63.25 968 ALA A N 1
ATOM 7456 C CA . ALA A 1 968 ? -42.722 -9.189 26.050 1.00 63.25 968 ALA A CA 1
ATOM 7457 C C . ALA A 1 968 ? -42.957 -7.710 25.734 1.00 63.25 968 ALA A C 1
ATOM 7459 O O . ALA A 1 968 ? -42.260 -7.139 24.897 1.00 63.25 968 ALA A O 1
ATOM 7460 N N . HIS A 1 969 ? -43.919 -7.098 26.428 1.00 57.81 969 HIS A N 1
ATOM 7461 C CA . HIS A 1 969 ? -44.146 -5.656 26.442 1.00 57.81 969 HIS A CA 1
ATOM 7462 C C . HIS A 1 969 ? -44.017 -5.176 27.887 1.00 57.81 969 HIS A C 1
ATOM 7464 O O . HIS A 1 969 ? -44.860 -5.488 28.726 1.00 57.81 969 HIS A O 1
ATOM 7470 N N . SER A 1 970 ? -42.953 -4.438 28.178 1.00 54.75 970 SER A N 1
ATOM 7471 C CA . SER A 1 970 ? -42.741 -3.776 29.459 1.00 54.75 970 SER A CA 1
ATOM 7472 C C . SER A 1 970 ? -42.872 -2.271 29.248 1.00 54.75 970 SER A C 1
ATOM 7474 O O . SER A 1 970 ? -42.257 -1.714 28.342 1.00 54.75 970 SER A O 1
ATOM 7476 N N . LYS A 1 971 ? -43.706 -1.609 30.052 1.00 41.72 971 LYS A N 1
ATOM 7477 C CA . LYS A 1 971 ? -43.812 -0.147 30.074 1.00 41.72 971 LYS A CA 1
ATOM 7478 C C . LYS A 1 971 ? -43.601 0.301 31.512 1.00 41.72 971 LYS A C 1
ATOM 7480 O O . LYS A 1 971 ? -44.523 0.243 32.323 1.00 41.72 971 LYS A O 1
ATOM 7485 N N . SER A 1 972 ? -42.382 0.717 31.846 1.00 40.47 972 SER A N 1
ATOM 7486 C CA . SER A 1 972 ? -42.091 1.293 33.161 1.00 40.47 972 SER A CA 1
ATOM 7487 C C . SER A 1 972 ? -42.700 2.699 33.266 1.00 40.47 972 SER A C 1
ATOM 7489 O O . SER A 1 972 ? -42.057 3.699 32.955 1.00 40.47 972 SER A O 1
ATOM 7491 N N . THR A 1 973 ? -43.954 2.816 33.707 1.00 31.55 973 THR A N 1
ATOM 7492 C CA . THR A 1 973 ? -44.514 4.105 34.138 1.00 31.55 973 THR A CA 1
ATOM 7493 C C . THR A 1 973 ? -44.194 4.339 35.612 1.00 31.55 973 THR A C 1
ATOM 7495 O O . THR A 1 973 ? -44.974 3.952 36.476 1.00 31.55 973 THR A O 1
ATOM 7498 N N . SER A 1 974 ? -43.078 5.005 35.921 1.00 30.77 974 SER A N 1
ATOM 7499 C CA . SER A 1 974 ? -42.858 5.582 37.255 1.00 30.77 974 SER A CA 1
ATOM 7500 C C . SER A 1 974 ? -42.926 7.111 37.192 1.00 30.77 974 SER A C 1
ATOM 7502 O O . SER A 1 974 ? -41.929 7.791 36.953 1.00 30.77 974 SER A O 1
ATOM 7504 N N . LYS A 1 975 ? -44.119 7.663 37.423 1.00 32.09 975 LYS A N 1
ATOM 7505 C CA . LYS A 1 975 ? -44.313 9.054 37.857 1.00 32.09 975 LYS A CA 1
ATOM 7506 C C . LYS A 1 975 ? -45.010 9.033 39.218 1.00 32.09 975 LYS A C 1
ATOM 7508 O O . LYS A 1 975 ? -46.207 9.259 39.266 1.00 32.09 975 LYS A O 1
ATOM 7513 N N . THR A 1 976 ? -44.248 8.736 40.273 1.00 27.02 976 THR A N 1
ATOM 7514 C CA . THR A 1 976 ? -44.350 9.293 41.643 1.00 27.02 976 THR A CA 1
ATOM 7515 C C . THR A 1 976 ? -43.370 8.557 42.569 1.00 27.02 976 THR A C 1
ATOM 7517 O O . THR A 1 976 ? -43.194 7.346 42.430 1.00 27.02 976 THR A O 1
ATOM 7520 N N . PRO A 1 977 ? -42.701 9.252 43.508 1.00 32.12 977 PRO A N 1
ATOM 7521 C CA . PRO A 1 977 ? -41.832 8.614 44.484 1.00 32.12 977 PRO A CA 1
ATOM 7522 C C . PRO A 1 977 ? -42.683 8.123 45.657 1.00 32.12 977 PRO A C 1
ATOM 7524 O O . PRO A 1 977 ? -42.982 8.903 46.558 1.00 32.12 977 PRO A O 1
ATOM 7527 N N . ASP A 1 978 ? -43.066 6.847 45.659 1.00 28.06 978 ASP A N 1
ATOM 7528 C CA . ASP A 1 978 ? -43.631 6.239 46.863 1.00 28.06 978 ASP A CA 1
ATOM 7529 C C . ASP A 1 978 ? -42.519 5.563 47.675 1.00 28.06 978 ASP A C 1
ATOM 7531 O O . ASP A 1 978 ? -41.865 4.604 47.250 1.00 28.06 978 ASP A O 1
ATOM 7535 N N . LYS A 1 979 ? -42.249 6.133 48.850 1.00 33.03 979 LYS A N 1
ATOM 7536 C CA . LYS A 1 979 ? -41.310 5.600 49.835 1.00 33.03 979 LYS A CA 1
ATOM 7537 C C . LYS A 1 979 ? -41.968 4.376 50.474 1.00 33.03 979 LYS A C 1
ATOM 7539 O O . LYS A 1 979 ? -42.693 4.572 51.436 1.00 33.03 979 LYS A O 1
ATOM 7544 N N . ASN A 1 980 ? -41.739 3.161 49.954 1.00 31.22 980 ASN A N 1
ATOM 7545 C CA . ASN A 1 980 ? -41.682 1.883 50.711 1.00 31.22 980 ASN A CA 1
ATOM 7546 C C . ASN A 1 980 ? -41.780 0.618 49.825 1.00 31.22 980 ASN A C 1
ATOM 7548 O O . ASN A 1 980 ? -42.647 -0.223 50.034 1.00 31.22 980 ASN A O 1
ATOM 7552 N N . LEU A 1 981 ? -40.843 0.396 48.896 1.00 26.19 981 LEU A N 1
ATOM 7553 C CA . LEU A 1 981 ? -40.662 -0.924 48.265 1.00 26.19 981 LEU A CA 1
ATOM 7554 C C . LEU A 1 981 ? -39.176 -1.307 48.237 1.00 26.19 981 LEU A C 1
ATOM 7556 O O . LEU A 1 981 ? -38.424 -0.964 47.329 1.00 26.19 981 LEU A O 1
ATOM 7560 N N . LYS A 1 982 ? -38.742 -2.044 49.267 1.00 31.81 982 LYS A N 1
ATOM 7561 C CA . LYS A 1 982 ? -37.498 -2.825 49.238 1.00 31.81 982 LYS A CA 1
ATOM 7562 C C . LYS A 1 982 ? -37.759 -4.119 48.461 1.00 31.81 982 LYS A C 1
ATOM 7564 O O . LYS A 1 982 ? -38.041 -5.132 49.085 1.00 31.81 982 LYS A O 1
ATOM 7569 N N . GLN A 1 983 ? -37.675 -4.073 47.132 1.00 29.33 983 GLN A N 1
ATOM 7570 C CA . GLN A 1 983 ? -37.183 -5.153 46.256 1.00 29.33 983 GLN A CA 1
ATOM 7571 C C . GLN A 1 983 ? -37.311 -4.702 44.788 1.00 29.33 983 GLN A C 1
ATOM 7573 O O . GLN A 1 983 ? -38.411 -4.349 44.369 1.00 29.33 983 GLN A O 1
ATOM 7578 N N . PRO A 1 984 ? -36.225 -4.681 43.991 1.00 34.09 984 PRO A N 1
ATOM 7579 C CA . PRO A 1 984 ? -36.338 -4.435 42.558 1.00 34.09 984 PRO A CA 1
ATOM 7580 C C . PRO A 1 984 ? -37.022 -5.632 41.882 1.00 34.09 984 PRO A C 1
ATOM 7582 O O . PRO A 1 984 ? -36.715 -6.781 42.201 1.00 34.09 984 PRO A O 1
ATOM 7585 N N . ASN A 1 985 ? -37.944 -5.347 40.959 1.00 36.34 985 ASN A N 1
ATOM 7586 C CA . ASN A 1 985 ? -38.642 -6.315 40.110 1.00 36.34 985 ASN A CA 1
ATOM 7587 C C . ASN A 1 985 ? -37.637 -7.236 39.388 1.00 36.34 985 ASN A C 1
ATOM 7589 O O . ASN A 1 985 ? -37.115 -6.874 38.337 1.00 36.34 985 ASN A O 1
ATOM 7593 N N . ARG A 1 986 ? -37.358 -8.424 39.939 1.00 35.28 986 ARG A N 1
ATOM 7594 C CA . ARG A 1 986 ? -36.559 -9.462 39.272 1.00 35.28 986 ARG A CA 1
ATOM 7595 C C . ARG A 1 986 ? -37.459 -10.274 38.351 1.00 35.28 986 ARG A C 1
ATOM 7597 O O . ARG A 1 986 ? -38.395 -10.916 38.823 1.00 35.28 986 ARG A O 1
ATOM 7604 N N . LEU A 1 987 ? -37.152 -10.284 37.057 1.00 46.66 987 LEU A N 1
ATOM 7605 C CA . LEU A 1 987 ? -37.745 -11.223 36.108 1.00 46.66 987 LEU A CA 1
ATOM 7606 C C . LEU A 1 987 ? -36.778 -12.396 35.896 1.00 46.66 987 LEU A C 1
ATOM 7608 O O . LEU A 1 987 ? -35.622 -12.188 35.521 1.00 46.66 987 LEU A O 1
ATOM 7612 N N . HIS A 1 988 ? -37.265 -13.613 36.137 1.00 43.62 988 HIS A N 1
ATOM 7613 C CA . HIS A 1 988 ? -36.576 -14.863 35.822 1.00 43.62 988 HIS A CA 1
ATOM 7614 C C . HIS A 1 988 ? -37.296 -15.526 34.642 1.00 43.62 988 HIS A C 1
ATOM 7616 O O . HIS A 1 988 ? -38.475 -15.859 34.767 1.00 43.62 988 HIS A O 1
ATOM 7622 N N . LEU A 1 989 ? -36.594 -15.666 33.512 1.00 53.62 989 LEU A N 1
ATOM 7623 C CA . LEU A 1 989 ? -37.067 -16.335 32.293 1.00 53.62 989 LEU A CA 1
ATOM 7624 C C . LEU A 1 989 ? -36.300 -17.631 32.036 1.00 53.62 989 LEU A C 1
ATOM 7626 O O . LEU A 1 989 ? -35.048 -17.616 32.170 1.00 53.62 989 LEU A O 1
#

Radius of gyration: 34.51 Å; chains: 1; bounding box: 103×121×92 Å